Protein AF-0000000073383009 (afdb_homodimer)

Solvent-accessible surface area (backbone atoms only — not comparable to full-atom values): 74901 Å² total; per-residue (Å²): 139,88,83,92,87,71,92,84,78,85,93,87,76,91,77,84,86,78,84,84,80,80,76,81,75,88,76,82,78,81,75,79,79,72,78,73,66,75,68,56,60,57,51,53,56,48,51,54,52,55,54,56,59,59,45,59,64,55,56,64,61,66,54,26,62,49,68,63,56,52,52,42,59,64,69,38,52,75,49,78,46,74,50,76,50,54,48,92,80,57,62,83,41,73,56,94,64,94,54,49,82,57,44,39,66,28,81,71,50,62,60,43,71,50,36,74,54,67,43,47,36,46,19,78,84,54,55,34,18,65,40,62,70,71,61,43,51,43,78,48,67,57,42,46,42,68,81,50,52,81,76,86,76,52,42,74,72,30,62,66,60,48,51,49,25,60,75,70,70,27,43,35,35,31,30,40,84,43,44,36,59,55,50,49,37,42,47,38,44,59,42,54,59,59,52,48,44,66,44,79,40,36,54,61,46,73,83,76,83,37,60,63,40,66,65,78,66,34,50,28,52,33,31,35,41,54,55,93,83,29,32,17,33,32,61,58,39,58,72,52,70,68,56,71,61,62,60,48,42,57,56,49,52,46,52,47,42,32,53,69,74,65,42,46,17,44,27,67,84,34,90,67,45,65,46,60,67,58,45,68,64,52,67,77,25,58,37,45,27,32,46,92,47,35,35,36,38,16,81,54,61,29,39,41,84,68,39,54,90,73,13,29,28,41,74,44,69,42,65,38,67,44,27,69,64,30,56,90,57,31,80,60,16,44,31,39,52,68,76,34,67,63,41,80,58,44,13,53,44,32,55,50,54,48,31,62,38,67,38,39,66,50,51,49,48,38,25,58,58,43,54,34,41,25,37,39,36,38,34,26,35,78,50,32,45,47,30,37,32,37,46,41,46,36,60,46,30,24,29,57,67,68,32,53,61,50,41,43,60,53,50,51,51,49,50,41,51,52,54,49,48,55,50,50,51,53,51,42,67,74,46,63,94,45,26,31,40,35,40,42,37,56,44,67,31,95,68,40,35,29,43,37,38,40,28,75,47,53,70,66,56,50,51,49,39,56,46,61,38,44,66,59,26,50,51,47,48,52,47,55,50,59,47,66,78,78,68,72,68,81,62,76,76,74,72,71,77,69,76,72,72,78,72,76,80,83,80,81,81,79,77,71,80,72,77,78,77,78,76,76,75,78,63,83,74,67,66,73,60,72,75,61,83,66,66,69,73,67,58,66,59,54,53,56,50,37,61,59,46,36,76,62,56,74,80,81,76,69,69,70,50,28,33,38,40,39,70,45,39,26,50,74,85,38,79,39,80,44,88,67,86,47,48,82,85,57,47,55,32,37,40,38,37,44,29,33,38,64,67,71,58,36,53,17,52,48,52,39,48,54,47,51,26,50,52,50,65,66,49,66,56,91,73,41,84,44,64,65,59,48,53,51,50,51,48,38,37,51,49,4,53,52,28,42,54,50,48,52,51,52,50,50,46,35,70,73,72,50,84,50,46,64,86,50,85,126,139,91,76,97,77,88,84,96,82,83,97,86,85,96,85,93,84,90,88,82,85,80,87,85,84,87,81,81,72,80,79,77,81,73,80,72,64,73,70,53,59,56,49,51,56,49,49,53,52,53,53,56,59,60,44,59,64,55,56,64,61,65,54,24,62,50,66,63,56,50,52,42,59,62,69,38,54,76,46,79,44,73,50,76,49,54,48,91,79,57,64,82,42,74,56,93,64,95,56,50,83,57,43,39,65,28,82,72,49,61,59,44,71,52,36,75,54,68,43,48,35,46,18,81,83,53,55,35,18,66,40,62,70,71,61,44,51,43,78,49,67,57,42,44,42,67,82,50,52,82,77,86,77,51,40,74,73,29,63,66,62,48,52,50,25,60,74,67,70,28,43,34,36,30,30,41,83,43,44,35,61,55,51,48,39,41,48,37,44,58,42,54,59,59,50,48,44,67,42,79,40,37,53,62,47,75,83,76,83,36,61,63,39,68,63,76,66,34,50,27,56,32,31,36,42,54,56,94,84,28,31,16,33,33,62,58,36,58,73,52,69,69,55,73,62,62,59,48,43,57,55,48,53,46,52,46,42,31,52,69,75,65,42,48,16,45,28,66,83,35,90,68,44,65,45,60,67,59,45,67,63,52,67,77,25,58,37,45,27,32,46,92,47,36,35,35,38,16,81,52,60,30,40,42,84,67,41,54,87,73,12,27,30,42,74,44,69,42,64,39,68,44,28,71,63,30,58,91,56,32,80,59,15,43,30,40,56,70,74,34,66,65,41,81,58,45,13,53,43,33,55,50,54,49,31,62,38,68,38,39,67,54,51,50,48,39,24,58,57,44,54,32,40,25,37,38,37,40,35,24,35,78,51,33,43,48,30,36,31,39,47,41,46,36,61,47,28,26,27,58,66,69,32,54,62,50,41,44,61,53,49,50,52,49,48,41,51,53,54,48,47,54,50,50,51,54,51,41,68,72,44,63,93,46,27,30,40,35,39,43,37,54,44,67,30,94,68,40,34,29,44,37,38,38,28,75,47,52,71,68,55,48,51,51,39,56,45,61,38,44,66,58,28,51,51,45,48,52,47,54,50,60,48,67,77,79,68,73,66,80,63,76,78,74,74,72,78,70,77,74,72,79,71,76,78,78,79,82,79,78,78,73,82,74,78,80,78,79,77,77,75,80,62,84,76,66,67,73,58,74,73,62,83,66,65,67,73,67,59,64,59,54,54,58,48,40,60,59,46,37,76,64,55,75,81,79,76,70,69,70,51,29,35,36,41,39,71,46,39,25,49,74,84,38,79,41,80,43,89,66,86,46,49,81,87,56,50,52,31,37,37,38,37,43,29,33,38,62,67,70,58,35,55,18,53,49,52,40,48,53,48,50,26,49,55,49,64,67,48,68,54,90,73,40,85,46,65,65,60,48,53,51,50,52,49,39,37,52,50,5,53,52,26,43,53,51,48,53,52,50,52,50,47,37,71,73,72,50,85,49,44,66,88,49,84,127

Secondary structure (DSSP, 8-state):
-------------------------------------TTHHHHHHHHHHHHHHTTTTTHHHHTS--HHHHHHHHHTEEEEEEEEEEGGG---EE-----PPPPPP-TTGGGGGGS-SEEESB-TTT-EESS-GGGGSPPPTTTB-GGGSPPPPPGGG-HHHHHHHHHHT-SEEEEHHHHHHHHHHHHHHHTTSPPP--TTSBTT------SPPHHHHSPEEEEEEEETTEEEEEE--TT----HHHHHHHHHHHHHHS-HHHHHTTBTT-TTPPPHHHHHHSPPPEEEEEETTEEEEEE--EE-TTSSTT-EEEEEEEE-HHHHTTGGGGGGGTT----BSSSSSSBHHHHHHHHHHHTHHHHHHHHHHTT--EEEEEEE-SS-EEEEEEEEHHHHHHHHHS-SSTHHHHHHHHHHHHHHHHHHHHHHHHSTTS-EEEEEEEE-SSS-EEEEEEEE--HHHHHHHHTTTHHHHHHHHHHHHT-----------------------------------------GGGG-----TT----HHHHHHHHHHHHHH----S---EEEEEEEEEEETTEEESS--S--TT--EEEEEEEEEE-SHHHHHHHHHHHHHHHHHHHTTSTT---HHHHHHHHHHHHHHHHHHHHHHHHHHHHHHH--EETTS--/-------------------------------------THHHHHHHHHHHHHHHTTTTTHHHHSS--HHHHHHHHHTEEEEEEEEEEGGG---EE-----PPPPPP-TTGGGGGGS-SEEESB-TTT-EESS-GGGGSPPPTTTB-GGGSPPPPPGGG-HHHHHHHHHHT-SEEEEHHHHHHHHHHHHHHHTTSPPP--TTSBTT------SPPHHHHSPEEEEEEEETTEEEEEE--TT----HHHHHHHHHHHHHHS-HHHHHTTBTT-TTPPPHHHHHHSPPPEEEEEETTEEEEEE--EE-TTSSTT-EEEEEEEE-HHHHTTGGGGGGGTT----BSSSSSSBHHHHHHHHHHHTHHHHHHHHHHTT--EEEEEEE-SS-EEEEEEEEHHHHHHHHHS-SSTHHHHHHHHHHHHHHHHHHHHHHHHSTTSEEEEEEEEE-SSS-EEEEEEEEE-HHHHHHHHTTTHHHHHHHHHHHHT-----------------------------------------GGGG-----TT----HHHHHHHHHHHHHH----S---EEEEEEEEEEETTEEESS--S--TT--EEEEEEEEEE-SHHHHHHHHHHHHHHHHHHHTTSTT---HHHHHHHHHHHHHHHHHHHHHHHHHHHHHHH--EETTS--

Radius of gyration: 38.75 Å; Cα contacts (8 Å, |Δi|>4): 2052; chains: 2; bounding box: 80×107×144 Å

Sequence (1332 aa):
MSAMKTRRALAKEKQKTKASKDHSEQKEQLAAATQEDPTSRIKSSLQSIVSHLDSTKATSVREQESPKNLSFVMSSIYAKESGKVESKDLQLNPLDVETAPVPRLSFGLERVLFNPGVYHLRDPRSRVYNFDPYLGQIMPVTEFDFDALKDYITSSKDHTLRDIAVKEKKKYIGSSSSMTSVLSHFHYLLSAWRGVDIRTLSQGFPDKLRSFTRLLRAPSAMFLRYQDGVYAIDADKEFESANILMNLGKSMEKLLTLPKDDFERYRRSSENKISAEEEQAIPESYHYSTLGDFLMRSQLDAYDPRLPGTGMFDLKTRAVVSIRMDARNFERGLGYEIQNRYGAFESYEREFYDMIRAAFLKYSLQVRIGRMDGIFVAFHNIERIFGFQYVSLPEMDQTLHGQYDTALGDTEFRLSLALWNKILDKVTAKFPERSIRLHFETRDAQTPFMYIFAEPVTDDEIHSIQTRNQAEIDAYQRRVLNLAPSEEEDVPSTDGKEELQPSSSSDKQERSVDEETRSSEVGPDDYEAEYDSSAPLDEAFISEVENEVAEKAPNNGRELLAMTLVTKNFVNGRIVDRPNDLKTYDEWNVEYELSELKGEKAHALYAACQKRREKALTGRGEDEQDVANNVYIRRLREISKKGRDYRRNENRLDKANGIVVLDDSAMSAMKTRRALAKEKQKTKASKDHSEQKEQLAAATQEDPTSRIKSSLQSIVSHLDSTKATSVREQESPKNLSFVMSSIYAKESGKVESKDLQLNPLDVETAPVPRLSFGLERVLFNPGVYHLRDPRSRVYNFDPYLGQIMPVTEFDFDALKDYITSSKDHTLRDIAVKEKKKYIGSSSSMTSVLSHFHYLLSAWRGVDIRTLSQGFPDKLRSFTRLLRAPSAMFLRYQDGVYAIDADKEFESANILMNLGKSMEKLLTLPKDDFERYRRSSENKISAEEEQAIPESYHYSTLGDFLMRSQLDAYDPRLPGTGMFDLKTRAVVSIRMDARNFERGLGYEIQNRYGAFESYEREFYDMIRAAFLKYSLQVRIGRMDGIFVAFHNIERIFGFQYVSLPEMDQTLHGQYDTALGDTEFRLSLALWNKILDKVTAKFPERSIRLHFETRDAQTPFMYIFAEPVTDDEIHSIQTRNQAEIDAYQRRVLNLAPSEEEDVPSTDGKEELQPSSSSDKQERSVDEETRSSEVGPDDYEAEYDSSAPLDEAFISEVENEVAEKAPNNGRELLAMTLVTKNFVNGRIVDRPNDLKTYDEWNVEYELSELKGEKAHALYAACQKRREKALTGRGEDEQDVANNVYIRRLREISKKGRDYRRNENRLDKANGIVVLDDSA

Organism: Aspergillus oryzae (strain ATCC 42149 / RIB 40) (NCBI:txid510516)

Foldseek 3Di:
DDDDDDDDDDDDDDDDDDDDPDPDDDDDPPPDPPPPDPVVVVVVVVVVVVVVVVCVVVVQVPLADPPVVVVVQVVQFDDKDWDKDWLVPWDKFWDDDDWDDAFAFPQPCVVQAPDFDWFWCAALPVRAGQTPCVQFFADALLFFQLVLADDDDFQVRDPVQVVVLVVVVFAEEEELVQCLLQLLLLLCQQFLQDFFDPPPADPPADDDGGGADLLSQAKFKWKFAFDPRHTYTGGQCLLPAAFPQVSSFVLVLCVGRDPPVVSCLRTPPDPNHQDSVNNVPDDWTWIWMDIHSYIYIATFRHADPVFPWRRTAAEEEFEAPLCVLARLPLVLLLLAAQNECHDCGSHPSVSVVNCLRYPLSSQLSSCLSRVHFFYKYWYHSSGTTTIIHTAGSLNSCCRSAVGSDCLQVNSSSRVSVVVVVVVVVVQCVVVPRFMKMKIWHWRNHVNIKIKIKIFTDDPVRSVCSNCVCVVNNVVSVVCSNPPDPCPPPPPVPPPPPPPPDPPPDDDDDDDPPPPPPPPPPPPPPPPVPPLCVVPPDPVVVLVVVLVVQLVPPPCPVTDMWMKMKGKWKAKQRHTDSHDHPDDNPIMIMMMMMITTGDDSNSSSVVVSSVVSNVCSSVQSHCPNPPPSSVVVSVVSSVSSVVSNVVVVVVVVCCVVPNHHYPPPDD/DDDDDDDDDDDDDDDDDDDDDDDDDDDPDPPDPPPPDPVVVVVVVVVVVVVVVVCVVVVQVPLADPPVVVVVQVVQFDDKDWDKDWLVPWDKFWDDDDWDDAFAFPQPCVVQQPDFDWFWCAALPVRAGQTDCVQFFADALLFFQLVLADDDDFQVRDPVQVVVLVVVVFAEEEELVQCLLQLLLLLCQQFLQDFFDPPPADPPADDDGGGADLLSQAKFKWKFAFDPRHTYTGGQCLLPAAFPQVSSFVLVLCVGRDPPVVSCLRTPPDPNHQDSVNNVPDDWTWIWMDIHSYIYIATFRHADPVFPDRRTAAEEEFEAPLCVLARLPLVLLLLAAQNECHDCGSHPSVSVVNCLRYPLSSQLSSCLSRVHFFYKYWYHSSGTTTIIHTAGSLNSCCGSAVGSDCQQVNSSSRVSVVVVVVVVVVQCVVVPSFMKMKIWHWRNHVNIKIKIKIFTDDPVRSVCSNCVCVVVNVVSVVCSNPPDPCPPPPPPPPPPPPCPDPPPDDDDDDPPPPDPPPPPPPDPVPPVPPLCVVPPDPVVVLVVVLVVQLVPPPCPVTDMWMKMKGKWKAKQRHTDSHDHPDDNPIMIMMMMMITTGDDSNSSSVVRSSVVSNCCSSVQSHCPNPDPSSVVVSVVSSVSSVVSNVVVVVVVVCCVVPNHHYPPPDD

Structure (mmCIF, N/CA/C/O backbone):
data_AF-0000000073383009-model_v1
#
loop_
_entity.id
_entity.type
_entity.pdbx_description
1 polymer 'mRNA processing protein'
#
loop_
_atom_site.group_PDB
_atom_site.id
_atom_site.type_symbol
_atom_site.label_atom_id
_atom_site.label_alt_id
_atom_site.label_comp_id
_atom_site.label_asym_id
_atom_site.label_entity_id
_atom_site.label_seq_id
_atom_site.pdbx_PDB_ins_code
_atom_site.Cartn_x
_atom_site.Cartn_y
_atom_site.Cartn_z
_atom_site.occupancy
_atom_site.B_iso_or_equiv
_atom_site.auth_seq_id
_atom_site.auth_comp_id
_atom_site.auth_asym_id
_atom_site.auth_atom_id
_atom_site.pdbx_PDB_model_num
ATOM 1 N N . MET A 1 1 ? -25.609 -30.281 58.094 1 16.31 1 MET A N 1
ATOM 2 C CA . MET A 1 1 ? -25.328 -29.531 59.312 1 16.31 1 MET A CA 1
ATOM 3 C C . MET A 1 1 ? -23.828 -29.375 59.531 1 16.31 1 MET A C 1
ATOM 5 O O . MET A 1 1 ? -23.344 -28.281 59.781 1 16.31 1 MET A O 1
ATOM 9 N N . SER A 1 2 ? -23.219 -30.375 60.312 1 14.17 2 SER A N 1
ATOM 10 C CA . SER A 1 2 ? -22.531 -30.234 61.594 1 14.17 2 SER A CA 1
ATOM 11 C C . SER A 1 2 ? -21.094 -29.75 61.406 1 14.17 2 SER A C 1
ATOM 13 O O . SER A 1 2 ? -20.547 -29.859 60.281 1 14.17 2 SER A O 1
ATOM 15 N N . ALA A 1 3 ? -20.312 -30 62.469 1 14.66 3 ALA A N 1
ATOM 16 C CA . ALA A 1 3 ? -19.547 -29.312 63.5 1 14.66 3 ALA A CA 1
ATOM 17 C C . ALA A 1 3 ? -18.078 -29.172 63.094 1 14.66 3 ALA A C 1
ATOM 19 O O . ALA A 1 3 ? -17.516 -28.078 63.156 1 14.66 3 ALA A O 1
ATOM 20 N N . MET A 1 4 ? -17.172 -30.188 63.469 1 14.38 4 MET A N 1
ATOM 21 C CA . MET A 1 4 ? -16.188 -30.141 64.562 1 14.38 4 MET A CA 1
ATOM 22 C C . MET A 1 4 ? -14.859 -29.578 64.062 1 14.38 4 MET A C 1
ATOM 24 O O . MET A 1 4 ? -14.531 -29.703 62.875 1 14.38 4 MET A O 1
ATOM 28 N N . LYS A 1 5 ? -13.836 -29.438 65 1 14.74 5 LYS A N 1
ATOM 29 C CA . LYS A 1 5 ? -12.945 -28.609 65.812 1 14.74 5 LYS A CA 1
ATOM 30 C C . LYS A 1 5 ? -11.539 -28.578 65.25 1 14.74 5 LYS A C 1
ATOM 32 O O . LYS A 1 5 ? -10.977 -27.516 65 1 14.74 5 LYS A O 1
ATOM 37 N N . THR A 1 6 ? -10.547 -29.344 65.875 1 13.77 6 THR A N 1
ATOM 38 C CA . THR A 1 6 ? -9.547 -28.844 66.812 1 13.77 6 THR A CA 1
ATOM 39 C C . THR A 1 6 ? -8.156 -28.859 66.188 1 13.77 6 THR A C 1
ATOM 41 O O . THR A 1 6 ? -7.242 -28.188 66.688 1 13.77 6 THR A O 1
ATOM 44 N N . ARG A 1 7 ? -7.777 -29.703 65.25 1 14.46 7 ARG A N 1
ATOM 45 C CA . ARG A 1 7 ? -6.523 -30.328 65.688 1 14.46 7 ARG A CA 1
ATOM 46 C C . ARG A 1 7 ? -5.383 -29.312 65.625 1 14.46 7 ARG A C 1
ATOM 48 O O . ARG A 1 7 ? -5.227 -28.562 64.688 1 14.46 7 ARG A O 1
ATOM 55 N N . ARG A 1 8 ? -4.434 -29.344 66.688 1 14.33 8 ARG A N 1
ATOM 56 C CA . ARG A 1 8 ? -3.516 -28.719 67.625 1 14.33 8 ARG A CA 1
ATOM 57 C C . ARG A 1 8 ? -2.221 -28.297 66.938 1 14.33 8 ARG A C 1
ATOM 59 O O . ARG A 1 8 ? -2.107 -27.172 66.5 1 14.33 8 ARG A O 1
ATOM 66 N N . ALA A 1 9 ? -1.05 -28.859 67.5 1 14.02 9 ALA A N 1
ATOM 67 C CA . ALA A 1 9 ? -0.033 -28.281 68.375 1 14.02 9 ALA A CA 1
ATOM 68 C C . ALA A 1 9 ? 1.221 -27.906 67.625 1 14.02 9 ALA A C 1
ATOM 70 O O . ALA A 1 9 ? 1.732 -26.797 67.75 1 14.02 9 ALA A O 1
ATOM 71 N N . LEU A 1 10 ? 2.104 -28.922 67.312 1 13.8 10 LEU A N 1
ATOM 72 C CA . LEU A 1 10 ? 3.334 -28.984 68.062 1 13.8 10 LEU A CA 1
ATOM 73 C C . LEU A 1 10 ? 4.41 -28.078 67.5 1 13.8 10 LEU A C 1
ATOM 75 O O . LEU A 1 10 ? 4.332 -26.859 67.562 1 13.8 10 LEU A O 1
ATOM 79 N N . ALA A 1 11 ? 5.734 -28.609 67.25 1 14.02 11 ALA A N 1
ATOM 80 C CA . ALA A 1 11 ? 6.973 -28.469 68 1 14.02 11 ALA A CA 1
ATOM 81 C C . ALA A 1 11 ? 7.895 -27.438 67.375 1 14.02 11 ALA A C 1
ATOM 83 O O . ALA A 1 11 ? 7.816 -27.188 66.188 1 14.02 11 ALA A O 1
ATOM 84 N N . LYS A 1 12 ? 9.047 -27.141 68.062 1 14.91 12 LYS A N 1
ATOM 85 C CA . LYS A 1 12 ? 9.977 -26.234 68.688 1 14.91 12 LYS A CA 1
ATOM 86 C C . LYS A 1 12 ? 11.07 -25.766 67.75 1 14.91 12 LYS A C 1
ATOM 88 O O . LYS A 1 12 ? 11.289 -24.562 67.625 1 14.91 12 LYS A O 1
ATOM 93 N N . GLU A 1 13 ? 12.438 -26.219 68 1 14.3 13 GLU A N 1
ATOM 94 C CA . GLU A 1 13 ? 13.5 -25.484 68.688 1 14.3 13 GLU A CA 1
ATOM 95 C C . GLU A 1 13 ? 14.586 -25.062 67.688 1 14.3 13 GLU A C 1
ATOM 97 O O . GLU A 1 13 ? 15.164 -23.984 67.812 1 14.3 13 GLU A O 1
ATOM 102 N N . LYS A 1 14 ? 15.109 -25.828 66.625 1 15.03 14 LYS A N 1
ATOM 103 C CA . LYS A 1 14 ? 16.531 -26.047 66.875 1 15.03 14 LYS A CA 1
ATOM 104 C C . LYS A 1 14 ? 17.344 -24.797 66.5 1 15.03 14 LYS A C 1
ATOM 106 O O . LYS A 1 14 ? 16.984 -24.047 65.625 1 15.03 14 LYS A O 1
ATOM 111 N N . GLN A 1 15 ? 18.609 -24.562 67.125 1 14.36 15 GLN A N 1
ATOM 112 C CA . GLN A 1 15 ? 19.562 -23.641 67.75 1 14.36 15 GLN A CA 1
ATOM 113 C C . GLN A 1 15 ? 20.594 -23.172 66.688 1 14.36 15 GLN A C 1
ATOM 115 O O . GLN A 1 15 ? 21.266 -22.156 66.875 1 14.36 15 GLN A O 1
ATOM 120 N N . LYS A 1 16 ? 20.875 -23.781 65.562 1 15.07 16 LYS A N 1
ATOM 121 C CA . LYS A 1 16 ? 22.312 -23.906 65.438 1 15.07 16 LYS A CA 1
ATOM 122 C C . LYS A 1 16 ? 22.984 -22.547 65.25 1 15.07 16 LYS A C 1
ATOM 124 O O . LYS A 1 16 ? 22.359 -21.609 64.75 1 15.07 16 LYS A O 1
ATOM 129 N N . THR A 1 17 ? 24.297 -22.531 65.375 1 14.8 17 THR A N 1
ATOM 130 C CA . THR A 1 17 ? 25.469 -21.859 65.938 1 14.8 17 THR A CA 1
ATOM 131 C C . THR A 1 17 ? 25.984 -20.812 64.938 1 14.8 17 THR A C 1
ATOM 133 O O . THR A 1 17 ? 25.688 -20.875 63.75 1 14.8 17 THR A O 1
ATOM 136 N N . LYS A 1 18 ? 27.297 -20.312 65.188 1 15.8 18 LYS A N 1
ATOM 137 C CA . LYS A 1 18 ? 28.047 -19.094 65.5 1 15.8 18 LYS A CA 1
ATOM 138 C C . LYS A 1 18 ? 28.781 -18.547 64.312 1 15.8 18 LYS A C 1
ATOM 140 O O . LYS A 1 18 ? 29.156 -17.375 64.25 1 15.8 18 LYS A O 1
ATOM 145 N N . ALA A 1 19 ? 29.219 -19.328 63.219 1 16.16 19 ALA A N 1
ATOM 146 C CA . ALA A 1 19 ? 30.641 -19.078 63.031 1 16.16 19 ALA A CA 1
ATOM 147 C C . ALA A 1 19 ? 30.891 -17.719 62.406 1 16.16 19 ALA A C 1
ATOM 149 O O . ALA A 1 19 ? 30.031 -17.172 61.719 1 16.16 19 ALA A O 1
ATOM 150 N N . SER A 1 20 ? 32.125 -17.125 62.625 1 15.94 20 SER A N 1
ATOM 151 C CA . SER A 1 20 ? 32.906 -15.93 62.844 1 15.94 20 SER A CA 1
ATOM 152 C C . SER A 1 20 ? 33.375 -15.312 61.531 1 15.94 20 SER A C 1
ATOM 154 O O . SER A 1 20 ? 34.156 -15.922 60.781 1 15.94 20 SER A O 1
ATOM 156 N N . LYS A 1 21 ? 32.562 -14.594 60.781 1 17.62 21 LYS A N 1
ATOM 157 C CA . LYS A 1 21 ? 32.719 -14.117 59.406 1 17.62 21 LYS A CA 1
ATOM 158 C C . LYS A 1 21 ? 33.719 -12.969 59.312 1 17.62 21 LYS A C 1
ATOM 160 O O . LYS A 1 21 ? 33.438 -11.859 59.781 1 17.62 21 LYS A O 1
ATOM 165 N N . ASP A 1 22 ? 35 -13.273 59.531 1 17.25 22 ASP A N 1
ATOM 166 C CA . ASP A 1 22 ? 36.031 -12.258 59.594 1 17.25 22 ASP A CA 1
ATOM 167 C C . ASP A 1 22 ? 36.094 -11.414 58.344 1 17.25 22 ASP A C 1
ATOM 169 O O . ASP A 1 22 ? 36 -11.938 57.219 1 17.25 22 ASP A O 1
ATOM 173 N N . HIS A 1 23 ? 35.938 -10.016 58.312 1 18.45 23 HIS A N 1
ATOM 174 C CA . HIS A 1 23 ? 35.531 -8.875 57.5 1 18.45 23 HIS A CA 1
ATOM 175 C C . HIS A 1 23 ? 36.719 -8.352 56.688 1 18.45 23 HIS A C 1
ATOM 177 O O . HIS A 1 23 ? 36.625 -7.281 56.094 1 18.45 23 HIS A O 1
ATOM 183 N N . SER A 1 24 ? 37.625 -9.242 56.281 1 17.2 24 SER A N 1
ATOM 184 C CA . SER A 1 24 ? 38.844 -8.5 56 1 17.2 24 SER A CA 1
ATOM 185 C C . SER A 1 24 ? 38.594 -7.434 54.938 1 17.2 24 SER A C 1
ATOM 187 O O . SER A 1 24 ? 37.656 -7.531 54.156 1 17.2 24 SER A O 1
ATOM 189 N N . GLU A 1 25 ? 39.562 -6.387 54.781 1 17.62 25 GLU A N 1
ATOM 190 C CA . GLU A 1 25 ? 39.812 -4.969 54.531 1 17.62 25 GLU A CA 1
ATOM 191 C C . GLU A 1 25 ? 39.906 -4.688 53.031 1 17.62 25 GLU A C 1
ATOM 193 O O . GLU A 1 25 ? 39.812 -3.539 52.625 1 17.62 25 GLU A O 1
ATOM 198 N N . GLN A 1 26 ? 40.156 -5.625 52.156 1 18.98 26 GLN A N 1
ATOM 199 C CA . GLN A 1 26 ? 41.156 -5.215 51.156 1 18.98 26 GLN A CA 1
ATOM 200 C C . GLN A 1 26 ? 40.5 -4.297 50.125 1 18.98 26 GLN A C 1
ATOM 202 O O . GLN A 1 26 ? 39.625 -4.719 49.344 1 18.98 26 GLN A O 1
ATOM 207 N N . LYS A 1 27 ? 40.344 -2.963 50.281 1 18.12 27 LYS A N 1
ATOM 208 C CA . LYS A 1 27 ? 39.562 -2.014 49.5 1 18.12 27 LYS A CA 1
ATOM 209 C C . LYS A 1 27 ? 40.031 -1.985 48.031 1 18.12 27 LYS A C 1
ATOM 211 O O . LYS A 1 27 ? 41.188 -2.35 47.75 1 18.12 27 LYS A O 1
ATOM 216 N N . GLU A 1 28 ? 39.312 -1.104 47.094 1 19.05 28 GLU A N 1
ATOM 217 C CA . GLU A 1 28 ? 38.719 -0.916 45.781 1 19.05 28 GLU A CA 1
ATOM 218 C C . GLU A 1 28 ? 39.656 -0.131 44.844 1 19.05 28 GLU A C 1
ATOM 220 O O . GLU A 1 28 ? 39.844 1.072 45.031 1 19.05 28 GLU A O 1
ATOM 225 N N . GLN A 1 29 ? 40.906 -0.558 44.688 1 19.11 29 GLN A N 1
ATOM 226 C CA . GLN A 1 29 ? 41.781 0.304 43.906 1 19.11 29 GLN A CA 1
ATOM 227 C C . GLN A 1 29 ? 41.125 0.683 42.594 1 19.11 29 GLN A C 1
ATOM 229 O O . GLN A 1 29 ? 40.469 -0.146 41.938 1 19.11 29 GLN A O 1
ATOM 234 N N . LEU A 1 30 ? 41.125 2.051 42.281 1 19.31 30 LEU A N 1
ATOM 235 C CA . LEU A 1 30 ? 40.531 2.984 41.312 1 19.31 30 LEU A CA 1
ATOM 236 C C . LEU A 1 30 ? 41.031 2.715 39.906 1 19.31 30 LEU A C 1
ATOM 238 O O . LEU A 1 30 ? 42.219 2.932 39.594 1 19.31 30 LEU A O 1
ATOM 242 N N . ALA A 1 31 ? 40.812 1.541 39.312 1 20.52 31 ALA A N 1
ATOM 243 C CA . ALA A 1 31 ? 41.344 1.194 38 1 20.52 31 ALA A CA 1
ATOM 244 C C . ALA A 1 31 ? 41.062 2.287 36.969 1 20.52 31 ALA A C 1
ATOM 246 O O . ALA A 1 31 ? 39.938 2.775 36.875 1 20.52 31 ALA A O 1
ATOM 247 N N . ALA A 1 32 ? 42.031 2.996 36.562 1 20.48 32 ALA A N 1
ATOM 248 C CA . ALA A 1 32 ? 42.188 4.098 35.594 1 20.48 32 ALA A CA 1
ATOM 249 C C . ALA A 1 32 ? 41.594 3.754 34.25 1 20.48 32 ALA A C 1
ATOM 251 O O . ALA A 1 32 ? 41.938 2.725 33.656 1 20.48 32 ALA A O 1
ATOM 252 N N . ALA A 1 33 ? 40.281 4.16 33.938 1 24.05 33 ALA A N 1
ATOM 253 C CA . ALA A 1 33 ? 39.438 3.961 32.781 1 24.05 33 ALA A CA 1
ATOM 254 C C . ALA A 1 33 ? 40.125 4.469 31.516 1 24.05 33 ALA A C 1
ATOM 256 O O . ALA A 1 33 ? 40.312 5.672 31.344 1 24.05 33 ALA A O 1
ATOM 257 N N . THR A 1 34 ? 41.188 3.707 31.125 1 22.59 34 THR A N 1
ATOM 258 C CA . THR A 1 34 ? 41.906 4.098 29.906 1 22.59 34 THR A CA 1
ATOM 259 C C . THR A 1 34 ? 40.938 4.422 28.781 1 22.59 34 THR A C 1
ATOM 261 O O . THR A 1 34 ? 39.938 3.723 28.594 1 22.59 34 THR A O 1
ATOM 264 N N . GLN A 1 35 ? 40.969 5.684 28.312 1 24.47 35 GLN A N 1
ATOM 265 C CA . GLN A 1 35 ? 40.312 6.461 27.281 1 24.47 35 GLN A CA 1
ATOM 266 C C . GLN A 1 35 ? 40.312 5.73 25.938 1 24.47 35 GLN A C 1
ATOM 268 O O . GLN A 1 35 ? 41.375 5.617 25.312 1 24.47 35 GLN A O 1
ATOM 273 N N . GLU A 1 36 ? 39.688 4.5 25.938 1 27.73 36 GLU A N 1
ATOM 274 C CA . GLU A 1 36 ? 39.812 3.754 24.688 1 27.73 36 GLU A CA 1
ATOM 275 C C . GLU A 1 36 ? 39.312 4.598 23.5 1 27.73 36 GLU A C 1
ATOM 277 O O . GLU A 1 36 ? 38.312 5.289 23.594 1 27.73 36 GLU A O 1
ATOM 282 N N . ASP A 1 37 ? 40.281 5 22.703 1 27.11 37 ASP A N 1
ATOM 283 C CA . ASP A 1 37 ? 40.25 5.832 21.5 1 27.11 37 ASP A CA 1
ATOM 284 C C . ASP A 1 37 ? 39.125 5.402 20.562 1 27.11 37 ASP A C 1
ATOM 286 O O . ASP A 1 37 ? 39 4.219 20.234 1 27.11 37 ASP A O 1
ATOM 290 N N . PRO A 1 38 ? 38.031 6.289 20.531 1 28.56 38 PRO A N 1
ATOM 291 C CA . PRO A 1 38 ? 36.75 6.035 19.859 1 28.56 38 PRO A CA 1
ATOM 292 C C . PRO A 1 38 ? 36.938 5.582 18.406 1 28.56 38 PRO A C 1
ATOM 294 O O . PRO A 1 38 ? 35.938 5.379 17.703 1 28.56 38 PRO A O 1
ATOM 297 N N . THR A 1 39 ? 38.25 5.789 17.891 1 29.67 39 THR A N 1
ATOM 298 C CA . THR A 1 39 ? 38.438 5.578 16.453 1 29.67 39 THR A CA 1
ATOM 299 C C . THR A 1 39 ? 38.219 4.113 16.094 1 29.67 39 THR A C 1
ATOM 301 O O . THR A 1 39 ? 38.156 3.773 14.906 1 29.67 39 THR A O 1
ATOM 304 N N . SER A 1 40 ? 38.5 3.266 17.125 1 30.02 40 SER A N 1
ATOM 305 C CA . SER A 1 40 ? 38.625 1.853 16.781 1 30.02 40 SER A CA 1
ATOM 306 C C . SER A 1 40 ? 37.25 1.252 16.422 1 30.02 40 SER A C 1
ATOM 308 O O . SER A 1 40 ? 37.188 0.206 15.766 1 30.02 40 SER A O 1
ATOM 310 N N . ARG A 1 41 ? 36.219 1.877 17.016 1 30.17 41 ARG A N 1
ATOM 311 C CA . ARG A 1 41 ? 34.906 1.217 16.859 1 30.17 41 ARG A CA 1
ATOM 312 C C . ARG A 1 41 ? 34.406 1.37 15.438 1 30.17 41 ARG A C 1
ATOM 314 O O . ARG A 1 41 ? 33.5 0.639 15.016 1 30.17 41 ARG A O 1
ATOM 321 N N . ILE A 1 42 ? 34.812 2.57 14.953 1 28.67 42 ILE A N 1
ATOM 322 C CA . ILE A 1 42 ? 34.281 2.809 13.609 1 28.67 42 ILE A CA 1
ATOM 323 C C . ILE A 1 42 ? 34.906 1.82 12.633 1 28.67 42 ILE A C 1
ATOM 325 O O . ILE A 1 42 ? 34.281 1.388 11.672 1 28.67 42 ILE A O 1
ATOM 329 N N . LYS A 1 43 ? 36.219 1.511 12.859 1 29.88 43 LYS A N 1
ATOM 330 C CA . LYS A 1 43 ? 36.938 0.603 11.969 1 29.88 43 LYS A CA 1
ATOM 331 C C . LYS A 1 43 ? 36.344 -0.803 12.023 1 29.88 43 LYS A C 1
ATOM 333 O O . LYS A 1 43 ? 36.281 -1.494 11 1 29.88 43 LYS A O 1
ATOM 338 N N . SER A 1 44 ? 35.938 -1.16 13.258 1 30.84 44 SER A N 1
ATOM 339 C CA . SER A 1 44 ? 35.469 -2.537 13.367 1 30.84 44 SER A CA 1
ATOM 340 C C . SER A 1 44 ? 34.125 -2.721 12.648 1 30.84 44 SER A C 1
ATOM 342 O O . SER A 1 44 ? 33.844 -3.799 12.125 1 30.84 44 SER A O 1
ATOM 344 N N . SER A 1 45 ? 33.312 -1.639 12.75 1 30.03 45 SER A N 1
ATOM 345 C CA . SER A 1 45 ? 32 -1.769 12.078 1 30.03 45 SER A CA 1
ATOM 346 C C . SER A 1 45 ? 32.188 -1.786 10.562 1 30.03 45 SER A C 1
ATOM 348 O O . SER A 1 45 ? 31.359 -2.367 9.852 1 30.03 45 SER A O 1
ATOM 350 N N . LEU A 1 46 ? 33.156 -0.989 10.039 1 29.92 46 LEU A N 1
ATOM 351 C CA . LEU A 1 46 ? 33.406 -0.988 8.602 1 29.92 46 LEU A CA 1
ATOM 352 C C . LEU A 1 46 ? 33.969 -2.336 8.148 1 29.92 46 LEU A C 1
ATOM 354 O O . LEU A 1 46 ? 33.656 -2.801 7.051 1 29.92 46 LEU A O 1
ATOM 358 N N . GLN A 1 47 ? 34.844 -2.898 8.977 1 30.67 47 GLN A N 1
ATOM 359 C CA . GLN A 1 47 ? 35.438 -4.172 8.562 1 30.67 47 GLN A CA 1
ATOM 360 C C . GLN A 1 47 ? 34.344 -5.25 8.438 1 30.67 47 GLN A C 1
ATOM 362 O O . GLN A 1 47 ? 34.469 -6.141 7.594 1 30.67 47 GLN A O 1
ATOM 367 N N . SER A 1 48 ? 33.312 -5.145 9.305 1 30.59 48 SER A N 1
ATOM 368 C CA . SER A 1 48 ? 32.312 -6.191 9.211 1 30.59 48 SER A CA 1
ATOM 369 C C . SER A 1 48 ? 31.438 -6.02 7.961 1 30.59 48 SER A C 1
ATOM 371 O O . SER A 1 48 ? 30.922 -6.996 7.422 1 30.59 48 SER A O 1
ATOM 373 N N . ILE A 1 49 ? 31.188 -4.75 7.516 1 28.8 49 ILE A N 1
ATOM 374 C CA . ILE A 1 49 ? 30.406 -4.543 6.301 1 28.8 49 ILE A CA 1
ATOM 375 C C . ILE A 1 49 ? 31.219 -4.961 5.082 1 28.8 49 ILE A C 1
ATOM 377 O O . ILE A 1 49 ? 30.688 -5.574 4.152 1 28.8 49 ILE A O 1
ATOM 381 N N . VAL A 1 50 ? 32.531 -4.598 4.973 1 30.44 50 VAL A N 1
ATOM 382 C CA . VAL A 1 50 ? 33.375 -4.98 3.83 1 30.44 50 VAL A CA 1
ATOM 383 C C . VAL A 1 50 ? 33.5 -6.5 3.766 1 30.44 50 VAL A C 1
ATOM 385 O O . VAL A 1 50 ? 33.5 -7.082 2.68 1 30.44 50 VAL A O 1
ATOM 388 N N . SER A 1 51 ? 33.625 -7.121 4.926 1 29.27 51 SER A N 1
ATOM 389 C CA . SER A 1 51 ? 33.719 -8.57 4.832 1 29.27 51 SER A CA 1
ATOM 390 C C . SER A 1 51 ? 32.438 -9.188 4.332 1 29.27 51 SER A C 1
ATOM 392 O O . SER A 1 51 ? 32.438 -10.273 3.746 1 29.27 51 SER A O 1
ATOM 394 N N . HIS A 1 52 ? 31.297 -8.547 4.617 1 28.95 52 HIS A N 1
ATOM 395 C CA . HIS A 1 52 ? 30.031 -9.125 4.168 1 28.95 52 HIS A CA 1
ATOM 396 C C . HIS A 1 52 ? 29.797 -8.867 2.682 1 28.95 52 HIS A C 1
ATOM 398 O O . HIS A 1 52 ? 28.938 -9.5 2.062 1 28.95 52 HIS A O 1
ATOM 404 N N . LEU A 1 53 ? 30.266 -7.742 2.09 1 27.95 53 LEU A N 1
ATOM 405 C CA . LEU A 1 53 ? 30.188 -7.566 0.644 1 27.95 53 LEU A CA 1
ATOM 406 C C . LEU A 1 53 ? 31.062 -8.578 -0.076 1 27.95 53 LEU A C 1
ATOM 408 O O . LEU A 1 53 ? 30.812 -8.922 -1.234 1 27.95 53 LEU A O 1
ATOM 412 N N . ASP A 1 54 ? 32.25 -8.805 0.404 1 28.59 54 ASP A N 1
ATOM 413 C CA . ASP A 1 54 ? 33.156 -9.742 -0.264 1 28.59 54 ASP A CA 1
ATOM 414 C C . ASP A 1 54 ? 32.594 -11.156 -0.244 1 28.59 54 ASP A C 1
ATOM 416 O O . ASP A 1 54 ? 33.156 -12.062 -0.857 1 28.59 54 ASP A O 1
ATOM 420 N N . SER A 1 55 ? 31.781 -11.414 0.75 1 27.56 55 SER A N 1
ATOM 421 C CA . SER A 1 55 ? 31.281 -12.773 0.809 1 27.56 55 SER A CA 1
ATOM 422 C C . SER A 1 55 ? 30.172 -13 -0.211 1 27.56 55 SER A C 1
ATOM 424 O O . SER A 1 55 ? 29.625 -14.102 -0.319 1 27.56 55 SER A O 1
ATOM 426 N N . THR A 1 56 ? 29.688 -11.969 -0.831 1 28.14 56 THR A N 1
ATOM 427 C CA . THR A 1 56 ? 28.703 -12.219 -1.877 1 28.14 56 THR A CA 1
ATOM 428 C C . THR A 1 56 ? 29.359 -12.828 -3.111 1 28.14 56 THR A C 1
ATOM 430 O O . THR A 1 56 ? 28.672 -13.227 -4.059 1 28.14 56 THR A O 1
ATOM 433 N N . LYS A 1 57 ? 30.609 -12.539 -3.443 1 27.62 57 LYS A N 1
ATOM 434 C CA . LYS A 1 57 ? 31.328 -13.25 -4.492 1 27.62 57 LYS A CA 1
ATOM 435 C C . LYS A 1 57 ? 31.594 -14.703 -4.094 1 27.62 57 LYS A C 1
ATOM 437 O O . LYS A 1 57 ? 32.094 -15.492 -4.898 1 27.62 57 LYS A O 1
ATOM 442 N N . ALA A 1 58 ? 31.734 -14.977 -2.85 1 26.81 58 ALA A N 1
ATOM 443 C CA . ALA A 1 58 ? 32.094 -16.312 -2.412 1 26.81 58 ALA A CA 1
ATOM 444 C C . ALA A 1 58 ? 30.922 -17.281 -2.555 1 26.81 58 ALA A C 1
ATOM 446 O O . ALA A 1 58 ? 31.109 -18.5 -2.574 1 26.81 58 ALA A O 1
ATOM 447 N N . THR A 1 59 ? 29.703 -16.688 -2.387 1 28.28 59 THR A N 1
ATOM 448 C CA . THR A 1 59 ? 28.609 -17.656 -2.408 1 28.28 59 THR A CA 1
ATOM 449 C C . THR A 1 59 ? 28.312 -18.094 -3.836 1 28.28 59 THR A C 1
ATOM 451 O O . THR A 1 59 ? 27.625 -19.094 -4.047 1 28.28 59 THR A O 1
ATOM 454 N N . SER A 1 60 ? 28.547 -17.25 -4.793 1 31.09 60 SER A N 1
ATOM 455 C CA . SER A 1 60 ? 28.203 -17.578 -6.168 1 31.09 60 SER A CA 1
ATOM 456 C C . SER A 1 60 ? 29.141 -18.641 -6.73 1 31.09 60 SER A C 1
ATOM 458 O O . SER A 1 60 ? 28.875 -19.234 -7.773 1 31.09 60 SER A O 1
ATOM 460 N N . VAL A 1 61 ? 30.328 -18.641 -6.25 1 31.84 61 VAL A N 1
ATOM 461 C CA . VAL A 1 61 ? 31.281 -19.562 -6.844 1 31.84 61 VAL A CA 1
ATOM 462 C C . VAL A 1 61 ? 30.906 -21 -6.48 1 31.84 61 VAL A C 1
ATOM 464 O O . VAL A 1 61 ? 31.266 -21.938 -7.195 1 31.84 61 VAL A O 1
ATOM 467 N N . ARG A 1 62 ? 30.281 -21.234 -5.348 1 31.92 62 ARG A N 1
ATOM 468 C CA . ARG A 1 62 ? 30.234 -22.594 -4.785 1 31.92 62 ARG A CA 1
ATOM 469 C C . ARG A 1 62 ? 29.031 -23.359 -5.316 1 31.92 62 ARG A C 1
ATOM 471 O O . ARG A 1 62 ? 28.891 -24.547 -5.035 1 31.92 62 ARG A O 1
ATOM 478 N N . GLU A 1 63 ? 28.016 -22.594 -5.605 1 35.72 63 GLU A N 1
ATOM 479 C CA . GLU A 1 63 ? 26.875 -23.328 -6.148 1 35.72 63 GLU A CA 1
ATOM 480 C C . GLU A 1 63 ? 27.172 -23.828 -7.562 1 35.72 63 GLU A C 1
ATOM 482 O O . GLU A 1 63 ? 26.266 -24.297 -8.258 1 35.72 63 GLU A O 1
ATOM 487 N N . GLN A 1 64 ? 28.219 -23.5 -7.934 1 39.53 64 GLN A N 1
ATOM 488 C CA . GLN A 1 64 ? 28.562 -23.875 -9.305 1 39.53 64 GLN A CA 1
ATOM 489 C C . GLN A 1 64 ? 28.828 -25.359 -9.422 1 39.53 64 GLN A C 1
ATOM 491 O O . GLN A 1 64 ? 29.359 -25.984 -8.492 1 39.53 64 GLN A O 1
ATOM 496 N N . GLU A 1 65 ? 27.984 -26.016 -10.164 1 44.56 65 GLU A N 1
ATOM 497 C CA . GLU A 1 65 ? 28.328 -27.391 -10.5 1 44.56 65 GLU A CA 1
ATOM 498 C C . GLU A 1 65 ? 29.828 -27.625 -10.414 1 44.56 65 GLU A C 1
ATOM 500 O O . GLU A 1 65 ? 30.609 -26.812 -10.898 1 44.56 65 GLU A O 1
ATOM 505 N N . SER A 1 66 ? 30.219 -28.422 -9.461 1 42.59 66 SER A N 1
ATOM 506 C CA . SER A 1 66 ? 31.641 -28.734 -9.367 1 42.59 66 SER A CA 1
ATOM 507 C C . SER A 1 66 ? 32.25 -28.906 -10.75 1 42.59 66 SER A C 1
ATOM 509 O O . SER A 1 66 ? 31.594 -29.422 -11.664 1 42.59 66 SER A O 1
ATOM 511 N N . PRO A 1 67 ? 33.281 -28.312 -10.906 1 42.78 67 PRO A N 1
ATOM 512 C CA . PRO A 1 67 ? 33.969 -28.516 -12.18 1 42.78 67 PRO A CA 1
ATOM 513 C C . PRO A 1 67 ? 34.062 -29.984 -12.578 1 42.78 67 PRO A C 1
ATOM 515 O O . PRO A 1 67 ? 34.031 -30.312 -13.766 1 42.78 67 PRO A O 1
ATOM 518 N N . LYS A 1 68 ? 34.031 -30.75 -11.617 1 43.38 68 LYS A N 1
ATOM 519 C CA . LYS A 1 68 ? 34.188 -32.156 -11.945 1 43.38 68 LYS A CA 1
ATOM 520 C C . LYS A 1 68 ? 32.906 -32.719 -12.602 1 43.38 68 LYS A C 1
ATOM 522 O O . LYS A 1 68 ? 32.969 -33.469 -13.57 1 43.38 68 LYS A O 1
ATOM 527 N N . ASN A 1 69 ? 31.797 -32.344 -12.016 1 48.19 69 ASN A N 1
ATOM 528 C CA . ASN A 1 69 ? 30.562 -32.812 -12.625 1 48.19 69 ASN A CA 1
ATOM 529 C C . ASN A 1 69 ? 30.344 -32.188 -14 1 48.19 69 ASN A C 1
ATOM 531 O O . ASN A 1 69 ? 29.844 -32.875 -14.914 1 48.19 69 ASN A O 1
ATOM 535 N N . LEU A 1 70 ? 30.734 -31.016 -14.094 1 51.97 70 LEU A N 1
ATOM 536 C CA . LEU A 1 70 ? 30.625 -30.375 -15.398 1 51.97 70 LEU A CA 1
ATOM 537 C C . LEU A 1 70 ? 31.5 -31.062 -16.438 1 51.97 70 LEU A C 1
ATOM 539 O O . LEU A 1 70 ? 31.109 -31.234 -17.578 1 51.97 70 LEU A O 1
ATOM 543 N N . SER A 1 71 ? 32.75 -31.266 -15.938 1 48.09 71 SER A N 1
ATOM 544 C CA . SER A 1 71 ? 33.656 -32 -16.828 1 48.09 71 SER A CA 1
ATOM 545 C C . SER A 1 71 ? 33.062 -33.375 -17.203 1 48.09 71 SER A C 1
ATOM 547 O O . SER A 1 71 ? 33.188 -33.812 -18.344 1 48.09 71 SER A O 1
ATOM 549 N N . PHE A 1 72 ? 32.438 -33.844 -16.328 1 45.94 72 PHE A N 1
ATOM 550 C CA . PHE A 1 72 ? 31.844 -35.156 -16.562 1 45.94 72 PHE A CA 1
ATOM 551 C C . PHE A 1 72 ? 30.672 -35.062 -17.516 1 45.94 72 PHE A C 1
ATOM 553 O O . PHE A 1 72 ? 30.547 -35.844 -18.453 1 45.94 72 PHE A O 1
ATOM 560 N N . VAL A 1 73 ? 29.766 -34.188 -17.266 1 55 73 VAL A N 1
ATOM 561 C CA . VAL A 1 73 ? 28.641 -33.969 -18.172 1 55 73 VAL A CA 1
ATOM 562 C C . VAL A 1 73 ? 29.156 -33.781 -19.594 1 55 73 VAL A C 1
ATOM 564 O O . VAL A 1 73 ? 28.609 -34.344 -20.547 1 55 73 VAL A O 1
ATOM 567 N N . MET A 1 74 ? 30.297 -33.188 -19.656 1 56.16 74 MET A N 1
ATOM 568 C CA . MET A 1 74 ? 30.859 -32.938 -20.984 1 56.16 74 MET A CA 1
ATOM 569 C C . MET A 1 74 ? 31.438 -34.219 -21.594 1 56.16 74 MET A C 1
ATOM 571 O O . MET A 1 74 ? 31.375 -34.406 -22.812 1 56.16 74 MET A O 1
ATOM 575 N N . SER A 1 75 ? 31.969 -35.062 -20.75 1 52.72 75 SER A N 1
ATOM 576 C CA . SER A 1 75 ? 32.625 -36.25 -21.266 1 52.72 75 SER A CA 1
ATOM 577 C C . SER A 1 75 ? 31.625 -37.375 -21.531 1 52.72 75 SER A C 1
ATOM 579 O O . SER A 1 75 ? 31.922 -38.312 -22.266 1 52.72 75 SER A O 1
ATOM 581 N N . SER A 1 76 ? 30.5 -37.312 -21 1 54.16 76 SER A N 1
ATOM 582 C CA . SER A 1 76 ? 29.547 -38.406 -21.094 1 54.16 76 SER A CA 1
ATOM 583 C C . SER A 1 76 ? 28.406 -38.094 -22.047 1 54.16 76 SER A C 1
ATOM 585 O O . SER A 1 76 ? 27.312 -38.656 -21.922 1 54.16 76 SER A O 1
ATOM 587 N N . ILE A 1 77 ? 28.688 -37.188 -22.891 1 60.19 77 ILE A N 1
ATOM 588 C CA . ILE A 1 77 ? 27.656 -36.812 -23.859 1 60.19 77 ILE A CA 1
ATOM 589 C C . ILE A 1 77 ? 27.734 -37.75 -25.062 1 60.19 77 ILE A C 1
ATOM 591 O O . ILE A 1 77 ? 28.75 -37.812 -25.75 1 60.19 77 ILE A O 1
ATOM 595 N N . TYR A 1 78 ? 26.828 -38.656 -25.203 1 65.75 78 TYR A N 1
ATOM 596 C CA . TYR A 1 78 ? 26.828 -39.625 -26.297 1 65.75 78 TYR A CA 1
ATOM 597 C C . TYR A 1 78 ? 26.047 -39.094 -27.5 1 65.75 78 TYR A C 1
ATOM 599 O O . TYR A 1 78 ? 26.531 -39.125 -28.625 1 65.75 78 TYR A O 1
ATOM 607 N N . ALA A 1 79 ? 24.797 -38.75 -27.312 1 73.06 79 ALA A N 1
ATOM 608 C CA . ALA A 1 79 ? 23.969 -38.281 -28.438 1 73.06 79 ALA A CA 1
ATOM 609 C C . ALA A 1 79 ? 23.406 -36.875 -28.141 1 73.06 79 ALA A C 1
ATOM 611 O O . ALA A 1 79 ? 22.891 -36.625 -27.047 1 73.06 79 ALA A O 1
ATOM 612 N N . LYS A 1 80 ? 23.766 -36.094 -29.156 1 85.38 80 LYS A N 1
ATOM 613 C CA . LYS A 1 80 ? 23.328 -34.719 -29.031 1 85.38 80 LYS A CA 1
ATOM 614 C C . LYS A 1 80 ? 22.234 -34.375 -30.031 1 85.38 80 LYS A C 1
ATOM 616 O O . LYS A 1 80 ? 22.312 -34.781 -31.203 1 85.38 80 LYS A O 1
ATOM 621 N N . GLU A 1 81 ? 21.188 -33.906 -29.5 1 90.44 81 GLU A N 1
ATOM 622 C CA . GLU A 1 81 ? 20.125 -33.375 -30.344 1 90.44 81 GLU A CA 1
ATOM 623 C C . GLU A 1 81 ? 19.984 -31.859 -30.141 1 90.44 81 GLU A C 1
ATOM 625 O O . GLU A 1 81 ? 19.969 -31.391 -29.016 1 90.44 81 GLU A O 1
ATOM 630 N N . SER A 1 82 ? 20.047 -31.188 -31.25 1 93.12 82 SER A N 1
ATOM 631 C CA . SER A 1 82 ? 19.922 -29.734 -31.188 1 93.12 82 SER A CA 1
ATOM 632 C C . SER A 1 82 ? 18.703 -29.25 -31.969 1 93.12 82 SER A C 1
ATOM 634 O O . SER A 1 82 ? 18.25 -29.922 -32.906 1 93.12 82 SER A O 1
ATOM 636 N N . GLY A 1 83 ? 18.156 -28.188 -31.469 1 94.69 83 GLY A N 1
ATOM 637 C CA . GLY A 1 83 ? 17 -27.609 -32.125 1 94.69 83 GLY A CA 1
ATOM 638 C C . GLY A 1 83 ? 16.734 -26.172 -31.734 1 94.69 83 GLY A C 1
ATOM 639 O O . GLY A 1 83 ? 17.531 -25.578 -31 1 94.69 83 GLY A O 1
ATOM 640 N N . LYS A 1 84 ? 15.672 -25.719 -32.406 1 95.62 84 LYS A N 1
ATOM 641 C CA . LYS A 1 84 ? 15.266 -24.344 -32.156 1 95.62 84 LYS A CA 1
ATOM 642 C C . LYS A 1 84 ? 13.758 -24.234 -31.953 1 95.62 84 LYS A C 1
ATOM 644 O O . LYS A 1 84 ? 12.992 -24.922 -32.656 1 95.62 84 LYS A O 1
ATOM 649 N N . VAL A 1 85 ? 13.352 -23.5 -30.953 1 96.31 85 VAL A N 1
ATOM 650 C CA . VAL A 1 85 ? 11.945 -23.188 -30.719 1 96.31 85 VAL A CA 1
ATOM 651 C C . VAL A 1 85 ? 11.727 -21.688 -30.875 1 96.31 85 VAL A C 1
ATOM 653 O O . VAL A 1 85 ? 12.406 -20.891 -30.219 1 96.31 85 VAL A O 1
ATOM 656 N N . GLU A 1 86 ? 10.75 -21.344 -31.656 1 94.81 86 GLU A N 1
ATOM 657 C CA . GLU A 1 86 ? 10.477 -19.938 -31.953 1 94.81 86 GLU A CA 1
ATOM 658 C C . GLU A 1 86 ? 9.133 -19.5 -31.359 1 94.81 86 GLU A C 1
ATOM 660 O O . GLU A 1 86 ? 8.117 -20.188 -31.547 1 94.81 86 GLU A O 1
ATOM 665 N N . SER A 1 87 ? 9.164 -18.391 -30.75 1 92.69 87 SER A N 1
ATOM 666 C CA . SER A 1 87 ? 7.98 -17.906 -30.031 1 92.69 87 SER A CA 1
ATOM 667 C C . SER A 1 87 ? 6.84 -17.609 -31 1 92.69 87 SER A C 1
ATOM 669 O O . SER A 1 87 ? 5.672 -17.812 -30.672 1 92.69 87 SER A O 1
ATOM 671 N N . LYS A 1 88 ? 7.105 -17.125 -32.156 1 89 88 LYS A N 1
ATOM 672 C CA . LYS A 1 88 ? 6.102 -16.703 -33.125 1 89 88 LYS A CA 1
ATOM 673 C C . LYS A 1 88 ? 5.227 -17.875 -33.531 1 89 88 LYS A C 1
ATOM 675 O O . LYS A 1 88 ? 4.082 -17.688 -33.969 1 89 88 LYS A O 1
ATOM 680 N N . ASP A 1 89 ? 5.766 -19.062 -33.375 1 87.88 89 ASP A N 1
ATOM 681 C CA . ASP A 1 89 ? 5.074 -20.266 -33.844 1 87.88 89 ASP A CA 1
ATOM 682 C C . ASP A 1 89 ? 4.223 -20.875 -32.719 1 87.88 89 ASP A C 1
ATOM 684 O O . ASP A 1 89 ? 3.514 -21.859 -32.938 1 87.88 89 ASP A O 1
ATOM 688 N N . LEU A 1 90 ? 4.297 -20.281 -31.609 1 93.19 90 LEU A N 1
ATOM 689 C CA . LEU A 1 90 ? 3.654 -20.875 -30.438 1 93.19 90 LEU A CA 1
ATOM 690 C C . LEU A 1 90 ? 2.426 -20.078 -30.016 1 93.19 90 LEU A C 1
ATOM 692 O O . LEU A 1 90 ? 2.523 -18.875 -29.75 1 93.19 90 LEU A O 1
ATOM 696 N N . GLN A 1 91 ? 1.313 -20.75 -30 1 92.88 91 GLN A N 1
ATOM 697 C CA . GLN A 1 91 ? 0.083 -20.078 -29.578 1 92.88 91 GLN A CA 1
ATOM 698 C C . GLN A 1 91 ? -0.763 -21 -28.703 1 92.88 91 GLN A C 1
ATOM 700 O O . GLN A 1 91 ? -0.948 -22.172 -29.016 1 92.88 91 GLN A O 1
ATOM 705 N N . LEU A 1 92 ? -1.182 -20.422 -27.594 1 95.25 92 LEU A N 1
ATOM 706 C CA . LEU A 1 92 ? -2.133 -21.125 -26.734 1 95.25 92 LEU A CA 1
ATOM 707 C C . LEU A 1 92 ? -3.545 -21.031 -27.312 1 95.25 92 LEU A C 1
ATOM 709 O O . LEU A 1 92 ? -4.047 -19.938 -27.562 1 95.25 92 LEU A O 1
ATOM 713 N N . ASN A 1 93 ? -4.172 -22.172 -27.469 1 95.69 93 ASN A N 1
ATOM 714 C CA . ASN A 1 93 ? -5.504 -22.203 -28.062 1 95.69 93 ASN A CA 1
ATOM 715 C C . ASN A 1 93 ? -6.543 -22.75 -27.094 1 95.69 93 ASN A C 1
ATOM 717 O O . ASN A 1 93 ? -6.504 -23.938 -26.734 1 95.69 93 ASN A O 1
ATOM 721 N N . PRO A 1 94 ? -7.465 -21.938 -26.719 1 96.25 94 PRO A N 1
ATOM 722 C CA . PRO A 1 94 ? -8.562 -22.453 -25.891 1 96.25 94 PRO A CA 1
ATOM 723 C C . PRO A 1 94 ? -9.539 -23.328 -26.672 1 96.25 94 PRO A C 1
ATOM 725 O O . PRO A 1 94 ? -9.82 -23.047 -27.844 1 96.25 94 PRO A O 1
ATOM 728 N N . LEU A 1 95 ? -9.984 -24.359 -26.062 1 95.81 95 LEU A N 1
ATOM 729 C CA . LEU A 1 95 ? -10.992 -25.203 -26.688 1 95.81 95 LEU A CA 1
ATOM 730 C C . LEU A 1 95 ? -12.398 -24.781 -26.281 1 95.81 95 LEU A C 1
ATOM 732 O O . LEU A 1 95 ? -12.617 -24.359 -25.141 1 95.81 95 LEU A O 1
ATOM 736 N N . ASP A 1 96 ? -13.281 -24.812 -27.156 1 90 96 ASP A N 1
ATOM 737 C CA . ASP A 1 96 ? -14.664 -24.453 -26.891 1 90 96 ASP A CA 1
ATOM 738 C C . ASP A 1 96 ? -15.445 -25.641 -26.344 1 90 96 ASP A C 1
ATOM 740 O O . ASP A 1 96 ? -16.141 -26.328 -27.094 1 90 96 ASP A O 1
ATOM 744 N N . VAL A 1 97 ? -15.281 -25.938 -25.203 1 89.44 97 VAL A N 1
ATOM 745 C CA . VAL A 1 97 ? -16 -27 -24.516 1 89.44 97 VAL A CA 1
ATOM 746 C C . VAL A 1 97 ? -17.047 -26.391 -23.578 1 89.44 97 VAL A C 1
ATOM 748 O O . VAL A 1 97 ? -16.781 -25.375 -22.922 1 89.44 97 VAL A O 1
ATOM 751 N N . GLU A 1 98 ? -18.25 -26.906 -23.609 1 85.19 98 GLU A N 1
ATOM 752 C CA . GLU A 1 98 ? -19.312 -26.406 -22.734 1 85.19 98 GLU A CA 1
ATOM 753 C C . GLU A 1 98 ? -18.906 -26.516 -21.266 1 85.19 98 GLU A C 1
ATOM 755 O O . GLU A 1 98 ? -18.453 -27.578 -20.812 1 85.19 98 GLU A O 1
ATOM 760 N N . THR A 1 99 ? -18.938 -25.422 -20.656 1 85.56 99 THR A N 1
ATOM 761 C CA . THR A 1 99 ? -18.531 -25.375 -19.25 1 85.56 99 THR A CA 1
ATOM 762 C C . THR A 1 99 ? -19.688 -24.891 -18.375 1 85.56 99 THR A C 1
ATOM 764 O O . THR A 1 99 ? -20.484 -24.031 -18.797 1 85.56 99 THR A O 1
ATOM 767 N N . ALA A 1 100 ? -19.812 -25.5 -17.203 1 88.94 100 ALA A N 1
ATOM 768 C CA . ALA A 1 100 ? -20.797 -25.062 -16.219 1 88.94 100 ALA A CA 1
ATOM 769 C C . ALA A 1 100 ? -20.531 -23.625 -15.773 1 88.94 100 ALA A C 1
ATOM 771 O O . ALA A 1 100 ? -19.422 -23.125 -15.914 1 88.94 100 ALA A O 1
ATOM 772 N N . PRO A 1 101 ? -21.625 -23.016 -15.273 1 90.75 101 PRO A N 1
ATOM 773 C CA . PRO A 1 101 ? -21.422 -21.641 -14.805 1 90.75 101 PRO A CA 1
ATOM 774 C C . PRO A 1 101 ? -20.438 -21.562 -13.633 1 90.75 101 PRO A C 1
ATOM 776 O O . PRO A 1 101 ? -20.438 -22.422 -12.758 1 90.75 101 PRO A O 1
ATOM 779 N N . VAL A 1 102 ? -19.625 -20.562 -13.703 1 95.12 102 VAL A N 1
ATOM 780 C CA . VAL A 1 102 ? -18.625 -20.328 -12.664 1 95.12 102 VAL A CA 1
ATOM 781 C C . VAL A 1 102 ? -19.156 -19.312 -11.656 1 95.12 102 VAL A C 1
ATOM 783 O O . VAL A 1 102 ? -19.75 -18.297 -12.039 1 95.12 102 VAL A O 1
ATOM 786 N N . PRO A 1 103 ? -19.016 -19.531 -10.375 1 95.06 103 PRO A N 1
ATOM 787 C CA . PRO A 1 103 ? -19.594 -18.656 -9.352 1 95.06 103 PRO A CA 1
ATOM 788 C C . PRO A 1 103 ? -18.906 -17.297 -9.273 1 95.06 103 PRO A C 1
ATOM 790 O O . PRO A 1 103 ? -17.781 -17.141 -9.758 1 95.06 103 PRO A O 1
ATOM 793 N N . ARG A 1 104 ? -19.641 -16.344 -8.68 1 96.25 104 ARG A N 1
ATOM 794 C CA . ARG A 1 104 ? -19.109 -15.023 -8.328 1 96.25 104 ARG A CA 1
ATOM 795 C C . ARG A 1 104 ? -18.812 -14.938 -6.836 1 96.25 104 ARG A C 1
ATOM 797 O O . ARG A 1 104 ? -19.188 -15.82 -6.066 1 96.25 104 ARG A O 1
ATOM 804 N N . LEU A 1 105 ? -18.094 -13.945 -6.48 1 97.56 105 LEU A N 1
ATOM 805 C CA . LEU A 1 105 ? -17.812 -13.742 -5.062 1 97.56 105 LEU A CA 1
ATOM 806 C C . LEU A 1 105 ? -19.062 -13.336 -4.305 1 97.56 105 LEU A C 1
ATOM 808 O O . LEU A 1 105 ? -19.969 -12.727 -4.879 1 97.56 105 LEU A O 1
ATOM 812 N N . SER A 1 106 ? -19.078 -13.68 -3.041 1 96.81 106 SER A N 1
ATOM 813 C CA . SER A 1 106 ? -20.188 -13.328 -2.152 1 96.81 106 SER A CA 1
ATOM 814 C C . SER A 1 106 ? -19.734 -12.328 -1.093 1 96.81 106 SER A C 1
ATOM 816 O O . SER A 1 106 ? -18.562 -11.945 -1.04 1 96.81 106 SER A O 1
ATOM 818 N N . PHE A 1 107 ? -20.703 -11.703 -0.299 1 95.94 107 PHE A N 1
ATOM 819 C CA . PHE A 1 107 ? -20.469 -10.828 0.839 1 95.94 107 PHE A CA 1
ATOM 820 C C . PHE A 1 107 ? -19.906 -9.484 0.38 1 95.94 107 PHE A C 1
ATOM 822 O O . PHE A 1 107 ? -19.172 -8.828 1.117 1 95.94 107 PHE A O 1
ATOM 829 N N . GLY A 1 108 ? -20.078 -9.125 -0.904 1 94.56 108 GLY A N 1
ATOM 830 C CA . GLY A 1 108 ? -19.578 -7.852 -1.399 1 94.56 108 GLY A CA 1
ATOM 831 C C . GLY A 1 108 ? -18.078 -7.852 -1.646 1 94.56 108 GLY A C 1
ATOM 832 O O . GLY A 1 108 ? -17.484 -6.789 -1.819 1 94.56 108 GLY A O 1
ATOM 833 N N . LEU A 1 109 ? -17.484 -9 -1.721 1 97.38 109 LEU A N 1
ATOM 834 C CA . LEU A 1 109 ? -16.047 -9.125 -1.858 1 97.38 109 LEU A CA 1
ATOM 835 C C . LEU A 1 109 ? -15.594 -8.719 -3.258 1 97.38 109 LEU A C 1
ATOM 837 O O . LEU A 1 109 ? -14.398 -8.562 -3.512 1 97.38 109 LEU A O 1
ATOM 841 N N . GLU A 1 110 ? -16.531 -8.461 -4.18 1 96 110 GLU A N 1
ATOM 842 C CA . GLU A 1 110 ? -16.172 -8.055 -5.531 1 96 110 GLU A CA 1
ATOM 843 C C . GLU A 1 110 ? -15.438 -6.723 -5.527 1 96 110 GLU A C 1
ATOM 845 O O . GLU A 1 110 ? -14.695 -6.414 -6.465 1 96 110 GLU A O 1
ATOM 850 N N . ARG A 1 111 ? -15.602 -5.914 -4.477 1 94.38 111 ARG A N 1
ATOM 851 C CA . ARG A 1 111 ? -14.922 -4.621 -4.414 1 94.38 111 ARG A CA 1
ATOM 852 C C . ARG A 1 111 ? -13.414 -4.797 -4.352 1 94.38 111 ARG A C 1
ATOM 854 O O . ARG A 1 111 ? -12.664 -3.93 -4.801 1 94.38 111 ARG A O 1
ATOM 861 N N . VAL A 1 112 ? -12.984 -5.914 -3.814 1 97.44 112 VAL A N 1
ATOM 862 C CA . VAL A 1 112 ? -11.562 -6.203 -3.672 1 97.44 112 VAL A CA 1
ATOM 863 C C . VAL A 1 112 ? -10.922 -6.352 -5.051 1 97.44 112 VAL A C 1
ATOM 865 O O . VAL A 1 112 ? -9.734 -6.074 -5.227 1 97.44 112 VAL A O 1
ATOM 868 N N . LEU A 1 113 ? -11.711 -6.691 -6.059 1 98 113 LEU A N 1
ATOM 869 C CA . LEU A 1 113 ? -11.203 -6.988 -7.395 1 98 113 LEU A CA 1
ATOM 870 C C . LEU A 1 113 ? -10.75 -5.711 -8.102 1 98 113 LEU A C 1
ATOM 872 O O . LEU A 1 113 ? -9.914 -5.762 -9.008 1 98 113 LEU A O 1
ATOM 876 N N . PHE A 1 114 ? -11.305 -4.578 -7.672 1 96.88 114 PHE A N 1
ATOM 877 C CA . PHE A 1 114 ? -11.164 -3.402 -8.531 1 96.88 114 PHE A CA 1
ATOM 878 C C . PHE A 1 114 ? -10.43 -2.285 -7.797 1 96.88 114 PHE A C 1
ATOM 880 O O . PHE A 1 114 ? -10.438 -1.136 -8.242 1 96.88 114 PHE A O 1
ATOM 887 N N . ASN A 1 115 ? -9.852 -2.539 -6.699 1 94.56 115 ASN A N 1
ATOM 888 C CA . ASN A 1 115 ? -8.992 -1.607 -5.977 1 94.56 115 ASN A CA 1
ATOM 889 C C . ASN A 1 115 ? -7.691 -2.273 -5.535 1 94.56 115 ASN A C 1
ATOM 891 O O . ASN A 1 115 ? -7.656 -2.967 -4.52 1 94.56 115 ASN A O 1
ATOM 895 N N . PRO A 1 116 ? -6.652 -1.97 -6.203 1 92.88 116 PRO A N 1
ATOM 896 C CA . PRO A 1 116 ? -5.375 -2.609 -5.879 1 92.88 116 PRO A CA 1
ATOM 897 C C . PRO A 1 116 ? -4.934 -2.35 -4.441 1 92.88 116 PRO A C 1
ATOM 899 O O . PRO A 1 116 ? -5.125 -1.248 -3.922 1 92.88 116 PRO A O 1
ATOM 902 N N . GLY A 1 117 ? -4.305 -3.4 -3.857 1 92.56 117 GLY A N 1
ATOM 903 C CA . GLY A 1 117 ? -3.885 -3.326 -2.467 1 92.56 117 GLY A CA 1
ATOM 904 C C . GLY A 1 117 ? -4.695 -4.223 -1.551 1 92.56 117 GLY A C 1
ATOM 905 O O . GLY A 1 117 ? -5.488 -5.043 -2.02 1 92.56 117 GLY A O 1
ATOM 906 N N . VAL A 1 118 ? -4.469 -4.047 -0.264 1 96.12 118 VAL A N 1
ATOM 907 C CA . VAL A 1 118 ? -5.078 -4.934 0.721 1 96.12 118 VAL A CA 1
ATOM 908 C C . VAL A 1 118 ? -6.387 -4.328 1.224 1 96.12 118 VAL A C 1
ATOM 910 O O . VAL A 1 118 ? -6.48 -3.113 1.415 1 96.12 118 VAL A O 1
ATOM 913 N N . TYR A 1 119 ? -7.359 -5.156 1.37 1 96.81 119 TYR A N 1
ATOM 914 C CA . TYR A 1 119 ? -8.594 -4.816 2.072 1 96.81 119 TYR A CA 1
ATOM 915 C C . TYR A 1 119 ? -8.656 -5.504 3.43 1 96.81 119 TYR A C 1
ATOM 917 O O . TYR A 1 119 ? -8.648 -6.734 3.508 1 96.81 119 TYR A O 1
ATOM 925 N N . HIS A 1 120 ? -8.766 -4.715 4.391 1 96.81 120 HIS A N 1
ATOM 926 C CA . HIS A 1 120 ? -8.922 -5.281 5.727 1 96.81 120 HIS A CA 1
ATOM 927 C C . HIS A 1 120 ? -10.344 -5.773 5.953 1 96.81 120 HIS A C 1
ATOM 929 O O . HIS A 1 120 ? -11.305 -5.125 5.535 1 96.81 120 HIS A O 1
ATOM 935 N N . LEU A 1 121 ? -10.398 -6.961 6.551 1 97.88 121 LEU A N 1
ATOM 936 C CA . LEU A 1 121 ? -11.734 -7.363 6.961 1 97.88 121 LEU A CA 1
ATOM 937 C C . LEU A 1 121 ? -12.305 -6.395 7.992 1 97.88 121 LEU A C 1
ATOM 939 O O . LEU A 1 121 ? -13.461 -5.98 7.887 1 97.88 121 LEU A O 1
ATOM 943 N N . ARG A 1 122 ? -11.484 -6.113 8.898 1 96.88 122 ARG A N 1
ATOM 944 C CA . ARG A 1 122 ? -11.805 -5.133 9.93 1 96.88 122 ARG A CA 1
ATOM 945 C C . ARG A 1 122 ? -10.672 -4.129 10.109 1 96.88 122 ARG A C 1
ATOM 947 O O . ARG A 1 122 ? -9.516 -4.516 10.25 1 96.88 122 ARG A O 1
ATOM 954 N N . ASP A 1 123 ? -11.047 -2.854 10.078 1 96.31 123 ASP A N 1
ATOM 955 C CA . ASP A 1 123 ? -10.055 -1.812 10.32 1 96.31 123 ASP A CA 1
ATOM 956 C C . ASP A 1 123 ? -9.5 -1.896 11.742 1 96.31 123 ASP A C 1
ATOM 958 O O . ASP A 1 123 ? -10.258 -1.792 12.711 1 96.31 123 ASP A O 1
ATOM 962 N N . PRO A 1 124 ? -8.188 -2.041 11.859 1 92.62 124 PRO A N 1
ATOM 963 C CA . PRO A 1 124 ? -7.613 -2.26 13.188 1 92.62 124 PRO A CA 1
ATOM 964 C C . PRO A 1 124 ? -7.719 -1.027 14.086 1 92.62 124 PRO A C 1
ATOM 966 O O . PRO A 1 124 ? -7.758 -1.152 15.312 1 92.62 124 PRO A O 1
ATOM 969 N N . ARG A 1 125 ? -7.77 0.127 13.586 1 93.5 125 ARG A N 1
ATOM 970 C CA . ARG A 1 125 ? -7.789 1.346 14.383 1 93.5 125 ARG A CA 1
ATOM 971 C C . ARG A 1 125 ? -9.203 1.672 14.852 1 93.5 125 ARG A C 1
ATOM 973 O O . ARG A 1 125 ? -9.453 1.796 16.047 1 93.5 125 ARG A O 1
ATOM 980 N N . SER A 1 126 ? -10.148 1.743 13.898 1 94.81 126 SER A N 1
ATOM 981 C CA . SER A 1 126 ? -11.523 2.125 14.219 1 94.81 126 SER A CA 1
ATOM 982 C C . SER A 1 126 ? -12.344 0.92 14.672 1 94.81 126 SER A C 1
ATOM 984 O O . SER A 1 126 ? -13.422 1.076 15.242 1 94.81 126 SER A O 1
ATOM 986 N N . ARG A 1 127 ? -11.891 -0.325 14.297 1 95.19 127 ARG A N 1
ATOM 987 C CA . ARG A 1 127 ? -12.539 -1.597 14.602 1 95.19 127 ARG A CA 1
ATOM 988 C C . ARG A 1 127 ? -13.852 -1.74 13.836 1 95.19 127 ARG A C 1
ATOM 990 O O . ARG A 1 127 ? -14.75 -2.465 14.273 1 95.19 127 ARG A O 1
ATOM 997 N N . VAL A 1 128 ? -13.992 -0.949 12.766 1 96.81 128 VAL A N 1
ATOM 998 C CA . VAL A 1 128 ? -15.148 -1.058 11.883 1 96.81 128 VAL A CA 1
ATOM 999 C C . VAL A 1 128 ? -14.938 -2.199 10.891 1 96.81 128 VAL A C 1
ATOM 1001 O O . VAL A 1 128 ? -13.883 -2.291 10.258 1 96.81 128 VAL A O 1
ATOM 1004 N N . TYR A 1 129 ? -15.906 -3.1 10.742 1 97.25 129 TYR A N 1
ATOM 1005 C CA . TYR A 1 129 ? -15.852 -4.16 9.742 1 97.25 129 TYR A CA 1
ATOM 1006 C C . TYR A 1 129 ? -16.156 -3.621 8.352 1 97.25 129 TYR A C 1
ATOM 1008 O O . TYR A 1 129 ? -17.219 -3.01 8.141 1 97.25 129 TYR A O 1
ATOM 1016 N N . ASN A 1 130 ? -15.258 -3.84 7.445 1 96.69 130 ASN A N 1
ATOM 1017 C CA . ASN A 1 130 ? -15.477 -3.451 6.059 1 96.69 130 ASN A CA 1
ATOM 1018 C C . ASN A 1 130 ? -16.438 -4.41 5.348 1 96.69 130 ASN A C 1
ATOM 1020 O O . ASN A 1 130 ? -17.094 -4.031 4.383 1 96.69 130 ASN A O 1
ATOM 1024 N N . PHE A 1 131 ? -16.422 -5.633 5.852 1 96.56 131 PHE A N 1
ATOM 1025 C CA . PHE A 1 131 ? -17.297 -6.676 5.312 1 96.56 131 PHE A CA 1
ATOM 1026 C C . PHE A 1 131 ? -18.062 -7.371 6.43 1 96.56 131 PHE A C 1
ATOM 1028 O O . PHE A 1 131 ? -17.953 -6.992 7.598 1 96.56 131 PHE A O 1
ATOM 1035 N N . ASP A 1 132 ? -18.875 -8.398 6.094 1 96 132 ASP A N 1
ATOM 1036 C CA . ASP A 1 132 ? -19.672 -9.133 7.066 1 96 132 ASP A CA 1
ATOM 1037 C C . ASP A 1 132 ? -18.781 -9.805 8.109 1 96 132 ASP A C 1
ATOM 1039 O O . ASP A 1 132 ? -17.891 -10.586 7.77 1 96 132 ASP A O 1
ATOM 1043 N N . PRO A 1 133 ? -19.078 -9.492 9.391 1 95.94 133 PRO A N 1
ATOM 1044 C CA . PRO A 1 133 ? -18.281 -10.094 10.461 1 95.94 133 PRO A CA 1
ATOM 1045 C C . PRO A 1 133 ? -18.297 -11.617 10.422 1 95.94 133 PRO A C 1
ATOM 1047 O O . PRO A 1 133 ? -17.406 -12.258 10.984 1 95.94 133 PRO A O 1
ATOM 1050 N N . TYR A 1 134 ? -19.25 -12.219 9.734 1 96.12 134 TYR A N 1
ATOM 1051 C CA . TYR A 1 134 ? -19.328 -13.672 9.57 1 96.12 134 TYR A CA 1
ATOM 1052 C C . TYR A 1 134 ? -18.062 -14.227 8.938 1 96.12 134 TYR A C 1
ATOM 1054 O O . TYR A 1 134 ? -17.625 -15.328 9.273 1 96.12 134 TYR A O 1
ATOM 1062 N N . LEU A 1 135 ? -17.422 -13.453 8.117 1 95.94 135 LEU A N 1
ATOM 1063 C CA . LEU A 1 135 ? -16.219 -13.859 7.414 1 95.94 135 LEU A CA 1
ATOM 1064 C C . LEU A 1 135 ? -15.031 -13.961 8.375 1 95.94 135 LEU A C 1
ATOM 1066 O O . LEU A 1 135 ? -14.031 -14.602 8.062 1 95.94 135 LEU A O 1
ATOM 1070 N N . GLY A 1 136 ? -15.211 -13.305 9.508 1 94.44 136 GLY A N 1
ATOM 1071 C CA . GLY A 1 136 ? -14.094 -13.227 10.445 1 94.44 136 GLY A CA 1
ATOM 1072 C C . GLY A 1 136 ? -13.875 -14.5 11.234 1 94.44 136 GLY A C 1
ATOM 1073 O O . GLY A 1 136 ? -12.844 -14.672 11.883 1 94.44 136 GLY A O 1
ATOM 1074 N N . GLN A 1 137 ? -14.75 -15.383 11.156 1 93.06 137 GLN A N 1
ATOM 1075 C CA . GLN A 1 137 ? -14.625 -16.672 11.852 1 93.06 137 GLN A CA 1
ATOM 1076 C C . GLN A 1 137 ? -14.797 -17.828 10.883 1 93.06 137 GLN A C 1
ATOM 1078 O O . GLN A 1 137 ? -15.914 -18.141 10.461 1 93.06 137 GLN A O 1
ATOM 1083 N N . ILE A 1 138 ? -13.734 -18.531 10.734 1 94.19 138 ILE A N 1
ATOM 1084 C CA . ILE A 1 138 ? -13.758 -19.656 9.812 1 94.19 138 ILE A CA 1
ATOM 1085 C C . ILE A 1 138 ? -14.391 -20.875 10.5 1 94.19 138 ILE A C 1
ATOM 1087 O O . ILE A 1 138 ? -14.062 -21.188 11.648 1 94.19 138 ILE A O 1
ATOM 1091 N N . MET A 1 139 ? -15.297 -21.5 9.805 1 92.25 139 MET A N 1
ATOM 1092 C CA . MET A 1 139 ? -15.883 -22.719 10.344 1 92.25 139 MET A CA 1
ATOM 1093 C C . MET A 1 139 ? -14.797 -23.734 10.68 1 92.25 139 MET A C 1
ATOM 1095 O O . MET A 1 139 ? -13.969 -24.062 9.828 1 92.25 139 MET A O 1
ATOM 1099 N N . PRO A 1 140 ? -14.766 -24.141 11.883 1 88.44 140 PRO A N 1
ATOM 1100 C CA . PRO A 1 140 ? -13.734 -25.125 12.25 1 88.44 140 PRO A CA 1
ATOM 1101 C C . PRO A 1 140 ? -13.797 -26.391 11.398 1 88.44 140 PRO A C 1
ATOM 1103 O O . PRO A 1 140 ? -14.883 -26.828 11.016 1 88.44 140 PRO A O 1
ATOM 1106 N N . VAL A 1 141 ? -12.641 -26.984 11.242 1 83.94 141 VAL A N 1
ATOM 1107 C CA . VAL A 1 141 ? -12.516 -28.172 10.391 1 83.94 141 VAL A CA 1
ATOM 1108 C C . VAL A 1 141 ? -13.328 -29.312 10.977 1 83.94 141 VAL A C 1
ATOM 1110 O O . VAL A 1 141 ? -13.82 -30.172 10.242 1 83.94 141 VAL A O 1
ATOM 1113 N N . THR A 1 142 ? -13.562 -29.25 12.242 1 84.31 142 THR A N 1
ATOM 1114 C CA . THR A 1 142 ? -14.32 -30.297 12.906 1 84.31 142 THR A CA 1
ATOM 1115 C C . THR A 1 142 ? -15.812 -30.156 12.617 1 84.31 142 THR A C 1
ATOM 1117 O O . THR A 1 142 ? -16.562 -31.125 12.742 1 84.31 142 THR A O 1
ATOM 1120 N N . GLU A 1 143 ? -16.156 -29.031 12.195 1 89.88 143 GLU A N 1
ATOM 1121 C CA . GLU A 1 143 ? -17.578 -28.766 11.984 1 89.88 143 GLU A CA 1
ATOM 1122 C C . GLU A 1 143 ? -17.922 -28.797 10.5 1 89.88 143 GLU A C 1
ATOM 1124 O O . GLU A 1 143 ? -19.094 -28.953 10.133 1 89.88 143 GLU A O 1
ATOM 1129 N N . PHE A 1 144 ? -16.984 -28.703 9.656 1 89.75 144 PHE A N 1
ATOM 1130 C CA . PHE A 1 144 ? -17.234 -28.703 8.219 1 89.75 144 PHE A CA 1
ATOM 1131 C C . PHE A 1 144 ? -17.297 -30.141 7.695 1 89.75 144 PHE A C 1
ATOM 1133 O O . PHE A 1 144 ? -16.469 -30.969 8.047 1 89.75 144 PHE A O 1
ATOM 1140 N N . ASP A 1 145 ? -18.219 -30.406 6.836 1 87.25 145 ASP A N 1
ATOM 1141 C CA . ASP A 1 145 ? -18.359 -31.734 6.258 1 87.25 145 ASP A CA 1
ATOM 1142 C C . ASP A 1 145 ? -17.547 -31.859 4.965 1 87.25 145 ASP A C 1
ATOM 1144 O O . ASP A 1 145 ? -18.094 -31.734 3.871 1 87.25 145 ASP A O 1
ATOM 1148 N N . PHE A 1 146 ? -16.375 -32.312 5.066 1 82.94 146 PHE A N 1
ATOM 1149 C CA . PHE A 1 146 ? -15.492 -32.406 3.916 1 82.94 146 PHE A CA 1
ATOM 1150 C C . PHE A 1 146 ? -15.93 -33.562 3.004 1 82.94 146 PHE A C 1
ATOM 1152 O O . PHE A 1 146 ? -15.602 -33.562 1.815 1 82.94 146 PHE A O 1
ATOM 1159 N N . ASP A 1 147 ? -16.625 -34.469 3.5 1 78.38 147 ASP A N 1
ATOM 1160 C CA . ASP A 1 147 ? -17.062 -35.625 2.721 1 78.38 147 ASP A CA 1
ATOM 1161 C C . ASP A 1 147 ? -18.141 -35.219 1.704 1 78.38 147 ASP A C 1
ATOM 1163 O O . ASP A 1 147 ? -18.375 -35.938 0.733 1 78.38 147 ASP A O 1
ATOM 1167 N N . ALA A 1 148 ? -18.703 -34.156 2.049 1 79.69 148 ALA A N 1
ATOM 1168 C CA . ALA A 1 148 ? -19.734 -33.656 1.133 1 79.69 148 ALA A CA 1
ATOM 1169 C C . ALA A 1 148 ? -19.109 -33.062 -0.119 1 79.69 148 ALA A C 1
ATOM 1171 O O . ALA A 1 148 ? -19.766 -32.938 -1.15 1 79.69 148 ALA A O 1
ATOM 1172 N N . LEU A 1 149 ? -17.812 -32.75 -0.079 1 82.12 149 LEU A N 1
ATOM 1173 C CA . LEU A 1 149 ? -17.156 -32.094 -1.195 1 82.12 149 LEU A CA 1
ATOM 1174 C C . LEU A 1 149 ? -16.734 -33.125 -2.254 1 82.12 149 LEU A C 1
ATOM 1176 O O . LEU A 1 149 ? -16.453 -34.281 -1.939 1 82.12 149 LEU A O 1
ATOM 1180 N N . LYS A 1 150 ? -16.703 -32.625 -3.434 1 76.12 150 LYS A N 1
ATOM 1181 C CA . LYS A 1 150 ? -16.219 -33.438 -4.531 1 76.12 150 LYS A CA 1
ATOM 1182 C C . LYS A 1 150 ? -14.695 -33.625 -4.449 1 76.12 150 LYS A C 1
ATOM 1184 O O . LYS A 1 150 ? -13.977 -32.719 -4.07 1 76.12 150 LYS A O 1
ATOM 1189 N N . ASP A 1 151 ? -14.273 -34.812 -4.812 1 74.12 151 ASP A N 1
ATOM 1190 C CA . ASP A 1 151 ? -12.836 -35.062 -4.824 1 74.12 151 ASP A CA 1
ATOM 1191 C C . ASP A 1 151 ? -12.172 -34.438 -6.043 1 74.12 151 ASP A C 1
ATOM 1193 O O . ASP A 1 151 ? -12.797 -34.281 -7.094 1 74.12 151 ASP A O 1
ATOM 1197 N N . TYR A 1 152 ? -10.953 -34.094 -5.793 1 73.44 152 TYR A N 1
ATOM 1198 C CA . TYR A 1 152 ? -10.148 -33.656 -6.93 1 73.44 152 TYR A CA 1
ATOM 1199 C C . TYR A 1 152 ? -9.898 -34.812 -7.895 1 73.44 152 TYR A C 1
ATOM 1201 O O . TYR A 1 152 ? -9.625 -35.938 -7.469 1 73.44 152 TYR A O 1
ATOM 1209 N N . ILE A 1 153 ? -10.047 -34.469 -9.164 1 79.38 153 ILE A N 1
ATOM 1210 C CA . ILE A 1 153 ? -9.82 -35.5 -10.156 1 79.38 153 ILE A CA 1
ATOM 1211 C C . ILE A 1 153 ? -8.43 -35.344 -10.781 1 79.38 153 ILE A C 1
ATOM 1213 O O . ILE A 1 153 ? -8.141 -34.312 -11.391 1 79.38 153 ILE A O 1
ATOM 1217 N N . THR A 1 154 ? -7.648 -36.312 -10.594 1 84.81 154 THR A N 1
ATOM 1218 C CA . THR A 1 154 ? -6.328 -36.312 -11.211 1 84.81 154 THR A CA 1
ATOM 1219 C C . THR A 1 154 ? -6.438 -36.5 -12.719 1 84.81 154 THR A C 1
ATOM 1221 O O . THR A 1 154 ? -7.434 -37.031 -13.211 1 84.81 154 THR A O 1
ATOM 1224 N N . SER A 1 155 ? -5.438 -36.094 -13.414 1 85.75 155 SER A N 1
ATOM 1225 C CA . SER A 1 155 ? -5.465 -36.094 -14.875 1 85.75 155 SER A CA 1
ATOM 1226 C C . SER A 1 155 ? -5.648 -37.5 -15.422 1 85.75 155 SER A C 1
ATOM 1228 O O . SER A 1 155 ? -6.441 -37.719 -16.344 1 85.75 155 SER A O 1
ATOM 1230 N N . SER A 1 156 ? -4.98 -38.438 -14.844 1 88.56 156 SER A N 1
ATOM 1231 C CA . SER A 1 156 ? -5.02 -39.812 -15.352 1 88.56 156 SER A CA 1
ATOM 1232 C C . SER A 1 156 ? -6.379 -40.469 -15.094 1 88.56 156 SER A C 1
ATOM 1234 O O . SER A 1 156 ? -6.754 -41.438 -15.773 1 88.56 156 SER A O 1
ATOM 1236 N N . LYS A 1 157 ? -7.117 -39.938 -14.195 1 88.62 157 LYS A N 1
ATOM 1237 C CA . LYS A 1 157 ? -8.414 -40.5 -13.836 1 88.62 157 LYS A CA 1
ATOM 1238 C C . LYS A 1 157 ? -9.555 -39.719 -14.484 1 88.62 157 LYS A C 1
ATOM 1240 O O . LYS A 1 157 ? -10.727 -40.062 -14.312 1 88.62 157 LYS A O 1
ATOM 1245 N N . ASP A 1 158 ? -9.195 -38.719 -15.148 1 90.94 158 ASP A N 1
ATOM 1246 C CA . ASP A 1 158 ? -10.195 -37.906 -15.812 1 90.94 158 ASP A CA 1
ATOM 1247 C C . ASP A 1 158 ? -10.523 -38.438 -17.203 1 90.94 158 ASP A C 1
ATOM 1249 O O . ASP A 1 158 ? -9.867 -38.062 -18.188 1 90.94 158 ASP A O 1
ATOM 1253 N N . HIS A 1 159 ? -11.594 -39.062 -17.312 1 91.38 159 HIS A N 1
ATOM 1254 C CA . HIS A 1 159 ? -11.977 -39.688 -18.578 1 91.38 159 HIS A CA 1
ATOM 1255 C C . HIS A 1 159 ? -12.43 -38.625 -19.578 1 91.38 159 HIS A C 1
ATOM 1257 O O . HIS A 1 159 ? -12.219 -38.781 -20.797 1 91.38 159 HIS A O 1
ATOM 1263 N N . THR A 1 160 ? -13.039 -37.625 -19.062 1 90.56 160 THR A N 1
ATOM 1264 C CA . THR A 1 160 ? -13.469 -36.562 -19.953 1 90.56 160 THR A CA 1
ATOM 1265 C C . THR A 1 160 ? -12.266 -35.875 -20.609 1 90.56 160 THR A C 1
ATOM 1267 O O . THR A 1 160 ? -12.281 -35.625 -21.812 1 90.56 160 THR A O 1
ATOM 1270 N N . LEU A 1 161 ? -11.336 -35.594 -19.828 1 93.88 161 LEU A N 1
ATOM 1271 C CA . LEU A 1 161 ? -10.109 -35 -20.344 1 93.88 161 LEU A CA 1
ATOM 1272 C C . LEU A 1 161 ? -9.453 -35.875 -21.391 1 93.88 161 LEU A C 1
ATOM 1274 O O . LEU A 1 161 ? -8.984 -35.406 -22.422 1 93.88 161 LEU A O 1
ATOM 1278 N N . ARG A 1 162 ? -9.422 -37.156 -21.219 1 95.25 162 ARG A N 1
ATOM 1279 C CA . ARG A 1 162 ? -8.852 -38.094 -22.156 1 95.25 162 ARG A CA 1
ATOM 1280 C C . ARG A 1 162 ? -9.641 -38.125 -23.469 1 95.25 162 ARG A C 1
ATOM 1282 O O . ARG A 1 162 ? -9.055 -38.156 -24.547 1 95.25 162 ARG A O 1
ATOM 1289 N N . ASP A 1 163 ? -10.922 -38.156 -23.281 1 94.44 163 ASP A N 1
ATOM 1290 C CA . ASP A 1 163 ? -11.773 -38.156 -24.469 1 94.44 163 ASP A CA 1
ATOM 1291 C C . ASP A 1 163 ? -11.531 -36.938 -25.344 1 94.44 163 ASP A C 1
ATOM 1293 O O . ASP A 1 163 ? -11.484 -37.031 -26.578 1 94.44 163 ASP A O 1
ATOM 1297 N N . ILE A 1 164 ? -11.383 -35.844 -24.688 1 95.06 164 ILE A N 1
ATOM 1298 C CA . ILE A 1 164 ? -11.117 -34.594 -25.422 1 95.06 164 ILE A CA 1
ATOM 1299 C C . ILE A 1 164 ? -9.75 -34.688 -26.109 1 95.06 164 ILE A C 1
ATOM 1301 O O . ILE A 1 164 ? -9.594 -34.25 -27.25 1 95.06 164 ILE A O 1
ATOM 1305 N N . ALA A 1 165 ? -8.805 -35.25 -25.422 1 96.75 165 ALA A N 1
ATOM 1306 C CA . ALA A 1 165 ? -7.461 -35.406 -25.969 1 96.75 165 ALA A CA 1
ATOM 1307 C C . ALA A 1 165 ? -7.473 -36.281 -27.219 1 96.75 165 ALA A C 1
ATOM 1309 O O . ALA A 1 165 ? -6.809 -35.969 -28.219 1 96.75 165 ALA A O 1
ATOM 1310 N N . VAL A 1 166 ? -8.18 -37.375 -27.172 1 95.5 166 VAL A N 1
ATOM 1311 C CA . VAL A 1 166 ? -8.281 -38.281 -28.312 1 95.5 166 VAL A CA 1
ATOM 1312 C C . VAL A 1 166 ? -8.945 -37.594 -29.484 1 95.5 166 VAL A C 1
ATOM 1314 O O . VAL A 1 166 ? -8.477 -37.656 -30.609 1 95.5 166 VAL A O 1
ATOM 1317 N N . LYS A 1 167 ? -10.031 -36.875 -29.125 1 94.38 167 LYS A N 1
ATOM 1318 C CA . LYS A 1 167 ? -10.766 -36.125 -30.156 1 94.38 167 LYS A CA 1
ATOM 1319 C C . LYS A 1 167 ? -9.883 -35.094 -30.812 1 94.38 167 LYS A C 1
ATOM 1321 O O . LYS A 1 167 ? -9.93 -34.906 -32.031 1 94.38 167 LYS A O 1
ATOM 1326 N N . GLU A 1 168 ? -9.086 -34.375 -30.016 1 95 168 GLU A N 1
ATOM 1327 C CA . GLU A 1 168 ? -8.25 -33.281 -30.516 1 95 168 GLU A CA 1
ATOM 13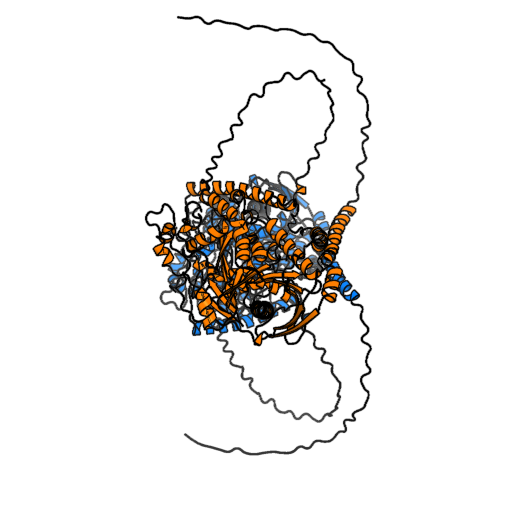28 C C . GLU A 1 168 ? -6.883 -33.812 -30.953 1 95 168 GLU A C 1
ATOM 1330 O O . GLU A 1 168 ? -6.027 -33 -31.375 1 95 168 GLU A O 1
ATOM 1335 N N . LYS A 1 169 ? -6.617 -35.094 -30.891 1 95.38 169 LYS A N 1
ATOM 1336 C CA . LYS A 1 169 ? -5.379 -35.75 -31.297 1 95.38 169 LYS A CA 1
ATOM 1337 C C . LYS A 1 169 ? -4.18 -35.188 -30.562 1 95.38 169 LYS A C 1
ATOM 1339 O O . LYS A 1 169 ? -3.184 -34.812 -31.172 1 95.38 169 LYS A O 1
ATOM 1344 N N . LYS A 1 170 ? -4.418 -35.031 -29.312 1 97.06 170 LYS A N 1
ATOM 1345 C CA . LYS A 1 170 ? -3.33 -34.594 -28.438 1 97.06 170 LYS A CA 1
ATOM 1346 C C . LYS A 1 170 ? -2.717 -35.75 -27.672 1 97.06 170 LYS A C 1
ATOM 1348 O O . LYS A 1 170 ? -3.43 -36.688 -27.25 1 97.06 170 LYS A O 1
ATOM 1353 N N . LYS A 1 171 ? -1.438 -35.719 -27.438 1 97.44 171 LYS A N 1
ATOM 1354 C CA . LYS A 1 171 ? -0.696 -36.875 -26.875 1 97.44 171 LYS A CA 1
ATOM 1355 C C . LYS A 1 171 ? -0.543 -36.75 -25.375 1 97.44 171 LYS A C 1
ATOM 1357 O O . LYS A 1 171 ? -0.481 -37.75 -24.656 1 97.44 171 LYS A O 1
ATOM 1362 N N . TYR A 1 172 ? -0.411 -35.562 -24.922 1 98.38 172 TYR A N 1
ATOM 1363 C CA . TYR A 1 172 ? -0.125 -35.344 -23.516 1 98.38 172 TYR A CA 1
ATOM 1364 C C . TYR A 1 172 ? -1.236 -34.531 -22.844 1 98.38 172 TYR A C 1
ATOM 1366 O O . TYR A 1 172 ? -1.621 -33.469 -23.344 1 98.38 172 TYR A O 1
ATOM 1374 N N . ILE A 1 173 ? -1.772 -35 -21.719 1 98 173 ILE A N 1
ATOM 1375 C CA . ILE A 1 173 ? -2.803 -34.25 -21 1 98 173 ILE A CA 1
ATOM 1376 C C . ILE A 1 173 ? -2.318 -33.938 -19.578 1 98 173 ILE A C 1
ATOM 1378 O O . ILE A 1 173 ? -1.584 -34.75 -18.984 1 98 173 ILE A O 1
ATOM 1382 N N . GLY A 1 174 ? -2.633 -32.781 -19.094 1 96.44 174 GLY A N 1
ATOM 1383 C CA . GLY A 1 174 ? -2.242 -32.406 -17.75 1 96.44 174 GLY A CA 1
ATOM 1384 C C . GLY A 1 174 ? -3.188 -31.391 -17.125 1 96.44 174 GLY A C 1
ATOM 1385 O O . GLY A 1 174 ? -3.963 -30.734 -17.828 1 96.44 174 GLY A O 1
ATOM 1386 N N . SER A 1 175 ? -3.111 -31.312 -15.805 1 95 175 SER A N 1
ATOM 1387 C CA . SER A 1 175 ? -3.84 -30.312 -15.039 1 95 175 SER A CA 1
ATOM 1388 C C . SER A 1 175 ? -2.9 -29.234 -14.516 1 95 175 SER A C 1
ATOM 1390 O O . SER A 1 175 ? -1.688 -29.438 -14.43 1 95 175 SER A O 1
ATOM 1392 N N . SER A 1 176 ? -3.484 -28.062 -14.195 1 92.75 176 SER A N 1
ATOM 1393 C CA . SER A 1 176 ? -2.686 -26.953 -13.695 1 92.75 176 SER A CA 1
ATOM 1394 C C . SER A 1 176 ? -1.866 -27.359 -12.477 1 92.75 176 SER A C 1
ATOM 1396 O O . SER A 1 176 ? -0.695 -27 -12.352 1 92.75 176 SER A O 1
ATOM 1398 N N . SER A 1 177 ? -2.402 -28.125 -11.602 1 87.81 177 SER A N 1
ATOM 1399 C CA . SER A 1 177 ? -1.74 -28.484 -10.344 1 87.81 177 SER A CA 1
ATOM 1400 C C . SER A 1 177 ? -0.544 -29.391 -10.594 1 87.81 177 SER A C 1
ATOM 1402 O O . SER A 1 177 ? 0.461 -29.312 -9.891 1 87.81 177 SER A O 1
ATOM 1404 N N . SER A 1 178 ? -0.607 -30.266 -11.586 1 92.5 178 SER A N 1
ATOM 1405 C CA . SER A 1 178 ? 0.449 -31.25 -11.82 1 92.5 178 SER A CA 1
ATOM 1406 C C . SER A 1 178 ? 1.533 -30.688 -12.734 1 92.5 178 SER A C 1
ATOM 1408 O O . SER A 1 178 ? 2.67 -31.172 -12.727 1 92.5 178 SER A O 1
ATOM 1410 N N . MET A 1 179 ? 1.229 -29.703 -13.414 1 96.56 179 MET A N 1
ATOM 1411 C CA . MET A 1 179 ? 2.141 -29.234 -14.453 1 96.56 179 MET A CA 1
ATOM 1412 C C . MET A 1 179 ? 3.049 -28.125 -13.914 1 96.56 179 MET A C 1
ATOM 1414 O O . MET A 1 179 ? 4.152 -27.922 -14.422 1 96.56 179 MET A O 1
ATOM 1418 N N . THR A 1 180 ? 2.697 -27.391 -12.891 1 96.56 180 THR A N 1
ATOM 1419 C CA . THR A 1 180 ? 3.357 -26.156 -12.484 1 96.56 180 THR A CA 1
ATOM 1420 C C . THR A 1 180 ? 4.746 -26.438 -11.922 1 96.56 180 THR A C 1
ATOM 1422 O O . THR A 1 180 ? 5.672 -25.641 -12.094 1 96.56 180 THR A O 1
ATOM 1425 N N . SER A 1 181 ? 4.934 -27.547 -11.258 1 95.25 181 SER A N 1
ATOM 1426 C CA . SER A 1 181 ? 6.23 -27.859 -10.664 1 95.25 181 SER A CA 1
ATOM 1427 C C . SER A 1 181 ? 7.309 -28 -11.734 1 95.25 181 SER A C 1
ATOM 1429 O O . SER A 1 181 ? 8.406 -27.469 -11.586 1 95.25 181 SER A O 1
ATOM 1431 N N . VAL A 1 182 ? 7.012 -28.719 -12.742 1 97.88 182 VAL A N 1
ATOM 1432 C CA . VAL A 1 182 ? 7.969 -28.906 -13.828 1 97.88 182 VAL A CA 1
ATOM 1433 C C . VAL A 1 182 ? 8.172 -27.594 -14.578 1 97.88 182 VAL A C 1
ATOM 1435 O O . VAL A 1 182 ? 9.305 -27.234 -14.914 1 97.88 182 VAL A O 1
ATOM 1438 N N . LEU A 1 183 ? 7.109 -26.906 -14.812 1 98.56 183 LEU A N 1
ATOM 1439 C CA . LEU A 1 183 ? 7.184 -25.625 -15.516 1 98.56 183 LEU A CA 1
ATOM 1440 C C . LEU A 1 183 ? 8.062 -24.641 -14.766 1 98.56 183 LEU A C 1
ATOM 1442 O O . LEU A 1 183 ? 8.719 -23.781 -15.375 1 98.56 183 LEU A O 1
ATOM 1446 N N . SER A 1 184 ? 8.078 -24.703 -13.461 1 98.19 184 SER A N 1
ATOM 1447 C CA . SER A 1 184 ? 8.938 -23.828 -12.672 1 98.19 184 SER A CA 1
ATOM 1448 C C . SER A 1 184 ? 10.406 -24.031 -13.031 1 98.19 184 SER A C 1
ATOM 1450 O O . SER A 1 184 ? 11.18 -23.078 -13.047 1 98.19 184 SER A O 1
ATOM 1452 N N . HIS A 1 185 ? 10.797 -25.234 -13.305 1 98.25 185 HIS A N 1
ATOM 1453 C CA . HIS A 1 185 ? 12.188 -25.5 -13.664 1 98.25 185 HIS A CA 1
ATOM 1454 C C . HIS A 1 185 ? 12.523 -24.906 -15.023 1 98.25 185 HIS A C 1
ATOM 1456 O O . HIS A 1 185 ? 13.656 -24.469 -15.25 1 98.25 185 HIS A O 1
ATOM 1462 N N . PHE A 1 186 ? 11.578 -24.906 -15.891 1 98.62 186 PHE A N 1
ATOM 1463 C CA . PHE A 1 186 ? 11.828 -24.234 -17.156 1 98.62 186 PHE A CA 1
ATOM 1464 C C . PHE A 1 186 ? 11.992 -22.734 -16.953 1 98.62 186 PHE A C 1
ATOM 1466 O O . PHE A 1 186 ? 12.766 -22.078 -17.656 1 98.62 186 PHE A O 1
ATOM 1473 N N . HIS A 1 187 ? 11.242 -22.188 -16.016 1 98.5 187 HIS A N 1
ATOM 1474 C CA . HIS A 1 187 ? 11.461 -20.797 -15.656 1 98.5 187 HIS A CA 1
ATOM 1475 C C . HIS A 1 187 ? 12.891 -20.562 -15.195 1 98.5 187 HIS A C 1
ATOM 1477 O O . HIS A 1 187 ? 13.547 -19.625 -15.633 1 98.5 187 HIS A O 1
ATOM 1483 N N . TYR A 1 188 ? 13.352 -21.422 -14.281 1 98.12 188 TYR A N 1
ATOM 1484 C CA . TYR A 1 188 ? 14.711 -21.281 -13.766 1 98.12 188 TYR A CA 1
ATOM 1485 C C . TYR A 1 188 ? 15.727 -21.344 -14.898 1 98.12 188 TYR A C 1
ATOM 1487 O O . TYR A 1 188 ? 16.688 -20.578 -14.914 1 98.12 188 TYR A O 1
ATOM 1495 N N . LEU A 1 189 ? 15.484 -22.203 -15.812 1 98.19 189 LEU A N 1
ATOM 1496 C CA . LEU A 1 189 ? 16.406 -22.422 -16.922 1 98.19 189 LEU A CA 1
ATOM 1497 C C . LEU A 1 189 ? 16.422 -21.234 -17.859 1 98.19 189 LEU A C 1
ATOM 1499 O O . LEU A 1 189 ? 17.469 -20.641 -18.125 1 98.19 189 LEU A O 1
ATOM 1503 N N . LEU A 1 190 ? 15.266 -20.844 -18.328 1 98.06 190 LEU A N 1
ATOM 1504 C CA . LEU A 1 190 ? 15.141 -19.812 -19.359 1 98.06 190 LEU A CA 1
ATOM 1505 C C . LEU A 1 190 ? 15.492 -18.438 -18.781 1 98.06 190 LEU A C 1
ATOM 1507 O O . LEU A 1 190 ? 15.992 -17.578 -19.516 1 98.06 190 LEU A O 1
ATOM 1511 N N . SER A 1 191 ? 15.227 -18.25 -17.516 1 97.62 191 SER A N 1
ATOM 1512 C CA . SER A 1 191 ? 15.5 -16.969 -16.891 1 97.62 191 SER A CA 1
ATOM 1513 C C . SER A 1 191 ? 16.891 -16.938 -16.266 1 97.62 191 SER A C 1
ATOM 1515 O O . SER A 1 191 ? 17.297 -15.922 -15.68 1 97.62 191 SER A O 1
ATOM 1517 N N . ALA A 1 192 ? 17.578 -18.016 -16.344 1 96.56 192 ALA A N 1
ATOM 1518 C CA . ALA A 1 192 ? 18.891 -18.141 -15.719 1 96.56 192 ALA A CA 1
ATOM 1519 C C . ALA A 1 192 ? 18.828 -17.781 -14.234 1 96.56 192 ALA A C 1
ATOM 1521 O O . ALA A 1 192 ? 19.594 -16.953 -13.758 1 96.56 192 ALA A O 1
ATOM 1522 N N . TRP A 1 193 ? 17.844 -18.344 -13.578 1 96.88 193 TRP A N 1
ATOM 1523 C CA . TRP A 1 193 ? 17.641 -18.203 -12.141 1 96.88 193 TRP A CA 1
ATOM 1524 C C . TRP A 1 193 ? 17.469 -16.734 -11.75 1 96.88 193 TRP A C 1
ATOM 1526 O O . TRP A 1 193 ? 18.016 -16.281 -10.75 1 96.88 193 TRP A O 1
ATOM 1536 N N . ARG A 1 194 ? 16.656 -16.031 -12.57 1 96.38 194 ARG A N 1
ATOM 1537 C CA . ARG A 1 194 ? 16.344 -14.641 -12.25 1 96.38 194 ARG A CA 1
ATOM 1538 C C . ARG A 1 194 ? 15.805 -14.516 -10.828 1 96.38 194 ARG A C 1
ATOM 1540 O O . ARG A 1 194 ? 14.93 -15.281 -10.414 1 96.38 194 ARG A O 1
ATOM 1547 N N . GLY A 1 195 ? 16.359 -13.594 -10.062 1 96.56 195 GLY A N 1
ATOM 1548 C CA . GLY A 1 195 ? 15.844 -13.328 -8.727 1 96.56 195 GLY A CA 1
ATOM 1549 C C . GLY A 1 195 ? 14.5 -12.625 -8.734 1 96.56 195 GLY A C 1
ATOM 1550 O O . GLY A 1 195 ? 14.125 -12 -9.734 1 96.56 195 GLY A O 1
ATOM 1551 N N . VAL A 1 196 ? 13.797 -12.727 -7.609 1 97.94 196 VAL A N 1
ATOM 1552 C CA . VAL A 1 196 ? 12.508 -12.062 -7.492 1 97.94 196 VAL A CA 1
ATOM 1553 C C . VAL A 1 196 ? 12.711 -10.562 -7.309 1 97.94 196 VAL A C 1
ATOM 1555 O O . VAL A 1 196 ? 13.797 -10.117 -6.922 1 97.94 196 VAL A O 1
ATOM 1558 N N . ASP A 1 197 ? 11.695 -9.797 -7.695 1 97.94 197 ASP A N 1
ATOM 1559 C CA . ASP A 1 197 ? 11.695 -8.344 -7.602 1 97.94 197 ASP A CA 1
ATOM 1560 C C . ASP A 1 197 ? 10.805 -7.867 -6.457 1 97.94 197 ASP A C 1
ATOM 1562 O O . ASP A 1 197 ? 9.594 -8.07 -6.477 1 97.94 197 ASP A O 1
ATOM 1566 N N . ILE A 1 198 ? 11.391 -7.238 -5.445 1 97.44 198 ILE A N 1
ATOM 1567 C CA . ILE A 1 198 ? 10.633 -6.832 -4.266 1 97.44 198 ILE A CA 1
ATOM 1568 C C . ILE A 1 198 ? 10.555 -5.309 -4.207 1 97.44 198 ILE A C 1
ATOM 1570 O O . ILE A 1 198 ? 10.422 -4.727 -3.125 1 97.44 198 ILE A O 1
ATOM 1574 N N . ARG A 1 199 ? 10.633 -4.559 -5.305 1 96.38 199 ARG A N 1
ATOM 1575 C CA . ARG A 1 199 ? 10.734 -3.105 -5.363 1 96.38 199 ARG A CA 1
ATOM 1576 C C . ARG A 1 199 ? 9.492 -2.447 -4.762 1 96.38 199 ARG A C 1
ATOM 1578 O O . ARG A 1 199 ? 9.547 -1.296 -4.324 1 96.38 199 ARG A O 1
ATOM 1585 N N . THR A 1 200 ? 8.367 -3.094 -4.742 1 95.94 200 THR A N 1
ATOM 1586 C CA . THR A 1 200 ? 7.113 -2.494 -4.301 1 95.94 200 THR A CA 1
ATOM 1587 C C . THR A 1 200 ? 6.953 -2.631 -2.789 1 95.94 200 THR A C 1
ATOM 1589 O O . THR A 1 200 ? 6.023 -2.068 -2.205 1 95.94 200 THR A O 1
ATOM 1592 N N . LEU A 1 201 ? 7.816 -3.4 -2.1 1 97.75 201 LEU A N 1
ATOM 1593 C CA . LEU A 1 201 ? 7.793 -3.469 -0.643 1 97.75 201 LEU A CA 1
ATOM 1594 C C . LEU A 1 201 ? 8.344 -2.188 -0.028 1 97.75 201 LEU A C 1
ATOM 1596 O O . LEU A 1 201 ? 9.016 -1.405 -0.708 1 97.75 201 LEU A O 1
ATOM 1600 N N . SER A 1 202 ? 7.992 -2.023 1.21 1 97.69 202 SER A N 1
ATOM 1601 C CA . SER A 1 202 ? 8.383 -0.79 1.884 1 97.69 202 SER A CA 1
ATOM 1602 C C . SER A 1 202 ? 9.891 -0.735 2.115 1 97.69 202 SER A C 1
ATOM 1604 O O . SER A 1 202 ? 10.547 -1.774 2.189 1 97.69 202 SER A O 1
ATOM 1606 N N . GLN A 1 203 ? 10.422 0.439 2.24 1 96.94 203 GLN A N 1
ATOM 1607 C CA . GLN A 1 203 ? 11.844 0.648 2.523 1 96.94 203 GLN A CA 1
ATOM 1608 C C . GLN A 1 203 ? 12.211 0.118 3.906 1 96.94 203 GLN A C 1
ATOM 1610 O O . GLN A 1 203 ? 13.359 -0.244 4.148 1 96.94 203 GLN A O 1
ATOM 1615 N N . GLY A 1 204 ? 11.234 0.027 4.723 1 95.81 204 GLY A N 1
ATOM 1616 C CA . GLY A 1 204 ? 11.469 -0.435 6.082 1 95.81 204 GLY A CA 1
ATOM 1617 C C . GLY A 1 204 ? 11.43 -1.945 6.215 1 95.81 204 GLY A C 1
ATOM 1618 O O . GLY A 1 204 ? 11.727 -2.49 7.281 1 95.81 204 GLY A O 1
ATOM 1619 N N . PHE A 1 205 ? 11.055 -2.691 5.129 1 97.25 205 PHE A N 1
ATOM 1620 C CA . PHE A 1 205 ? 11 -4.148 5.184 1 97.25 205 PHE A CA 1
ATOM 1621 C C . PHE A 1 205 ? 12.398 -4.738 5.324 1 97.25 205 PHE A C 1
ATOM 1623 O O . PHE A 1 205 ? 13.289 -4.445 4.523 1 97.25 205 PHE A O 1
ATOM 1630 N N . PRO A 1 206 ? 12.617 -5.621 6.18 1 9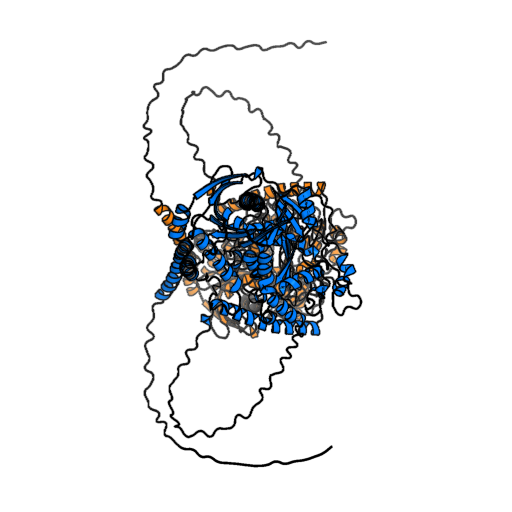4.81 206 PRO A N 1
ATOM 1631 C CA . PRO A 1 206 ? 13.992 -5.969 6.551 1 94.81 206 PRO A CA 1
ATOM 1632 C C . PRO A 1 206 ? 14.578 -7.074 5.676 1 94.81 206 PRO A C 1
ATOM 1634 O O . PRO A 1 206 ? 15.781 -7.094 5.422 1 94.81 206 PRO A O 1
ATOM 1637 N N . ASP A 1 207 ? 13.773 -8.039 5.195 1 92.75 207 ASP A N 1
ATOM 1638 C CA . ASP A 1 207 ? 14.305 -9.18 4.457 1 92.75 207 ASP A CA 1
ATOM 1639 C C . ASP A 1 207 ? 14.758 -8.766 3.061 1 92.75 207 ASP A C 1
ATOM 1641 O O . ASP A 1 207 ? 14.055 -8.039 2.361 1 92.75 207 ASP A O 1
ATOM 1645 N N . LYS A 1 208 ? 15.938 -9.352 2.668 1 92.44 208 LYS A N 1
ATOM 1646 C CA . LYS A 1 208 ? 16.531 -8.891 1.413 1 92.44 208 LYS A CA 1
ATOM 1647 C C . LYS A 1 208 ? 16.719 -10.055 0.439 1 92.44 208 LYS A C 1
ATOM 1649 O O . LYS A 1 208 ? 17.156 -9.852 -0.697 1 92.44 208 LYS A O 1
ATOM 1654 N N . LEU A 1 209 ? 16.359 -11.273 0.806 1 94.25 209 LEU A N 1
ATOM 1655 C CA . LEU A 1 209 ? 16.547 -12.43 -0.065 1 94.25 209 LEU A CA 1
ATOM 1656 C C . LEU A 1 209 ? 15.75 -12.266 -1.356 1 94.25 209 LEU A C 1
ATOM 1658 O O . LEU A 1 209 ? 14.609 -11.805 -1.333 1 94.25 209 LEU A O 1
ATOM 1662 N N . ARG A 1 210 ? 16.375 -12.633 -2.439 1 96.56 210 ARG A N 1
ATOM 1663 C CA . ARG A 1 210 ? 15.719 -12.492 -3.738 1 96.56 210 ARG A CA 1
ATOM 1664 C C . ARG A 1 210 ? 15.594 -13.844 -4.438 1 96.56 210 ARG A C 1
ATOM 1666 O O . ARG A 1 210 ? 15.141 -13.914 -5.582 1 96.56 210 ARG A O 1
ATOM 1673 N N . SER A 1 211 ? 15.984 -14.906 -3.797 1 95.88 211 SER A N 1
ATOM 1674 C CA . SER A 1 211 ? 15.867 -16.25 -4.367 1 95.88 211 SER A CA 1
ATOM 1675 C C . SER A 1 211 ? 14.539 -16.891 -3.994 1 95.88 211 SER A C 1
ATOM 1677 O O . SER A 1 211 ? 13.922 -16.531 -2.99 1 95.88 211 SER A O 1
ATOM 1679 N N . PHE A 1 212 ? 14.125 -17.781 -4.832 1 96.62 212 PHE A N 1
ATOM 1680 C CA . PHE A 1 212 ? 12.984 -18.609 -4.469 1 96.62 212 PHE A CA 1
ATOM 1681 C C . PHE A 1 212 ? 13.32 -19.5 -3.281 1 96.62 212 PHE A C 1
ATOM 1683 O O . PHE A 1 212 ? 14.492 -19.719 -2.971 1 96.62 212 PHE A O 1
ATOM 1690 N N . THR A 1 213 ? 12.336 -20 -2.596 1 93.62 213 THR A N 1
ATOM 1691 C CA . THR A 1 213 ? 12.555 -20.828 -1.421 1 93.62 213 THR A CA 1
ATOM 1692 C C . THR A 1 213 ? 13.195 -22.156 -1.812 1 93.62 213 THR A C 1
ATOM 1694 O O . THR A 1 213 ? 13.125 -22.562 -2.975 1 93.62 213 THR A O 1
ATOM 1697 N N . ARG A 1 214 ? 13.719 -22.828 -0.885 1 89.38 214 ARG A N 1
ATOM 1698 C CA . ARG A 1 214 ? 14.383 -24.109 -1.096 1 89.38 214 ARG A CA 1
ATOM 1699 C C . ARG A 1 214 ? 13.398 -25.156 -1.622 1 89.38 214 ARG A C 1
ATOM 1701 O O . ARG A 1 214 ? 13.742 -25.953 -2.504 1 89.38 214 ARG A O 1
ATOM 1708 N N . LEU A 1 215 ? 12.266 -25.156 -1.122 1 89.12 215 LEU A N 1
ATOM 1709 C CA . LEU A 1 215 ? 11.25 -26.125 -1.528 1 89.12 215 LEU A CA 1
ATOM 1710 C C . LEU A 1 215 ? 10.906 -25.953 -3.004 1 89.12 215 LEU A C 1
ATOM 1712 O O . LEU A 1 215 ? 10.766 -26.938 -3.729 1 89.12 215 LEU A O 1
ATOM 1716 N N . LEU A 1 216 ? 10.805 -24.75 -3.424 1 92.81 216 LEU A N 1
ATOM 1717 C CA . LEU A 1 216 ? 10.43 -24.484 -4.809 1 92.81 216 LEU A CA 1
ATOM 1718 C C . LEU A 1 216 ? 11.57 -24.828 -5.758 1 92.81 216 LEU A C 1
ATOM 1720 O O . LEU A 1 216 ? 11.344 -25.141 -6.926 1 92.81 216 LEU A O 1
ATOM 1724 N N . ARG A 1 217 ? 12.727 -24.812 -5.254 1 94.62 217 ARG A N 1
ATOM 1725 C CA . ARG A 1 217 ? 13.898 -25.047 -6.09 1 94.62 217 ARG A CA 1
ATOM 1726 C C . ARG A 1 217 ? 14.242 -26.531 -6.152 1 94.62 217 ARG A C 1
ATOM 1728 O O . ARG A 1 217 ? 15.102 -26.938 -6.934 1 94.62 217 ARG A O 1
ATOM 1735 N N . ALA A 1 218 ? 13.586 -27.312 -5.348 1 94.88 218 ALA A N 1
ATOM 1736 C CA . ALA A 1 218 ? 13.852 -28.75 -5.301 1 94.88 218 ALA A CA 1
ATOM 1737 C C . ALA A 1 218 ? 13.492 -29.422 -6.625 1 94.88 218 ALA A C 1
ATOM 1739 O O . ALA A 1 218 ? 12.625 -28.938 -7.355 1 94.88 218 ALA A O 1
ATOM 1740 N N . PRO A 1 219 ? 14.188 -30.578 -6.895 1 97.19 219 PRO A N 1
ATOM 1741 C CA . PRO A 1 219 ? 13.836 -31.312 -8.117 1 97.19 219 PRO A CA 1
ATOM 1742 C C . PRO A 1 219 ? 12.352 -31.672 -8.172 1 97.19 219 PRO A C 1
ATOM 1744 O O . PRO A 1 219 ? 11.75 -32 -7.148 1 97.19 219 PRO A O 1
ATOM 1747 N N . SER A 1 220 ? 11.836 -31.562 -9.375 1 97.12 220 SER A N 1
ATOM 1748 C CA . SER A 1 220 ? 10.438 -31.891 -9.586 1 97.12 220 SER A CA 1
ATOM 1749 C C . SER A 1 220 ? 10.289 -33.281 -10.18 1 97.12 220 SER A C 1
ATOM 1751 O O . SER A 1 220 ? 11.094 -33.719 -11.008 1 97.12 220 SER A O 1
ATOM 1753 N N . ALA A 1 221 ? 9.273 -34 -9.695 1 97.38 221 ALA A N 1
ATOM 1754 C CA . ALA A 1 221 ? 8.984 -35.344 -10.211 1 97.38 221 ALA A CA 1
ATOM 1755 C C . ALA A 1 221 ? 7.543 -35.438 -10.703 1 97.38 221 ALA A C 1
ATOM 1757 O O . ALA A 1 221 ? 6.656 -34.75 -10.18 1 97.38 221 ALA A O 1
ATOM 1758 N N . MET A 1 222 ? 7.34 -36.281 -11.68 1 97.44 222 MET A N 1
ATOM 1759 C CA . MET A 1 222 ? 6.008 -36.5 -12.234 1 97.44 222 MET A CA 1
ATOM 1760 C C . MET A 1 222 ? 5.902 -37.875 -12.875 1 97.44 222 MET A C 1
ATOM 1762 O O . MET A 1 222 ? 6.914 -38.562 -13.094 1 97.44 222 MET A O 1
ATOM 1766 N N . PHE A 1 223 ? 4.699 -38.312 -13.039 1 97.69 223 PHE A N 1
ATOM 1767 C CA . PHE A 1 223 ? 4.43 -39.531 -13.797 1 97.69 223 PHE A CA 1
ATOM 1768 C C . PHE A 1 223 ? 3.758 -39.219 -15.125 1 97.69 223 PHE A C 1
ATOM 1770 O O . PHE A 1 223 ? 2.916 -38.312 -15.195 1 97.69 223 PHE A O 1
ATOM 1777 N N . LEU A 1 224 ? 4.211 -39.844 -16.078 1 97.62 224 LEU A N 1
ATOM 1778 C CA . LEU A 1 224 ? 3.506 -39.906 -17.359 1 97.62 224 LEU A CA 1
ATOM 1779 C C . LEU A 1 224 ? 2.768 -41.25 -17.5 1 97.62 224 LEU A C 1
ATOM 1781 O O . LEU A 1 224 ? 3.361 -42.25 -17.875 1 97.62 224 LEU A O 1
ATOM 1785 N N . ARG A 1 225 ? 1.496 -41.188 -17.312 1 97.38 225 ARG A N 1
ATOM 1786 C CA . ARG A 1 225 ? 0.701 -42.406 -17.312 1 97.38 225 ARG A CA 1
ATOM 1787 C C . ARG A 1 225 ? 0.102 -42.656 -18.688 1 97.38 225 ARG A C 1
ATOM 1789 O O . ARG A 1 225 ? -0.637 -41.812 -19.219 1 97.38 225 ARG A O 1
ATOM 1796 N N . TYR A 1 226 ? 0.391 -43.875 -19.188 1 96.69 226 TYR A N 1
ATOM 1797 C CA . TYR A 1 226 ? -0.079 -44.219 -20.516 1 96.69 226 TYR A CA 1
ATOM 1798 C C . TYR A 1 226 ? -1.418 -44.938 -20.469 1 96.69 226 TYR A C 1
ATOM 1800 O O . TYR A 1 226 ? -1.579 -45.875 -19.703 1 96.69 226 TYR A O 1
ATOM 1808 N N . GLN A 1 227 ? -2.379 -44.438 -21.156 1 93.12 227 GLN A N 1
ATOM 1809 C CA . GLN A 1 227 ? -3.672 -45.094 -21.328 1 93.12 227 GLN A CA 1
ATOM 1810 C C . GLN A 1 227 ? -4.258 -44.812 -22.703 1 93.12 227 GLN A C 1
ATOM 1812 O O . GLN A 1 227 ? -4.594 -43.688 -23.031 1 93.12 227 GLN A O 1
ATOM 1817 N N . ASP A 1 228 ? -4.418 -45.781 -23.578 1 89 228 ASP A N 1
ATOM 1818 C CA . ASP A 1 228 ? -5.121 -45.75 -24.859 1 89 228 ASP A CA 1
ATOM 1819 C C . ASP A 1 228 ? -4.539 -44.656 -25.766 1 89 228 ASP A C 1
ATOM 1821 O O . ASP A 1 228 ? -5.27 -43.812 -26.281 1 89 228 ASP A O 1
ATOM 1825 N N . GLY A 1 229 ? -3.285 -44.562 -25.797 1 92.12 229 GLY A N 1
ATOM 1826 C CA . GLY A 1 229 ? -2.646 -43.656 -26.75 1 92.12 229 GLY A CA 1
ATOM 1827 C C . GLY A 1 229 ? -2.377 -42.281 -26.188 1 92.12 229 GLY A C 1
ATOM 1828 O O . GLY A 1 229 ? -1.765 -41.438 -26.844 1 92.12 229 GLY A O 1
ATOM 1829 N N . VAL A 1 230 ? -2.84 -42.031 -25 1 96.69 230 VAL A N 1
ATOM 1830 C CA . VAL A 1 230 ? -2.664 -40.75 -24.375 1 96.69 230 VAL A CA 1
ATOM 1831 C C . VAL A 1 230 ? -1.817 -40.875 -23.125 1 96.69 230 VAL A C 1
ATOM 1833 O O . VAL A 1 230 ? -1.916 -41.875 -22.406 1 96.69 230 VAL A O 1
ATOM 1836 N N . TYR A 1 231 ? -0.927 -39.906 -22.891 1 98.06 231 TYR A N 1
ATOM 1837 C CA . TYR A 1 231 ? -0.106 -39.844 -21.688 1 98.06 231 TYR A CA 1
ATOM 1838 C C . TYR A 1 231 ? -0.596 -38.781 -20.75 1 98.06 231 TYR A C 1
ATOM 1840 O O . TYR A 1 231 ? -0.616 -37.594 -21.094 1 98.06 231 TYR A O 1
ATOM 1848 N N . ALA A 1 232 ? -0.979 -39.125 -19.547 1 97.75 232 ALA A N 1
ATOM 1849 C CA . ALA A 1 232 ? -1.467 -38.156 -18.562 1 97.75 232 ALA A CA 1
ATOM 1850 C C . ALA A 1 232 ? -0.366 -37.812 -17.562 1 97.75 232 ALA A C 1
ATOM 1852 O O . ALA A 1 232 ? 0.339 -38.688 -17.062 1 97.75 232 ALA A O 1
ATOM 1853 N N . ILE A 1 233 ? -0.255 -36.531 -17.312 1 97.81 233 ILE A N 1
ATOM 1854 C CA . ILE A 1 233 ? 0.72 -36.031 -16.359 1 97.81 233 ILE A CA 1
ATOM 1855 C C . ILE A 1 233 ? 0.114 -36.062 -14.953 1 97.81 233 ILE A C 1
ATOM 1857 O O . ILE A 1 233 ? -0.862 -35.344 -14.688 1 97.81 233 ILE A O 1
ATOM 1861 N N . ASP A 1 234 ? 0.68 -36.812 -14.094 1 96.12 234 ASP A N 1
ATOM 1862 C CA . ASP A 1 234 ? 0.277 -36.844 -12.695 1 96.12 234 ASP A CA 1
ATOM 1863 C C . ASP A 1 234 ? 1.407 -36.375 -11.781 1 96.12 234 ASP A C 1
ATOM 1865 O O . ASP A 1 234 ? 2.58 -36.656 -12.039 1 96.12 234 ASP A O 1
ATOM 1869 N N . ALA A 1 235 ? 1.002 -35.688 -10.789 1 93.25 235 ALA A N 1
ATOM 1870 C CA . ALA A 1 235 ? 1.987 -35.281 -9.797 1 93.25 235 ALA A CA 1
ATOM 1871 C C . ALA A 1 235 ? 2.527 -36.469 -9.016 1 93.25 235 ALA A C 1
ATOM 1873 O O . ALA A 1 235 ? 1.788 -37.406 -8.719 1 93.25 235 ALA A O 1
ATOM 1874 N N . ASP A 1 236 ? 3.805 -36.469 -8.727 1 95.06 236 ASP A N 1
ATOM 1875 C CA . ASP A 1 236 ? 4.445 -37.469 -7.875 1 95.06 236 ASP A CA 1
ATOM 1876 C C . ASP A 1 236 ? 4.227 -37.156 -6.398 1 95.06 236 ASP A C 1
ATOM 1878 O O . ASP A 1 236 ? 4.742 -36.156 -5.891 1 95.06 236 ASP A O 1
ATOM 1882 N N . LYS A 1 237 ? 3.555 -38 -5.664 1 90.38 237 LYS A N 1
ATOM 1883 C CA . LYS A 1 237 ? 3.166 -37.75 -4.281 1 90.38 237 LYS A CA 1
ATOM 1884 C C . LYS A 1 237 ? 4.016 -38.562 -3.312 1 90.38 237 LYS A C 1
ATOM 1886 O O . LYS A 1 237 ? 3.574 -38.875 -2.205 1 90.38 237 LYS A O 1
ATOM 1891 N N . GLU A 1 238 ? 5.18 -38.906 -3.713 1 91.69 238 GLU A N 1
ATOM 1892 C CA . GLU A 1 238 ? 6.059 -39.75 -2.904 1 91.69 238 GLU A CA 1
ATOM 1893 C C . GLU A 1 238 ? 6.301 -39.125 -1.53 1 91.69 238 GLU A C 1
ATOM 1895 O O . GLU A 1 238 ? 6.332 -39.844 -0.521 1 91.69 238 GLU A O 1
ATOM 1900 N N . PHE A 1 239 ? 6.426 -37.844 -1.523 1 88.31 239 PHE A N 1
ATOM 1901 C CA . PHE A 1 239 ? 6.785 -37.188 -0.274 1 88.31 239 PHE A CA 1
ATOM 1902 C C . PHE A 1 239 ? 5.668 -36.281 0.193 1 88.31 239 PHE A C 1
ATOM 1904 O O . PHE A 1 239 ? 5.91 -35.344 0.95 1 88.31 239 PHE A O 1
ATOM 1911 N N . GLU A 1 240 ? 4.578 -36.5 -0.311 1 82.75 240 GLU A N 1
ATOM 1912 C CA . GLU A 1 240 ? 3.428 -35.719 0.104 1 82.75 240 GLU A CA 1
ATOM 1913 C C . GLU A 1 240 ? 3.07 -35.969 1.564 1 82.75 240 GLU A C 1
ATOM 1915 O O . GLU A 1 240 ? 3.164 -37.125 2.037 1 82.75 240 GLU A O 1
ATOM 1920 N N . SER A 1 241 ? 2.824 -34.969 2.279 1 77.25 241 SER A N 1
ATOM 1921 C CA . SER A 1 241 ? 2.373 -35.094 3.662 1 77.25 241 SER A CA 1
ATOM 1922 C C . SER A 1 241 ? 1.03 -34.406 3.871 1 77.25 241 SER A C 1
ATOM 1924 O O . SER A 1 241 ? 0.613 -33.594 3.045 1 77.25 241 SER A O 1
ATOM 1926 N N . ALA A 1 242 ? 0.333 -34.969 4.953 1 68.69 242 ALA A N 1
ATOM 1927 C CA . ALA A 1 242 ? -0.967 -34.375 5.266 1 68.69 242 ALA A CA 1
ATOM 1928 C C . ALA A 1 242 ? -0.828 -32.906 5.648 1 68.69 242 ALA A C 1
ATOM 1930 O O . ALA A 1 242 ? 0.166 -32.5 6.262 1 68.69 242 ALA A O 1
ATOM 1931 N N . ASN A 1 243 ? -1.716 -32.156 5.047 1 74.25 243 ASN A N 1
ATOM 1932 C CA . ASN A 1 243 ? -1.705 -30.734 5.426 1 74.25 243 ASN A CA 1
ATOM 1933 C C . ASN A 1 243 ? -3.121 -30.188 5.574 1 74.25 243 ASN A C 1
ATOM 1935 O O . ASN A 1 243 ? -3.959 -30.375 4.691 1 74.25 243 ASN A O 1
ATOM 1939 N N . ILE A 1 244 ? -3.398 -29.703 6.727 1 75.56 244 ILE A N 1
ATOM 1940 C CA . ILE A 1 244 ? -4.688 -29.125 7.098 1 75.56 244 ILE A CA 1
ATOM 1941 C C . ILE A 1 244 ? -5.074 -28.047 6.098 1 75.56 244 ILE A C 1
ATOM 1943 O O . ILE A 1 244 ? -6.258 -27.75 5.91 1 75.56 244 ILE A O 1
ATOM 1947 N N . LEU A 1 245 ? -4.184 -27.469 5.477 1 78.44 245 LEU A N 1
ATOM 1948 C CA . LEU A 1 245 ? -4.402 -26.297 4.629 1 78.44 245 LEU A CA 1
ATOM 1949 C C . LEU A 1 245 ? -5.141 -26.688 3.35 1 78.44 245 LEU A C 1
ATOM 1951 O O . LEU A 1 245 ? -5.887 -25.875 2.791 1 78.44 245 LEU A O 1
ATOM 1955 N N . MET A 1 246 ? -4.938 -27.875 2.916 1 77.38 246 MET A N 1
ATOM 1956 C CA . MET A 1 246 ? -5.629 -28.312 1.708 1 77.38 246 MET A CA 1
ATOM 1957 C C . MET A 1 246 ? -7.133 -28.422 1.949 1 77.38 246 MET A C 1
ATOM 1959 O O . MET A 1 246 ? -7.934 -28 1.113 1 77.38 246 MET A O 1
ATOM 1963 N N . ASN A 1 247 ? -7.477 -28.953 3.109 1 78.75 247 ASN A N 1
ATOM 1964 C CA . ASN A 1 247 ? -8.883 -29.031 3.492 1 78.75 247 ASN A CA 1
ATOM 1965 C C . ASN A 1 247 ? -9.508 -27.656 3.662 1 78.75 247 ASN A C 1
ATOM 1967 O O . ASN A 1 247 ? -10.594 -27.391 3.15 1 78.75 247 ASN A O 1
ATOM 1971 N N . LEU A 1 248 ? -8.789 -26.891 4.23 1 86.12 248 LEU A N 1
ATOM 1972 C CA . LEU A 1 248 ? -9.289 -25.562 4.516 1 86.12 248 LEU A CA 1
ATOM 1973 C C . LEU A 1 248 ? -9.469 -24.766 3.23 1 86.12 248 LEU A C 1
ATOM 1975 O O . LEU A 1 248 ? -10.367 -23.922 3.135 1 86.12 248 LEU A O 1
ATOM 1979 N N . GLY A 1 249 ? -8.625 -25 2.258 1 88.19 249 GLY A N 1
ATOM 1980 C CA . GLY A 1 249 ? -8.742 -24.328 0.981 1 88.19 249 GLY A CA 1
ATOM 1981 C C . GLY A 1 249 ? -10.07 -24.562 0.292 1 88.19 249 GLY A C 1
ATOM 1982 O O . GLY A 1 249 ? -10.688 -23.625 -0.218 1 88.19 249 GLY A O 1
ATOM 1983 N N . LYS A 1 250 ? -10.523 -25.766 0.363 1 86.94 250 LYS A N 1
ATOM 1984 C CA . LYS A 1 250 ? -11.797 -26.094 -0.265 1 86.94 250 LYS A CA 1
ATOM 1985 C C . LYS A 1 250 ? -12.969 -25.453 0.475 1 86.94 250 LYS A C 1
ATOM 1987 O O . LYS A 1 250 ? -13.883 -24.922 -0.15 1 86.94 250 LYS A O 1
ATOM 1992 N N . SER A 1 251 ? -12.898 -25.594 1.755 1 91.88 251 SER A N 1
ATOM 1993 C CA . SER A 1 251 ? -13.953 -25.016 2.57 1 91.88 251 SER A CA 1
ATOM 1994 C C . SER A 1 251 ? -14.023 -23.5 2.383 1 91.88 251 SER A C 1
ATOM 1996 O O . SER A 1 251 ? -15.109 -22.938 2.25 1 91.88 251 SER A O 1
ATOM 1998 N N . MET A 1 252 ? -12.914 -22.844 2.328 1 94.31 252 MET A N 1
ATOM 1999 C CA . MET A 1 252 ? -12.883 -21.375 2.217 1 94.31 252 MET A CA 1
ATOM 2000 C C . MET A 1 252 ? -13.289 -20.938 0.816 1 94.31 252 MET A C 1
ATOM 2002 O O . MET A 1 252 ? -13.859 -19.859 0.646 1 94.31 252 MET A O 1
ATOM 2006 N N . GLU A 1 253 ? -12.977 -21.734 -0.158 1 92.88 253 GLU A N 1
ATOM 2007 C CA . GLU A 1 253 ? -13.453 -21.422 -1.504 1 92.88 253 GLU A CA 1
ATOM 2008 C C . GLU A 1 253 ? -14.977 -21.344 -1.544 1 92.88 253 GLU A C 1
ATOM 2010 O O . GLU A 1 253 ? -15.539 -20.438 -2.162 1 92.88 253 GLU A O 1
ATOM 2015 N N . LYS A 1 254 ? -15.617 -22.297 -0.913 1 93.44 254 LYS A N 1
ATOM 2016 C CA . LYS A 1 254 ? -17.078 -22.281 -0.83 1 93.44 254 LYS A CA 1
ATOM 2017 C C . LYS A 1 254 ? -17.562 -21.094 -0.02 1 93.44 254 LYS A C 1
ATOM 2019 O O . LYS A 1 254 ? -18.562 -20.469 -0.379 1 93.44 254 LYS A O 1
ATOM 2024 N N . LEU A 1 255 ? -16.859 -20.797 1.021 1 96.38 255 LEU A N 1
ATOM 2025 C CA . LEU A 1 255 ? -17.219 -19.672 1.875 1 96.38 255 LEU A CA 1
ATOM 2026 C C . LEU A 1 255 ? -17.234 -18.375 1.079 1 96.38 255 LEU A C 1
ATOM 2028 O O . LEU A 1 255 ? -18.141 -17.562 1.234 1 96.38 255 LEU A O 1
ATOM 2032 N N . LEU A 1 256 ? -16.25 -18.141 0.182 1 97.75 256 LEU A N 1
ATOM 2033 C CA . LEU A 1 256 ? -16.047 -16.875 -0.524 1 97.75 256 LEU A CA 1
ATOM 2034 C C . LEU A 1 256 ? -17.031 -16.734 -1.681 1 97.75 256 LEU A C 1
ATOM 2036 O O . LEU A 1 256 ? -17.219 -15.648 -2.211 1 97.75 256 LEU A O 1
ATOM 2040 N N . THR A 1 257 ? -17.734 -17.797 -2.086 1 96.62 257 THR A N 1
ATOM 2041 C CA . THR A 1 257 ? -18.516 -17.75 -3.309 1 96.62 257 THR A CA 1
ATOM 2042 C C . THR A 1 257 ? -19.984 -18.078 -3.023 1 96.62 257 THR A C 1
ATOM 2044 O O . THR A 1 257 ? -20.844 -17.938 -3.895 1 96.62 257 THR A O 1
ATOM 2047 N N . LEU A 1 258 ? -20.297 -18.578 -1.79 1 95.31 258 LEU A N 1
ATOM 2048 C CA . LEU A 1 258 ? -21.672 -18.906 -1.44 1 95.31 258 LEU A CA 1
ATOM 2049 C C . LEU A 1 258 ? -22.234 -17.922 -0.428 1 95.31 258 LEU A C 1
ATOM 2051 O O . LEU A 1 258 ? -21.5 -17.438 0.441 1 95.31 258 LEU A O 1
ATOM 2055 N N . PRO A 1 259 ? -23.5 -17.641 -0.592 1 95.88 259 PRO A N 1
ATOM 2056 C CA . PRO A 1 259 ? -24.125 -16.906 0.506 1 95.88 259 PRO A CA 1
ATOM 2057 C C . PRO A 1 259 ? -24.062 -17.656 1.835 1 95.88 259 PRO A C 1
ATOM 2059 O O . PRO A 1 259 ? -23.938 -18.875 1.852 1 95.88 259 PRO A O 1
ATOM 2062 N N . LYS A 1 260 ? -24.203 -16.953 2.838 1 95.12 260 LYS A N 1
ATOM 2063 C CA . LYS A 1 260 ? -24.062 -17.484 4.191 1 95.12 260 LYS A CA 1
ATOM 2064 C C . LYS A 1 260 ? -24.953 -18.703 4.41 1 95.12 260 LYS A C 1
ATOM 2066 O O . LYS A 1 260 ? -24.484 -19.734 4.875 1 95.12 260 LYS A O 1
ATOM 2071 N N . ASP A 1 261 ? -26.188 -18.609 4.023 1 94.62 261 ASP A N 1
ATOM 2072 C CA . ASP A 1 261 ? -27.156 -19.672 4.281 1 94.62 261 ASP A CA 1
ATOM 2073 C C . ASP A 1 261 ? -26.781 -20.953 3.52 1 94.62 261 ASP A C 1
ATOM 2075 O O . ASP A 1 261 ? -26.938 -22.062 4.039 1 94.62 261 ASP A O 1
ATOM 2079 N N . ASP A 1 262 ? -26.344 -20.766 2.324 1 93.56 262 ASP A N 1
ATOM 2080 C CA . ASP A 1 262 ? -25.953 -21.922 1.521 1 93.56 262 ASP A CA 1
ATOM 2081 C C . ASP A 1 262 ? -24.672 -22.547 2.062 1 93.56 262 ASP A C 1
ATOM 2083 O O . ASP A 1 262 ? -24.516 -23.781 2.062 1 93.56 262 ASP A O 1
ATOM 2087 N N . PHE A 1 263 ? -23.812 -21.766 2.551 1 94.88 263 PHE A N 1
ATOM 2088 C CA . PHE A 1 263 ? -22.547 -22.266 3.102 1 94.88 263 PHE A CA 1
ATOM 2089 C C . PHE A 1 263 ? -22.797 -23.047 4.383 1 94.88 263 PHE A C 1
ATOM 2091 O O . PHE A 1 263 ? -22.141 -24.078 4.625 1 94.88 263 PHE A O 1
ATOM 2098 N N . GLU A 1 264 ? -23.672 -22.609 5.141 1 95.06 264 GLU A N 1
ATOM 2099 C CA . GLU A 1 264 ? -23.969 -23.25 6.422 1 95.06 264 GLU A CA 1
ATOM 2100 C C . GLU A 1 264 ? -24.547 -24.641 6.223 1 95.06 264 GLU A C 1
ATOM 2102 O O . GLU A 1 264 ? -24.547 -25.453 7.148 1 95.06 264 GLU A O 1
ATOM 2107 N N . ARG A 1 265 ? -25 -24.906 5.031 1 94 265 ARG A N 1
ATOM 2108 C CA . ARG A 1 265 ? -25.516 -26.234 4.734 1 94 265 ARG A CA 1
ATOM 2109 C C . ARG A 1 265 ? -24.391 -27.266 4.742 1 94 265 ARG A C 1
ATOM 2111 O O . ARG A 1 265 ? -24.656 -28.469 4.816 1 94 265 ARG A O 1
ATOM 2118 N N . TYR A 1 266 ? -23.188 -26.859 4.625 1 93.19 266 TYR A N 1
ATOM 2119 C CA . TYR A 1 266 ? -22.047 -27.766 4.637 1 93.19 266 TYR A CA 1
ATOM 2120 C C . TYR A 1 266 ? -21.609 -28.078 6.062 1 93.19 266 TYR A C 1
ATOM 2122 O O . TYR A 1 266 ? -20.703 -28.891 6.277 1 93.19 266 TYR A O 1
ATOM 2130 N N . ARG A 1 267 ? -22.188 -27.453 7.012 1 93.19 267 ARG A N 1
ATOM 2131 C CA . ARG A 1 267 ? -21.922 -27.75 8.414 1 93.19 267 ARG A CA 1
ATOM 2132 C C . ARG A 1 267 ? -22.484 -29.094 8.812 1 93.19 267 ARG A C 1
ATOM 2134 O O . ARG A 1 267 ? -23.609 -29.438 8.445 1 93.19 267 ARG A O 1
ATOM 2141 N N . ARG A 1 268 ? -21.781 -29.875 9.609 1 89.44 268 ARG A N 1
ATOM 2142 C CA . ARG A 1 268 ? -22.188 -31.219 10.016 1 89.44 268 ARG A CA 1
ATOM 2143 C C . ARG A 1 268 ? -23.469 -31.172 10.836 1 89.44 268 ARG A C 1
ATOM 2145 O O . ARG A 1 268 ? -24.328 -32.062 10.695 1 89.44 268 ARG A O 1
ATOM 2152 N N . SER A 1 269 ? -23.609 -30.125 11.609 1 88.38 269 SER A N 1
ATOM 2153 C CA . SER A 1 269 ? -24.75 -30.031 12.531 1 88.38 269 SER A CA 1
ATOM 2154 C C . SER A 1 269 ? -25.922 -29.297 11.891 1 88.38 269 SER A C 1
ATOM 2156 O O . SER A 1 269 ? -26.953 -29.094 12.531 1 88.38 269 SER A O 1
ATOM 2158 N N . SER A 1 270 ? -25.719 -28.938 10.641 1 90.31 270 SER A N 1
ATOM 2159 C CA . SER A 1 270 ? -26.766 -28.156 10 1 90.31 270 SER A CA 1
ATOM 2160 C C . SER A 1 270 ? -28.047 -28.984 9.82 1 90.31 270 SER A C 1
ATOM 2162 O O . SER A 1 270 ? -27.969 -30.172 9.492 1 90.31 270 SER A O 1
ATOM 2164 N N . GLU A 1 271 ? -29.219 -28.359 10.008 1 88.44 271 GLU A N 1
ATOM 2165 C CA . GLU A 1 271 ? -30.5 -29.016 9.82 1 88.44 271 GLU A CA 1
ATOM 2166 C C . GLU A 1 271 ? -30.812 -29.234 8.344 1 88.44 271 GLU A C 1
ATOM 2168 O O . GLU A 1 271 ? -31.469 -30.203 7.973 1 88.44 271 GLU A O 1
ATOM 2173 N N . ASN A 1 272 ? -30.375 -28.312 7.555 1 89.5 272 ASN A N 1
ATOM 2174 C CA . ASN A 1 272 ? -30.547 -28.406 6.109 1 89.5 272 ASN A CA 1
ATOM 2175 C C . ASN A 1 272 ? -29.234 -28.75 5.402 1 89.5 272 ASN A C 1
ATOM 2177 O O . ASN A 1 272 ? -28.828 -28.062 4.469 1 89.5 272 ASN A O 1
ATOM 2181 N N . LYS A 1 273 ? -28.719 -29.781 5.801 1 89.31 273 LYS A N 1
ATOM 2182 C CA . LYS A 1 273 ? -27.406 -30.188 5.281 1 89.31 273 LYS A CA 1
ATOM 2183 C C . LYS A 1 273 ? -27.484 -30.531 3.795 1 89.31 273 LYS A C 1
ATOM 2185 O O . LYS A 1 273 ? -28.469 -31.125 3.342 1 89.31 273 LYS A O 1
ATOM 2190 N N . ILE A 1 274 ? -26.484 -30.141 3.082 1 88.75 274 ILE A N 1
ATOM 2191 C CA . ILE A 1 274 ? -26.406 -30.469 1.662 1 88.75 274 ILE A CA 1
ATOM 2192 C C . ILE A 1 274 ? -26.234 -31.984 1.486 1 88.75 274 ILE A C 1
ATOM 2194 O O . ILE A 1 274 ? -25.438 -32.594 2.201 1 88.75 274 ILE A O 1
ATOM 2198 N N . SER A 1 275 ? -26.969 -32.594 0.637 1 83.44 275 SER A N 1
ATOM 2199 C CA . SER A 1 275 ? -26.844 -34.031 0.378 1 83.44 275 SER A CA 1
ATOM 2200 C C . SER A 1 275 ? -25.719 -34.312 -0.613 1 83.44 275 SER A C 1
ATOM 2202 O O . SER A 1 275 ? -25.297 -33.406 -1.355 1 83.44 275 SER A O 1
ATOM 2204 N N . ALA A 1 276 ? -25.172 -35.469 -0.539 1 79.38 276 ALA A N 1
ATOM 2205 C CA . ALA A 1 276 ? -24.125 -35.875 -1.474 1 79.38 276 ALA A CA 1
ATOM 2206 C C . ALA A 1 276 ? -24.609 -35.781 -2.918 1 79.38 276 ALA A C 1
ATOM 2208 O O . ALA A 1 276 ? -23.844 -35.406 -3.803 1 79.38 276 ALA A O 1
ATOM 2209 N N . GLU A 1 277 ? -25.891 -36.031 -3.088 1 80.12 277 GLU A N 1
ATOM 2210 C CA . GLU A 1 277 ? -26.469 -35.969 -4.426 1 80.12 277 GLU A CA 1
ATOM 2211 C C . GLU A 1 277 ? -26.531 -34.531 -4.926 1 80.12 277 GLU A C 1
ATOM 2213 O O . GLU A 1 277 ? -26.234 -34.25 -6.094 1 80.12 277 GLU A O 1
ATOM 2218 N N . GLU A 1 278 ? -26.891 -33.719 -4 1 82.62 278 GLU A N 1
ATOM 2219 C CA . GLU A 1 278 ? -26.969 -32.312 -4.359 1 82.62 278 GLU A CA 1
ATOM 2220 C C . GLU A 1 278 ? -25.594 -31.75 -4.715 1 82.62 278 GLU A C 1
ATOM 2222 O O . GLU A 1 278 ? -25.469 -31 -5.676 1 82.62 278 GLU A O 1
ATOM 2227 N N . GLU A 1 279 ? -24.656 -32.125 -3.965 1 81.94 279 GLU A N 1
ATOM 2228 C CA . GLU A 1 279 ? -23.297 -31.641 -4.191 1 81.94 279 GLU A CA 1
ATOM 2229 C C . GLU A 1 279 ? -22.734 -32.188 -5.492 1 81.94 279 GLU A C 1
ATOM 2231 O O . GLU A 1 279 ? -22.047 -31.484 -6.23 1 81.94 279 GLU A O 1
ATOM 2236 N N . GLN A 1 280 ? -22.984 -33.469 -5.742 1 78.94 280 GLN A N 1
ATOM 2237 C CA . GLN A 1 280 ? -22.484 -34.094 -6.961 1 78.94 280 GLN A CA 1
ATOM 2238 C C . GLN A 1 280 ? -23.141 -33.469 -8.195 1 78.94 280 GLN A C 1
ATOM 2240 O O . GLN A 1 280 ? -22.547 -33.469 -9.281 1 78.94 280 GLN A O 1
ATOM 2245 N N . ALA A 1 281 ? -24.281 -32.938 -7.914 1 76.31 281 ALA A N 1
ATOM 2246 C CA . ALA A 1 281 ? -25.031 -32.344 -9.031 1 76.31 281 ALA A CA 1
ATOM 2247 C C . ALA A 1 281 ? -24.469 -30.969 -9.398 1 76.31 281 ALA A C 1
ATOM 2249 O O . ALA A 1 281 ? -24.734 -30.469 -10.492 1 76.31 281 ALA A O 1
ATOM 2250 N N . ILE A 1 282 ? -23.766 -30.453 -8.477 1 78.81 282 ILE A N 1
ATOM 2251 C CA . ILE A 1 282 ? -23.156 -29.172 -8.781 1 78.81 282 ILE A CA 1
ATOM 2252 C C . ILE A 1 282 ? -21.969 -29.375 -9.711 1 78.81 282 ILE A C 1
ATOM 2254 O O . ILE A 1 282 ? -20.969 -30 -9.336 1 78.81 282 ILE A O 1
ATOM 2258 N N . PRO A 1 283 ? -22.125 -28.984 -10.891 1 78.81 283 PRO A N 1
ATOM 2259 C CA . PRO A 1 283 ? -21.047 -29.234 -11.836 1 78.81 283 PRO A CA 1
ATOM 2260 C C . PRO A 1 283 ? -19.781 -28.422 -11.523 1 78.81 283 PRO A C 1
ATOM 2262 O O . PRO A 1 283 ? -19.875 -27.312 -11.016 1 78.81 283 PRO A O 1
ATOM 2265 N N . GLU A 1 284 ? -18.641 -29.062 -11.719 1 83.44 284 GLU A N 1
ATOM 2266 C CA . GLU A 1 284 ? -17.359 -28.344 -11.656 1 83.44 284 GLU A CA 1
ATOM 2267 C C . GLU A 1 284 ? -17 -27.734 -13.016 1 83.44 284 GLU A C 1
ATOM 2269 O O . GLU A 1 284 ? -17.266 -28.344 -14.055 1 83.44 284 GLU A O 1
ATOM 2274 N N . SER A 1 285 ? -16.531 -26.547 -12.938 1 89.88 285 SER A N 1
ATOM 2275 C CA . SER A 1 285 ? -16.219 -25.844 -14.18 1 89.88 285 SER A CA 1
ATOM 2276 C C . SER A 1 285 ? -14.727 -25.922 -14.492 1 89.88 285 SER A C 1
ATOM 2278 O O . SER A 1 285 ? -13.891 -25.641 -13.625 1 89.88 285 SER A O 1
ATOM 2280 N N . TYR A 1 286 ? -14.43 -26.359 -15.734 1 92.75 286 TYR A N 1
ATOM 2281 C CA . TYR A 1 286 ? -13.047 -26.484 -16.188 1 92.75 286 TYR A CA 1
ATOM 2282 C C . TYR A 1 286 ? -12.812 -25.703 -17.469 1 92.75 286 TYR A C 1
ATOM 2284 O O . TYR A 1 286 ? -13.742 -25.5 -18.25 1 92.75 286 TYR A O 1
ATOM 2292 N N . HIS A 1 287 ? -11.625 -25.203 -17.562 1 95.06 287 HIS A N 1
ATOM 2293 C CA . HIS A 1 287 ? -11.125 -24.609 -18.797 1 95.06 287 HIS A CA 1
ATOM 2294 C C . HIS A 1 287 ? -10.109 -25.531 -19.469 1 95.06 287 HIS A C 1
ATOM 2296 O O . HIS A 1 287 ? -9.289 -26.156 -18.797 1 95.06 287 HIS A O 1
ATOM 2302 N N . TYR A 1 288 ? -10.188 -25.656 -20.844 1 96.44 288 TYR A N 1
ATOM 2303 C CA . TYR A 1 288 ? -9.273 -26.5 -21.609 1 96.44 288 TYR A CA 1
ATOM 2304 C C . TYR A 1 288 ? -8.508 -25.688 -22.641 1 96.44 288 TYR A C 1
ATOM 2306 O O . TYR A 1 288 ? -9.102 -24.938 -23.422 1 96.44 288 TYR A O 1
ATOM 2314 N N . SER A 1 289 ? -7.242 -25.812 -22.609 1 96.38 289 SER A N 1
ATOM 2315 C CA . SER A 1 289 ? -6.383 -25.156 -23.594 1 96.38 289 SER A CA 1
ATOM 2316 C C . SER A 1 289 ? -5.359 -26.141 -24.156 1 96.38 289 SER A C 1
ATOM 2318 O O . SER A 1 289 ? -4.988 -27.109 -23.5 1 96.38 289 SER A O 1
ATOM 2320 N N . THR A 1 290 ? -4.926 -25.859 -25.406 1 97.19 290 THR A N 1
ATOM 2321 C CA . THR A 1 290 ? -3.949 -26.719 -26.062 1 97.19 290 THR A CA 1
ATOM 2322 C C . THR A 1 290 ? -2.75 -25.922 -26.547 1 97.19 290 THR A C 1
ATOM 2324 O O . THR A 1 290 ? -2.879 -24.734 -26.859 1 97.19 290 THR A O 1
ATOM 2327 N N . LEU A 1 291 ? -1.652 -26.5 -26.531 1 97.5 291 LEU A N 1
ATOM 2328 C CA . LEU A 1 291 ? -0.417 -26.031 -27.141 1 97.5 291 LEU A CA 1
ATOM 2329 C C . LEU A 1 291 ? 0.473 -27.203 -27.547 1 97.5 291 LEU A C 1
ATOM 2331 O O . LEU A 1 291 ? 0.794 -28.047 -26.703 1 97.5 291 LEU A O 1
ATOM 2335 N N . GLY A 1 292 ? 0.908 -27.234 -28.844 1 96.62 292 GLY A N 1
ATOM 2336 C CA . GLY A 1 292 ? 1.59 -28.438 -29.297 1 96.62 292 GLY A CA 1
ATOM 2337 C C . GLY A 1 292 ? 0.771 -29.688 -29.094 1 96.62 292 GLY A C 1
ATOM 2338 O O . GLY A 1 292 ? -0.384 -29.766 -29.516 1 96.62 292 GLY A O 1
ATOM 2339 N N . ASP A 1 293 ? 1.423 -30.641 -28.422 1 97.56 293 ASP A N 1
ATOM 2340 C CA . ASP A 1 293 ? 0.731 -31.906 -28.203 1 97.56 293 ASP A CA 1
ATOM 2341 C C . ASP A 1 293 ? 0.084 -31.953 -26.812 1 97.56 293 ASP A C 1
ATOM 2343 O O . ASP A 1 293 ? -0.404 -33 -26.375 1 97.56 293 ASP A O 1
ATOM 2347 N N . PHE A 1 294 ? 0.045 -30.766 -26.172 1 98.12 294 PHE A N 1
ATOM 2348 C CA . PHE A 1 294 ? -0.509 -30.719 -24.828 1 98.12 294 PHE A CA 1
ATOM 2349 C C . PHE A 1 294 ? -1.989 -30.359 -24.859 1 98.12 294 PHE A C 1
ATOM 2351 O O . PHE A 1 294 ? -2.408 -29.516 -25.656 1 98.12 294 PHE A O 1
ATOM 2358 N N . LEU A 1 295 ? -2.76 -31 -24.078 1 98.06 295 LEU A N 1
ATOM 2359 C CA . LEU A 1 295 ? -4.074 -30.547 -23.625 1 98.06 295 LEU A CA 1
ATOM 2360 C C . LEU A 1 295 ? -4.074 -30.297 -22.125 1 98.06 295 LEU A C 1
ATOM 2362 O O . LEU A 1 295 ? -3.809 -31.219 -21.344 1 98.06 295 LEU A O 1
ATOM 2366 N N . MET A 1 296 ? -4.367 -29.078 -21.766 1 97.88 296 MET A N 1
ATOM 2367 C CA . MET A 1 296 ? -4.285 -28.672 -20.359 1 97.88 296 MET A CA 1
ATOM 2368 C C . MET A 1 296 ? -5.66 -28.312 -19.812 1 97.88 296 MET A C 1
ATOM 2370 O O . MET A 1 296 ? -6.445 -27.641 -20.5 1 97.88 296 MET A O 1
ATOM 2374 N N . ARG A 1 297 ? -5.91 -28.766 -18.641 1 96.44 297 ARG A N 1
ATOM 2375 C CA . ARG A 1 297 ? -7.168 -28.484 -17.969 1 96.44 297 ARG A CA 1
ATOM 2376 C C . ARG A 1 297 ? -6.93 -27.625 -16.734 1 96.44 297 ARG A C 1
ATOM 2378 O O . ARG A 1 297 ? -5.957 -27.828 -16 1 96.44 297 ARG A O 1
ATOM 2385 N N . SER A 1 298 ? -7.754 -26.656 -16.484 1 95.31 298 SER A N 1
ATOM 2386 C CA . SER A 1 298 ? -7.695 -25.797 -15.305 1 95.31 298 SER A CA 1
ATOM 2387 C C . SER A 1 298 ? -9.07 -25.656 -14.656 1 95.31 298 SER A C 1
ATOM 2389 O O . SER A 1 298 ? -10.055 -25.391 -15.344 1 95.31 298 SER A O 1
ATOM 2391 N N . GLN A 1 299 ? -9.062 -25.922 -13.359 1 92.69 299 GLN A N 1
ATOM 2392 C CA . GLN A 1 299 ? -10.297 -25.688 -12.617 1 92.69 299 GLN A CA 1
ATOM 2393 C C . GLN A 1 299 ? -10.586 -24.188 -12.469 1 92.69 299 GLN A C 1
ATOM 2395 O O . GLN A 1 299 ? -9.672 -23.406 -12.227 1 92.69 299 GLN A O 1
ATOM 2400 N N . LEU A 1 300 ? -11.836 -23.812 -12.664 1 94.44 300 LEU A N 1
ATOM 2401 C CA . LEU A 1 300 ? -12.242 -22.422 -12.547 1 94.44 300 LEU A CA 1
ATOM 2402 C C . LEU A 1 300 ? -12.969 -22.172 -11.227 1 94.44 300 LEU A C 1
ATOM 2404 O O . LEU A 1 300 ? -14.008 -22.781 -10.961 1 94.44 300 LEU A O 1
ATOM 2408 N N . ASP A 1 301 ? -12.5 -21.234 -10.414 1 94.5 301 ASP A N 1
ATOM 2409 C CA . ASP A 1 301 ? -13.039 -21.016 -9.07 1 94.5 301 ASP A CA 1
ATOM 2410 C C . ASP A 1 301 ? -14.07 -19.891 -9.078 1 94.5 301 ASP A C 1
ATOM 2412 O O . ASP A 1 301 ? -15.094 -19.969 -8.398 1 94.5 301 ASP A O 1
ATOM 2416 N N . ALA A 1 302 ? -13.719 -18.766 -9.781 1 97.62 302 ALA A N 1
ATOM 2417 C CA . ALA A 1 302 ? -14.602 -17.609 -9.711 1 97.62 302 ALA A CA 1
ATOM 2418 C C . ALA A 1 302 ? -14.531 -16.797 -11 1 97.62 302 ALA A C 1
ATOM 2420 O O . ALA A 1 302 ? -13.586 -16.938 -11.781 1 97.62 302 ALA A O 1
ATOM 2421 N N . TYR A 1 303 ? -15.602 -15.969 -11.164 1 97.19 303 TYR A N 1
ATOM 2422 C CA . TYR A 1 303 ? -15.797 -15.219 -12.398 1 97.19 303 TYR A CA 1
ATOM 2423 C C . TYR A 1 303 ? -16.391 -13.844 -12.117 1 97.19 303 TYR A C 1
ATOM 2425 O O . TYR A 1 303 ? -17.234 -13.695 -11.219 1 97.19 303 TYR A O 1
ATOM 2433 N N . ASP A 1 304 ? -15.914 -12.82 -12.742 1 97.44 304 ASP A N 1
ATOM 2434 C CA . ASP A 1 304 ? -16.484 -11.477 -12.781 1 97.44 304 ASP A CA 1
ATOM 2435 C C . ASP A 1 304 ? -16.312 -10.844 -14.156 1 97.44 304 ASP A C 1
ATOM 2437 O O . ASP A 1 304 ? -15.18 -10.562 -14.57 1 97.44 304 ASP A O 1
ATOM 2441 N N . PRO A 1 305 ? -17.359 -10.602 -14.867 1 95.56 305 PRO A N 1
ATOM 2442 C CA . PRO A 1 305 ? -17.25 -10.125 -16.25 1 95.56 305 PRO A CA 1
ATOM 2443 C C . PRO A 1 305 ? -16.594 -8.75 -16.359 1 95.56 305 PRO A C 1
ATOM 2445 O O . PRO A 1 305 ? -16.188 -8.344 -17.453 1 95.56 305 PRO A O 1
ATOM 2448 N N . ARG A 1 306 ? -16.438 -8.062 -15.266 1 96 306 ARG A N 1
ATOM 2449 C CA . ARG A 1 306 ? -15.875 -6.719 -15.297 1 96 306 ARG A CA 1
ATOM 2450 C C . ARG A 1 306 ? -14.352 -6.766 -15.305 1 96 306 ARG A C 1
ATOM 2452 O O . ARG A 1 306 ? -13.695 -5.754 -15.562 1 96 306 ARG A O 1
ATOM 2459 N N . LEU A 1 307 ? -13.797 -7.891 -15 1 97.06 307 LEU A N 1
ATOM 2460 C CA . LEU A 1 307 ? -12.352 -8.062 -15.055 1 97.06 307 LEU A CA 1
ATOM 2461 C C . LEU A 1 307 ? -11.875 -8.188 -16.5 1 97.06 307 LEU A C 1
ATOM 2463 O O . LEU A 1 307 ? -12.617 -8.648 -17.359 1 97.06 307 LEU A O 1
ATOM 2467 N N . PRO A 1 308 ? -10.656 -7.781 -16.781 1 94.75 308 PRO A N 1
ATOM 2468 C CA . PRO A 1 308 ? -10.117 -7.914 -18.141 1 94.75 308 PRO A CA 1
ATOM 2469 C C . PRO A 1 308 ? -10.016 -9.367 -18.594 1 94.75 308 PRO A C 1
ATOM 2471 O O . PRO A 1 308 ? -9.93 -10.273 -17.766 1 94.75 308 PRO A O 1
ATOM 2474 N N . GLY A 1 309 ? -9.977 -9.555 -19.891 1 94.62 309 GLY A N 1
ATOM 2475 C CA . GLY A 1 309 ? -9.82 -10.883 -20.438 1 94.62 309 GLY A CA 1
ATOM 2476 C C . GLY A 1 309 ? -11.07 -11.734 -20.312 1 94.62 309 GLY A C 1
ATOM 2477 O O . GLY A 1 309 ? -12.164 -11.305 -20.688 1 94.62 309 GLY A O 1
ATOM 2478 N N . THR A 1 310 ? -10.891 -12.922 -19.703 1 95.56 310 THR A N 1
ATOM 2479 C CA . THR A 1 310 ? -11.992 -13.875 -19.625 1 95.56 310 THR A CA 1
ATOM 2480 C C . THR A 1 310 ? -12.867 -13.594 -18.406 1 95.56 310 THR A C 1
ATOM 2482 O O . THR A 1 310 ? -13.969 -14.133 -18.281 1 95.56 310 THR A O 1
ATOM 2485 N N . GLY A 1 311 ? -12.359 -12.758 -17.531 1 97 311 GLY A N 1
ATOM 2486 C CA . GLY A 1 311 ? -13.086 -12.477 -16.312 1 97 311 GLY A CA 1
ATOM 2487 C C . GLY A 1 311 ? -12.883 -13.531 -15.234 1 97 311 GLY A C 1
ATOM 2488 O O . GLY A 1 311 ? -13.383 -13.391 -14.117 1 97 311 GLY A O 1
ATOM 2489 N N . MET A 1 312 ? -12.148 -14.609 -15.625 1 97.81 312 MET A N 1
ATOM 2490 C CA . MET A 1 312 ? -11.898 -15.703 -14.695 1 97.81 312 MET A CA 1
ATOM 2491 C C . MET A 1 312 ? -10.734 -15.375 -13.766 1 97.81 312 MET A C 1
ATOM 2493 O O . MET A 1 312 ? -9.766 -14.727 -14.18 1 97.81 312 MET A O 1
ATOM 2497 N N . PHE A 1 313 ? -10.828 -15.742 -12.523 1 98.31 313 PHE A N 1
ATOM 2498 C CA . PHE A 1 313 ? -9.719 -15.617 -11.586 1 98.31 313 PHE A CA 1
ATOM 2499 C C . PHE A 1 313 ? -9.742 -16.75 -10.57 1 98.31 313 PHE A C 1
ATOM 2501 O O . PHE A 1 313 ? -10.758 -17.438 -10.406 1 98.31 313 PHE A O 1
ATOM 2508 N N . ASP A 1 314 ? -8.609 -17.031 -9.953 1 97.62 314 ASP A N 1
ATOM 2509 C CA . ASP A 1 314 ? -8.453 -18.109 -8.992 1 97.62 314 ASP A CA 1
ATOM 2510 C C . ASP A 1 314 ? -8.625 -17.609 -7.559 1 97.62 314 ASP A C 1
ATOM 2512 O O . ASP A 1 314 ? -8.359 -16.438 -7.27 1 97.62 314 ASP A O 1
ATOM 2516 N N . LEU A 1 315 ? -9.18 -18.438 -6.68 1 97.75 315 LEU A N 1
ATOM 2517 C CA . LEU A 1 315 ? -9.297 -18.156 -5.254 1 97.75 315 LEU A CA 1
ATOM 2518 C C . LEU A 1 315 ? -8.211 -18.891 -4.465 1 97.75 315 LEU A C 1
ATOM 2520 O O . LEU A 1 315 ? -8.078 -20.109 -4.578 1 97.75 315 LEU A O 1
ATOM 2524 N N . LYS A 1 316 ? -7.43 -18.125 -3.807 1 96.94 316 LYS A N 1
ATOM 2525 C CA . LYS A 1 316 ? -6.371 -18.688 -2.977 1 96.94 316 LYS A CA 1
ATOM 2526 C C . LYS A 1 316 ? -6.543 -18.297 -1.515 1 96.94 316 LYS A C 1
ATOM 2528 O O . LYS A 1 316 ? -6.996 -17.188 -1.219 1 96.94 316 LYS A O 1
ATOM 2533 N N . THR A 1 317 ? -6.25 -19.141 -0.642 1 95.81 317 THR A N 1
ATOM 2534 C CA . THR A 1 317 ? -6.172 -18.875 0.788 1 95.81 317 THR A CA 1
ATOM 2535 C C . THR A 1 317 ? -4.727 -18.922 1.271 1 95.81 317 THR A C 1
ATOM 2537 O O . THR A 1 317 ? -3.979 -19.844 0.908 1 95.81 317 THR A O 1
ATOM 2540 N N . ARG A 1 318 ? -4.34 -17.938 1.951 1 96.38 318 ARG A N 1
ATOM 2541 C CA . ARG A 1 318 ? -2.961 -17.844 2.416 1 96.38 318 ARG A CA 1
ATOM 2542 C C . ARG A 1 318 ? -2.893 -17.875 3.939 1 96.38 318 ARG A C 1
ATOM 2544 O O . ARG A 1 318 ? -3.238 -16.891 4.602 1 96.38 318 ARG A O 1
ATOM 2551 N N . ALA A 1 319 ? -2.367 -19.016 4.438 1 96.12 319 ALA A N 1
ATOM 2552 C CA . ALA A 1 319 ? -2.141 -19.094 5.879 1 96.12 319 ALA A CA 1
ATOM 2553 C C . ALA A 1 319 ? -0.973 -18.203 6.305 1 96.12 319 ALA A C 1
ATOM 2555 O O . ALA A 1 319 ? -0.006 -18.047 5.559 1 96.12 319 ALA A O 1
ATOM 2556 N N . VAL A 1 320 ? -1.009 -17.703 7.469 1 97.12 320 VAL A N 1
ATOM 2557 C CA . VAL A 1 320 ? 0.028 -16.828 8.008 1 97.12 320 VAL A CA 1
ATOM 2558 C C . VAL A 1 320 ? 1.316 -17.609 8.219 1 97.12 320 VAL A C 1
ATOM 2560 O O . VAL A 1 320 ? 1.298 -18.844 8.234 1 97.12 320 VAL A O 1
ATOM 2563 N N . VAL A 1 321 ? 2.328 -16.922 8.422 1 95.56 321 VAL A N 1
ATOM 2564 C CA . VAL A 1 321 ? 3.682 -17.453 8.43 1 95.56 321 VAL A CA 1
ATOM 2565 C C . VAL A 1 321 ? 3.838 -18.438 9.586 1 95.56 321 VAL A C 1
ATOM 2567 O O . VAL A 1 321 ? 4.543 -19.453 9.469 1 95.56 321 VAL A O 1
ATOM 2570 N N . SER A 1 322 ? 3.199 -18.219 10.695 1 94.75 322 SER A N 1
ATOM 2571 C CA . SER A 1 322 ? 3.332 -19.094 11.852 1 94.75 322 SER A CA 1
ATOM 2572 C C . SER A 1 322 ? 2.803 -20.5 11.539 1 94.75 322 SER A C 1
ATOM 2574 O O . SER A 1 322 ? 3.305 -21.484 12.078 1 94.75 322 SER A O 1
ATOM 2576 N N . ILE A 1 323 ? 1.842 -20.578 10.672 1 93.06 323 ILE A N 1
ATOM 2577 C CA . ILE A 1 323 ? 1.244 -21.844 10.305 1 93.06 323 ILE A CA 1
ATOM 2578 C C . ILE A 1 323 ? 2.066 -22.5 9.195 1 93.06 323 ILE A C 1
ATOM 2580 O O . ILE A 1 323 ? 2.363 -23.703 9.258 1 93.06 323 ILE A O 1
ATOM 2584 N N . ARG A 1 324 ? 2.467 -21.797 8.211 1 90.38 324 ARG A N 1
ATOM 2585 C CA . ARG A 1 324 ? 3.189 -22.328 7.059 1 90.38 324 ARG A CA 1
ATOM 2586 C C . ARG A 1 324 ? 4.535 -22.906 7.48 1 90.38 324 ARG A C 1
ATOM 2588 O O . ARG A 1 324 ? 4.984 -23.906 6.918 1 90.38 324 ARG A O 1
ATOM 2595 N N . MET A 1 325 ? 5.102 -22.281 8.484 1 88.38 325 MET A N 1
ATOM 2596 C CA . MET A 1 325 ? 6.445 -22.688 8.891 1 88.38 325 MET A CA 1
ATOM 2597 C C . MET A 1 325 ? 6.398 -23.922 9.781 1 88.38 325 MET A C 1
ATOM 2599 O O . MET A 1 325 ? 7.41 -24.609 9.953 1 88.38 325 MET A O 1
ATOM 2603 N N . ASP A 1 326 ? 5.254 -24.141 10.312 1 85.06 326 ASP A N 1
ATOM 2604 C CA . ASP A 1 326 ? 5.062 -25.312 11.164 1 85.06 326 ASP A CA 1
ATOM 2605 C C . ASP A 1 326 ? 3.664 -25.906 10.992 1 85.06 326 ASP A C 1
ATOM 2607 O O . ASP A 1 326 ? 2.879 -25.938 11.938 1 85.06 326 ASP A O 1
ATOM 2611 N N . ALA A 1 327 ? 3.453 -26.484 9.883 1 81.69 327 ALA A N 1
ATOM 2612 C CA . ALA A 1 327 ? 2.115 -26.953 9.508 1 81.69 327 ALA A CA 1
ATOM 2613 C C . ALA A 1 327 ? 1.723 -28.188 10.305 1 81.69 327 ALA A C 1
ATOM 2615 O O . ALA A 1 327 ? 0.54 -28.422 10.57 1 81.69 327 ALA A O 1
ATOM 2616 N N . ARG A 1 328 ? 2.635 -29 10.68 1 78.38 328 ARG A N 1
ATOM 2617 C CA . ARG A 1 328 ? 2.357 -30.219 11.438 1 78.38 328 ARG A CA 1
ATOM 2618 C C . ARG A 1 328 ? 1.827 -29.891 12.828 1 78.38 328 ARG A C 1
ATOM 2620 O O . ARG A 1 328 ? 0.993 -30.609 13.367 1 78.38 328 ARG A O 1
ATOM 2627 N N . ASN A 1 329 ? 2.414 -28.797 13.359 1 83.12 329 ASN A N 1
ATOM 2628 C CA . ASN A 1 329 ? 1.96 -28.312 14.664 1 83.12 329 ASN A CA 1
ATOM 2629 C C . ASN A 1 329 ? 1.247 -26.969 14.547 1 83.12 329 ASN A C 1
ATOM 2631 O O . ASN A 1 329 ? 1.579 -26.031 15.258 1 83.12 329 ASN A O 1
ATOM 2635 N N . PHE A 1 330 ? 0.319 -27 13.656 1 86.44 330 PHE A N 1
ATOM 2636 C CA . PHE A 1 330 ? -0.337 -25.734 13.328 1 86.44 330 PHE A CA 1
ATOM 2637 C C . PHE A 1 330 ? -1.015 -25.141 14.555 1 86.44 330 PHE A C 1
ATOM 2639 O O . PHE A 1 330 ? -1.207 -23.922 14.641 1 86.44 330 PHE A O 1
ATOM 2646 N N . GLU A 1 331 ? -1.355 -25.891 15.555 1 87.88 331 GLU A N 1
ATOM 2647 C CA . GLU A 1 331 ? -2.066 -25.453 16.75 1 87.88 331 GLU A CA 1
ATOM 2648 C C . GLU A 1 331 ? -1.26 -24.406 17.516 1 87.88 331 GLU A C 1
ATOM 2650 O O . GLU A 1 331 ? -1.831 -23.516 18.156 1 87.88 331 GLU A O 1
ATOM 2655 N N . ARG A 1 332 ? -0.011 -24.547 17.359 1 88.94 332 ARG A N 1
ATOM 2656 C CA . ARG A 1 332 ? 0.874 -23.641 18.094 1 88.94 332 ARG A CA 1
ATOM 2657 C C . ARG A 1 332 ? 0.971 -22.281 17.406 1 88.94 332 ARG A C 1
ATOM 2659 O O . ARG A 1 332 ? 1.457 -21.312 17.984 1 88.94 332 ARG A O 1
ATOM 2666 N N . GLY A 1 333 ? 0.527 -22.219 16.203 1 92.88 333 GLY A N 1
ATOM 2667 C CA . GLY A 1 333 ? 0.649 -20.984 15.438 1 92.88 333 GLY A CA 1
ATOM 2668 C C . GLY A 1 333 ? -0.676 -20.281 15.242 1 92.88 333 GLY A C 1
ATOM 2669 O O . GLY A 1 333 ? -0.729 -19.219 14.609 1 92.88 333 GLY A O 1
ATOM 2670 N N . LEU A 1 334 ? -1.694 -20.719 15.891 1 93.81 334 LEU A N 1
ATOM 2671 C CA . LEU A 1 334 ? -3.049 -20.234 15.633 1 93.81 334 LEU A CA 1
ATOM 2672 C C . LEU A 1 334 ? -3.232 -18.828 16.172 1 93.81 334 LEU A C 1
ATOM 2674 O O . LEU A 1 334 ? -4.066 -18.062 15.672 1 93.81 334 LEU A O 1
ATOM 2678 N N . GLY A 1 335 ? -2.457 -18.453 17.094 1 96.62 335 GLY A N 1
ATOM 2679 C CA . GLY A 1 335 ? -2.617 -17.156 17.734 1 96.62 335 GLY A CA 1
ATOM 2680 C C . GLY A 1 335 ? -2.031 -16.016 16.938 1 96.62 335 GLY A C 1
ATOM 2681 O O . GLY A 1 335 ? -2.33 -14.852 17.203 1 96.62 335 GLY A O 1
ATOM 2682 N N . TYR A 1 336 ? -1.21 -16.312 15.977 1 97.75 336 TYR A N 1
ATOM 2683 C CA . TYR A 1 336 ? -0.587 -15.289 15.148 1 97.75 336 TYR A CA 1
ATOM 2684 C C . TYR A 1 336 ? -1.636 -14.508 14.367 1 97.75 336 TYR A C 1
ATOM 2686 O O . TYR A 1 336 ? -2.479 -15.102 13.688 1 97.75 336 TYR A O 1
ATOM 2694 N N . GLU A 1 337 ? -1.631 -13.156 14.453 1 97.38 337 GLU A N 1
ATOM 2695 C CA . GLU A 1 337 ? -2.596 -12.328 13.742 1 97.38 337 GLU A CA 1
ATOM 2696 C C . GLU A 1 337 ? -1.894 -11.273 12.891 1 97.38 337 GLU A C 1
ATOM 2698 O O . GLU A 1 337 ? -0.806 -10.805 13.242 1 97.38 337 GLU A O 1
ATOM 2703 N N . ILE A 1 338 ? -2.518 -10.977 11.758 1 97.62 338 ILE A N 1
ATOM 2704 C CA . ILE A 1 338 ? -2.057 -9.836 10.977 1 97.62 338 ILE A CA 1
ATOM 2705 C C . ILE A 1 338 ? -2.693 -8.555 11.508 1 97.62 338 ILE A C 1
ATOM 2707 O O . ILE A 1 338 ? -3.916 -8.391 11.453 1 97.62 338 ILE A O 1
ATOM 2711 N N . GLN A 1 339 ? -1.833 -7.676 11.945 1 94.75 339 GLN A N 1
ATOM 2712 C CA . GLN A 1 339 ? -2.35 -6.461 12.57 1 94.75 339 GLN A CA 1
ATOM 2713 C C . GLN A 1 339 ? -1.917 -5.219 11.805 1 94.75 339 GLN A C 1
ATOM 2715 O O . GLN A 1 339 ? -2.486 -4.141 11.984 1 94.75 339 GLN A O 1
ATOM 2720 N N . ASN A 1 340 ? -0.92 -5.367 10.922 1 94.69 340 ASN A N 1
ATOM 2721 C CA . ASN A 1 340 ? -0.313 -4.203 10.281 1 94.69 340 ASN A CA 1
ATOM 2722 C C . ASN A 1 340 ? -0.198 -4.391 8.773 1 94.69 340 ASN A C 1
ATOM 2724 O O . ASN A 1 340 ? -0.157 -5.52 8.281 1 94.69 340 ASN A O 1
ATOM 2728 N N . ARG A 1 341 ? -0.124 -3.287 8.039 1 95.62 341 ARG A N 1
ATOM 2729 C CA . ARG A 1 341 ? 0.132 -3.352 6.602 1 95.62 341 ARG A CA 1
ATOM 2730 C C . ARG A 1 341 ? 1.604 -3.639 6.32 1 95.62 341 ARG A C 1
ATOM 2732 O O . ARG A 1 341 ? 1.929 -4.402 5.414 1 95.62 341 ARG A O 1
ATOM 2739 N N . TYR A 1 342 ? 2.434 -2.996 7.176 1 96.19 342 TYR A N 1
ATOM 2740 C CA . TYR A 1 342 ? 3.877 -3.078 6.973 1 96.19 342 TYR A CA 1
ATOM 2741 C C . TYR A 1 342 ? 4.559 -3.744 8.156 1 96.19 342 TYR A C 1
ATOM 2743 O O . TYR A 1 342 ? 4.039 -3.713 9.281 1 96.19 342 TYR A O 1
ATOM 2751 N N . GLY A 1 343 ? 5.707 -4.391 7.867 1 95.44 343 GLY A N 1
ATOM 2752 C CA . GLY A 1 343 ? 6.512 -4.91 8.961 1 95.44 343 GLY A CA 1
ATOM 2753 C C . GLY A 1 343 ? 7.051 -6.305 8.695 1 95.44 343 GLY A C 1
ATOM 2754 O O . GLY A 1 343 ? 6.562 -7.004 7.801 1 95.44 343 GLY A O 1
ATOM 2755 N N . ALA A 1 344 ? 7.93 -6.73 9.539 1 94.94 344 ALA A N 1
ATOM 2756 C CA . ALA A 1 344 ? 8.602 -8.023 9.398 1 94.94 344 ALA A CA 1
ATOM 2757 C C . ALA A 1 344 ? 7.68 -9.164 9.82 1 94.94 344 ALA A C 1
ATOM 2759 O O . ALA A 1 344 ? 7.84 -10.297 9.352 1 94.94 344 ALA A O 1
ATOM 2760 N N . PHE A 1 345 ? 6.793 -8.844 10.711 1 96.44 345 PHE A N 1
ATOM 2761 C CA . PHE A 1 345 ? 5.832 -9.82 11.211 1 96.44 345 PHE A CA 1
ATOM 2762 C C . PHE A 1 345 ? 4.461 -9.18 11.391 1 96.44 345 PHE A C 1
ATOM 2764 O O . PHE A 1 345 ? 4.324 -7.957 11.344 1 96.44 345 PHE A O 1
ATOM 2771 N N . GLU A 1 346 ? 3.477 -10.047 11.469 1 97.62 346 GLU A N 1
ATOM 2772 C CA . GLU A 1 346 ? 2.107 -9.617 11.742 1 97.62 346 GLU A CA 1
ATOM 2773 C C . GLU A 1 346 ? 1.659 -8.555 10.742 1 97.62 346 GLU A C 1
ATOM 2775 O O . GLU A 1 346 ? 1.042 -7.559 11.117 1 97.62 346 GLU A O 1
ATOM 2780 N N . SER A 1 347 ? 2.119 -8.727 9.516 1 97.94 347 SER A N 1
ATOM 2781 C CA . SER A 1 347 ? 1.823 -7.727 8.492 1 97.94 347 SER A CA 1
ATOM 2782 C C . SER A 1 347 ? 1.452 -8.383 7.168 1 97.94 347 SER A C 1
ATOM 2784 O O . SER A 1 347 ? 1.868 -9.508 6.891 1 97.94 347 SER A O 1
ATOM 2786 N N . TYR A 1 348 ? 0.633 -7.723 6.379 1 98.12 348 TYR A N 1
ATOM 2787 C CA . TYR A 1 348 ? 0.328 -8.172 5.027 1 98.12 348 TYR A CA 1
ATOM 2788 C C . TYR A 1 348 ? 1.58 -8.18 4.16 1 98.12 348 TYR A C 1
ATOM 2790 O O . TYR A 1 348 ? 1.725 -9.023 3.271 1 98.12 348 TYR A O 1
ATOM 2798 N N . GLU A 1 349 ? 2.463 -7.258 4.461 1 97.81 349 GLU A N 1
ATOM 2799 C CA . GLU A 1 349 ? 3.705 -7.145 3.703 1 97.81 349 GLU A CA 1
ATOM 2800 C C . GLU A 1 349 ? 4.559 -8.398 3.854 1 97.81 349 GLU A C 1
ATOM 2802 O O . GLU A 1 349 ? 5.16 -8.867 2.885 1 97.81 349 GLU A O 1
ATOM 2807 N N . ARG A 1 350 ? 4.605 -8.938 5.043 1 97.94 350 ARG A N 1
ATOM 2808 C CA . ARG A 1 350 ? 5.32 -10.188 5.281 1 97.94 350 ARG A CA 1
ATOM 2809 C C . ARG A 1 350 ? 4.734 -11.32 4.449 1 97.94 350 ARG A C 1
ATOM 2811 O O . ARG A 1 350 ? 5.469 -12.055 3.787 1 97.94 350 ARG A O 1
ATOM 2818 N N . GLU A 1 351 ? 3.48 -11.414 4.488 1 98.25 351 GLU A N 1
ATOM 2819 C CA . GLU A 1 351 ? 2.816 -12.477 3.732 1 98.25 351 GLU A CA 1
ATOM 2820 C C . GLU A 1 351 ? 3.014 -12.289 2.232 1 98.25 351 GLU A C 1
ATOM 2822 O O . GLU A 1 351 ? 3.207 -13.266 1.501 1 98.25 351 GLU A O 1
ATOM 2827 N N . PHE A 1 352 ? 2.967 -11.07 1.807 1 98.31 352 PHE A N 1
ATOM 2828 C CA . PHE A 1 352 ? 3.152 -10.781 0.39 1 98.31 352 PHE A CA 1
ATOM 2829 C C . PHE A 1 352 ? 4.562 -11.148 -0.059 1 98.31 352 PHE A C 1
ATOM 2831 O O . PHE A 1 352 ? 4.742 -11.766 -1.115 1 98.31 352 PHE A O 1
ATOM 2838 N N . TYR A 1 353 ? 5.559 -10.75 0.754 1 98.31 353 TYR A N 1
ATOM 2839 C CA . TYR A 1 353 ? 6.949 -11.094 0.473 1 98.31 353 TYR A CA 1
ATOM 2840 C C . TYR A 1 353 ? 7.121 -12.609 0.374 1 98.31 353 TYR A C 1
ATOM 2842 O O . TYR A 1 353 ? 7.777 -13.102 -0.544 1 98.31 353 TYR A O 1
ATOM 2850 N N . ASP A 1 354 ? 6.539 -13.258 1.279 1 97.62 354 ASP A N 1
ATOM 2851 C CA . ASP A 1 354 ? 6.625 -14.711 1.276 1 97.62 354 ASP A CA 1
ATOM 2852 C C . ASP A 1 354 ? 5.957 -15.297 0.033 1 97.62 354 ASP A C 1
ATOM 2854 O O . ASP A 1 354 ? 6.422 -16.312 -0.508 1 97.62 354 ASP A O 1
ATOM 2858 N N . MET A 1 355 ? 4.91 -14.734 -0.409 1 98.25 355 MET A N 1
ATOM 2859 C CA . MET A 1 355 ? 4.238 -15.227 -1.61 1 98.25 355 MET A CA 1
ATOM 2860 C C . MET A 1 355 ? 5.098 -14.984 -2.848 1 98.25 355 MET A C 1
ATOM 2862 O O . MET A 1 355 ? 5.121 -15.812 -3.762 1 98.25 355 MET A O 1
ATOM 2866 N N . ILE A 1 356 ? 5.801 -13.859 -2.854 1 98.5 356 ILE A N 1
ATOM 2867 C CA . ILE A 1 356 ? 6.688 -13.578 -3.975 1 98.5 356 ILE A CA 1
ATOM 2868 C C . ILE A 1 356 ? 7.719 -14.695 -4.113 1 98.5 356 ILE A C 1
ATOM 2870 O O . ILE A 1 356 ? 7.969 -15.18 -5.219 1 98.5 356 ILE A O 1
ATOM 2874 N N . ARG A 1 357 ? 8.211 -15.195 -3.047 1 97.62 357 ARG A N 1
ATOM 2875 C CA . ARG A 1 357 ? 9.312 -16.141 -3.07 1 97.62 357 ARG A CA 1
ATOM 2876 C C . ARG A 1 357 ? 8.805 -17.578 -3.184 1 97.62 357 ARG A C 1
ATOM 2878 O O . ARG A 1 357 ? 9.492 -18.453 -3.717 1 97.62 357 ARG A O 1
ATOM 2885 N N . ALA A 1 358 ? 7.52 -17.75 -2.764 1 96.31 358 ALA A N 1
ATOM 2886 C CA . ALA A 1 358 ? 7.164 -19.141 -2.541 1 96.31 358 ALA A CA 1
ATOM 2887 C C . ALA A 1 358 ? 5.891 -19.516 -3.301 1 96.31 358 ALA A C 1
ATOM 2889 O O . ALA A 1 358 ? 5.605 -20.688 -3.506 1 96.31 358 ALA A O 1
ATOM 2890 N N . ALA A 1 359 ? 5.113 -18.562 -3.756 1 97.19 359 ALA A N 1
ATOM 2891 C CA . ALA A 1 359 ? 3.787 -18.938 -4.238 1 97.19 359 ALA A CA 1
ATOM 2892 C C . ALA A 1 359 ? 3.508 -18.328 -5.609 1 97.19 359 ALA A C 1
ATOM 2894 O O . ALA A 1 359 ? 2.893 -18.969 -6.465 1 97.19 359 ALA A O 1
ATOM 2895 N N . PHE A 1 360 ? 3.945 -17.156 -5.922 1 98.5 360 PHE A N 1
ATOM 2896 C CA . PHE A 1 360 ? 3.516 -16.391 -7.086 1 98.5 360 PHE A CA 1
ATOM 2897 C C . PHE A 1 360 ? 3.926 -17.094 -8.375 1 98.5 360 PHE A C 1
ATOM 2899 O O . PHE A 1 360 ? 3.225 -17 -9.383 1 98.5 360 PHE A O 1
ATOM 2906 N N . LEU A 1 361 ? 5.086 -17.781 -8.375 1 98.44 361 LEU A N 1
ATOM 2907 C CA . LEU A 1 361 ? 5.469 -18.5 -9.586 1 98.44 361 LEU A CA 1
ATOM 2908 C C . LEU A 1 361 ? 4.434 -19.562 -9.938 1 98.44 361 LEU A C 1
ATOM 2910 O O . LEU A 1 361 ? 3.941 -19.594 -11.07 1 98.44 361 LEU A O 1
ATOM 2914 N N . LYS A 1 362 ? 4.105 -20.328 -8.984 1 97.5 362 LYS A N 1
ATOM 2915 C CA . LYS A 1 362 ? 3.07 -21.328 -9.188 1 97.5 362 LYS A CA 1
ATOM 2916 C C . LYS A 1 362 ? 1.747 -20.688 -9.594 1 97.5 362 LYS A C 1
ATOM 2918 O O . LYS A 1 362 ? 1.095 -21.141 -10.539 1 97.5 362 LYS A O 1
ATOM 2923 N N . TYR A 1 363 ? 1.324 -19.656 -8.828 1 98.38 363 TYR A N 1
ATOM 2924 C CA . TYR A 1 363 ? 0.057 -18.984 -9.094 1 98.38 363 TYR A CA 1
ATOM 2925 C C . TYR A 1 363 ? 0.023 -18.406 -10.5 1 98.38 363 TYR A C 1
ATOM 2927 O O . TYR A 1 363 ? -0.986 -18.516 -11.203 1 98.38 363 TYR A O 1
ATOM 2935 N N . SER A 1 364 ? 1.104 -17.828 -10.945 1 98.62 364 SER A N 1
ATOM 2936 C CA . SER A 1 364 ? 1.14 -17.203 -12.266 1 98.62 364 SER A CA 1
ATOM 2937 C C . SER A 1 364 ? 1.01 -18.234 -13.367 1 98.62 364 SER A C 1
ATOM 2939 O O . SER A 1 364 ? 0.379 -17.984 -14.398 1 98.62 364 SER A O 1
ATOM 2941 N N . LEU A 1 365 ? 1.629 -19.391 -13.195 1 98.5 365 LEU A N 1
ATOM 2942 C CA . LEU A 1 365 ? 1.529 -20.469 -14.172 1 98.5 365 LEU A CA 1
ATOM 2943 C C . LEU A 1 365 ? 0.112 -21.031 -14.219 1 98.5 365 LEU A C 1
ATOM 2945 O O . LEU A 1 365 ? -0.407 -21.328 -15.297 1 98.5 365 LEU A O 1
ATOM 2949 N N . GLN A 1 366 ? -0.492 -21.156 -13.07 1 97.81 366 GLN A N 1
ATOM 2950 C CA . GLN A 1 366 ? -1.874 -21.625 -13.016 1 97.81 366 GLN A CA 1
ATOM 2951 C C . GLN A 1 366 ? -2.811 -20.641 -13.719 1 97.81 366 GLN A C 1
ATOM 2953 O O . GLN A 1 366 ? -3.715 -21.062 -14.445 1 97.81 366 GLN A O 1
ATOM 2958 N N . VAL A 1 367 ? -2.592 -19.422 -13.5 1 98.25 367 VAL A N 1
ATOM 2959 C CA . VAL A 1 367 ? -3.391 -18.359 -14.125 1 98.25 367 VAL A CA 1
ATOM 2960 C C . VAL A 1 367 ? -3.256 -18.438 -15.641 1 98.25 367 VAL A C 1
ATOM 2962 O O . VAL A 1 367 ? -4.238 -18.281 -16.375 1 98.25 367 VAL A O 1
ATOM 2965 N N . ARG A 1 368 ? -2.076 -18.719 -16.172 1 98.06 368 ARG A N 1
ATOM 2966 C CA . ARG A 1 368 ? -1.84 -18.797 -17.609 1 98.06 368 ARG A CA 1
ATOM 2967 C C . ARG A 1 368 ? -2.48 -20.047 -18.203 1 98.06 368 ARG A C 1
ATOM 2969 O O . ARG A 1 368 ? -3.082 -20 -19.281 1 98.06 368 ARG A O 1
ATOM 2976 N N . ILE A 1 369 ? -2.344 -21.141 -17.484 1 97.62 369 ILE A N 1
ATOM 2977 C CA . ILE A 1 369 ? -2.949 -22.375 -17.953 1 97.62 369 ILE A CA 1
ATOM 2978 C C . ILE A 1 369 ? -4.461 -22.203 -18.062 1 97.62 369 ILE A C 1
ATOM 2980 O O . ILE A 1 369 ? -5.074 -22.672 -19.031 1 97.62 369 ILE A O 1
ATOM 2984 N N . GLY A 1 370 ? -5.047 -21.484 -17.094 1 96.56 370 GLY A N 1
ATOM 2985 C CA . GLY A 1 370 ? -6.492 -21.312 -17.062 1 96.56 370 GLY A CA 1
ATOM 2986 C C . GLY A 1 370 ? -6.953 -20.062 -17.797 1 96.56 370 GLY A C 1
ATOM 2987 O O . GLY A 1 370 ? -8.141 -19.75 -17.797 1 96.56 370 GLY A O 1
ATOM 2988 N N . ARG A 1 371 ? -6.039 -19.328 -18.406 1 96.94 371 ARG A N 1
ATOM 2989 C CA . ARG A 1 371 ? -6.344 -18.062 -19.062 1 96.94 371 ARG A CA 1
ATOM 2990 C C . ARG A 1 371 ? -7.133 -17.141 -18.141 1 96.94 371 ARG A C 1
ATOM 2992 O O . ARG A 1 371 ? -8.188 -16.625 -18.531 1 96.94 371 ARG A O 1
ATOM 2999 N N . MET A 1 372 ? -6.652 -17.047 -16.938 1 98 372 MET A N 1
ATOM 3000 C CA . MET A 1 372 ? -7.289 -16.234 -15.914 1 98 372 MET A CA 1
ATOM 3001 C C . MET A 1 372 ? -6.645 -14.859 -15.836 1 98 372 MET A C 1
ATOM 3003 O O . MET A 1 372 ? -5.59 -14.625 -16.422 1 98 372 MET A O 1
ATOM 3007 N N . ASP A 1 373 ? -7.316 -13.922 -15.086 1 98.19 373 ASP A N 1
ATOM 3008 C CA . ASP A 1 373 ? -6.824 -12.555 -14.945 1 98.19 373 ASP A CA 1
ATOM 3009 C C . ASP A 1 373 ? -5.855 -12.438 -13.766 1 98.19 373 ASP A C 1
ATOM 3011 O O . ASP A 1 373 ? -4.938 -11.617 -13.797 1 98.19 373 ASP A O 1
ATOM 3015 N N . GLY A 1 374 ? -6.148 -13.117 -12.773 1 98.38 374 GLY A N 1
ATOM 3016 C CA . GLY A 1 374 ? -5.336 -13.055 -11.562 1 98.38 374 GLY A CA 1
ATOM 3017 C C . GLY A 1 374 ? -5.848 -13.953 -10.453 1 98.38 374 GLY A C 1
ATOM 3018 O O . GLY A 1 374 ? -6.484 -14.969 -10.719 1 98.38 374 GLY A O 1
ATOM 3019 N N . ILE A 1 375 ? -5.43 -13.602 -9.227 1 98.56 375 ILE A N 1
ATOM 3020 C CA . ILE A 1 375 ? -5.824 -14.422 -8.086 1 98.56 375 ILE A CA 1
ATOM 3021 C C . ILE A 1 375 ? -6.398 -13.531 -6.984 1 98.56 375 ILE A C 1
ATOM 3023 O O . ILE A 1 375 ? -5.941 -12.406 -6.785 1 98.56 375 ILE A O 1
ATOM 3027 N N . PHE A 1 376 ? -7.453 -14.031 -6.32 1 98.62 376 PHE A N 1
ATOM 3028 C CA . PHE A 1 376 ? -8.023 -13.461 -5.105 1 98.62 376 PHE A CA 1
ATOM 3029 C C . PHE A 1 376 ? -7.492 -14.172 -3.869 1 98.62 376 PHE A C 1
ATOM 3031 O O . PHE A 1 376 ? -7.676 -15.383 -3.719 1 98.62 376 PHE A O 1
ATOM 3038 N N . VAL A 1 377 ? -6.859 -13.445 -2.98 1 98.56 377 VAL A N 1
ATOM 3039 C CA . VAL A 1 377 ? -6.199 -14.062 -1.837 1 98.56 377 VAL A CA 1
ATOM 3040 C C . VAL A 1 377 ? -6.93 -13.688 -0.55 1 98.56 377 VAL A C 1
ATOM 3042 O O . VAL A 1 377 ? -7.207 -12.508 -0.309 1 98.56 377 VAL A O 1
ATOM 3045 N N . ALA A 1 378 ? -7.23 -14.625 0.253 1 98.44 378 ALA A N 1
ATOM 3046 C CA . ALA A 1 378 ? -7.73 -14.422 1.611 1 98.44 378 ALA A CA 1
ATOM 3047 C C . ALA A 1 378 ? -6.668 -14.805 2.645 1 98.44 378 ALA A C 1
ATOM 3049 O O . ALA A 1 378 ? -6.18 -15.938 2.656 1 98.44 378 ALA A O 1
ATOM 3050 N N . PHE A 1 379 ? -6.297 -13.914 3.525 1 98.38 379 PHE A N 1
ATOM 3051 C CA . PHE A 1 379 ? -5.285 -14.148 4.551 1 98.38 379 PHE A CA 1
ATOM 3052 C C . PHE A 1 379 ? -5.93 -14.672 5.832 1 98.38 379 PHE A C 1
ATOM 3054 O O . PHE A 1 379 ? -6.891 -14.086 6.332 1 98.38 379 PHE A O 1
ATOM 3061 N N . HIS A 1 380 ? -5.336 -15.75 6.406 1 97.56 380 HIS A N 1
ATOM 3062 C CA . HIS A 1 380 ? -6.004 -16.328 7.566 1 97.56 380 HIS A CA 1
ATOM 3063 C C . HIS A 1 380 ? -5.016 -17.078 8.461 1 97.56 380 HIS A C 1
ATOM 3065 O O . HIS A 1 380 ? -3.877 -17.328 8.055 1 97.56 380 HIS A O 1
ATOM 3071 N N . ASN A 1 381 ? -5.418 -17.375 9.68 1 96.44 381 ASN A N 1
ATOM 3072 C CA . ASN A 1 381 ? -4.656 -18.219 10.594 1 96.44 381 ASN A CA 1
ATOM 3073 C C . ASN A 1 381 ? -5.414 -19.484 10.953 1 96.44 381 ASN A C 1
ATOM 3075 O O . ASN A 1 381 ? -5.352 -19.953 12.094 1 96.44 381 ASN A O 1
ATOM 3079 N N . ILE A 1 382 ? -6.25 -19.922 9.969 1 93.94 382 ILE A N 1
ATOM 3080 C CA . ILE A 1 382 ? -7.055 -21.141 10.086 1 93.94 382 ILE A CA 1
ATOM 3081 C C . ILE A 1 382 ? -8.328 -20.844 10.875 1 93.94 382 ILE A C 1
ATOM 3083 O O . ILE A 1 382 ? -9.406 -21.312 10.523 1 93.94 382 ILE A O 1
ATOM 3087 N N . GLU A 1 383 ? -8.219 -19.969 11.859 1 94.38 383 GLU A N 1
ATOM 3088 C CA . GLU A 1 383 ? -9.375 -19.656 12.703 1 94.38 383 GLU A CA 1
ATOM 3089 C C . GLU A 1 383 ? -10.109 -18.422 12.195 1 94.38 383 GLU A C 1
ATOM 3091 O O . GLU A 1 383 ? -11.328 -18.312 12.344 1 94.38 383 GLU A O 1
ATOM 3096 N N . ARG A 1 384 ? -9.281 -17.578 11.641 1 96.12 384 ARG A N 1
ATOM 3097 C CA . ARG A 1 384 ? -9.875 -16.297 11.289 1 96.12 384 ARG A CA 1
ATOM 3098 C C . ARG A 1 384 ? -9.281 -15.758 9.984 1 96.12 384 ARG A C 1
ATOM 3100 O O . ARG A 1 384 ? -8.102 -15.977 9.695 1 96.12 384 ARG A O 1
ATOM 3107 N N . ILE A 1 385 ? -10.141 -15.016 9.234 1 97.81 385 ILE A N 1
ATOM 3108 C CA . ILE A 1 385 ? -9.672 -14.266 8.07 1 97.81 385 ILE A CA 1
ATOM 3109 C C . ILE A 1 385 ? -9.344 -12.836 8.477 1 97.81 385 ILE A C 1
ATOM 3111 O O . ILE A 1 385 ? -10.086 -12.211 9.234 1 97.81 385 ILE A O 1
ATOM 3115 N N . PHE A 1 386 ? -8.25 -12.289 7.992 1 98.06 386 PHE A N 1
ATOM 3116 C CA . PHE A 1 386 ? -7.797 -10.953 8.375 1 98.06 386 PHE A CA 1
ATOM 3117 C C . PHE A 1 386 ? -8.102 -9.953 7.27 1 98.06 386 PHE A C 1
ATOM 3119 O O . PHE A 1 386 ? -8.383 -8.781 7.547 1 98.06 386 PHE A O 1
ATOM 3126 N N . GLY A 1 387 ? -7.969 -10.367 6.062 1 98.12 387 GLY A N 1
ATOM 3127 C CA . GLY A 1 387 ? -8.148 -9.453 4.945 1 98.12 387 GLY A CA 1
ATOM 3128 C C . GLY A 1 387 ? -8.016 -10.133 3.594 1 98.12 387 GLY A C 1
ATOM 3129 O O . GLY A 1 387 ? -7.852 -11.352 3.518 1 98.12 387 GLY A O 1
ATOM 3130 N N . PHE A 1 388 ? -8.141 -9.336 2.521 1 98.44 388 PHE A N 1
ATOM 3131 C CA . PHE A 1 388 ? -8.203 -9.828 1.15 1 98.44 388 PHE A CA 1
ATOM 3132 C C . PHE A 1 388 ? -7.344 -8.969 0.229 1 98.44 388 PHE A C 1
ATOM 3134 O O . PHE A 1 388 ? -7.07 -7.805 0.532 1 98.44 388 PHE A O 1
ATOM 3141 N N . GLN A 1 389 ? -6.961 -9.539 -0.797 1 98.38 389 GLN A N 1
ATOM 3142 C CA . GLN A 1 389 ? -6.207 -8.82 -1.815 1 98.38 389 GLN A CA 1
ATOM 3143 C C . GLN A 1 389 ? -6.371 -9.469 -3.186 1 98.38 389 GLN A C 1
ATOM 3145 O O . GLN A 1 389 ? -6.379 -10.695 -3.301 1 98.38 389 GLN A O 1
ATOM 3150 N N . TYR A 1 390 ? -6.625 -8.664 -4.191 1 98.38 390 TYR A N 1
ATOM 3151 C CA . TYR A 1 390 ? -6.586 -9.148 -5.566 1 98.38 390 TYR A CA 1
ATOM 3152 C C . TYR A 1 390 ? -5.23 -8.867 -6.207 1 98.38 390 TYR A C 1
ATOM 3154 O O . TYR A 1 390 ? -4.77 -7.727 -6.215 1 98.38 390 TYR A O 1
ATOM 3162 N N . VAL A 1 391 ? -4.59 -9.867 -6.676 1 98.5 391 VAL A N 1
ATOM 3163 C CA . VAL A 1 391 ? -3.293 -9.75 -7.328 1 98.5 391 VAL A CA 1
ATOM 3164 C C . VAL A 1 391 ? -3.412 -10.156 -8.797 1 98.5 391 VAL A C 1
ATOM 3166 O O . VAL A 1 391 ? -3.594 -11.336 -9.102 1 98.5 391 VAL A O 1
ATOM 3169 N N . SER A 1 392 ? -3.225 -9.242 -9.664 1 98.12 392 SER A N 1
ATOM 3170 C CA . SER A 1 392 ? -3.354 -9.5 -11.094 1 98.12 392 SER A CA 1
ATOM 3171 C C . SER A 1 392 ? -2.109 -10.195 -11.641 1 98.12 392 SER A C 1
ATOM 3173 O O . SER A 1 392 ? -1.063 -10.211 -10.984 1 98.12 392 SER A O 1
ATOM 3175 N N . LEU A 1 393 ? -2.238 -10.781 -12.812 1 98.62 393 LEU A N 1
ATOM 3176 C CA . LEU A 1 393 ? -1.107 -11.438 -13.461 1 98.62 393 LEU A CA 1
ATOM 3177 C C . LEU A 1 393 ? 0.023 -10.445 -13.719 1 98.62 393 LEU A C 1
ATOM 3179 O O . LEU A 1 393 ? 1.19 -10.75 -13.453 1 98.62 393 LEU A O 1
ATOM 3183 N N . PRO A 1 394 ? -0.258 -9.227 -14.18 1 97.88 394 PRO A N 1
ATOM 3184 C CA . PRO A 1 394 ? 0.825 -8.25 -14.359 1 97.88 394 PRO A CA 1
ATOM 3185 C C . PRO A 1 394 ? 1.567 -7.949 -13.062 1 97.88 394 PRO A C 1
ATOM 3187 O O . PRO A 1 394 ? 2.791 -7.793 -13.062 1 97.88 394 PRO A O 1
ATOM 3190 N N . GLU A 1 395 ? 0.835 -7.898 -12.016 1 97.56 395 GLU A N 1
ATOM 3191 C CA . GLU A 1 395 ? 1.478 -7.641 -10.734 1 97.56 395 GLU A CA 1
ATOM 3192 C C . GLU A 1 395 ? 2.387 -8.797 -10.328 1 97.56 395 GLU A C 1
ATOM 3194 O O . GLU A 1 395 ? 3.484 -8.578 -9.812 1 97.56 395 GLU A O 1
ATOM 3199 N N . MET A 1 396 ? 1.934 -9.992 -10.516 1 98.62 396 MET A N 1
ATOM 3200 C CA . MET A 1 396 ? 2.785 -11.148 -10.242 1 98.62 396 MET A CA 1
ATOM 3201 C C . MET A 1 396 ? 4.008 -11.148 -11.156 1 98.62 396 MET A C 1
ATOM 3203 O O . MET A 1 396 ? 5.125 -11.406 -10.703 1 98.62 396 MET A O 1
ATOM 3207 N N . ASP A 1 397 ? 3.82 -10.82 -12.406 1 98.62 397 ASP A N 1
ATOM 3208 C CA . ASP A 1 397 ? 4.926 -10.797 -13.359 1 98.62 397 ASP A CA 1
ATOM 3209 C C . ASP A 1 397 ? 5.957 -9.734 -12.977 1 98.62 397 ASP A C 1
ATOM 3211 O O . ASP A 1 397 ? 7.156 -9.922 -13.195 1 98.62 397 ASP A O 1
ATOM 3215 N N . GLN A 1 398 ? 5.492 -8.672 -12.445 1 97.81 398 GLN A N 1
ATOM 3216 C CA . GLN A 1 398 ? 6.43 -7.652 -11.977 1 97.81 398 GLN A CA 1
ATOM 3217 C C . GLN A 1 398 ? 7.395 -8.227 -10.945 1 97.81 398 GLN A C 1
ATOM 3219 O O . GLN A 1 398 ? 8.594 -7.934 -10.977 1 97.81 398 GLN A O 1
ATOM 3224 N N . THR A 1 399 ? 6.918 -9.008 -10.109 1 98.44 399 THR A N 1
ATOM 3225 C CA . THR A 1 399 ? 7.738 -9.562 -9.039 1 98.44 399 THR A CA 1
ATOM 3226 C C . THR A 1 399 ? 8.609 -10.703 -9.555 1 98.44 399 THR A C 1
ATOM 3228 O O . THR A 1 399 ? 9.711 -10.93 -9.047 1 98.44 399 THR A O 1
ATOM 3231 N N . LEU A 1 400 ? 8.156 -11.406 -10.562 1 98.56 400 LEU A N 1
ATOM 3232 C CA . LEU A 1 400 ? 8.836 -12.609 -11.023 1 98.56 400 LEU A CA 1
ATOM 3233 C C . LEU A 1 400 ? 9.797 -12.281 -12.164 1 98.56 400 LEU A C 1
ATOM 3235 O O . LEU A 1 400 ? 10.891 -12.844 -12.242 1 98.56 400 LEU A O 1
ATOM 3239 N N . HIS A 1 401 ? 9.328 -11.312 -13.078 1 98.25 401 HIS A N 1
ATOM 3240 C CA . HIS A 1 401 ? 10.062 -11.07 -14.32 1 98.25 401 HIS A CA 1
ATOM 3241 C C . HIS A 1 401 ? 10.633 -9.656 -14.352 1 98.25 401 HIS A C 1
ATOM 3243 O O . HIS A 1 401 ? 11.383 -9.305 -15.273 1 98.25 401 HIS A O 1
ATOM 3249 N N . GLY A 1 402 ? 10.258 -8.844 -13.406 1 96.69 402 GLY A N 1
ATOM 3250 C CA . GLY A 1 402 ? 10.789 -7.492 -13.344 1 96.69 402 GLY A CA 1
ATOM 3251 C C . GLY A 1 402 ? 10.055 -6.52 -14.242 1 96.69 402 GLY A C 1
ATOM 3252 O O . GLY A 1 402 ? 10.5 -5.387 -14.438 1 96.69 402 GLY A O 1
ATOM 3253 N N . GLN A 1 403 ? 8.992 -7 -14.812 1 96.62 403 GLN A N 1
ATOM 3254 C CA . GLN A 1 403 ? 8.219 -6.09 -15.648 1 96.62 403 GLN A CA 1
ATOM 3255 C C . GLN A 1 403 ? 6.723 -6.34 -15.508 1 96.62 403 GLN A C 1
ATOM 3257 O O . GLN A 1 403 ? 6.293 -7.484 -15.344 1 96.62 403 GLN A O 1
ATOM 3262 N N . TYR A 1 404 ? 5.977 -5.281 -15.641 1 96.06 404 TYR A N 1
ATOM 3263 C CA . TYR A 1 404 ? 4.523 -5.305 -15.5 1 96.06 404 TYR A CA 1
ATOM 3264 C C . TYR A 1 404 ? 3.865 -5.863 -16.75 1 96.06 404 TYR A C 1
ATOM 3266 O O . TYR A 1 404 ? 2.836 -6.539 -16.672 1 96.06 404 TYR A O 1
ATOM 3274 N N . ASP A 1 405 ? 4.453 -5.574 -17.828 1 96.62 405 ASP A N 1
ATOM 3275 C CA . ASP A 1 405 ? 3.982 -6.133 -19.094 1 96.62 405 ASP A CA 1
ATOM 3276 C C . ASP A 1 405 ? 4.094 -7.652 -19.109 1 96.62 405 ASP A C 1
ATOM 3278 O O . ASP A 1 405 ? 5.168 -8.203 -18.859 1 96.62 405 ASP A O 1
ATOM 3282 N N . THR A 1 406 ? 3.033 -8.367 -19.469 1 97.88 406 THR A N 1
ATOM 3283 C CA . THR A 1 406 ? 2.992 -9.812 -19.312 1 97.88 406 THR A CA 1
ATOM 3284 C C . THR A 1 406 ? 3.645 -10.508 -20.516 1 97.88 406 THR A C 1
ATOM 3286 O O . THR A 1 406 ? 3.742 -11.734 -20.547 1 97.88 406 THR A O 1
ATOM 3289 N N . ALA A 1 407 ? 4.148 -9.766 -21.484 1 97.88 407 ALA A N 1
ATOM 3290 C CA . ALA A 1 407 ? 4.719 -10.328 -22.703 1 97.88 407 ALA A CA 1
ATOM 3291 C C . ALA A 1 407 ? 5.836 -11.32 -22.375 1 97.88 407 ALA A C 1
ATOM 3293 O O . ALA A 1 407 ? 5.906 -12.398 -22.969 1 97.88 407 ALA A O 1
ATOM 3294 N N . LEU A 1 408 ? 6.664 -10.938 -21.469 1 98.5 408 LEU A N 1
ATOM 3295 C CA . LEU A 1 408 ? 7.785 -11.797 -21.109 1 98.5 408 LEU A CA 1
ATOM 3296 C C . LEU A 1 408 ? 7.293 -13.086 -20.469 1 98.5 408 LEU A C 1
ATOM 3298 O O . LEU A 1 408 ? 7.684 -14.18 -20.875 1 98.5 408 LEU A O 1
ATOM 3302 N N . GLY A 1 409 ? 6.43 -12.969 -19.453 1 98.5 409 GLY A N 1
ATOM 3303 C CA . GLY A 1 409 ? 5.902 -14.148 -18.781 1 98.5 409 GLY A CA 1
ATOM 3304 C C . GLY A 1 409 ? 5.109 -15.055 -19.703 1 98.5 409 GLY A C 1
ATOM 3305 O O . GLY A 1 409 ? 5.23 -16.281 -19.625 1 98.5 409 GLY A O 1
ATOM 3306 N N . ASP A 1 410 ? 4.316 -14.492 -20.578 1 98.12 410 ASP A N 1
ATOM 3307 C CA . ASP A 1 410 ? 3.504 -15.258 -21.516 1 98.12 410 ASP A CA 1
ATOM 3308 C C . ASP A 1 410 ? 4.383 -16.031 -22.5 1 98.12 410 ASP A C 1
ATOM 3310 O O . ASP A 1 410 ? 4.129 -17.203 -22.781 1 98.12 410 ASP A O 1
ATOM 3314 N N . THR A 1 411 ? 5.355 -15.336 -23.031 1 98.25 411 THR A N 1
ATOM 3315 C CA . THR A 1 411 ? 6.242 -15.977 -24 1 98.25 411 THR A CA 1
ATOM 3316 C C . THR A 1 411 ? 7.059 -17.078 -23.344 1 98.25 411 THR A C 1
ATOM 3318 O O . THR A 1 411 ? 7.242 -18.156 -23.922 1 98.25 411 THR A O 1
ATOM 3321 N N . GLU A 1 412 ? 7.547 -16.812 -22.156 1 98.44 412 GLU A N 1
ATOM 3322 C CA . GLU A 1 412 ? 8.281 -17.844 -21.422 1 98.44 412 GLU A CA 1
ATOM 3323 C C . GLU A 1 412 ? 7.43 -19.078 -21.203 1 98.44 412 GLU A C 1
ATOM 3325 O O . GLU A 1 412 ? 7.926 -20.203 -21.328 1 98.44 412 GLU A O 1
ATOM 3330 N N . PHE A 1 413 ? 6.195 -18.875 -20.844 1 98.19 413 PHE A N 1
ATOM 3331 C CA . PHE A 1 413 ? 5.266 -19.969 -20.609 1 98.19 413 PHE A CA 1
ATOM 3332 C C . PHE A 1 413 ? 5.125 -20.828 -21.859 1 98.19 413 PHE A C 1
ATOM 3334 O O . PHE A 1 413 ? 5.227 -22.062 -21.797 1 98.19 413 PHE A O 1
ATOM 3341 N N . ARG A 1 414 ? 4.934 -20.25 -23.016 1 98.25 414 ARG A N 1
ATOM 3342 C CA . ARG A 1 414 ? 4.773 -20.969 -24.266 1 98.25 414 ARG A CA 1
ATOM 3343 C C . ARG A 1 414 ? 6.055 -21.688 -24.656 1 98.25 414 ARG A C 1
ATOM 3345 O O . ARG A 1 414 ? 6.008 -22.844 -25.109 1 98.25 414 ARG A O 1
ATOM 3352 N N . LEU A 1 415 ? 7.145 -21.016 -24.5 1 98.5 415 LEU A N 1
ATOM 3353 C CA . LEU A 1 415 ? 8.43 -21.641 -24.812 1 98.5 415 LEU A CA 1
ATOM 3354 C C . LEU A 1 415 ? 8.703 -22.828 -23.906 1 98.5 415 LEU A C 1
ATOM 3356 O O . LEU A 1 415 ? 9.273 -23.828 -24.328 1 98.5 415 LEU A O 1
ATOM 3360 N N . SER A 1 416 ? 8.344 -22.672 -22.625 1 98.56 416 SER A N 1
ATOM 3361 C CA . SER A 1 416 ? 8.484 -23.766 -21.672 1 98.56 416 SER A CA 1
ATOM 3362 C C . SER A 1 416 ? 7.715 -25 -22.125 1 98.56 416 SER A C 1
ATOM 3364 O O . SER A 1 416 ? 8.242 -26.125 -22.109 1 98.56 416 SER A O 1
ATOM 3366 N N . LEU A 1 417 ? 6.52 -24.812 -22.578 1 98.38 417 LEU A N 1
ATOM 3367 C CA . LEU A 1 417 ? 5.68 -25.922 -23.031 1 98.38 417 LEU A CA 1
ATOM 3368 C C . LEU A 1 417 ? 6.266 -26.547 -24.297 1 98.38 417 LEU A C 1
ATOM 3370 O O . LEU A 1 417 ? 6.242 -27.781 -24.438 1 98.38 417 LEU A O 1
ATOM 3374 N N . ALA A 1 418 ? 6.777 -25.719 -25.172 1 98.19 418 ALA A N 1
ATOM 3375 C CA . ALA A 1 418 ? 7.359 -26.234 -26.406 1 98.19 418 ALA A CA 1
ATOM 3376 C C . ALA A 1 418 ? 8.578 -27.094 -26.141 1 98.19 418 ALA A C 1
ATOM 3378 O O . ALA A 1 418 ? 8.734 -28.172 -26.734 1 98.19 418 ALA A O 1
ATOM 3379 N N . LEU A 1 419 ? 9.445 -26.609 -25.281 1 98.31 419 LEU A N 1
ATOM 3380 C CA . LEU A 1 419 ? 10.625 -27.375 -24.906 1 98.31 419 LEU A CA 1
ATOM 3381 C C . LEU A 1 419 ? 10.234 -28.672 -24.203 1 98.31 419 LEU A C 1
ATOM 3383 O O . LEU A 1 419 ? 10.805 -29.734 -24.469 1 98.31 419 LEU A O 1
ATOM 3387 N N . TRP A 1 420 ? 9.297 -28.547 -23.297 1 98.62 420 TRP A N 1
ATOM 3388 C CA . TRP A 1 420 ? 8.805 -29.719 -22.578 1 98.62 420 TRP A CA 1
ATOM 3389 C C . TRP A 1 420 ? 8.227 -30.75 -23.531 1 98.62 420 TRP A C 1
ATOM 3391 O O . TRP A 1 420 ? 8.414 -31.953 -23.359 1 98.62 420 TRP A O 1
ATOM 3401 N N . ASN A 1 421 ? 7.508 -30.281 -24.547 1 98 421 ASN A N 1
ATOM 3402 C CA . ASN A 1 421 ? 6.949 -31.141 -25.578 1 98 421 ASN A CA 1
ATOM 3403 C C . ASN A 1 421 ? 8.039 -31.953 -26.281 1 98 421 ASN A C 1
ATOM 3405 O O . ASN A 1 421 ? 7.887 -33.156 -26.5 1 98 421 ASN A O 1
ATOM 3409 N N . LYS A 1 422 ? 9.148 -31.297 -26.625 1 97.5 422 LYS A N 1
ATOM 3410 C CA . LYS A 1 422 ? 10.273 -31.969 -27.281 1 97.5 422 LYS A CA 1
ATOM 3411 C C . LYS A 1 422 ? 10.852 -33.062 -26.391 1 97.5 422 LYS A C 1
ATOM 3413 O O . LYS A 1 422 ? 11.188 -34.156 -26.859 1 97.5 422 LYS A O 1
ATOM 3418 N N . ILE A 1 423 ? 10.945 -32.75 -25.156 1 98.12 423 ILE A N 1
ATOM 3419 C CA . ILE A 1 423 ? 11.5 -33.719 -24.203 1 98.12 423 ILE A CA 1
ATOM 3420 C C . ILE A 1 423 ? 10.586 -34.938 -24.094 1 98.12 423 ILE A C 1
ATOM 3422 O O . ILE A 1 423 ? 11.047 -36.062 -24.141 1 98.12 423 ILE A O 1
ATOM 3426 N N . LEU A 1 424 ? 9.289 -34.719 -23.922 1 98.44 424 LEU A N 1
ATOM 3427 C CA . LEU A 1 424 ? 8.344 -35.812 -23.766 1 98.44 424 LEU A CA 1
ATOM 3428 C C . LEU A 1 424 ? 8.281 -36.656 -25.031 1 98.44 424 LEU A C 1
ATOM 3430 O O . LEU A 1 424 ? 8.102 -37.875 -24.953 1 98.44 424 LEU A O 1
ATOM 3434 N N . ASP A 1 425 ? 8.414 -36 -26.188 1 97.38 425 ASP A N 1
ATOM 3435 C CA . ASP A 1 425 ? 8.453 -36.781 -27.438 1 97.38 425 ASP A CA 1
ATOM 3436 C C . ASP A 1 425 ? 9.641 -37.719 -27.469 1 97.38 425 ASP A C 1
ATOM 3438 O O . ASP A 1 425 ? 9.508 -38.875 -27.891 1 97.38 425 ASP A O 1
ATOM 3442 N N . LYS A 1 426 ? 10.75 -37.219 -27.031 1 97 426 LYS A N 1
ATOM 3443 C CA . LYS A 1 426 ? 11.938 -38.062 -27 1 97 426 LYS A CA 1
ATOM 3444 C C . LYS A 1 426 ? 11.766 -39.219 -26.016 1 97 426 LYS A C 1
ATOM 3446 O O . LYS A 1 426 ? 12.133 -40.375 -26.312 1 97 426 LYS A O 1
ATOM 3451 N N . VAL A 1 427 ? 11.242 -38.906 -24.891 1 98 427 VAL A N 1
ATOM 3452 C CA . VAL A 1 427 ? 11.055 -39.906 -23.828 1 98 427 VAL A CA 1
ATOM 3453 C C . VAL A 1 427 ? 10.07 -40.969 -24.281 1 98 427 VAL A C 1
ATOM 3455 O O . VAL A 1 427 ? 10.312 -42.188 -24.109 1 98 427 VAL A O 1
ATOM 3458 N N . THR A 1 428 ? 8.961 -40.625 -24.891 1 97.62 428 THR A N 1
ATOM 3459 C CA . THR A 1 428 ? 7.922 -41.562 -25.281 1 97.62 428 THR A CA 1
ATOM 3460 C C . THR A 1 428 ? 8.336 -42.312 -26.531 1 97.62 428 THR A C 1
ATOM 3462 O O . THR A 1 428 ? 7.82 -43.406 -26.797 1 97.62 428 THR A O 1
ATOM 3465 N N . ALA A 1 429 ? 9.203 -41.75 -27.328 1 96.62 429 ALA A N 1
ATOM 3466 C CA . ALA A 1 429 ? 9.781 -42.5 -28.438 1 96.62 429 ALA A CA 1
ATOM 3467 C C . ALA A 1 429 ? 10.703 -43.594 -27.938 1 96.62 429 ALA A C 1
ATOM 3469 O O . ALA A 1 429 ? 10.758 -44.688 -28.516 1 96.62 429 ALA A O 1
ATOM 3470 N N . LYS A 1 430 ? 11.43 -43.312 -26.891 1 96.06 430 LYS A N 1
ATOM 3471 C CA . LYS A 1 430 ? 12.344 -44.281 -26.297 1 96.06 430 LYS A CA 1
ATOM 3472 C C . LYS A 1 430 ? 11.586 -45.375 -25.578 1 96.06 430 LYS A C 1
ATOM 3474 O O . LYS A 1 430 ? 12 -46.562 -25.609 1 96.06 430 LYS A O 1
ATOM 3479 N N . PHE A 1 431 ? 10.57 -44.969 -24.828 1 97.25 431 PHE A N 1
ATOM 3480 C CA . PHE A 1 431 ? 9.758 -45.938 -24.078 1 97.25 431 PHE A CA 1
ATOM 3481 C C . PHE A 1 431 ? 8.305 -45.875 -24.531 1 97.25 431 PHE A C 1
ATOM 3483 O O . PHE A 1 431 ? 7.418 -45.5 -23.766 1 97.25 431 PHE A O 1
ATOM 3490 N N . PRO A 1 432 ? 7.977 -46.438 -25.672 1 96.5 432 PRO A N 1
ATOM 3491 C CA . PRO A 1 432 ? 6.629 -46.312 -26.234 1 96.5 432 PRO A CA 1
ATOM 3492 C C . PRO A 1 432 ? 5.59 -47.125 -25.453 1 96.5 432 PRO A C 1
ATOM 3494 O O . PRO A 1 432 ? 5.855 -48.25 -25.047 1 96.5 432 PRO A O 1
ATOM 3497 N N . GLU A 1 433 ? 4.453 -46.531 -25.172 1 96.31 433 GLU A N 1
ATOM 3498 C CA . GLU A 1 433 ? 3.264 -47.156 -24.594 1 96.31 433 GLU A CA 1
ATOM 3499 C C . GLU A 1 433 ? 3.549 -47.688 -23.203 1 96.31 433 GLU A C 1
ATOM 3501 O O . GLU A 1 433 ? 3.062 -48.781 -22.828 1 96.31 433 GLU A O 1
ATOM 3506 N N . ARG A 1 434 ? 4.363 -47 -22.484 1 96.56 434 ARG A N 1
ATOM 3507 C CA . ARG A 1 434 ? 4.652 -47.312 -21.094 1 96.56 434 ARG A CA 1
ATOM 3508 C C . ARG A 1 434 ? 4.484 -46.094 -20.203 1 96.56 434 ARG A C 1
ATOM 3510 O O . ARG A 1 434 ? 4.648 -44.969 -20.656 1 96.56 434 ARG A O 1
ATOM 3517 N N . SER A 1 435 ? 4.055 -46.375 -19.031 1 97.62 435 SER A N 1
ATOM 3518 C CA . SER A 1 435 ? 4.09 -45.312 -18.047 1 97.62 435 SER A CA 1
ATOM 3519 C C . SER A 1 435 ? 5.52 -45 -17.609 1 97.62 435 SER A C 1
ATOM 3521 O O . SER A 1 435 ? 6.359 -45.906 -17.547 1 97.62 435 SER A O 1
ATOM 3523 N N . ILE A 1 436 ? 5.75 -43.75 -17.375 1 98.31 436 ILE A N 1
ATOM 3524 C CA . ILE A 1 436 ? 7.125 -43.312 -17.141 1 98.31 436 ILE A CA 1
ATOM 3525 C C . ILE A 1 436 ? 7.172 -42.375 -15.938 1 98.31 436 ILE A C 1
ATOM 3527 O O . ILE A 1 436 ? 6.293 -41.531 -15.758 1 98.31 436 ILE A O 1
ATOM 3531 N N . ARG A 1 437 ? 8.117 -42.562 -15.039 1 98.25 437 ARG A N 1
ATOM 3532 C CA . ARG A 1 437 ? 8.422 -41.625 -13.961 1 98.25 437 ARG A CA 1
ATOM 3533 C C . ARG A 1 437 ? 9.555 -40.688 -14.367 1 98.25 437 ARG A C 1
ATOM 3535 O O . ARG A 1 437 ? 10.617 -41.125 -14.805 1 98.25 437 ARG A O 1
ATOM 3542 N N . LEU A 1 438 ? 9.344 -39.344 -14.266 1 98.62 438 LEU A N 1
ATOM 3543 C CA . LEU A 1 438 ? 10.32 -38.375 -14.703 1 98.62 438 LEU A CA 1
ATOM 3544 C C . LEU A 1 438 ? 10.742 -37.469 -13.547 1 98.62 438 LEU A C 1
ATOM 3546 O O . LEU A 1 438 ? 9.953 -37.219 -12.633 1 98.62 438 LEU A O 1
ATOM 3550 N N . HIS A 1 439 ? 12 -37.031 -13.562 1 98.44 439 HIS A N 1
ATOM 3551 C CA . HIS A 1 439 ? 12.547 -36.031 -12.664 1 98.44 439 HIS A CA 1
ATOM 3552 C C . HIS A 1 439 ? 13.195 -34.875 -13.445 1 98.44 439 HIS A C 1
ATOM 3554 O O . HIS A 1 439 ? 13.836 -35.125 -14.469 1 98.44 439 HIS A O 1
ATOM 3560 N N . PHE A 1 440 ? 12.922 -33.656 -13.07 1 98.56 440 PHE A N 1
ATOM 3561 C CA . PHE A 1 440 ? 13.5 -32.438 -13.648 1 98.56 440 PHE A CA 1
ATOM 3562 C C . PHE A 1 440 ? 14.242 -31.641 -12.586 1 98.56 440 PHE A C 1
ATOM 3564 O O . PHE A 1 440 ? 13.703 -31.375 -11.508 1 98.56 440 PHE A O 1
ATOM 3571 N N . GLU A 1 441 ? 15.453 -31.266 -12.828 1 98.12 441 GLU A N 1
ATOM 3572 C CA . GLU A 1 441 ? 16.219 -30.438 -11.906 1 98.12 441 GLU A CA 1
ATOM 3573 C C . GLU A 1 441 ? 17.109 -29.453 -12.656 1 98.12 441 GLU A C 1
ATOM 3575 O O . GLU A 1 441 ? 18.031 -29.859 -13.375 1 98.12 441 GLU A O 1
ATOM 3580 N N . THR A 1 442 ? 16.812 -28.172 -12.453 1 97.75 442 THR A N 1
ATOM 3581 C CA . THR A 1 442 ? 17.656 -27.141 -13.055 1 97.75 442 THR A CA 1
ATOM 3582 C C . THR A 1 442 ? 18.797 -26.766 -12.117 1 97.75 442 THR A C 1
ATOM 3584 O O . THR A 1 442 ? 18.578 -26.359 -10.977 1 97.75 442 THR A O 1
ATOM 3587 N N . ARG A 1 443 ? 19.953 -26.859 -12.594 1 94.25 443 ARG A N 1
ATOM 3588 C CA . ARG A 1 443 ? 21.141 -26.578 -11.805 1 94.25 443 ARG A CA 1
ATOM 3589 C C . ARG A 1 443 ? 21.594 -25.141 -12 1 94.25 443 ARG A C 1
ATOM 3591 O O . ARG A 1 443 ? 21.547 -24.609 -13.117 1 94.25 443 ARG A O 1
ATOM 3598 N N . ASP A 1 444 ? 22 -24.562 -10.906 1 88.5 444 ASP A N 1
ATOM 3599 C CA . ASP A 1 444 ? 22.453 -23.188 -10.93 1 88.5 444 ASP A CA 1
ATOM 3600 C C . ASP A 1 444 ? 23.969 -23.109 -11.156 1 88.5 444 ASP A C 1
ATOM 3602 O O . ASP A 1 444 ? 24.719 -22.75 -10.242 1 88.5 444 ASP A O 1
ATOM 3606 N N . ALA A 1 445 ? 24.453 -23.344 -12.297 1 83.38 445 ALA A N 1
ATOM 3607 C CA . ALA A 1 445 ? 25.859 -23.25 -12.711 1 83.38 445 ALA A CA 1
ATOM 3608 C C . ALA A 1 445 ? 26.125 -21.938 -13.445 1 83.38 445 ALA A C 1
ATOM 3610 O O . ALA A 1 445 ? 25.266 -21.062 -13.516 1 83.38 445 ALA A O 1
ATOM 3611 N N . GLN A 1 446 ? 27.391 -21.719 -13.805 1 79.44 446 GLN A N 1
ATOM 3612 C CA . GLN A 1 446 ? 27.703 -20.531 -14.594 1 79.44 446 GLN A CA 1
ATOM 3613 C C . GLN A 1 446 ? 26.734 -20.375 -15.758 1 79.44 446 GLN A C 1
ATOM 3615 O O . GLN A 1 446 ? 26.219 -19.281 -16 1 79.44 446 GLN A O 1
ATOM 3620 N N . THR A 1 447 ? 26.609 -21.5 -16.359 1 85.06 447 THR A N 1
ATOM 3621 C CA . THR A 1 447 ? 25.531 -21.625 -17.328 1 85.06 447 THR A CA 1
ATOM 3622 C C . THR A 1 447 ? 24.484 -22.625 -16.844 1 85.06 447 THR A C 1
ATOM 3624 O O . THR A 1 447 ? 24.766 -23.828 -16.75 1 85.06 447 THR A O 1
ATOM 3627 N N . PRO A 1 448 ? 23.359 -22.078 -16.656 1 92.56 448 PRO A N 1
ATOM 3628 C CA . PRO A 1 448 ? 22.328 -22.984 -16.141 1 92.56 448 PRO A CA 1
ATOM 3629 C C . PRO A 1 448 ? 21.984 -24.109 -17.125 1 92.56 448 PRO A C 1
ATOM 3631 O O . PRO A 1 448 ? 21.969 -23.875 -18.328 1 92.56 448 PRO A O 1
ATOM 3634 N N . PHE A 1 449 ? 21.766 -25.297 -16.625 1 95.19 449 PHE A N 1
ATOM 3635 C CA . PHE A 1 449 ? 21.281 -26.438 -17.406 1 95.19 449 PHE A CA 1
ATOM 3636 C C . PHE A 1 449 ? 20.328 -27.297 -16.594 1 95.19 449 PHE A C 1
ATOM 3638 O O . PHE A 1 449 ? 20.219 -27.125 -15.383 1 95.19 449 PHE A O 1
ATOM 3645 N N . MET A 1 450 ? 19.609 -28.156 -17.25 1 97.94 450 MET A N 1
ATOM 3646 C CA . MET A 1 450 ? 18.594 -28.953 -16.578 1 97.94 450 MET A CA 1
ATOM 3647 C C . MET A 1 450 ? 18.875 -30.453 -16.719 1 97.94 450 MET A C 1
ATOM 3649 O O . MET A 1 450 ? 19.156 -30.922 -17.828 1 97.94 450 MET A O 1
ATOM 3653 N N . TYR A 1 451 ? 18.906 -31.172 -15.578 1 97.5 451 TYR A N 1
ATOM 3654 C CA . TYR A 1 451 ? 18.891 -32.625 -15.609 1 97.5 451 TYR A CA 1
ATOM 3655 C C . TYR A 1 451 ? 17.484 -33.156 -15.844 1 97.5 451 TYR A C 1
ATOM 3657 O O . TYR A 1 451 ? 16.516 -32.656 -15.281 1 97.5 451 TYR A O 1
ATOM 3665 N N . ILE A 1 452 ? 17.391 -34.156 -16.688 1 98.38 452 ILE A N 1
ATOM 3666 C CA . ILE A 1 452 ? 16.141 -34.844 -16.938 1 98.38 452 ILE A CA 1
ATOM 3667 C C . ILE A 1 452 ? 16.359 -36.344 -16.844 1 98.38 452 ILE A C 1
ATOM 3669 O O . ILE A 1 452 ? 17.219 -36.906 -17.531 1 98.38 452 ILE A O 1
ATOM 3673 N N . PHE A 1 453 ? 15.617 -37 -16.016 1 98.12 453 PHE A N 1
ATOM 3674 C CA . PHE A 1 453 ? 15.695 -38.438 -15.867 1 98.12 453 PHE A CA 1
ATOM 3675 C C . PHE A 1 453 ? 14.344 -39.094 -16.141 1 98.12 453 PHE A C 1
ATOM 3677 O O . PHE A 1 453 ? 13.312 -38.594 -15.68 1 98.12 453 PHE A O 1
ATOM 3684 N N . ALA A 1 454 ? 14.281 -40.125 -16.922 1 98.06 454 ALA A N 1
ATOM 3685 C CA . ALA A 1 454 ? 13.062 -40.844 -17.234 1 98.06 454 ALA A CA 1
ATOM 3686 C C . ALA A 1 454 ? 13.258 -42.344 -17.047 1 98.06 454 ALA A C 1
ATOM 3688 O O . ALA A 1 454 ? 14.219 -42.938 -17.562 1 98.06 454 ALA A O 1
ATOM 3689 N N . GLU A 1 455 ? 12.391 -42.969 -16.297 1 97 455 GLU A N 1
ATOM 3690 C CA . GLU A 1 455 ? 12.438 -44.406 -16.047 1 97 455 GLU A CA 1
ATOM 3691 C C . GLU A 1 455 ? 11.062 -45.031 -16.234 1 97 455 GLU A C 1
ATOM 3693 O O . GLU A 1 455 ? 10.086 -44.594 -15.625 1 97 455 GLU A O 1
ATOM 3698 N N . PRO A 1 456 ? 10.992 -46.062 -17.047 1 97.44 456 PRO A N 1
ATOM 3699 C CA . PRO A 1 456 ? 9.711 -46.75 -17.156 1 97.44 456 PRO A CA 1
ATOM 3700 C C . PRO A 1 456 ? 9.297 -47.406 -15.844 1 97.44 456 PRO A C 1
ATOM 3702 O O . PRO A 1 456 ? 10.141 -47.969 -15.125 1 97.44 456 PRO A O 1
ATOM 3705 N N . VAL A 1 457 ? 8.031 -47.281 -15.562 1 97.12 457 VAL A N 1
ATOM 3706 C CA . VAL A 1 457 ? 7.508 -47.812 -14.32 1 97.12 457 VAL A CA 1
ATOM 3707 C C . VAL A 1 457 ? 6.195 -48.562 -14.602 1 97.12 457 VAL A C 1
ATOM 3709 O O . VAL A 1 457 ? 5.516 -48.281 -15.586 1 97.12 457 VAL A O 1
ATOM 3712 N N . THR A 1 458 ? 5.863 -49.531 -13.734 1 95.31 458 THR A N 1
ATOM 3713 C CA . THR A 1 458 ? 4.605 -50.25 -13.828 1 95.31 458 THR A CA 1
ATOM 3714 C C . THR A 1 458 ? 3.514 -49.562 -13.016 1 95.31 458 THR A C 1
ATOM 3716 O O . THR A 1 458 ? 3.807 -48.719 -12.172 1 95.31 458 THR A O 1
ATOM 3719 N N . ASP A 1 459 ? 2.316 -49.969 -13.227 1 93.19 459 ASP A N 1
ATOM 3720 C CA . ASP A 1 459 ? 1.189 -49.406 -12.484 1 93.19 459 ASP A CA 1
ATOM 3721 C C . ASP A 1 459 ? 1.303 -49.719 -10.992 1 93.19 459 ASP A C 1
ATOM 3723 O O . ASP A 1 459 ? 0.913 -48.906 -10.156 1 93.19 459 ASP A O 1
ATOM 3727 N N . ASP A 1 460 ? 1.774 -50.906 -10.711 1 94.44 460 ASP A N 1
ATOM 3728 C CA . ASP A 1 460 ? 1.948 -51.281 -9.312 1 94.44 460 ASP A CA 1
ATOM 3729 C C . ASP A 1 460 ? 2.994 -50.406 -8.625 1 94.44 460 ASP A C 1
ATOM 3731 O O . ASP A 1 460 ? 2.828 -50.031 -7.461 1 94.44 460 ASP A O 1
ATOM 3735 N N . GLU A 1 461 ? 4.027 -50.156 -9.328 1 95 461 GLU A N 1
ATOM 3736 C CA . GLU A 1 461 ? 5.062 -49.281 -8.781 1 95 461 GLU A CA 1
ATOM 3737 C C . GLU A 1 461 ? 4.531 -47.875 -8.547 1 95 461 GLU A C 1
ATOM 3739 O O . GLU A 1 461 ? 4.828 -47.25 -7.523 1 95 461 GLU A O 1
ATOM 3744 N N . ILE A 1 462 ? 3.809 -47.406 -9.508 1 96.25 462 ILE A N 1
ATOM 3745 C CA . ILE A 1 462 ? 3.211 -46.062 -9.383 1 96.25 462 ILE A CA 1
ATOM 3746 C C . ILE A 1 462 ? 2.289 -46.031 -8.172 1 96.25 462 ILE A C 1
ATOM 3748 O O . ILE A 1 462 ? 2.342 -45.094 -7.375 1 96.25 462 ILE A O 1
ATOM 3752 N N . HIS A 1 463 ? 1.442 -47.031 -8.047 1 93.44 463 HIS A N 1
ATOM 3753 C CA . HIS A 1 463 ? 0.509 -47.094 -6.93 1 93.44 463 HIS A CA 1
ATOM 3754 C C . HIS A 1 463 ? 1.248 -47.094 -5.598 1 93.44 463 HIS A C 1
ATOM 3756 O O . HIS A 1 463 ? 0.836 -46.438 -4.645 1 93.44 463 HIS A O 1
ATOM 3762 N N . SER A 1 464 ? 2.293 -47.844 -5.574 1 94.5 464 SER A N 1
ATOM 3763 C CA . SER A 1 464 ? 3.082 -47.938 -4.352 1 94.5 464 SER A CA 1
ATOM 3764 C C . SER A 1 464 ? 3.691 -46.594 -3.982 1 94.5 464 SER A C 1
ATOM 3766 O O . SER A 1 464 ? 3.709 -46.219 -2.811 1 94.5 464 SER A O 1
ATOM 3768 N N . ILE A 1 465 ? 4.16 -45.875 -4.965 1 94.31 465 ILE A N 1
ATOM 3769 C CA . ILE A 1 465 ? 4.785 -44.594 -4.73 1 94.31 465 ILE A CA 1
ATOM 3770 C C . ILE A 1 465 ? 3.725 -43.562 -4.316 1 94.31 465 ILE A C 1
ATOM 3772 O O . ILE A 1 465 ? 3.918 -42.812 -3.359 1 94.31 465 ILE A O 1
ATOM 3776 N N . GLN A 1 466 ? 2.625 -43.594 -4.969 1 92.38 466 GLN A N 1
ATOM 3777 C CA . GLN A 1 466 ? 1.555 -42.625 -4.75 1 92.38 466 GLN A CA 1
ATOM 3778 C C . GLN A 1 466 ? 0.904 -42.812 -3.385 1 92.38 466 GLN A C 1
ATOM 3780 O O . GLN A 1 466 ? 0.336 -41.875 -2.82 1 92.38 466 GLN A O 1
ATOM 3785 N N . THR A 1 467 ? 0.961 -44.031 -2.797 1 90.69 467 THR A N 1
ATOM 3786 C CA . THR A 1 467 ? 0.254 -44.312 -1.558 1 90.69 467 THR A CA 1
ATOM 3787 C C . THR A 1 467 ? 1.238 -44.531 -0.412 1 90.69 467 THR A C 1
ATOM 3789 O O . THR A 1 467 ? 0.863 -45.031 0.646 1 90.69 467 THR A O 1
ATOM 3792 N N . ARG A 1 468 ? 2.418 -44.25 -0.679 1 88.94 468 ARG A N 1
ATOM 3793 C CA . ARG A 1 468 ? 3.471 -44.5 0.302 1 88.94 468 ARG A CA 1
ATOM 3794 C C . ARG A 1 468 ? 3.119 -43.906 1.65 1 88.94 468 ARG A C 1
ATOM 3796 O O . ARG A 1 468 ? 3.291 -44.531 2.693 1 88.94 468 ARG A O 1
ATOM 3803 N N . ASN A 1 469 ? 2.656 -42.656 1.664 1 87.25 469 ASN A N 1
ATOM 3804 C CA . ASN A 1 469 ? 2.389 -41.938 2.902 1 87.25 469 ASN A CA 1
ATOM 3805 C C . ASN A 1 469 ? 0.892 -41.844 3.193 1 87.25 469 ASN A C 1
ATOM 3807 O O . ASN A 1 469 ? 0.454 -41.031 3.988 1 87.25 469 ASN A O 1
ATOM 3811 N N . GLN A 1 470 ? 0.129 -42.688 2.613 1 86.88 470 GLN A N 1
ATOM 3812 C CA . GLN A 1 470 ? -1.322 -42.625 2.734 1 86.88 470 GLN A CA 1
ATOM 3813 C C . GLN A 1 470 ? -1.771 -42.906 4.168 1 86.88 470 GLN A C 1
ATOM 3815 O O . GLN A 1 470 ? -2.674 -42.219 4.68 1 86.88 470 GLN A O 1
ATOM 3820 N N . ALA A 1 471 ? -1.137 -43.812 4.797 1 86 471 ALA A N 1
ATOM 3821 C CA . ALA A 1 471 ? -1.495 -44.156 6.172 1 86 471 ALA A CA 1
ATOM 3822 C C . ALA A 1 471 ? -1.258 -42.969 7.109 1 86 471 ALA A C 1
ATOM 3824 O O . ALA A 1 471 ? -2.082 -42.688 7.984 1 86 471 ALA A O 1
ATOM 3825 N N . GLU A 1 472 ? -0.159 -42.375 6.887 1 83.75 472 GLU A N 1
ATOM 3826 C CA . GLU A 1 472 ? 0.167 -41.219 7.711 1 83.75 472 GLU A CA 1
ATOM 3827 C C . GLU A 1 472 ? -0.793 -40.062 7.441 1 83.75 472 GLU A C 1
ATOM 3829 O O . GLU A 1 472 ? -1.183 -39.344 8.359 1 83.75 472 GLU A O 1
ATOM 3834 N N . ILE A 1 473 ? -1.097 -39.875 6.234 1 84.31 473 ILE A N 1
ATOM 3835 C CA . ILE A 1 473 ? -2.016 -38.812 5.832 1 84.31 473 ILE A CA 1
ATOM 3836 C C . ILE A 1 473 ? -3.395 -39.062 6.438 1 84.31 473 ILE A C 1
ATOM 3838 O O . ILE A 1 473 ? -4.016 -38.156 6.984 1 84.31 473 ILE A O 1
ATOM 3842 N N . ASP A 1 474 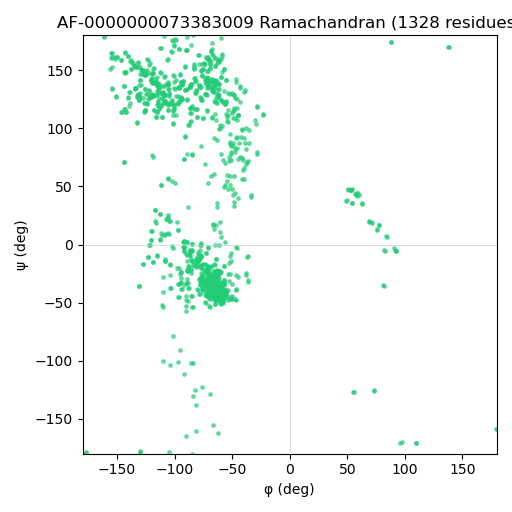? -3.799 -40.312 6.395 1 83.38 474 ASP A N 1
ATOM 3843 C CA . ASP A 1 474 ? -5.098 -40.656 6.953 1 83.38 474 ASP A CA 1
ATOM 3844 C C . ASP A 1 474 ? -5.117 -40.469 8.469 1 83.38 474 ASP A C 1
ATOM 3846 O O . ASP A 1 474 ? -6.113 -40 9.031 1 83.38 474 ASP A O 1
ATOM 3850 N N . ALA A 1 475 ? -4.086 -40.844 9.078 1 82.62 475 ALA A N 1
ATOM 3851 C CA . ALA A 1 475 ? -3.979 -40.688 10.531 1 82.62 475 ALA A CA 1
ATOM 3852 C C . ALA A 1 475 ? -4.039 -39.219 10.914 1 82.62 475 ALA A C 1
ATOM 3854 O O . ALA A 1 475 ? -4.684 -38.844 11.898 1 82.62 475 ALA A O 1
ATOM 3855 N N . TYR A 1 476 ? -3.35 -38.5 10.172 1 81.62 476 TYR A N 1
ATOM 3856 C CA . TYR A 1 476 ? -3.355 -37.062 10.414 1 81.62 476 TYR A CA 1
ATOM 3857 C C . TYR A 1 476 ? -4.75 -36.5 10.219 1 81.62 476 TYR A C 1
ATOM 3859 O O . TYR A 1 476 ? -5.203 -35.656 11.008 1 81.62 476 TYR A O 1
ATOM 3867 N N . GLN A 1 477 ? -5.375 -36.875 9.188 1 79.69 477 GLN A N 1
ATOM 3868 C CA . GLN A 1 477 ? -6.723 -36.375 8.898 1 79.69 477 GLN A CA 1
ATOM 3869 C C . GLN A 1 477 ? -7.691 -36.75 10.016 1 79.69 477 GLN A C 1
ATOM 3871 O O . GLN A 1 477 ? -8.547 -35.938 10.391 1 79.69 477 GLN A O 1
ATOM 3876 N N . ARG A 1 478 ? -7.559 -37.875 10.484 1 80.75 478 ARG A N 1
ATOM 3877 C CA . ARG A 1 478 ? -8.398 -38.312 11.594 1 80.75 478 ARG A CA 1
ATOM 3878 C C . ARG A 1 478 ? -8.133 -37.469 12.836 1 80.75 478 ARG A C 1
ATOM 3880 O O . ARG A 1 478 ? -9.062 -37.125 13.57 1 80.75 478 ARG A O 1
ATOM 3887 N N . ARG A 1 479 ? -6.934 -37.188 12.953 1 79.25 479 ARG A N 1
ATOM 3888 C CA . ARG A 1 479 ? -6.562 -36.375 14.094 1 79.25 479 ARG A CA 1
ATOM 3889 C C . ARG A 1 479 ? -7.168 -34.969 13.977 1 79.25 479 ARG A C 1
ATOM 3891 O O . ARG A 1 479 ? -7.703 -34.438 14.953 1 79.25 479 ARG A O 1
ATOM 3898 N N . VAL A 1 480 ? -7.047 -34.438 12.844 1 77.88 480 VAL A N 1
ATOM 3899 C CA . VAL A 1 480 ? -7.473 -33.062 12.602 1 77.88 480 VAL A CA 1
ATOM 3900 C C . VAL A 1 480 ? -8.992 -32.969 12.656 1 77.88 480 VAL A C 1
ATOM 3902 O O . VAL A 1 480 ? -9.547 -32 13.188 1 77.88 480 VAL A O 1
ATOM 3905 N N . LEU A 1 481 ? -9.656 -33.969 12.125 1 75.94 481 LEU A N 1
ATOM 3906 C CA . LEU A 1 481 ? -11.109 -33.938 12.062 1 75.94 481 LEU A CA 1
ATOM 3907 C C . LEU A 1 481 ? -11.727 -34.25 13.43 1 75.94 481 LEU A C 1
ATOM 3909 O O . LEU A 1 481 ? -12.898 -33.938 13.664 1 75.94 481 LEU A O 1
ATOM 3913 N N . ASN A 1 482 ? -10.93 -34.875 14.25 1 68.38 482 ASN A N 1
ATOM 3914 C CA . ASN A 1 482 ? -11.43 -35.188 15.586 1 68.38 482 ASN A CA 1
ATOM 3915 C C . ASN A 1 482 ? -10.812 -34.25 16.641 1 68.38 482 ASN A C 1
ATOM 3917 O O . ASN A 1 482 ? -10.758 -34.594 17.828 1 68.38 482 ASN A O 1
ATOM 3921 N N . LEU A 1 483 ? -10.156 -33.312 16.172 1 61.97 483 LEU A N 1
ATOM 3922 C CA . LEU A 1 483 ? -9.523 -32.375 17.109 1 61.97 483 LEU A CA 1
ATOM 3923 C C . LEU A 1 483 ? -10.57 -31.719 18 1 61.97 483 LEU A C 1
ATOM 3925 O O . LEU A 1 483 ? -11.602 -31.234 17.531 1 61.97 483 LEU A O 1
ATOM 3929 N N . ALA A 1 484 ? -10.656 -32.25 19.297 1 51.09 484 ALA A N 1
ATOM 3930 C CA . ALA A 1 484 ? -11.516 -31.625 20.281 1 51.09 484 ALA A CA 1
ATOM 3931 C C . ALA A 1 484 ? -11.281 -30.109 20.312 1 51.09 484 ALA A C 1
ATOM 3933 O O . ALA A 1 484 ? -10.164 -29.641 20.062 1 51.09 484 ALA A O 1
ATOM 3934 N N . PRO A 1 485 ? -12.352 -29.328 20.203 1 47.75 485 PRO A N 1
ATOM 3935 C CA . PRO A 1 485 ? -12.148 -27.891 20.359 1 47.75 485 PRO A CA 1
ATOM 3936 C C . PRO A 1 485 ? -11.188 -27.547 21.5 1 47.75 485 PRO A C 1
ATOM 3938 O O . PRO A 1 485 ? -11.234 -28.172 22.562 1 47.75 485 PRO A O 1
ATOM 3941 N N . SER A 1 486 ? -10.039 -27.297 21.25 1 41.75 486 SER A N 1
ATOM 3942 C CA . SER A 1 486 ? -9.062 -26.953 22.281 1 41.75 486 SER A CA 1
ATOM 3943 C C . SER A 1 486 ? -9.672 -26.016 23.328 1 41.75 486 SER A C 1
ATOM 3945 O O . SER A 1 486 ? -9.938 -24.844 23.031 1 41.75 486 SER A O 1
ATOM 3947 N N . GLU A 1 487 ? -10.789 -26.422 23.969 1 35.97 487 GLU A N 1
ATOM 3948 C CA . GLU A 1 487 ? -11.039 -25.625 25.172 1 35.97 487 GLU A CA 1
ATOM 3949 C C . GLU A 1 487 ? -9.781 -25.5 26.016 1 35.97 487 GLU A C 1
ATOM 3951 O O . GLU A 1 487 ? -9.492 -26.375 26.828 1 35.97 487 GLU A O 1
ATOM 3956 N N . GLU A 1 488 ? -8.641 -25.453 25.578 1 34.34 488 GLU A N 1
ATOM 3957 C CA . GLU A 1 488 ? -7.633 -25.266 26.625 1 34.34 488 GLU A CA 1
ATOM 3958 C C . GLU A 1 488 ? -8.109 -24.266 27.672 1 34.34 488 GLU A C 1
ATOM 3960 O O . GLU A 1 488 ? -8.258 -23.078 27.375 1 34.34 488 GLU A O 1
ATOM 3965 N N . GLU A 1 489 ? -9.18 -24.562 28.422 1 31.08 489 GLU A N 1
ATOM 3966 C CA . GLU A 1 489 ? -9.156 -24 29.766 1 31.08 489 GLU A CA 1
ATOM 3967 C C . GLU A 1 489 ? -7.758 -24.047 30.375 1 31.08 489 GLU A C 1
ATOM 3969 O O . GLU A 1 489 ? -7.145 -25.109 30.438 1 31.08 489 GLU A O 1
ATOM 3974 N N . ASP A 1 490 ? -6.949 -23.156 30.203 1 29.66 490 ASP A N 1
ATOM 3975 C CA . ASP A 1 490 ? -5.82 -22.984 31.109 1 29.66 490 ASP A CA 1
ATOM 3976 C C . ASP A 1 490 ? -6.195 -23.359 32.531 1 29.66 490 ASP A C 1
ATOM 3978 O O . ASP A 1 490 ? -6.754 -22.547 33.281 1 29.66 490 ASP A O 1
ATOM 3982 N N . VAL A 1 491 ? -6.914 -24.422 32.844 1 27.92 491 VAL A N 1
ATOM 3983 C CA . VAL A 1 491 ? -6.895 -24.766 34.25 1 27.92 491 VAL A CA 1
ATOM 3984 C C . VAL A 1 491 ? -5.449 -24.828 34.75 1 27.92 491 VAL A C 1
ATOM 3986 O O . VAL A 1 491 ? -4.594 -25.438 34.094 1 27.92 491 VAL A O 1
ATOM 3989 N N . PRO A 1 492 ? -5.074 -23.922 35.625 1 26.38 492 PRO A N 1
ATOM 3990 C CA . PRO A 1 492 ? -3.768 -24.016 36.281 1 26.38 492 PRO A CA 1
ATOM 3991 C C . PRO A 1 492 ? -3.457 -25.422 36.75 1 26.38 492 PRO A C 1
ATOM 3993 O O . PRO A 1 492 ? -4.328 -26.094 37.312 1 26.38 492 PRO A O 1
ATOM 3996 N N . SER A 1 493 ? -2.895 -26.281 35.969 1 24.75 493 SER A N 1
ATOM 3997 C CA . SER A 1 493 ? -2.389 -27.562 36.469 1 24.75 493 SER A CA 1
ATOM 3998 C C . SER A 1 493 ? -1.975 -27.453 37.938 1 24.75 493 SER A C 1
ATOM 4000 O O . SER A 1 493 ? -1.104 -26.656 38.281 1 24.75 493 SER A O 1
ATOM 4002 N N . THR A 1 494 ? -2.967 -27.5 38.812 1 23.67 494 THR A N 1
ATOM 4003 C CA . THR A 1 494 ? -2.678 -27.719 40.219 1 23.67 494 THR A CA 1
ATOM 4004 C C . THR A 1 494 ? -1.662 -28.844 40.406 1 23.67 494 THR A C 1
ATOM 4006 O O . THR A 1 494 ? -1.939 -30 40.062 1 23.67 494 THR A O 1
ATOM 4009 N N . ASP A 1 495 ? -0.415 -28.5 40.062 1 22 495 ASP A N 1
ATOM 4010 C CA . ASP A 1 495 ? 0.733 -29.344 40.406 1 22 495 ASP A CA 1
ATOM 4011 C C . ASP A 1 495 ? 0.548 -30.016 41.75 1 22 495 ASP A C 1
ATOM 4013 O O . ASP A 1 495 ? 0.258 -29.359 42.75 1 22 495 ASP A O 1
ATOM 4017 N N . GLY A 1 496 ? -0.087 -31.156 41.75 1 19.2 496 GLY A N 1
ATOM 4018 C CA . GLY A 1 496 ? -0.081 -32.094 42.844 1 19.2 496 GLY A CA 1
ATOM 4019 C C . GLY A 1 496 ? 1.242 -32.156 43.594 1 19.2 496 GLY A C 1
ATOM 4020 O O . GLY A 1 496 ? 2.301 -32.281 42.969 1 19.2 496 GLY A O 1
ATOM 4021 N N . LYS A 1 497 ? 1.207 -31.422 44.719 1 22.42 497 LYS A N 1
ATOM 4022 C CA . LYS A 1 497 ? 2.24 -31.484 45.75 1 22.42 497 LYS A CA 1
ATOM 4023 C C . LYS A 1 497 ? 2.615 -32.938 46.062 1 22.42 497 LYS A C 1
ATOM 4025 O O . LYS A 1 497 ? 1.937 -33.594 46.844 1 22.42 497 LYS A O 1
ATOM 4030 N N . GLU A 1 498 ? 2.709 -33.781 45.094 1 19.41 498 GLU A N 1
ATOM 4031 C CA . GLU A 1 498 ? 3.143 -35.031 45.688 1 19.41 498 GLU A CA 1
ATOM 4032 C C . GLU A 1 498 ? 4.328 -34.812 46.625 1 19.41 498 GLU A C 1
ATOM 4034 O O . GLU A 1 498 ? 5.27 -34.094 46.281 1 19.41 498 GLU A O 1
ATOM 4039 N N . GLU A 1 499 ? 4.059 -35.125 47.875 1 20.36 499 GLU A N 1
ATOM 4040 C CA . GLU A 1 499 ? 4.812 -35.125 49.125 1 20.36 499 GLU A CA 1
ATOM 4041 C C . GLU A 1 499 ? 6.113 -35.938 48.969 1 20.36 499 GLU A C 1
ATOM 4043 O O . GLU A 1 499 ? 6.102 -37.156 48.906 1 20.36 499 GLU A O 1
ATOM 4048 N N . LEU A 1 500 ? 6.816 -35.625 47.844 1 20.48 500 LEU A N 1
ATOM 4049 C CA . LEU A 1 500 ? 8.047 -36.406 47.938 1 20.48 500 LEU A CA 1
ATOM 4050 C C . LEU A 1 500 ? 8.695 -36.25 49.312 1 20.48 500 LEU A C 1
ATOM 4052 O O . LEU A 1 500 ? 8.766 -35.156 49.844 1 20.48 500 LEU A O 1
ATOM 4056 N N . GLN A 1 501 ? 8.719 -37.344 49.969 1 18.44 501 GLN A N 1
ATOM 4057 C CA . GLN A 1 501 ? 9.211 -37.719 51.312 1 18.44 501 GLN A CA 1
ATOM 4058 C C . GLN A 1 501 ? 10.617 -37.156 51.531 1 18.44 501 GLN A C 1
ATOM 4060 O O . GLN A 1 501 ? 11.43 -37.094 50.625 1 18.44 501 GLN A O 1
ATOM 4065 N N . PRO A 1 502 ? 10.758 -36.406 52.656 1 22.09 502 PRO A N 1
ATOM 4066 C CA . PRO A 1 502 ? 11.875 -35.656 53.25 1 22.09 502 PRO A CA 1
ATOM 4067 C C . PRO A 1 502 ? 13.148 -36.469 53.344 1 22.09 502 PRO A C 1
ATOM 4069 O O . PRO A 1 502 ? 13.219 -37.438 54.125 1 22.09 502 PRO A O 1
ATOM 4072 N N . SER A 1 503 ? 13.508 -37.281 52.219 1 18 503 SER A N 1
ATOM 4073 C CA . SER A 1 503 ? 14.609 -38.062 52.75 1 18 503 SER A CA 1
ATOM 4074 C C . SER A 1 503 ? 15.617 -37.188 53.5 1 18 503 SER A C 1
ATOM 4076 O O . SER A 1 503 ? 15.734 -36 53.188 1 18 503 SER A O 1
ATOM 4078 N N . SER A 1 504 ? 16.172 -37.719 54.625 1 18.28 504 SER A N 1
ATOM 4079 C CA . SER A 1 504 ? 16.922 -37.312 55.812 1 18.28 504 SER A CA 1
ATOM 4080 C C . SER A 1 504 ? 18.297 -36.781 55.438 1 18.28 504 SER A C 1
ATOM 4082 O O . SER A 1 504 ? 19.094 -36.438 56.312 1 18.28 504 SER A O 1
ATOM 4084 N N . SER A 1 505 ? 18.578 -36.781 54.094 1 17.09 505 SER A N 1
ATOM 4085 C CA . SER A 1 505 ? 20.031 -36.906 54.156 1 17.09 505 SER A CA 1
ATOM 4086 C C . SER A 1 505 ? 20.641 -35.75 54.938 1 17.09 505 SER A C 1
ATOM 4088 O O . SER A 1 505 ? 20.031 -34.688 55.062 1 17.09 505 SER A O 1
ATOM 4090 N N . SER A 1 506 ? 21.938 -35.969 55.375 1 17.72 506 SER A N 1
ATOM 4091 C CA . SER A 1 506 ? 22.906 -35.562 56.375 1 17.72 506 SER A CA 1
ATOM 4092 C C . SER A 1 506 ? 23.328 -34.125 56.188 1 17.72 506 SER A C 1
ATOM 4094 O O . SER A 1 506 ? 23.047 -33.5 55.156 1 17.72 506 SER A O 1
ATOM 4096 N N . ASP A 1 507 ? 24.5 -33.781 56.656 1 17.19 507 ASP A N 1
ATOM 4097 C CA . ASP A 1 507 ? 25.172 -32.812 57.531 1 17.19 507 ASP A CA 1
ATOM 4098 C C . ASP A 1 507 ? 25.656 -31.594 56.75 1 17.19 507 ASP A C 1
ATOM 4100 O O . ASP A 1 507 ? 25.953 -30.547 57.344 1 17.19 507 ASP A O 1
ATOM 4104 N N . LYS A 1 508 ? 26.094 -31.766 55.469 1 17.08 508 LYS A N 1
ATOM 4105 C CA . LYS A 1 508 ? 27.406 -31.141 55.344 1 17.08 508 LYS A CA 1
ATOM 4106 C C . LYS A 1 508 ? 27.312 -29.625 55.469 1 17.08 508 LYS A C 1
ATOM 4108 O O . LYS A 1 508 ? 26.25 -29.047 55.219 1 17.08 508 LYS A O 1
ATOM 4113 N N . GLN A 1 509 ? 28.5 -29 55.5 1 17.91 509 GLN A N 1
ATOM 4114 C CA . GLN A 1 509 ? 29.172 -27.844 56.062 1 17.91 509 GLN A CA 1
ATOM 4115 C C . GLN A 1 509 ? 28.844 -26.578 55.312 1 17.91 509 GLN A C 1
ATOM 4117 O O . GLN A 1 509 ? 28.641 -26.609 54.094 1 17.91 509 GLN A O 1
ATOM 4122 N N . GLU A 1 510 ? 28.547 -25.5 56 1 18.86 510 GLU A N 1
ATOM 4123 C CA . GLU A 1 510 ? 28.016 -24.141 56 1 18.86 510 GLU A CA 1
ATOM 4124 C C . GLU A 1 510 ? 28.844 -23.234 55.094 1 18.86 510 GLU A C 1
ATOM 4126 O O . GLU A 1 510 ? 28.688 -22.016 55.094 1 18.86 510 GLU A O 1
ATOM 4131 N N . ARG A 1 511 ? 29.844 -23.75 54.312 1 18.05 511 ARG A N 1
ATOM 4132 C CA . ARG A 1 511 ? 30.906 -22.766 54.094 1 18.05 511 ARG A CA 1
ATOM 4133 C C . ARG A 1 511 ? 30.375 -21.547 53.375 1 18.05 511 ARG A C 1
ATOM 4135 O O . ARG A 1 511 ? 29.531 -21.656 52.469 1 18.05 511 ARG A O 1
ATOM 4142 N N . SER A 1 512 ? 30.641 -20.359 53.906 1 18.56 512 SER A N 1
ATOM 4143 C CA . SER A 1 512 ? 30.281 -18.953 53.844 1 18.56 512 SER A CA 1
ATOM 4144 C C . SER A 1 512 ? 30.688 -18.344 52.5 1 18.56 512 SER A C 1
ATOM 4146 O O . SER A 1 512 ? 30.578 -17.125 52.312 1 18.56 512 SER A O 1
ATOM 4148 N N . VAL A 1 513 ? 31.047 -19.188 51.469 1 18.58 513 VAL A N 1
ATOM 4149 C CA . VAL A 1 513 ? 31.938 -18.484 50.531 1 18.58 513 VAL A CA 1
ATOM 4150 C C . VAL A 1 513 ? 31.188 -17.328 49.875 1 18.58 513 VAL A C 1
ATOM 4152 O O . VAL A 1 513 ? 30.094 -17.516 49.344 1 18.58 513 VAL A O 1
ATOM 4155 N N . ASP A 1 514 ? 31.484 -16.062 50.25 1 19.02 514 ASP A N 1
ATOM 4156 C CA . ASP A 1 514 ? 31.047 -14.695 49.969 1 19.02 514 ASP A CA 1
ATOM 4157 C C . ASP A 1 514 ? 31.141 -14.367 48.5 1 19.02 514 ASP A C 1
ATOM 4159 O O . ASP A 1 514 ? 31 -13.203 48.094 1 19.02 514 ASP A O 1
ATOM 4163 N N . GLU A 1 515 ? 31.547 -15.328 47.594 1 18.95 515 GLU A N 1
ATOM 4164 C CA . GLU A 1 515 ? 32.156 -14.758 46.406 1 18.95 515 GLU A CA 1
ATOM 4165 C C . GLU A 1 515 ? 31.125 -13.922 45.625 1 18.95 515 GLU A C 1
ATOM 4167 O O . GLU A 1 515 ? 29.969 -14.32 45.5 1 18.95 515 GLU A O 1
ATOM 4172 N N . GLU A 1 516 ? 31.469 -12.656 45.344 1 20.02 516 GLU A N 1
ATOM 4173 C CA . GLU A 1 516 ? 30.938 -11.445 44.75 1 20.02 516 GLU A CA 1
ATOM 4174 C C . GLU A 1 516 ? 30.469 -11.695 43.312 1 20.02 516 GLU A C 1
ATOM 4176 O O . GLU A 1 516 ? 31.281 -11.828 42.406 1 20.02 516 GLU A O 1
ATOM 4181 N N . THR A 1 517 ? 29.672 -12.703 42.969 1 18.64 517 THR A N 1
ATOM 4182 C CA . THR A 1 517 ? 29.438 -13.039 41.562 1 18.64 517 THR A CA 1
ATOM 4183 C C . THR A 1 517 ? 28.75 -11.883 40.844 1 18.64 517 THR A C 1
ATOM 4185 O O . THR A 1 517 ? 27.625 -11.531 41.156 1 18.64 517 THR A O 1
ATOM 4188 N N . ARG A 1 518 ? 29.547 -10.93 40.25 1 20.5 518 ARG A N 1
ATOM 4189 C CA . ARG A 1 518 ? 29.219 -9.789 39.406 1 20.5 518 ARG A CA 1
ATOM 4190 C C . ARG A 1 518 ? 28.297 -10.188 38.281 1 20.5 518 ARG A C 1
ATOM 4192 O O . ARG A 1 518 ? 28.656 -11.016 37.438 1 20.5 518 ARG A O 1
ATOM 4199 N N . SER A 1 519 ? 27.031 -10.242 38.438 1 20.08 519 SER A N 1
ATOM 4200 C CA . SER A 1 519 ? 25.953 -10.586 37.5 1 20.08 519 SER A CA 1
ATOM 4201 C C . SER A 1 519 ? 25.969 -9.672 36.281 1 20.08 519 SER A C 1
ATOM 4203 O O . SER A 1 519 ? 25.797 -8.453 36.438 1 20.08 519 SER A O 1
ATOM 4205 N N . SER A 1 520 ? 27 -9.898 35.375 1 21.89 520 SER A N 1
ATOM 4206 C CA . SER A 1 520 ? 27.125 -9.148 34.125 1 21.89 520 SER A CA 1
ATOM 4207 C C . SER A 1 520 ? 25.781 -9.047 33.406 1 21.89 520 SER A C 1
ATOM 4209 O O . SER A 1 520 ? 25.141 -10.062 33.125 1 21.89 520 SER A O 1
ATOM 4211 N N . GLU A 1 521 ? 25.047 -8 33.656 1 22.83 521 GLU A N 1
ATOM 4212 C CA . GLU A 1 521 ? 23.781 -7.598 33.062 1 22.83 521 GLU A CA 1
ATOM 4213 C C . GLU A 1 521 ? 23.875 -7.613 31.531 1 22.83 521 GLU A C 1
ATOM 4215 O O . GLU A 1 521 ? 24.672 -6.883 30.953 1 22.83 521 GLU A O 1
ATOM 4220 N N . VAL A 1 522 ? 23.797 -8.82 30.922 1 25.28 522 VAL A N 1
ATOM 4221 C CA . VAL A 1 522 ? 23.719 -9 29.469 1 25.28 522 VAL A CA 1
ATOM 4222 C C . VAL A 1 522 ? 22.703 -8.031 28.891 1 25.28 522 VAL A C 1
ATOM 4224 O O . VAL A 1 522 ? 21.531 -8.047 29.266 1 25.28 522 VAL A O 1
ATOM 4227 N N . GLY A 1 523 ? 23.094 -6.785 28.641 1 23.55 523 GLY A N 1
ATOM 4228 C CA . GLY A 1 523 ? 22.328 -5.73 28 1 23.55 523 GLY A CA 1
ATOM 4229 C C . GLY A 1 523 ? 21.562 -6.207 26.781 1 23.55 523 GLY A C 1
ATOM 4230 O O . GLY A 1 523 ? 21.891 -7.246 26.203 1 23.55 523 GLY A O 1
ATOM 4231 N N . PRO A 1 524 ? 20.234 -5.777 26.703 1 25.52 524 PRO A N 1
ATOM 4232 C CA . PRO A 1 524 ? 19.219 -6.168 25.734 1 25.52 524 PRO A CA 1
ATOM 4233 C C . PRO A 1 524 ? 19.688 -6.039 24.297 1 25.52 524 PRO A C 1
ATOM 4235 O O . PRO A 1 524 ? 18.906 -6.242 23.359 1 25.52 524 PRO A O 1
ATOM 4238 N N . ASP A 1 525 ? 20.891 -5.438 24.125 1 26.23 525 ASP A N 1
ATOM 4239 C CA . ASP A 1 525 ? 21.281 -5.102 22.766 1 26.23 525 ASP A CA 1
ATOM 4240 C C . ASP A 1 525 ? 21.406 -6.355 21.906 1 26.23 525 ASP A C 1
ATOM 4242 O O . ASP A 1 525 ? 21.734 -6.273 20.719 1 26.23 525 ASP A O 1
ATOM 4246 N N . ASP A 1 526 ? 21.656 -7.465 22.547 1 26.02 526 ASP A N 1
ATOM 4247 C CA . ASP A 1 526 ? 22.203 -8.547 21.734 1 26.02 526 ASP A CA 1
ATOM 4248 C C . ASP A 1 526 ? 21.141 -9.125 20.797 1 26.02 526 ASP A C 1
ATOM 4250 O O . ASP A 1 526 ? 21.391 -10.094 20.078 1 26.02 526 ASP A O 1
ATOM 4254 N N . TYR A 1 527 ? 19.891 -8.898 21.141 1 24.84 527 TYR A N 1
ATOM 4255 C CA . TYR A 1 527 ? 19.031 -9.82 20.422 1 24.84 527 TYR A CA 1
ATOM 4256 C C . TYR A 1 527 ? 18.828 -9.367 18.984 1 24.84 527 TYR A C 1
ATOM 4258 O O . TYR A 1 527 ? 17.844 -9.719 18.344 1 24.84 527 TYR A O 1
ATOM 4266 N N . GLU A 1 528 ? 19.422 -8.258 18.625 1 26.36 528 GLU A N 1
ATOM 4267 C CA . GLU A 1 528 ? 19.062 -8 17.219 1 26.36 528 GLU A CA 1
ATOM 4268 C C . GLU A 1 528 ? 19.578 -9.109 16.312 1 26.36 528 GLU A C 1
ATOM 4270 O O . GLU A 1 528 ? 20.625 -8.953 15.672 1 26.36 528 GLU A O 1
ATOM 4275 N N . ALA A 1 529 ? 19.641 -10.32 16.812 1 26.28 529 ALA A N 1
ATOM 4276 C CA . ALA A 1 529 ? 20.062 -11.312 15.82 1 26.28 529 ALA A CA 1
ATOM 4277 C C . ALA A 1 529 ? 19.25 -11.195 14.539 1 26.28 529 ALA A C 1
ATOM 4279 O O . ALA A 1 529 ? 18.016 -11.258 14.57 1 26.28 529 ALA A O 1
ATOM 4280 N N . GLU A 1 530 ? 19.734 -10.352 13.711 1 27.91 530 GLU A N 1
ATOM 4281 C CA . GLU A 1 530 ? 19.25 -10.406 12.336 1 27.91 530 GLU A CA 1
ATOM 4282 C C . GLU A 1 530 ? 18.984 -11.844 11.906 1 27.91 530 GLU A C 1
ATOM 4284 O O . GLU A 1 530 ? 19.906 -12.656 11.828 1 27.91 530 GLU A O 1
ATOM 4289 N N . TYR A 1 531 ? 18 -12.383 12.414 1 27.8 531 TYR A N 1
ATOM 4290 C CA . TYR A 1 531 ? 17.609 -13.727 11.992 1 27.8 531 TYR A CA 1
ATOM 4291 C C . TYR A 1 531 ? 17.703 -13.867 10.477 1 27.8 531 TYR A C 1
ATOM 4293 O O . TYR A 1 531 ? 17 -13.172 9.734 1 27.8 531 TYR A O 1
ATOM 4301 N N . ASP A 1 532 ? 18.938 -13.984 10.023 1 28.66 532 ASP A N 1
ATOM 4302 C CA . ASP A 1 532 ? 19.172 -14.383 8.641 1 28.66 532 ASP A CA 1
ATOM 4303 C C . ASP A 1 532 ? 18.453 -15.688 8.312 1 28.66 532 ASP A C 1
ATOM 4305 O O . ASP A 1 532 ? 18.906 -16.766 8.672 1 28.66 532 ASP A O 1
ATOM 4309 N N . SER A 1 533 ? 17.281 -15.688 8.43 1 31.48 533 SER A N 1
ATOM 4310 C CA . SER A 1 533 ? 16.547 -16.828 7.879 1 31.48 533 SER A CA 1
ATOM 4311 C C . SER A 1 533 ? 17.172 -17.312 6.586 1 31.48 533 SER A C 1
ATOM 4313 O O . SER A 1 533 ? 16.656 -18.219 5.941 1 31.48 533 SER A O 1
ATOM 4315 N N . SER A 1 534 ? 18.141 -16.5 6.074 1 31.3 534 SER A N 1
ATOM 4316 C CA . SER A 1 534 ? 18.766 -16.734 4.781 1 31.3 534 SER A CA 1
ATOM 4317 C C . SER A 1 534 ? 19.797 -17.859 4.863 1 31.3 534 SER A C 1
ATOM 4319 O O . SER A 1 534 ? 20.578 -18.062 3.939 1 31.3 534 SER A O 1
ATOM 4321 N N . ALA A 1 535 ? 19.984 -18.438 6.043 1 30.3 535 ALA A N 1
ATOM 4322 C CA . ALA A 1 535 ? 21.188 -19.266 5.977 1 30.3 535 ALA A CA 1
ATOM 4323 C C . ALA A 1 535 ? 21.047 -20.359 4.914 1 30.3 535 ALA A C 1
ATOM 4325 O O . ALA A 1 535 ? 20.062 -21.109 4.91 1 30.3 535 ALA A O 1
ATOM 4326 N N . PRO A 1 536 ? 21.609 -20.156 3.777 1 32.97 536 PRO A N 1
ATOM 4327 C CA . PRO A 1 536 ? 21.609 -21.25 2.793 1 32.97 536 PRO A CA 1
ATOM 4328 C C . PRO A 1 536 ? 21.969 -22.594 3.406 1 32.97 536 PRO A C 1
ATOM 4330 O O . PRO A 1 536 ? 22.719 -22.656 4.387 1 32.97 536 PRO A O 1
ATOM 4333 N N . LEU A 1 537 ? 21.125 -23.484 3.506 1 31.31 537 LEU A N 1
ATOM 4334 C CA . LEU A 1 537 ? 21.516 -24.859 3.828 1 31.31 537 LEU A CA 1
ATOM 4335 C C . LEU A 1 537 ? 22.922 -25.156 3.34 1 31.31 537 LEU A C 1
ATOM 4337 O O . LEU A 1 537 ? 23.328 -24.672 2.285 1 31.31 537 LEU A O 1
ATOM 4341 N N . ASP A 1 538 ? 23.844 -25.469 4.195 1 31.55 538 ASP A N 1
ATOM 4342 C CA . ASP A 1 538 ? 25.219 -25.891 3.967 1 31.55 538 ASP A CA 1
ATOM 4343 C C . ASP A 1 538 ? 25.328 -26.797 2.75 1 31.55 538 ASP A C 1
ATOM 4345 O O . ASP A 1 538 ? 25 -27.984 2.828 1 31.55 538 ASP A O 1
ATOM 4349 N N . GLU A 1 539 ? 25.156 -26.406 1.578 1 35.78 539 GLU A N 1
ATOM 4350 C CA . GLU A 1 539 ? 25.359 -27.094 0.302 1 35.78 539 GLU A CA 1
ATOM 4351 C C . GLU A 1 539 ? 26.594 -27.984 0.342 1 35.78 539 GLU A C 1
ATOM 4353 O O . GLU A 1 539 ? 26.734 -28.891 -0.48 1 35.78 539 GLU A O 1
ATOM 4358 N N . ALA A 1 540 ? 27.562 -27.703 1.213 1 33.59 540 ALA A N 1
ATOM 4359 C CA . ALA A 1 540 ? 28.719 -28.562 1.423 1 33.59 540 ALA A CA 1
ATOM 4360 C C . ALA A 1 540 ? 28.281 -29.953 1.908 1 33.59 540 ALA A C 1
ATOM 4362 O O . ALA A 1 540 ? 28.875 -30.969 1.526 1 33.59 540 ALA A O 1
ATOM 4363 N N . PHE A 1 541 ? 27.328 -29.969 2.68 1 32.19 541 PHE A N 1
ATOM 4364 C CA . PHE A 1 541 ? 26.859 -31.25 3.199 1 32.19 541 PHE A CA 1
ATOM 4365 C C . PHE A 1 541 ? 26.172 -32.062 2.109 1 32.19 541 PHE A C 1
ATOM 4367 O O . PHE A 1 541 ? 26.344 -33.281 2.018 1 32.19 541 PHE A O 1
ATOM 4374 N N . ILE A 1 542 ? 25.516 -31.375 1.189 1 37.47 542 ILE A N 1
ATOM 4375 C CA . ILE A 1 542 ? 24.844 -32.094 0.12 1 37.47 542 ILE A CA 1
ATOM 4376 C C . ILE A 1 542 ? 25.875 -32.594 -0.885 1 37.47 542 ILE A C 1
ATOM 4378 O O . ILE A 1 542 ? 25.766 -33.719 -1.391 1 37.47 542 ILE A O 1
ATOM 4382 N N . SER A 1 543 ? 26.953 -31.875 -1.19 1 40.56 543 SER A N 1
ATOM 4383 C CA . SER A 1 543 ? 28 -32.344 -2.084 1 40.56 543 SER A CA 1
ATOM 4384 C C . SER A 1 543 ? 28.719 -33.562 -1.494 1 40.56 543 SER A C 1
ATOM 4386 O O . SER A 1 543 ? 29.094 -34.469 -2.223 1 40.56 543 SER A O 1
ATOM 4388 N N . GLU A 1 544 ? 29 -33.562 -0.275 1 38.69 544 GLU A N 1
ATOM 4389 C CA . GLU A 1 544 ? 29.641 -34.688 0.395 1 38.69 544 GLU A CA 1
ATOM 4390 C C . GLU A 1 544 ? 28.75 -35.938 0.362 1 38.69 544 GLU A C 1
ATOM 4392 O O . GLU A 1 544 ? 29.234 -37.031 0.2 1 38.69 544 GLU A O 1
ATOM 4397 N N . VAL A 1 545 ? 27.5 -35.75 0.489 1 40.19 545 VAL A N 1
ATOM 4398 C CA . VAL A 1 545 ? 26.594 -36.906 0.427 1 40.19 545 VAL A CA 1
ATOM 4399 C C . VAL A 1 545 ? 26.453 -37.375 -1.02 1 40.19 545 VAL A C 1
ATOM 4401 O O . VAL A 1 545 ? 26.219 -38.562 -1.273 1 40.19 545 VAL A O 1
ATOM 4404 N N . GLU A 1 546 ? 26.531 -36.531 -2.002 1 45.78 546 GLU A N 1
ATOM 4405 C CA . GLU A 1 546 ? 26.469 -36.906 -3.412 1 45.78 546 GLU A CA 1
ATOM 4406 C C . GLU A 1 546 ? 27.594 -37.875 -3.768 1 45.78 546 GLU A C 1
ATOM 4408 O O . GLU A 1 546 ? 27.375 -38.844 -4.52 1 45.78 546 GLU A O 1
ATOM 4413 N N . ASN A 1 547 ? 28.781 -37.531 -3.426 1 46.31 547 ASN A N 1
ATOM 4414 C CA . ASN A 1 547 ? 29.906 -38.406 -3.725 1 46.31 547 ASN A CA 1
ATOM 4415 C C . ASN A 1 547 ? 29.75 -39.781 -3.047 1 46.31 547 ASN A C 1
ATOM 4417 O O . ASN A 1 547 ? 30.141 -40.781 -3.609 1 46.31 547 ASN A O 1
ATOM 4421 N N . GLU A 1 548 ? 29.281 -39.719 -1.92 1 46.5 548 GLU A N 1
ATOM 4422 C CA . GLU A 1 548 ? 29.172 -41 -1.208 1 46.5 548 GLU A CA 1
ATOM 4423 C C . GLU A 1 548 ? 28.047 -41.844 -1.777 1 46.5 548 GLU A C 1
ATOM 4425 O O . GLU A 1 548 ? 28.156 -43.062 -1.837 1 46.5 548 GLU A O 1
ATOM 4430 N N . VAL A 1 549 ? 26.953 -41.281 -2.195 1 47.56 549 VAL A N 1
ATOM 4431 C CA . VAL A 1 549 ? 25.812 -42.062 -2.668 1 47.56 549 VAL A CA 1
ATOM 4432 C C . VAL A 1 549 ? 26.031 -42.5 -4.113 1 47.56 549 VAL A C 1
ATOM 4434 O O . VAL A 1 549 ? 25.656 -43.594 -4.5 1 47.56 549 VAL A O 1
ATOM 4437 N N . ALA A 1 550 ? 26.609 -41.719 -5.012 1 48.84 550 ALA A N 1
ATOM 4438 C CA . ALA A 1 550 ? 26.891 -42.125 -6.387 1 48.84 550 ALA A CA 1
ATOM 4439 C C . ALA A 1 550 ? 27.703 -43.406 -6.422 1 48.84 550 ALA A C 1
ATOM 4441 O O . ALA A 1 550 ? 27.516 -44.25 -7.297 1 48.84 550 ALA A O 1
ATOM 4442 N N . GLU A 1 551 ? 28.656 -43.438 -5.594 1 47.47 551 GLU A N 1
ATOM 4443 C CA . GLU A 1 551 ? 29.531 -44.594 -5.664 1 47.47 551 GLU A CA 1
ATOM 4444 C C . GLU A 1 551 ? 28.766 -45.875 -5.34 1 47.47 551 GLU A C 1
ATOM 4446 O O . GLU A 1 551 ? 29.141 -46.969 -5.809 1 47.47 551 GLU A O 1
ATOM 4451 N N . LYS A 1 552 ? 27.656 -45.844 -4.551 1 49 552 LYS A N 1
ATOM 4452 C CA . LYS A 1 552 ? 27.047 -47.094 -4.125 1 49 552 LYS A CA 1
ATOM 4453 C C . LYS A 1 552 ? 25.656 -47.281 -4.762 1 49 552 LYS A C 1
ATOM 4455 O O . LYS A 1 552 ? 24.859 -48.094 -4.297 1 49 552 LYS A O 1
ATOM 4460 N N . ALA A 1 553 ? 25.203 -46.438 -5.641 1 51.47 553 ALA A N 1
ATOM 4461 C CA . ALA A 1 553 ? 23.828 -46.656 -6.086 1 51.47 553 ALA A CA 1
ATOM 4462 C C . ALA A 1 553 ? 23.703 -47.938 -6.898 1 51.47 553 ALA A C 1
ATOM 4464 O O . ALA A 1 553 ? 24.469 -48.156 -7.844 1 51.47 553 ALA A O 1
ATOM 4465 N N . PRO A 1 554 ? 23.078 -48.969 -6.367 1 49.88 554 PRO A N 1
ATOM 4466 C CA . PRO A 1 554 ? 22.938 -50.25 -7.059 1 49.88 554 PRO A CA 1
ATOM 4467 C C . PRO A 1 554 ? 22.328 -50.125 -8.453 1 49.88 554 PRO A C 1
ATOM 4469 O O . PRO A 1 554 ? 21.375 -49.375 -8.641 1 49.88 554 PRO A O 1
ATOM 4472 N N . ASN A 1 555 ? 23.094 -50.25 -9.492 1 56.44 555 ASN A N 1
ATOM 4473 C CA . ASN A 1 555 ? 22.531 -50.469 -10.82 1 56.44 555 ASN A CA 1
ATOM 4474 C C . ASN A 1 555 ? 21.531 -51.625 -10.82 1 56.44 555 ASN A C 1
ATOM 4476 O O . ASN A 1 555 ? 21.922 -52.781 -10.812 1 56.44 555 ASN A O 1
ATOM 4480 N N . ASN A 1 556 ? 20.422 -51.406 -10.273 1 60.28 556 ASN A N 1
ATOM 4481 C CA . ASN A 1 556 ? 19.453 -52.5 -10.141 1 60.28 556 ASN A CA 1
ATOM 4482 C C . ASN A 1 556 ? 18.938 -52.938 -11.508 1 60.28 556 ASN A C 1
ATOM 4484 O O . ASN A 1 556 ? 17.859 -53.562 -11.594 1 60.28 556 ASN A O 1
ATOM 4488 N N . GLY A 1 557 ? 19.734 -52.531 -12.609 1 72.88 557 GLY A N 1
ATOM 4489 C CA . GLY A 1 557 ? 19.375 -53.062 -13.922 1 72.88 557 GLY A CA 1
ATOM 4490 C C . GLY A 1 557 ? 18.156 -52.406 -14.523 1 72.88 557 GLY A C 1
ATOM 4491 O O . GLY A 1 557 ? 17.656 -52.812 -15.555 1 72.88 557 GLY A O 1
ATOM 4492 N N . ARG A 1 558 ? 17.719 -51.312 -13.984 1 86.56 558 ARG A N 1
ATOM 4493 C CA . ARG A 1 558 ? 16.516 -50.656 -14.508 1 86.56 558 ARG A CA 1
ATOM 4494 C C . ARG A 1 558 ? 16.859 -49.781 -15.703 1 86.56 558 ARG A C 1
ATOM 4496 O O . ARG A 1 558 ? 17.953 -49.188 -15.758 1 86.56 558 ARG A O 1
ATOM 4503 N N . GLU A 1 559 ? 15.984 -49.75 -16.656 1 92.62 559 GLU A N 1
ATOM 4504 C CA . GLU A 1 559 ? 16.141 -48.875 -17.797 1 92.62 559 GLU A CA 1
ATOM 4505 C C . GLU A 1 559 ? 16.031 -47.406 -17.406 1 92.62 559 GLU A C 1
ATOM 4507 O O . GLU A 1 559 ? 15.203 -47.062 -16.562 1 92.62 559 GLU A O 1
ATOM 4512 N N . LEU A 1 560 ? 16.984 -46.625 -17.859 1 95.44 560 LEU A N 1
ATOM 4513 C CA . LEU A 1 560 ? 17 -45.188 -17.516 1 95.44 560 LEU A CA 1
ATOM 4514 C C . LEU A 1 560 ? 17.422 -44.344 -18.719 1 95.44 560 LEU A C 1
ATOM 4516 O O . LEU A 1 560 ? 18.359 -44.719 -19.438 1 95.44 560 LEU A O 1
ATOM 4520 N N . LEU A 1 561 ? 16.625 -43.406 -19.047 1 96.38 561 LEU A N 1
ATOM 4521 C CA . LEU A 1 561 ? 17.047 -42.344 -19.953 1 96.38 561 LEU A CA 1
ATOM 4522 C C . LEU A 1 561 ? 17.453 -41.094 -19.203 1 96.38 561 LEU A C 1
ATOM 4524 O O . LEU A 1 561 ? 16.625 -40.469 -18.516 1 96.38 561 LEU A O 1
ATOM 4528 N N . ALA A 1 562 ? 18.703 -40.75 -19.203 1 96.38 562 ALA A N 1
ATOM 4529 C CA . ALA A 1 562 ? 19.219 -39.562 -18.562 1 96.38 562 ALA A CA 1
ATOM 4530 C C . ALA A 1 562 ? 19.672 -38.531 -19.594 1 96.38 562 ALA A C 1
ATOM 4532 O O . ALA A 1 562 ? 20.359 -38.875 -20.562 1 96.38 562 ALA A O 1
ATOM 4533 N N . MET A 1 563 ? 19.219 -37.281 -19.422 1 96.75 563 MET A N 1
ATOM 4534 C CA . MET A 1 563 ? 19.562 -36.219 -20.391 1 96.75 563 MET A CA 1
ATOM 4535 C C . MET A 1 563 ? 19.906 -34.938 -19.672 1 96.75 563 MET A C 1
ATOM 4537 O O . MET A 1 563 ? 19.547 -34.719 -18.516 1 96.75 563 MET A O 1
ATOM 4541 N N . THR A 1 564 ? 20.625 -34.094 -20.359 1 95.56 564 THR A N 1
ATOM 4542 C CA . THR A 1 564 ? 20.828 -32.719 -19.969 1 95.56 564 THR A CA 1
ATOM 4543 C C . THR A 1 564 ? 20.297 -31.766 -21.031 1 95.56 564 THR A C 1
ATOM 4545 O O . THR A 1 564 ? 20.406 -32.031 -22.234 1 95.56 564 THR A O 1
ATOM 4548 N N . LEU A 1 565 ? 19.672 -30.719 -20.594 1 97.44 565 LEU A N 1
ATOM 4549 C CA . LEU A 1 565 ? 19.172 -29.688 -21.484 1 97.44 565 LEU A CA 1
ATOM 4550 C C . LEU A 1 565 ? 19.891 -28.359 -21.266 1 97.44 565 LEU A C 1
ATOM 4552 O O . LEU A 1 565 ? 19.953 -27.859 -20.141 1 97.44 565 LEU A O 1
ATOM 4556 N N . VAL A 1 566 ? 20.484 -27.828 -22.312 1 96 566 VAL A N 1
ATOM 4557 C CA . VAL A 1 566 ? 21.094 -26.5 -22.312 1 96 566 VAL A CA 1
ATOM 4558 C C . VAL A 1 566 ? 20.375 -25.594 -23.312 1 96 566 VAL A C 1
ATOM 4560 O O . VAL A 1 566 ? 19.969 -26.047 -24.391 1 96 566 VAL A O 1
ATOM 4563 N N . THR A 1 567 ? 20.188 -24.375 -22.906 1 96.94 567 THR A N 1
ATOM 4564 C CA . THR A 1 567 ? 19.453 -23.469 -23.781 1 96.94 567 THR A CA 1
ATOM 4565 C C . THR A 1 567 ? 20.25 -22.172 -24 1 96.94 567 THR A C 1
ATOM 4567 O O . THR A 1 567 ? 21.078 -21.797 -23.172 1 96.94 567 THR A O 1
ATOM 4570 N N . LYS A 1 568 ? 20.031 -21.594 -25.156 1 96.56 568 LYS A N 1
ATOM 4571 C CA . LYS A 1 568 ? 20.516 -20.266 -25.516 1 96.56 568 LYS A CA 1
ATOM 4572 C C . LYS A 1 568 ? 19.375 -19.359 -25.953 1 96.56 568 LYS A C 1
ATOM 4574 O O . LYS A 1 568 ? 18.578 -19.734 -26.828 1 96.56 568 LYS A O 1
ATOM 4579 N N . ASN A 1 569 ? 19.328 -18.219 -25.375 1 97.56 569 ASN A N 1
ATOM 4580 C CA . ASN A 1 569 ? 18.234 -17.297 -25.656 1 97.56 569 ASN A CA 1
ATOM 4581 C C . ASN A 1 569 ? 18.625 -16.281 -26.719 1 97.56 569 ASN A C 1
ATOM 4583 O O . ASN A 1 569 ? 19.734 -15.734 -26.688 1 97.56 569 ASN A O 1
ATOM 4587 N N . PHE A 1 570 ? 17.75 -16.047 -27.672 1 97.69 570 PHE A N 1
ATOM 4588 C CA . PHE A 1 570 ? 17.906 -15.023 -28.703 1 97.69 570 PHE A CA 1
ATOM 4589 C C . PHE A 1 570 ? 16.719 -14.07 -28.703 1 97.69 570 PHE A C 1
ATOM 4591 O O . PHE A 1 570 ? 15.578 -14.5 -28.875 1 97.69 570 PHE A O 1
ATOM 4598 N N . VAL A 1 571 ? 17 -12.797 -28.516 1 98.06 571 VAL A N 1
ATOM 4599 C CA . VAL A 1 571 ? 15.953 -11.781 -28.625 1 98.06 571 VAL A CA 1
ATOM 4600 C C . VAL A 1 571 ? 16.203 -10.898 -29.844 1 98.06 571 VAL A C 1
ATOM 4602 O O . VAL A 1 571 ? 17.234 -10.227 -29.922 1 98.06 571 VAL A O 1
ATOM 4605 N N . ASN A 1 572 ? 15.312 -10.906 -30.719 1 96.94 572 ASN A N 1
ATOM 4606 C CA . ASN A 1 572 ? 15.461 -10.164 -31.969 1 96.94 572 ASN A CA 1
ATOM 4607 C C . ASN A 1 572 ? 16.797 -10.461 -32.625 1 96.94 572 ASN A C 1
ATOM 4609 O O . ASN A 1 572 ? 17.5 -9.539 -33.062 1 96.94 572 ASN A O 1
ATOM 4613 N N . GLY A 1 573 ? 17.219 -11.648 -32.562 1 94.5 573 GLY A N 1
ATOM 4614 C CA . GLY A 1 573 ? 18.406 -12.117 -33.25 1 94.5 573 GLY A CA 1
ATOM 4615 C C . GLY A 1 573 ? 19.672 -11.992 -32.438 1 94.5 573 GLY A C 1
ATOM 4616 O O . GLY A 1 573 ? 20.734 -12.469 -32.844 1 94.5 573 GLY A O 1
ATOM 4617 N N . ARG A 1 574 ? 19.547 -11.438 -31.297 1 97.06 574 ARG A N 1
ATOM 4618 C CA . ARG A 1 574 ? 20.734 -11.25 -30.453 1 97.06 574 ARG A CA 1
ATOM 4619 C C . ARG A 1 574 ? 20.719 -12.211 -29.281 1 97.06 574 ARG A C 1
ATOM 4621 O O . ARG A 1 574 ? 19.688 -12.422 -28.641 1 97.06 574 ARG A O 1
ATOM 4628 N N . ILE A 1 575 ? 21.891 -12.773 -28.984 1 96.44 575 ILE A N 1
ATOM 4629 C CA . ILE A 1 575 ? 22.031 -13.695 -27.875 1 96.44 575 ILE A CA 1
ATOM 4630 C C . ILE A 1 575 ? 21.984 -12.93 -26.547 1 96.44 575 ILE A C 1
ATOM 4632 O O . ILE A 1 575 ? 22.625 -11.883 -26.422 1 96.44 575 ILE A O 1
ATOM 4636 N N . VAL A 1 576 ? 21.188 -13.367 -25.672 1 96.62 576 VAL A N 1
ATOM 4637 C CA . VAL A 1 576 ? 21.094 -12.766 -24.344 1 96.62 576 VAL A CA 1
ATOM 4638 C C . VAL A 1 576 ? 21.094 -13.859 -23.281 1 96.62 576 VAL A C 1
ATOM 4640 O O . VAL A 1 576 ? 20.703 -15 -23.547 1 96.62 576 VAL A O 1
ATOM 4643 N N . ASP A 1 577 ? 21.547 -13.586 -22.094 1 94.5 577 ASP A N 1
ATOM 4644 C CA . ASP A 1 577 ? 21.469 -14.531 -20.984 1 94.5 577 ASP A CA 1
ATOM 4645 C C . ASP A 1 577 ? 20.031 -14.844 -20.625 1 94.5 577 ASP A C 1
ATOM 4647 O O . ASP A 1 577 ? 19.672 -16 -20.359 1 94.5 577 ASP A O 1
ATOM 4651 N N . ARG A 1 578 ? 19.25 -13.82 -20.547 1 96.38 578 ARG A N 1
ATOM 4652 C CA . ARG A 1 578 ? 17.812 -13.867 -20.328 1 96.38 578 ARG A CA 1
ATOM 4653 C C . ARG A 1 578 ? 17.125 -12.625 -20.891 1 96.38 578 ARG A C 1
ATOM 4655 O O . ARG A 1 578 ? 17.734 -11.555 -20.984 1 96.38 578 ARG A O 1
ATOM 4662 N N . PRO A 1 579 ? 15.898 -12.758 -21.25 1 97.12 579 PRO A N 1
ATOM 4663 C CA . PRO A 1 579 ? 15.195 -11.562 -21.734 1 97.12 579 PRO A CA 1
ATOM 4664 C C . PRO A 1 579 ? 14.852 -10.586 -20.609 1 97.12 579 PRO A C 1
ATOM 4666 O O . PRO A 1 579 ? 14.508 -11.008 -19.5 1 97.12 579 PRO A O 1
ATOM 4669 N N . ASN A 1 580 ? 14.984 -9.328 -20.875 1 96.06 580 ASN A N 1
ATOM 4670 C CA . ASN A 1 580 ? 14.555 -8.227 -20.016 1 96.06 580 ASN A CA 1
ATOM 4671 C C . ASN A 1 580 ? 13.711 -7.215 -20.781 1 96.06 580 ASN A C 1
ATOM 4673 O O . ASN A 1 580 ? 13.992 -6.918 -21.938 1 96.06 580 ASN A O 1
ATOM 4677 N N . ASP A 1 581 ? 12.656 -6.762 -20.172 1 95.94 581 ASP A N 1
ATOM 4678 C CA . ASP A 1 581 ? 11.781 -5.738 -20.75 1 95.94 581 ASP A CA 1
ATOM 4679 C C . ASP A 1 581 ? 11.32 -6.133 -22.156 1 95.94 581 ASP A C 1
ATOM 4681 O O . ASP A 1 581 ? 11.5 -5.367 -23.094 1 95.94 581 ASP A O 1
ATOM 4685 N N . LEU A 1 582 ? 10.898 -7.395 -22.172 1 97.88 582 LEU A N 1
ATOM 4686 C CA . LEU A 1 582 ? 10.414 -7.941 -23.438 1 97.88 582 LEU A CA 1
ATOM 4687 C C . LEU A 1 582 ? 9.055 -7.359 -23.797 1 97.88 582 LEU A C 1
ATOM 4689 O O . LEU A 1 582 ? 8.148 -7.316 -22.953 1 97.88 582 LEU A O 1
ATOM 4693 N N . LYS A 1 583 ? 8.945 -6.867 -25 1 96.5 583 LYS A N 1
ATOM 4694 C CA . LYS A 1 583 ? 7.68 -6.324 -25.484 1 96.5 583 LYS A CA 1
ATOM 4695 C C . LYS A 1 583 ? 6.957 -7.336 -26.375 1 96.5 583 LYS A C 1
ATOM 4697 O O . LYS A 1 583 ? 7.535 -8.344 -26.781 1 96.5 583 LYS A O 1
ATOM 4702 N N . THR A 1 584 ? 5.727 -6.996 -26.703 1 94.25 584 THR A N 1
ATOM 4703 C CA . THR A 1 584 ? 4.867 -7.895 -27.469 1 94.25 584 THR A CA 1
ATOM 4704 C C . THR A 1 584 ? 5.406 -8.094 -28.875 1 94.25 584 THR A C 1
ATOM 4706 O O . THR A 1 584 ? 5.219 -9.156 -29.484 1 94.25 584 THR A O 1
ATOM 4709 N N . TYR A 1 585 ? 6.094 -7.105 -29.375 1 93.81 585 TYR A N 1
ATOM 4710 C CA . TYR A 1 585 ? 6.562 -7.188 -30.75 1 93.81 585 TYR A CA 1
ATOM 4711 C C . TYR A 1 585 ? 7.961 -7.793 -30.812 1 93.81 585 TYR A C 1
ATOM 4713 O O . TYR A 1 585 ? 8.484 -8.055 -31.906 1 93.81 585 TYR A O 1
ATOM 4721 N N . ASP A 1 586 ? 8.539 -8.031 -29.703 1 96 586 ASP A N 1
ATOM 4722 C CA . ASP A 1 586 ? 9.859 -8.664 -29.672 1 96 586 ASP A CA 1
ATOM 4723 C C . ASP A 1 586 ? 9.75 -10.164 -29.953 1 96 586 ASP A C 1
ATOM 4725 O O . ASP A 1 586 ? 8.75 -10.797 -29.609 1 96 586 ASP A O 1
ATOM 4729 N N . GLU A 1 587 ? 10.773 -10.656 -30.625 1 96.44 587 GLU A N 1
ATOM 4730 C CA . GLU A 1 587 ? 10.852 -12.094 -30.891 1 96.44 587 GLU A CA 1
ATOM 4731 C C . GLU A 1 587 ? 11.852 -12.773 -29.969 1 96.44 587 GLU A C 1
ATOM 4733 O O . GLU A 1 587 ? 13.016 -12.375 -29.906 1 96.44 587 GLU A O 1
ATOM 4738 N N . TRP A 1 588 ? 11.398 -13.711 -29.219 1 98.19 588 TRP A N 1
ATOM 4739 C CA . TRP A 1 588 ? 12.242 -14.508 -28.328 1 98.19 588 TRP A CA 1
ATOM 4740 C C . TRP A 1 588 ? 12.344 -15.945 -28.828 1 98.19 588 TRP A C 1
ATOM 4742 O O . TRP A 1 588 ? 11.359 -16.688 -28.797 1 98.19 588 TRP A O 1
ATOM 4752 N N . ASN A 1 589 ? 13.516 -16.328 -29.312 1 97.5 589 ASN A N 1
ATOM 4753 C CA . ASN A 1 589 ? 13.797 -17.688 -29.766 1 97.5 589 ASN A CA 1
ATOM 4754 C C . ASN A 1 589 ? 14.797 -18.391 -28.859 1 97.5 589 ASN A C 1
ATOM 4756 O O . ASN A 1 589 ? 15.672 -17.734 -28.266 1 97.5 589 ASN A O 1
ATOM 4760 N N . VAL A 1 590 ? 14.609 -19.688 -28.766 1 98.12 590 VAL A N 1
ATOM 4761 C CA . VAL A 1 590 ? 15.477 -20.469 -27.891 1 98.12 590 VAL A CA 1
ATOM 4762 C C . VAL A 1 590 ? 16.109 -21.609 -28.688 1 98.12 590 VAL A C 1
ATOM 4764 O O . VAL A 1 590 ? 15.406 -22.406 -29.312 1 98.12 590 VAL A O 1
ATOM 4767 N N . GLU A 1 591 ? 17.406 -21.625 -28.703 1 97.62 591 GLU A N 1
ATOM 4768 C CA . GLU A 1 591 ? 18.141 -22.797 -29.156 1 97.62 591 GLU A CA 1
ATOM 4769 C C . GLU A 1 591 ? 18.406 -23.766 -28 1 97.62 591 GLU A C 1
ATOM 4771 O O . GLU A 1 591 ? 18.734 -23.328 -26.891 1 97.62 591 GLU A O 1
ATOM 4776 N N . TYR A 1 592 ? 18.141 -25.016 -28.281 1 97.19 592 TYR A N 1
ATOM 4777 C CA . TYR A 1 592 ? 18.328 -25.969 -27.203 1 97.19 592 TYR A CA 1
ATOM 4778 C C . TYR A 1 592 ? 19.188 -27.141 -27.656 1 97.19 592 TYR A C 1
ATOM 4780 O O . TYR A 1 592 ? 19.297 -27.438 -28.844 1 97.19 592 TYR A O 1
ATOM 4788 N N . GLU A 1 593 ? 19.906 -27.703 -26.734 1 95.69 593 GLU A N 1
ATOM 4789 C CA . GLU A 1 593 ? 20.688 -28.922 -26.906 1 95.69 593 GLU A CA 1
ATOM 4790 C C . GLU A 1 593 ? 20.328 -29.969 -25.859 1 95.69 593 GLU A C 1
ATOM 4792 O O . GLU A 1 593 ? 20.422 -29.719 -24.656 1 95.69 593 GLU A O 1
ATOM 4797 N N . LEU A 1 594 ? 19.797 -31.047 -26.344 1 95.5 594 LEU A N 1
ATOM 4798 C CA . LEU A 1 594 ? 19.484 -32.188 -25.5 1 95.5 594 LEU A CA 1
ATOM 4799 C C . LEU A 1 594 ? 20.547 -33.281 -25.641 1 95.5 594 LEU A C 1
ATOM 4801 O O . LEU A 1 594 ? 20.688 -33.875 -26.719 1 95.5 594 LEU A O 1
ATOM 4805 N N . SER A 1 595 ? 21.25 -33.531 -24.516 1 94.19 595 SER A N 1
ATOM 4806 C CA . SER A 1 595 ? 22.328 -34.531 -24.547 1 94.19 595 SER A CA 1
ATOM 4807 C C . SER A 1 595 ? 22.016 -35.719 -23.672 1 94.19 595 SER A C 1
ATOM 4809 O O . SER A 1 595 ? 21.656 -35.562 -22.5 1 94.19 595 SER A O 1
ATOM 4811 N N . GLU A 1 596 ? 22.219 -36.875 -24.219 1 94.06 596 GLU A N 1
ATOM 4812 C CA . GLU A 1 596 ? 21.969 -38.094 -23.469 1 94.06 596 GLU A CA 1
ATOM 4813 C C . GLU A 1 596 ? 23.203 -38.5 -22.656 1 94.06 596 GLU A C 1
ATOM 4815 O O . GLU A 1 596 ? 24.328 -38.375 -23.141 1 94.06 596 GLU A O 1
ATOM 4820 N N . LEU A 1 597 ? 22.891 -38.875 -21.469 1 91.19 597 LEU A N 1
ATOM 4821 C CA . LEU A 1 597 ? 23.938 -39.406 -20.578 1 91.19 597 LEU A CA 1
ATOM 4822 C C . LEU A 1 597 ? 23.812 -40.938 -20.453 1 91.19 597 LEU A C 1
ATOM 4824 O O . LEU A 1 597 ? 22.703 -41.438 -20.281 1 91.19 597 LEU A O 1
ATOM 4828 N N . LYS A 1 598 ? 24.922 -41.625 -20.641 1 85 598 LYS A N 1
ATOM 4829 C CA . LYS A 1 598 ? 24.875 -43.094 -20.547 1 85 598 LYS A CA 1
ATOM 4830 C C . LYS A 1 598 ? 25.875 -43.594 -19.516 1 85 598 LYS A C 1
ATOM 4832 O O . LYS A 1 598 ? 26.781 -42.875 -19.094 1 85 598 LYS A O 1
ATOM 4837 N N . GLY A 1 599 ? 25.562 -44.875 -19.078 1 79.44 599 GLY A N 1
ATOM 4838 C CA . GLY A 1 599 ? 26.5 -45.594 -18.219 1 79.44 599 GLY A CA 1
ATOM 4839 C C . GLY A 1 599 ? 26.172 -45.469 -16.75 1 79.44 599 GLY A C 1
ATOM 4840 O O . GLY A 1 599 ? 25.047 -45.125 -16.391 1 79.44 599 GLY A O 1
ATOM 4841 N N . GLU A 1 600 ? 27.016 -45.906 -15.93 1 82.44 600 GLU A N 1
ATOM 4842 C CA . GLU A 1 600 ? 26.859 -45.969 -14.477 1 82.44 600 GLU A CA 1
ATOM 4843 C C . GLU A 1 600 ? 26.75 -44.562 -13.875 1 82.44 600 GLU A C 1
ATOM 4845 O O . GLU A 1 600 ? 26.062 -44.375 -12.867 1 82.44 600 GLU A O 1
ATOM 4850 N N . LYS A 1 601 ? 27.266 -43.75 -14.508 1 83.94 601 LYS A N 1
ATOM 4851 C CA . LYS A 1 601 ? 27.25 -42.406 -14.008 1 83.94 601 LYS A CA 1
ATOM 4852 C C . LYS A 1 601 ? 25.844 -41.781 -14.102 1 83.94 601 LYS A C 1
ATOM 4854 O O . LYS A 1 601 ? 25.469 -40.969 -13.258 1 83.94 601 LYS A O 1
ATOM 4859 N N . ALA A 1 602 ? 25.172 -42.125 -15.172 1 90.88 602 ALA A N 1
ATOM 4860 C CA . ALA A 1 602 ? 23.797 -41.656 -15.312 1 90.88 602 ALA A CA 1
ATOM 4861 C C . ALA A 1 602 ? 22.953 -42.094 -14.125 1 90.88 602 ALA A C 1
ATOM 4863 O O . ALA A 1 602 ? 22.156 -41.281 -13.602 1 90.88 602 ALA A O 1
ATOM 4864 N N . HIS A 1 603 ? 23.188 -43.25 -13.711 1 91.88 603 HIS A N 1
ATOM 4865 C CA . HIS A 1 603 ? 22.438 -43.781 -12.57 1 91.88 603 HIS A CA 1
ATOM 4866 C C . HIS A 1 603 ? 22.859 -43.094 -11.273 1 91.88 603 HIS A C 1
ATOM 4868 O O . HIS A 1 603 ? 22.031 -42.875 -10.391 1 91.88 603 HIS A O 1
ATOM 4874 N N . ALA A 1 604 ? 24.078 -42.75 -11.172 1 90.81 604 ALA A N 1
ATOM 4875 C CA . ALA A 1 604 ? 24.578 -42.062 -9.992 1 90.81 604 ALA A CA 1
ATOM 4876 C C . ALA A 1 604 ? 23.984 -40.656 -9.898 1 90.81 604 ALA A C 1
ATOM 4878 O O . ALA A 1 604 ? 23.609 -40.188 -8.812 1 90.81 604 ALA A O 1
ATOM 4879 N N . LEU A 1 605 ? 23.953 -40 -11.023 1 92.81 605 LEU A N 1
ATOM 4880 C CA . LEU A 1 605 ? 23.375 -38.656 -11.078 1 92.81 605 LEU A CA 1
ATOM 4881 C C . LEU A 1 605 ? 21.891 -38.688 -10.727 1 92.81 605 LEU A C 1
ATOM 4883 O O . LEU A 1 605 ? 21.391 -37.812 -10.047 1 92.81 605 LEU A O 1
ATOM 4887 N N . TYR A 1 606 ? 21.25 -39.688 -11.219 1 95.75 606 TYR A N 1
ATOM 4888 C CA . TYR A 1 606 ? 19.828 -39.844 -10.922 1 95.75 606 TYR A CA 1
ATOM 4889 C C . TYR A 1 606 ? 19.609 -40.094 -9.43 1 95.75 606 TYR A C 1
ATOM 4891 O O . TYR A 1 606 ? 18.734 -39.469 -8.828 1 95.75 606 TYR A O 1
ATOM 4899 N N . ALA A 1 607 ? 20.375 -40.906 -8.852 1 94.25 607 ALA A N 1
ATOM 4900 C CA . ALA A 1 607 ? 20.281 -41.156 -7.418 1 94.25 607 ALA A CA 1
ATOM 4901 C C . ALA A 1 607 ? 20.547 -39.906 -6.605 1 94.25 607 ALA A C 1
ATOM 4903 O O . ALA A 1 607 ? 19.891 -39.656 -5.582 1 94.25 607 ALA A O 1
ATOM 4904 N N . ALA A 1 608 ? 21.469 -39.156 -7.07 1 94.19 608 ALA A N 1
ATOM 4905 C CA . ALA A 1 608 ? 21.781 -37.875 -6.406 1 94.19 608 ALA A CA 1
ATOM 4906 C C . ALA A 1 608 ? 20.594 -36.938 -6.484 1 94.19 608 ALA A C 1
ATOM 4908 O O . ALA A 1 608 ? 20.281 -36.219 -5.516 1 94.19 608 ALA A O 1
ATOM 4909 N N . CYS A 1 609 ? 20 -36.875 -7.637 1 96 609 CYS A N 1
ATOM 4910 C CA . CYS A 1 609 ? 18.828 -36.031 -7.836 1 96 609 CYS A CA 1
ATOM 4911 C C . CYS A 1 609 ? 17.703 -36.438 -6.891 1 96 609 CYS A C 1
ATOM 4913 O O . CYS A 1 609 ? 17.078 -35.562 -6.258 1 96 609 CYS A O 1
ATOM 4915 N N . GLN A 1 610 ? 17.438 -37.688 -6.805 1 95.69 610 GLN A N 1
ATOM 4916 C CA . GLN A 1 610 ? 16.391 -38.219 -5.926 1 95.69 610 GLN A CA 1
ATOM 4917 C C . GLN A 1 610 ? 16.703 -37.906 -4.465 1 95.69 610 GLN A C 1
ATOM 4919 O O . GLN A 1 610 ? 15.797 -37.562 -3.689 1 95.69 610 GLN A O 1
ATOM 4924 N N . LYS A 1 611 ? 17.906 -37.938 -4.102 1 94.06 611 LYS A N 1
ATOM 4925 C CA . LYS A 1 611 ? 18.312 -37.656 -2.727 1 94.06 611 LYS A CA 1
ATOM 4926 C C . LYS A 1 611 ? 18.109 -36.188 -2.396 1 94.06 611 LYS A C 1
ATOM 4928 O O . LYS A 1 611 ? 17.688 -35.844 -1.29 1 94.06 611 LYS A O 1
ATOM 4933 N N . ARG A 1 612 ? 18.5 -35.344 -3.318 1 93.75 612 ARG A N 1
ATOM 4934 C CA . ARG A 1 612 ? 18.297 -33.906 -3.109 1 93.75 612 ARG A CA 1
ATOM 4935 C C . ARG A 1 612 ? 16.812 -33.594 -2.955 1 93.75 612 ARG A C 1
ATOM 4937 O O . ARG A 1 612 ? 16.438 -32.75 -2.131 1 93.75 612 ARG A O 1
ATOM 4944 N N . ARG A 1 613 ? 16.031 -34.25 -3.736 1 95.06 613 ARG A N 1
ATOM 4945 C CA . ARG A 1 613 ? 14.578 -34.062 -3.623 1 95.06 613 ARG A CA 1
ATOM 4946 C C . ARG A 1 613 ? 14.078 -34.531 -2.258 1 95.06 613 ARG A C 1
ATOM 4948 O O . ARG A 1 613 ? 13.297 -33.812 -1.61 1 95.06 613 ARG A O 1
ATOM 4955 N N . GLU A 1 614 ? 14.508 -35.688 -1.859 1 92.62 614 GLU A N 1
ATOM 4956 C CA . GLU A 1 614 ? 14.125 -36.25 -0.563 1 92.62 614 GLU A CA 1
ATOM 4957 C C . GLU A 1 614 ? 14.516 -35.281 0.573 1 92.62 614 GLU A C 1
ATOM 4959 O O . GLU A 1 614 ? 13.703 -35 1.454 1 92.62 614 GLU A O 1
ATOM 4964 N N . LYS A 1 615 ? 15.672 -34.781 0.521 1 88.06 615 LYS A N 1
ATOM 4965 C CA . LYS A 1 615 ? 16.172 -33.906 1.561 1 88.06 615 LYS A CA 1
ATOM 4966 C C . LYS A 1 615 ? 15.375 -32.594 1.601 1 88.06 615 LYS A C 1
ATOM 4968 O O . LYS A 1 615 ? 15.07 -32.094 2.678 1 88.06 615 LYS A O 1
ATOM 4973 N N . ALA A 1 616 ? 15.109 -32.125 0.462 1 88.69 616 ALA A N 1
ATOM 4974 C CA . ALA A 1 616 ? 14.391 -30.859 0.366 1 88.69 616 ALA A CA 1
ATOM 4975 C C . ALA A 1 616 ? 12.961 -31 0.883 1 88.69 616 ALA A C 1
ATOM 4977 O O . ALA A 1 616 ? 12.422 -30.078 1.509 1 88.69 616 ALA A O 1
ATOM 4978 N N . LEU A 1 617 ? 12.344 -32.094 0.689 1 87.56 617 LEU A N 1
ATOM 4979 C CA . LEU A 1 617 ? 10.922 -32.25 0.967 1 87.56 617 LEU A CA 1
ATOM 4980 C C . LEU A 1 617 ? 10.695 -32.812 2.355 1 87.56 617 LEU A C 1
ATOM 4982 O O . LEU A 1 617 ? 9.602 -32.688 2.916 1 87.56 617 LEU A O 1
ATOM 4986 N N . THR A 1 618 ? 11.586 -33.594 2.938 1 76.69 618 THR A N 1
ATOM 4987 C CA . THR A 1 618 ? 11.438 -34.188 4.25 1 76.69 618 THR A CA 1
ATOM 4988 C C . THR A 1 618 ? 11.898 -33.25 5.352 1 76.69 618 THR A C 1
ATOM 4990 O O . THR A 1 618 ? 11.477 -33.375 6.504 1 76.69 618 THR A O 1
ATOM 4993 N N . GLY A 1 619 ? 12.758 -32.25 5.328 1 59.34 619 GLY A N 1
ATOM 4994 C CA . GLY A 1 619 ? 13.414 -31.469 6.359 1 59.34 619 GLY A CA 1
ATOM 4995 C C . GLY A 1 619 ? 12.508 -30.422 6.992 1 59.34 619 GLY A C 1
ATOM 4996 O O . GLY A 1 619 ? 12.93 -29.672 7.871 1 59.34 619 GLY A O 1
ATOM 4997 N N . ARG A 1 620 ? 11.438 -30 6.75 1 54.34 620 ARG A N 1
ATOM 4998 C CA . ARG A 1 620 ? 10.797 -28.75 7.129 1 54.34 620 ARG A CA 1
ATOM 4999 C C . ARG A 1 620 ? 10.289 -28.797 8.562 1 54.34 620 ARG A C 1
ATOM 5001 O O . ARG A 1 620 ? 9.742 -27.828 9.07 1 54.34 620 ARG A O 1
ATOM 5008 N N . GLY A 1 621 ? 10.289 -29.906 9.289 1 45.28 621 GLY A N 1
ATOM 5009 C CA . GLY A 1 621 ? 9.664 -29.766 10.594 1 45.28 621 GLY A CA 1
ATOM 5010 C C . GLY A 1 621 ? 10.609 -29.219 11.648 1 45.28 621 GLY A C 1
ATOM 5011 O O . GLY A 1 621 ? 11.703 -28.75 11.328 1 45.28 621 GLY A O 1
ATOM 5012 N N . GLU A 1 622 ? 10.141 -29.031 12.953 1 41 622 GLU A N 1
ATOM 5013 C CA . GLU A 1 622 ? 10.844 -28.734 14.195 1 41 622 GLU A CA 1
ATOM 5014 C C . GLU A 1 622 ? 12.195 -29.453 14.242 1 41 622 GLU A C 1
ATOM 5016 O O . GLU A 1 622 ? 13.102 -29.031 14.977 1 41 622 GLU A O 1
ATOM 5021 N N . ASP A 1 623 ? 12.148 -30.422 13.672 1 38.94 623 ASP A N 1
ATOM 5022 C CA . ASP A 1 623 ? 13.281 -31.297 13.93 1 38.94 623 ASP A CA 1
ATOM 5023 C C . ASP A 1 623 ? 14.492 -30.891 13.094 1 38.94 623 ASP A C 1
ATOM 5025 O O . ASP A 1 623 ? 15.438 -31.672 12.922 1 38.94 623 ASP A O 1
ATOM 5029 N N . GLU A 1 624 ? 14.219 -30.031 12.172 1 46.44 624 GLU A N 1
ATOM 5030 C CA . GLU A 1 624 ? 15.5 -29.734 11.539 1 46.44 624 GLU A CA 1
ATOM 5031 C C . GLU A 1 624 ? 16.516 -29.25 12.57 1 46.44 624 GLU A C 1
ATOM 5033 O O . GLU A 1 624 ? 16.156 -28.5 13.492 1 46.44 624 GLU A O 1
ATOM 5038 N N . GLN A 1 625 ? 17.562 -29.891 12.703 1 47.03 625 GLN A N 1
ATOM 5039 C CA . GLN A 1 625 ? 18.781 -29.656 13.477 1 47.03 625 GLN A CA 1
ATOM 5040 C C . GLN A 1 625 ? 19.281 -28.234 13.312 1 47.03 625 GLN A C 1
ATOM 5042 O O . GLN A 1 625 ? 20.25 -27.812 13.969 1 47.03 625 GLN A O 1
ATOM 5047 N N . ASP A 1 626 ? 18.469 -27.531 12.422 1 54.59 626 ASP A N 1
ATOM 5048 C CA . ASP A 1 626 ? 19.125 -26.25 12.195 1 54.59 626 ASP A CA 1
ATOM 5049 C C . ASP A 1 626 ? 18.719 -25.219 13.25 1 54.59 626 ASP A C 1
ATOM 5051 O O . ASP A 1 626 ? 17.531 -24.953 13.438 1 54.59 626 ASP A O 1
ATOM 5055 N N . VAL A 1 627 ? 19.547 -24.844 14.008 1 52.03 627 VAL A N 1
ATOM 5056 C CA . VAL A 1 627 ? 19.484 -23.906 15.125 1 52.03 627 VAL A CA 1
ATOM 5057 C C . VAL A 1 627 ? 18.734 -22.641 14.703 1 52.03 627 VAL A C 1
ATOM 5059 O O . VAL A 1 627 ? 17.891 -22.141 15.445 1 52.03 627 VAL A O 1
ATOM 5062 N N . ALA A 1 628 ? 18.953 -22.219 13.523 1 52.16 628 ALA A N 1
ATOM 5063 C CA . ALA A 1 628 ? 18.359 -20.953 13.078 1 52.16 628 ALA A CA 1
ATOM 5064 C C . ALA A 1 628 ? 16.859 -21.094 12.883 1 52.16 628 ALA A C 1
ATOM 5066 O O . ALA A 1 628 ? 16.094 -20.203 13.258 1 52.16 628 ALA A O 1
ATOM 5067 N N . ASN A 1 629 ? 16.5 -22.188 12.352 1 66.25 629 ASN A N 1
ATOM 5068 C CA . ASN A 1 629 ? 15.062 -22.438 12.172 1 66.25 629 ASN A CA 1
ATOM 5069 C C . ASN A 1 629 ? 14.352 -22.578 13.508 1 66.25 629 ASN A C 1
ATOM 5071 O O . ASN A 1 629 ? 13.219 -22.125 13.664 1 66.25 629 ASN A O 1
ATOM 5075 N N . ASN A 1 630 ? 15.086 -22.953 14.312 1 72.31 630 ASN A N 1
ATOM 5076 C CA . ASN A 1 630 ? 14.492 -23.125 15.633 1 72.31 630 ASN A CA 1
ATOM 5077 C C . ASN A 1 630 ? 14.258 -21.781 16.328 1 72.31 630 ASN A C 1
ATOM 5079 O O . ASN A 1 630 ? 13.203 -21.562 16.938 1 72.31 630 ASN A O 1
ATOM 5083 N N . VAL A 1 631 ? 15.219 -20.906 16.125 1 80.5 631 VAL A N 1
ATOM 5084 C CA . VAL A 1 631 ? 15.047 -19.578 16.719 1 80.5 631 VAL A CA 1
ATOM 5085 C C . VAL A 1 631 ? 13.883 -18.859 16.047 1 80.5 631 VAL A C 1
ATOM 5087 O O . VAL A 1 631 ? 13.078 -18.203 16.719 1 80.5 631 VAL A O 1
ATOM 5090 N N . TYR A 1 632 ? 13.766 -19.094 14.867 1 87.88 632 TYR A N 1
ATOM 5091 C CA . TYR A 1 632 ? 12.703 -18.453 14.094 1 87.88 632 TYR A CA 1
ATOM 5092 C C . TYR A 1 632 ? 11.336 -18.984 14.516 1 87.88 632 TYR A C 1
ATOM 5094 O O . TYR A 1 632 ? 10.406 -18.203 14.742 1 87.88 632 TYR A O 1
ATOM 5102 N N . ILE A 1 633 ? 11.242 -20.188 14.727 1 89.19 633 ILE A N 1
ATOM 5103 C CA . ILE A 1 633 ? 9.984 -20.812 15.102 1 89.19 633 ILE A CA 1
ATOM 5104 C C . ILE A 1 633 ? 9.602 -20.406 16.516 1 89.19 633 ILE A C 1
ATOM 5106 O O . ILE A 1 633 ? 8.43 -20.156 16.812 1 89.19 633 ILE A O 1
ATOM 5110 N N . ARG A 1 634 ? 10.562 -20.312 17.328 1 90.12 634 ARG A N 1
ATOM 5111 C CA . ARG A 1 634 ? 10.305 -19.859 18.688 1 90.12 634 ARG A CA 1
ATOM 5112 C C . ARG A 1 634 ? 9.758 -18.438 18.703 1 90.12 634 ARG A C 1
ATOM 5114 O O . ARG A 1 634 ? 8.844 -18.125 19.469 1 90.12 634 ARG A O 1
ATOM 5121 N N . ARG A 1 635 ? 10.328 -17.703 17.859 1 92.88 635 ARG A N 1
ATOM 5122 C CA . ARG A 1 635 ? 9.844 -16.328 17.75 1 92.88 635 ARG A CA 1
ATOM 5123 C C . ARG A 1 635 ? 8.398 -16.297 17.281 1 92.88 635 ARG A C 1
ATOM 5125 O O . ARG A 1 635 ? 7.578 -15.547 17.812 1 92.88 635 ARG A O 1
ATOM 5132 N N . LEU A 1 636 ? 8.117 -17.047 16.344 1 94.88 636 LEU A N 1
ATOM 5133 C CA . LEU A 1 636 ? 6.762 -17.109 15.82 1 94.88 636 LEU A CA 1
ATOM 5134 C C . LEU A 1 636 ? 5.789 -17.578 16.891 1 94.88 636 LEU A C 1
ATOM 5136 O O . LEU A 1 636 ? 4.656 -17.109 16.969 1 94.88 636 LEU A O 1
ATOM 5140 N N . ARG A 1 637 ? 6.254 -18.453 17.719 1 94.06 637 ARG A N 1
ATOM 5141 C CA . ARG A 1 637 ? 5.418 -18.953 18.797 1 94.06 637 ARG A CA 1
ATOM 5142 C C . ARG A 1 637 ? 5.172 -17.875 19.844 1 94.06 637 ARG A C 1
ATOM 5144 O O . ARG A 1 637 ? 4.07 -17.766 20.391 1 94.06 637 ARG A O 1
ATOM 5151 N N . GLU A 1 638 ? 6.207 -17.141 20.078 1 95.62 638 GLU A N 1
ATOM 5152 C CA . GLU A 1 638 ? 6.051 -16.031 21.016 1 95.62 638 GLU A CA 1
ATOM 5153 C C . GLU A 1 638 ? 5.059 -15 20.469 1 95.62 638 GLU A C 1
ATOM 5155 O O . GLU A 1 638 ? 4.215 -14.492 21.203 1 95.62 638 GLU A O 1
ATOM 5160 N N . ILE A 1 639 ? 5.16 -14.703 19.234 1 97.31 639 ILE A N 1
ATOM 5161 C CA . ILE A 1 639 ? 4.258 -13.75 18.609 1 97.31 639 ILE A CA 1
ATOM 5162 C C . ILE A 1 639 ? 2.832 -14.297 18.625 1 97.31 639 ILE A C 1
ATOM 5164 O O . ILE A 1 639 ? 1.876 -13.547 18.844 1 97.31 639 ILE A O 1
ATOM 5168 N N . SER A 1 640 ? 2.713 -15.57 18.422 1 96.88 640 SER A N 1
ATOM 5169 C CA . SER A 1 640 ? 1.4 -16.203 18.438 1 96.88 640 SER A CA 1
ATOM 5170 C C . SER A 1 640 ? 0.764 -16.109 19.828 1 96.88 640 SER A C 1
ATOM 5172 O O . SER A 1 640 ? -0.446 -15.914 19.953 1 96.88 640 SER A O 1
ATOM 5174 N N . LYS A 1 641 ? 1.581 -16.312 20.797 1 95.81 641 LYS A N 1
ATOM 5175 C CA . LYS A 1 641 ? 1.069 -16.188 22.156 1 95.81 641 LYS A CA 1
ATOM 5176 C C . LYS A 1 641 ? 0.566 -14.766 22.422 1 95.81 641 LYS A C 1
ATOM 5178 O O . LYS A 1 641 ? -0.507 -14.586 23 1 95.81 641 LYS A O 1
ATOM 5183 N N . LYS A 1 642 ? 1.331 -13.844 22 1 96.31 642 LYS A N 1
ATOM 5184 C CA . LYS A 1 642 ? 0.91 -12.445 22.141 1 96.31 642 LYS A CA 1
ATOM 5185 C C . LYS A 1 642 ? -0.368 -12.188 21.344 1 96.31 642 LYS A C 1
ATOM 5187 O O . LYS A 1 642 ? -1.201 -11.375 21.75 1 96.31 642 LYS A O 1
ATOM 5192 N N . GLY A 1 643 ? -0.454 -12.82 20.219 1 96.75 643 GLY A N 1
ATOM 5193 C CA . GLY A 1 643 ? -1.648 -12.68 19.391 1 96.75 643 GLY A CA 1
ATOM 5194 C C . GLY A 1 643 ? -2.904 -13.18 20.094 1 96.75 643 GLY A C 1
ATOM 5195 O O . GLY A 1 643 ? -3.98 -12.609 19.922 1 96.75 643 GLY A O 1
ATOM 5196 N N . ARG A 1 644 ? -2.779 -14.188 20.922 1 96.19 644 ARG A N 1
ATOM 5197 C CA . ARG A 1 644 ? -3.914 -14.703 21.688 1 96.19 644 ARG A CA 1
ATOM 5198 C C . ARG A 1 644 ? -4.391 -13.688 22.719 1 96.19 644 ARG A C 1
ATOM 5200 O O . ARG A 1 644 ? -5.594 -13.508 22.906 1 96.19 644 ARG A O 1
ATOM 5207 N N . ASP A 1 645 ? -3.432 -13.062 23.297 1 96.31 645 ASP A N 1
ATOM 5208 C CA . ASP A 1 645 ? -3.771 -12.016 24.25 1 96.31 645 ASP A CA 1
ATOM 5209 C C . ASP A 1 645 ? -4.457 -10.844 23.547 1 96.31 645 ASP A C 1
ATOM 5211 O O . ASP A 1 645 ? -5.434 -10.289 24.062 1 96.31 645 ASP A O 1
ATOM 5215 N N . TYR A 1 646 ? -3.943 -10.539 22.531 1 96 646 TYR A N 1
ATOM 5216 C CA . TYR A 1 646 ? -4.535 -9.469 21.734 1 96 646 TYR A CA 1
ATOM 5217 C C . TYR A 1 646 ? -5.984 -9.789 21.375 1 96 646 TYR A C 1
ATOM 5219 O O . TYR A 1 646 ? -6.863 -8.93 21.516 1 96 646 TYR A O 1
ATOM 5227 N N . ARG A 1 647 ? -6.207 -10.977 20.953 1 95.62 647 ARG A N 1
ATOM 5228 C CA . ARG A 1 647 ? -7.547 -11.398 20.562 1 95.62 647 ARG A CA 1
ATOM 5229 C C . ARG A 1 647 ? -8.5 -11.383 21.75 1 95.62 647 ARG A C 1
ATOM 5231 O O . ARG A 1 647 ? -9.656 -10.984 21.625 1 95.62 647 ARG A O 1
ATOM 5238 N N . ARG A 1 648 ? -8.047 -11.828 22.812 1 96.19 648 ARG A N 1
ATOM 5239 C CA . ARG A 1 648 ? -8.867 -11.797 24.031 1 96.19 648 ARG A CA 1
ATOM 5240 C C . ARG A 1 648 ? -9.297 -10.367 24.359 1 96.19 648 ARG A C 1
ATOM 5242 O O . ARG A 1 648 ? -10.453 -10.133 24.719 1 96.19 648 ARG A O 1
ATOM 5249 N N . ASN A 1 649 ? -8.359 -9.516 24.234 1 95.88 649 ASN A N 1
ATOM 5250 C CA . ASN A 1 649 ? -8.672 -8.109 24.469 1 95.88 649 ASN A CA 1
ATOM 5251 C C . ASN A 1 649 ? -9.68 -7.578 23.453 1 95.88 649 ASN A C 1
ATOM 5253 O O . ASN A 1 649 ? -10.602 -6.844 23.812 1 95.88 649 ASN A O 1
ATOM 5257 N N . GLU A 1 650 ? -9.484 -7.922 22.188 1 95.06 650 GLU A N 1
ATOM 5258 C CA . GLU A 1 650 ? -10.414 -7.5 21.141 1 95.06 650 GLU A CA 1
ATOM 5259 C C . GLU A 1 650 ? -11.82 -8.031 21.406 1 95.06 650 GLU A C 1
ATOM 5261 O O . GLU A 1 650 ? -12.805 -7.312 21.219 1 95.06 650 GLU A O 1
ATOM 5266 N N . ASN A 1 651 ? -11.898 -9.227 21.844 1 95.19 651 ASN A N 1
ATOM 5267 C CA . ASN A 1 651 ? -13.188 -9.82 22.156 1 95.19 651 ASN A CA 1
ATOM 5268 C C . ASN A 1 651 ? -13.859 -9.117 23.328 1 95.19 651 ASN A C 1
ATOM 5270 O O . ASN A 1 651 ? -15.078 -8.93 23.344 1 95.19 651 ASN A O 1
ATOM 5274 N N . ARG A 1 652 ? -13.07 -8.812 24.25 1 96.5 652 ARG A N 1
ATOM 5275 C CA . ARG A 1 652 ? -13.594 -8.07 25.391 1 96.5 652 ARG A CA 1
ATOM 5276 C C . ARG A 1 652 ? -14.164 -6.727 24.953 1 96.5 652 ARG A C 1
ATOM 5278 O O . ARG A 1 652 ? -15.242 -6.324 25.406 1 96.5 652 ARG A O 1
ATOM 5285 N N . LEU A 1 653 ? -13.469 -6.094 24.109 1 95.31 653 LEU A N 1
ATOM 5286 C CA . LEU A 1 653 ? -13.922 -4.801 23.609 1 95.31 653 LEU A CA 1
ATOM 5287 C C . LEU A 1 653 ? -15.211 -4.953 22.797 1 95.31 653 LEU A C 1
ATOM 5289 O O . LEU A 1 653 ? -16.094 -4.098 22.875 1 95.31 653 LEU A O 1
ATOM 5293 N N . ASP A 1 654 ? -15.305 -5.941 22.016 1 95.25 654 ASP A N 1
ATOM 5294 C CA . ASP A 1 654 ? -16.516 -6.203 21.25 1 95.25 654 ASP A CA 1
ATOM 5295 C C . ASP A 1 654 ? -17.719 -6.41 22.172 1 95.25 654 ASP A C 1
ATOM 5297 O O . ASP A 1 654 ? -18.828 -5.945 21.875 1 95.25 654 ASP A O 1
ATOM 5301 N N . LYS A 1 655 ? -17.5 -7.16 23.203 1 95.81 655 LYS A N 1
ATOM 5302 C CA . LYS A 1 655 ? -18.562 -7.402 24.172 1 95.81 655 LYS A CA 1
ATOM 5303 C C . LYS A 1 655 ? -18.984 -6.113 24.859 1 95.81 655 LYS A C 1
ATOM 5305 O O . LYS A 1 655 ? -20.172 -5.879 25.094 1 95.81 655 LYS A O 1
ATOM 5310 N N . ALA A 1 656 ? -18.047 -5.305 25.125 1 95.38 656 ALA A N 1
ATOM 5311 C CA . ALA A 1 656 ? -18.297 -4.074 25.875 1 95.38 656 ALA A CA 1
ATOM 5312 C C . ALA A 1 656 ? -18.922 -3.008 24.984 1 95.38 656 ALA A C 1
ATOM 5314 O O . ALA A 1 656 ? -19.844 -2.295 25.391 1 95.38 656 ALA A O 1
ATOM 5315 N N . ASN A 1 657 ? -18.422 -2.854 23.734 1 93.12 657 ASN A N 1
ATOM 5316 C CA . ASN A 1 657 ? -18.781 -1.712 22.906 1 93.12 657 ASN A CA 1
ATOM 5317 C C . ASN A 1 657 ? -19.703 -2.125 21.75 1 93.12 657 ASN A C 1
ATOM 5319 O O . ASN A 1 657 ? -20.266 -1.272 21.078 1 93.12 657 ASN A O 1
ATOM 5323 N N . GLY A 1 658 ? -19.781 -3.355 21.516 1 93.5 658 GLY A N 1
ATOM 5324 C CA . GLY A 1 658 ? -20.547 -3.828 20.359 1 93.5 658 GLY A CA 1
ATOM 5325 C C . GLY A 1 658 ? -19.719 -3.881 19.094 1 93.5 658 GLY A C 1
ATOM 5326 O O . GLY A 1 658 ? -18.578 -3.438 19.062 1 93.5 658 GLY A O 1
ATOM 5327 N N . ILE A 1 659 ? -20.328 -4.422 18 1 94.44 659 ILE A N 1
ATOM 5328 C CA . ILE A 1 659 ? -19.672 -4.582 16.719 1 94.44 659 ILE A CA 1
ATOM 5329 C C . ILE A 1 659 ? -20.25 -3.592 15.711 1 94.44 659 ILE A C 1
ATOM 5331 O O . ILE A 1 659 ? -21.469 -3.463 15.586 1 94.44 659 ILE A O 1
ATOM 5335 N N . VAL A 1 660 ? -19.344 -2.818 15.031 1 95.12 660 VAL A N 1
ATOM 5336 C CA . VAL A 1 660 ? -19.781 -1.838 14.047 1 95.12 660 VAL A CA 1
ATOM 5337 C C . VAL A 1 660 ? -19.422 -2.322 12.641 1 95.12 660 VAL A C 1
ATOM 5339 O O . VAL A 1 660 ? -18.266 -2.709 12.391 1 95.12 660 VAL A O 1
ATOM 5342 N N . VAL A 1 661 ? -20.406 -2.324 11.719 1 95.88 661 VAL A N 1
ATOM 5343 C CA . VAL A 1 661 ? -20.203 -2.744 10.336 1 95.88 661 VAL A CA 1
ATOM 5344 C C . VAL A 1 661 ? -20.406 -1.556 9.398 1 95.88 661 VAL A C 1
ATOM 5346 O O . VAL A 1 661 ? -21.297 -0.741 9.609 1 95.88 661 VAL A O 1
ATOM 5349 N N . LEU A 1 662 ? -19.547 -1.394 8.43 1 93.75 662 LEU A N 1
ATOM 5350 C CA . LEU A 1 662 ? -19.516 -0.252 7.52 1 93.75 662 LEU A CA 1
ATOM 5351 C C . LEU A 1 662 ? -20.891 0.001 6.918 1 93.75 662 LEU A C 1
ATOM 5353 O O . LEU A 1 662 ? -21.375 1.138 6.914 1 93.75 662 LEU A O 1
ATOM 5357 N N . ASP A 1 663 ? -21.578 -1.023 6.492 1 85.19 663 ASP A N 1
ATOM 5358 C CA . ASP A 1 663 ? -22.812 -0.857 5.75 1 85.19 663 ASP A CA 1
ATOM 5359 C C . ASP A 1 663 ? -24.016 -0.746 6.691 1 85.19 663 ASP A C 1
ATOM 5361 O O . ASP A 1 663 ? -25.141 -0.52 6.25 1 85.19 663 ASP A O 1
ATOM 5365 N N . ASP A 1 664 ? -23.719 -0.92 8.055 1 79 664 ASP A N 1
ATOM 5366 C CA . ASP A 1 664 ? -24.828 -0.812 9 1 79 664 ASP A CA 1
ATOM 5367 C C . ASP A 1 664 ? -25.156 0.65 9.297 1 79 664 ASP A C 1
ATOM 5369 O O . ASP A 1 664 ? -24.266 1.505 9.273 1 79 664 ASP A O 1
ATOM 5373 N N . SER A 1 665 ? -26.297 1.269 8.867 1 58.47 665 SER A N 1
ATOM 5374 C CA . SER A 1 665 ? -26.703 2.645 9.125 1 58.47 665 SER A CA 1
ATOM 5375 C C . SER A 1 665 ? -26.172 3.131 10.469 1 58.47 665 SER A C 1
ATOM 5377 O O . SER A 1 665 ? -26.297 2.434 11.477 1 58.47 665 SER A O 1
ATOM 5379 N N . ALA A 1 666 ? -25.188 4 10.484 1 48.34 666 ALA A N 1
ATOM 5380 C CA . ALA A 1 666 ? -24.734 4.605 11.734 1 48.34 666 ALA A CA 1
ATOM 5381 C C . ALA A 1 666 ? -25.875 5.328 12.445 1 48.34 666 ALA A C 1
ATOM 5383 O O . ALA A 1 666 ? -26.75 5.918 11.805 1 48.34 666 ALA A O 1
ATOM 5384 N N . MET B 1 1 ? -18.719 42.656 -74.875 1 14.34 1 MET B N 1
ATOM 5385 C CA . MET B 1 1 ? -17.672 43.469 -75.5 1 14.34 1 MET B CA 1
ATOM 5386 C C . MET B 1 1 ? -16.281 42.969 -75 1 14.34 1 MET B C 1
ATOM 5388 O O . MET B 1 1 ? -15.5 42.5 -75.875 1 14.34 1 MET B O 1
ATOM 5392 N N . SER B 1 2 ? -15.391 43.719 -74.188 1 14.13 2 SER B N 1
ATOM 5393 C CA . SER B 1 2 ? -14.047 44.156 -74.562 1 14.13 2 SER B CA 1
ATOM 5394 C C . SER B 1 2 ? -13.016 43.094 -74.188 1 14.13 2 SER B C 1
ATOM 5396 O O . SER B 1 2 ? -13.242 42.281 -73.312 1 14.13 2 SER B O 1
ATOM 5398 N N . ALA B 1 3 ? -11.664 43.156 -74.688 1 14.99 3 ALA B N 1
ATOM 5399 C CA . ALA B 1 3 ? -10.477 42.625 -75.312 1 14.99 3 ALA B CA 1
ATOM 5400 C C . ALA B 1 3 ? -9.414 42.188 -74.312 1 14.99 3 ALA B C 1
ATOM 5402 O O . ALA B 1 3 ? -8.398 41.594 -74.688 1 14.99 3 ALA B O 1
ATOM 5403 N N . MET B 1 4 ? -9.18 42.5 -73 1 14.17 4 MET B N 1
ATOM 5404 C CA . MET B 1 4 ? -7.887 43.125 -72.75 1 14.17 4 MET B CA 1
ATOM 5405 C C . MET B 1 4 ? -6.801 42.031 -72.625 1 14.17 4 MET B C 1
ATOM 5407 O O . MET B 1 4 ? -6.895 41.125 -71.812 1 14.17 4 MET B O 1
ATOM 5411 N N . LYS B 1 5 ? -5.668 41.844 -73.5 1 14.89 5 LYS B N 1
ATOM 5412 C CA . LYS B 1 5 ? -4.664 41.156 -74.312 1 14.89 5 LYS B CA 1
ATOM 5413 C C . LYS B 1 5 ? -3.424 40.812 -73.5 1 14.89 5 LYS B C 1
ATOM 5415 O O . LYS B 1 5 ? -2.791 39.781 -73.688 1 14.89 5 LYS B O 1
ATOM 5420 N N . THR B 1 6 ? -2.73 41.688 -72.562 1 14 6 THR B N 1
ATOM 5421 C CA . THR B 1 6 ? -1.399 42.094 -73 1 14 6 THR B CA 1
ATOM 5422 C C . THR B 1 6 ? -0.358 41.031 -72.688 1 14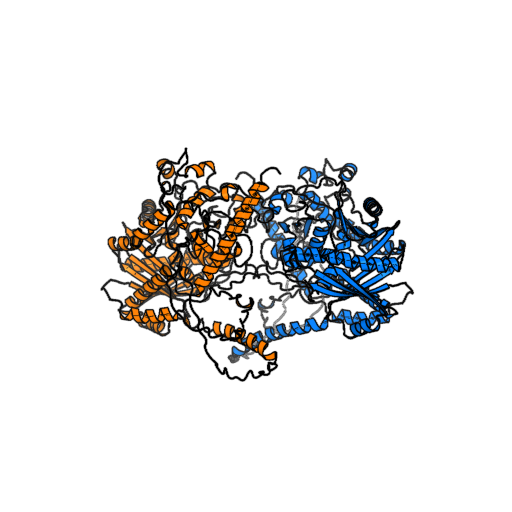 6 THR B C 1
ATOM 5424 O O . THR B 1 6 ? -0.609 40.156 -71.875 1 14 6 THR B O 1
ATOM 5427 N N . ARG B 1 7 ? 0.914 41.312 -71.875 1 14.19 7 ARG B N 1
ATOM 5428 C CA . ARG B 1 7 ? 2.268 41.562 -72.375 1 14.19 7 ARG B CA 1
ATOM 5429 C C . ARG B 1 7 ? 3.186 40.406 -72.062 1 14.19 7 ARG B C 1
ATOM 5431 O O . ARG B 1 7 ? 3.879 39.875 -72.938 1 14.19 7 ARG B O 1
ATOM 5438 N N . ARG B 1 8 ? 4.234 40.312 -70.875 1 13.84 8 ARG B N 1
ATOM 5439 C CA . ARG B 1 8 ? 5.656 40.562 -71.062 1 13.84 8 ARG B CA 1
ATOM 5440 C C . ARG B 1 8 ? 6.461 39.281 -71.062 1 13.84 8 ARG B C 1
ATOM 5442 O O . ARG B 1 8 ? 6.332 38.469 -70.125 1 13.84 8 ARG B O 1
ATOM 5449 N N . ALA B 1 9 ? 7.406 38.781 -72 1 15.2 9 ALA B N 1
ATOM 5450 C CA . ALA B 1 9 ? 8.156 37.781 -72.75 1 15.2 9 ALA B CA 1
ATOM 5451 C C . ALA B 1 9 ? 9.453 37.406 -72 1 15.2 9 ALA B C 1
ATOM 5453 O O . ALA B 1 9 ? 9.93 36.281 -72.125 1 15.2 9 ALA B O 1
ATOM 5454 N N . LEU B 1 10 ? 10.383 38.344 -71.438 1 14.27 10 LEU B N 1
ATOM 5455 C CA . LEU B 1 10 ? 11.672 38.406 -72.125 1 14.27 10 LEU B CA 1
ATOM 5456 C C . LEU B 1 10 ? 12.617 37.312 -71.625 1 14.27 10 LEU B C 1
ATOM 5458 O O . LEU B 1 10 ? 13.203 36.594 -72.438 1 14.27 10 LEU B O 1
ATOM 5462 N N . ALA B 1 11 ? 13.828 37.406 -70.625 1 13.7 11 ALA B N 1
ATOM 5463 C CA . ALA B 1 11 ? 15.242 37.594 -70.938 1 13.7 11 ALA B CA 1
ATOM 5464 C C . ALA B 1 11 ? 16 36.281 -70.75 1 13.7 11 ALA B C 1
ATOM 5466 O O . ALA B 1 11 ? 15.859 35.594 -69.75 1 13.7 11 ALA B O 1
ATOM 5467 N N . LYS B 1 12 ? 17 35.75 -71.625 1 15.97 12 LYS B N 1
ATOM 5468 C CA . LYS B 1 12 ? 17.781 34.656 -72.25 1 15.97 12 LYS B CA 1
ATOM 5469 C C . LYS B 1 12 ? 19 34.312 -71.438 1 15.97 12 LYS B C 1
ATOM 5471 O O . LYS B 1 12 ? 19.359 33.125 -71.312 1 15.97 12 LYS B O 1
ATOM 5476 N N . GLU B 1 13 ? 20.031 35.219 -70.875 1 14.37 13 GLU B N 1
ATOM 5477 C CA . GLU B 1 13 ? 21.359 35.188 -71.438 1 14.37 13 GLU B CA 1
ATOM 5478 C C . GLU B 1 13 ? 22.234 34.125 -70.812 1 14.37 13 GLU B C 1
ATOM 5480 O O . GLU B 1 13 ? 22.859 33.312 -71.5 1 14.37 13 GLU B O 1
ATOM 5485 N N . LYS B 1 14 ? 23.344 34.344 -69.75 1 14.6 14 LYS B N 1
ATOM 5486 C CA . LYS B 1 14 ? 24.766 34.531 -69.938 1 14.6 14 LYS B CA 1
ATOM 5487 C C . LYS B 1 14 ? 25.547 33.25 -69.625 1 14.6 14 LYS B C 1
ATOM 5489 O O . LYS B 1 14 ? 25.078 32.406 -68.812 1 14.6 14 LYS B O 1
ATOM 5494 N N . GLN B 1 15 ? 27.031 33.125 -69.812 1 14.84 15 GLN B N 1
ATOM 5495 C CA . GLN B 1 15 ? 28.203 32.5 -70.375 1 14.84 15 GLN B CA 1
ATOM 5496 C C . GLN B 1 15 ? 29.016 31.781 -69.312 1 14.84 15 GLN B C 1
ATOM 5498 O O . GLN B 1 15 ? 29.484 30.656 -69.5 1 14.84 15 GLN B O 1
ATOM 5503 N N . LYS B 1 16 ? 29.531 32.188 -68.062 1 14.47 16 LYS B N 1
ATOM 5504 C CA . LYS B 1 16 ? 30.984 32.344 -67.875 1 14.47 16 LYS B CA 1
ATOM 5505 C C . LYS B 1 16 ? 31.609 31.016 -67.5 1 14.47 16 LYS B C 1
ATOM 5507 O O . LYS B 1 16 ? 30.953 30.172 -66.875 1 14.47 16 LYS B O 1
ATOM 5512 N N . THR B 1 17 ? 33.062 30.844 -67.438 1 15.19 17 THR B N 1
ATOM 5513 C CA . THR B 1 17 ? 34.312 30.141 -67.812 1 15.19 17 THR B CA 1
ATOM 5514 C C . THR B 1 17 ? 34.875 29.391 -66.625 1 15.19 17 THR B C 1
ATOM 5516 O O . THR B 1 17 ? 35.344 28.25 -66.75 1 15.19 17 THR B O 1
ATOM 5519 N N . LYS B 1 18 ? 35.188 29.906 -65.312 1 14.82 18 LYS B N 1
ATOM 5520 C CA . LYS B 1 18 ? 36.562 30 -64.875 1 14.82 18 LYS B CA 1
ATOM 5521 C C . LYS B 1 18 ? 37.062 28.656 -64.375 1 14.82 18 LYS B C 1
ATOM 5523 O O . LYS B 1 18 ? 36.25 27.766 -64 1 14.82 18 LYS B O 1
ATOM 5528 N N . ALA B 1 19 ? 37.875 28.641 -63.156 1 15.09 19 ALA B N 1
ATOM 5529 C CA . ALA B 1 19 ? 39.281 28.5 -62.781 1 15.09 19 ALA B CA 1
ATOM 5530 C C . ALA B 1 19 ? 39.531 27.141 -62.094 1 15.09 19 ALA B C 1
ATOM 5532 O O . ALA B 1 19 ? 38.594 26.516 -61.594 1 15.09 19 ALA B O 1
ATOM 5533 N N . SER B 1 20 ? 40.812 26.797 -61.656 1 15.89 20 SER B N 1
ATOM 5534 C CA . SER B 1 20 ? 41.969 25.906 -61.625 1 15.89 20 SER B CA 1
ATOM 5535 C C . SER B 1 20 ? 42.094 25.188 -60.281 1 15.89 20 SER B C 1
ATOM 5537 O O . SER B 1 20 ? 42.875 24.25 -60.156 1 15.89 20 SER B O 1
ATOM 5539 N N . LYS B 1 21 ? 41.406 25.516 -59.156 1 15.54 21 LYS B N 1
ATOM 5540 C CA . LYS B 1 21 ? 42.281 25.578 -57.969 1 15.54 21 LYS B CA 1
ATOM 5541 C C . LYS B 1 21 ? 42.688 24.188 -57.5 1 15.54 21 LYS B C 1
ATOM 5543 O O . LYS B 1 21 ? 41.938 23.219 -57.688 1 15.54 21 LYS B O 1
ATOM 5548 N N . ASP B 1 22 ? 43.875 23.984 -56.75 1 17.16 22 ASP B N 1
ATOM 5549 C CA . ASP B 1 22 ? 45.094 23.266 -56.344 1 17.16 22 ASP B CA 1
ATOM 5550 C C . ASP B 1 22 ? 44.812 22.438 -55.062 1 17.16 22 ASP B C 1
ATOM 5552 O O . ASP B 1 22 ? 45.75 21.844 -54.5 1 17.16 22 ASP B O 1
ATOM 5556 N N . HIS B 1 23 ? 43.5 22.062 -54.594 1 15.83 23 HIS B N 1
ATOM 5557 C CA . HIS B 1 23 ? 43.375 21.891 -53.156 1 15.83 23 HIS B CA 1
ATOM 5558 C C . HIS B 1 23 ? 44.188 20.703 -52.688 1 15.83 23 HIS B C 1
ATOM 5560 O O . HIS B 1 23 ? 44.25 19.672 -53.344 1 15.83 23 HIS B O 1
ATOM 5566 N N . SER B 1 24 ? 44.875 20.891 -51.531 1 15.99 24 SER B N 1
ATOM 5567 C CA . SER B 1 24 ? 45.969 20.578 -50.594 1 15.99 24 SER B CA 1
ATOM 5568 C C . SER B 1 24 ? 45.781 19.203 -49.938 1 15.99 24 SER B C 1
ATOM 5570 O O . SER B 1 24 ? 44.719 18.578 -50.125 1 15.99 24 SER B O 1
ATOM 5572 N N . GLU B 1 25 ? 45.875 19.234 -48.531 1 15.85 25 GLU B N 1
ATOM 5573 C CA . GLU B 1 25 ? 46.844 18.75 -47.562 1 15.85 25 GLU B CA 1
ATOM 5574 C C . GLU B 1 25 ? 46.438 17.406 -47 1 15.85 25 GLU B C 1
ATOM 5576 O O . GLU B 1 25 ? 47.219 16.438 -47.031 1 15.85 25 GLU B O 1
ATOM 5581 N N . GLN B 1 26 ? 45.844 17.25 -45.75 1 16.72 26 GLN B N 1
ATOM 5582 C CA . GLN B 1 26 ? 46.531 16.828 -44.531 1 16.72 26 GLN B CA 1
ATOM 5583 C C . GLN B 1 26 ? 46.188 15.383 -44.188 1 16.72 26 GLN B C 1
ATOM 5585 O O . GLN B 1 26 ? 45.188 14.844 -44.656 1 16.72 26 GLN B O 1
ATOM 5590 N N . LYS B 1 27 ? 46.781 14.844 -42.969 1 17.47 27 LYS B N 1
ATOM 5591 C CA . LYS B 1 27 ? 47.562 13.898 -42.156 1 17.47 27 LYS B CA 1
ATOM 5592 C C . LYS B 1 27 ? 46.656 12.945 -41.375 1 17.47 27 LYS B C 1
ATOM 5594 O O . LYS B 1 27 ? 46.125 13.32 -40.344 1 17.47 27 LYS B O 1
ATOM 5599 N N . GLU B 1 28 ? 45.719 12.172 -41.844 1 19.14 28 GLU B N 1
ATOM 5600 C CA . GLU B 1 28 ? 44.719 11.531 -41.031 1 19.14 28 GLU B CA 1
ATOM 5601 C C . GLU B 1 28 ? 45.312 10.398 -40.188 1 19.14 28 GLU B C 1
ATOM 5603 O O . GLU B 1 28 ? 45.531 9.305 -40.688 1 19.14 28 GLU B O 1
ATOM 5608 N N . GLN B 1 29 ? 46.312 10.758 -39.5 1 18.69 29 GLN B N 1
ATOM 5609 C CA . GLN B 1 29 ? 47 9.656 -38.844 1 18.69 29 GLN B CA 1
ATOM 5610 C C . GLN B 1 29 ? 46.062 8.859 -37.938 1 18.69 29 GLN B C 1
ATOM 5612 O O . GLN B 1 29 ? 45.219 9.438 -37.281 1 18.69 29 GLN B O 1
ATOM 5617 N N . LEU B 1 30 ? 46.094 7.598 -38.062 1 19.41 30 LEU B N 1
ATOM 5618 C CA . LEU B 1 30 ? 45.375 6.418 -37.625 1 19.41 30 LEU B CA 1
ATOM 5619 C C . LEU B 1 30 ? 45.562 6.191 -36.125 1 19.41 30 LEU B C 1
ATOM 5621 O O . LEU B 1 30 ? 46.656 5.809 -35.688 1 19.41 30 LEU B O 1
ATOM 5625 N N . ALA B 1 31 ? 45.188 7.145 -35.188 1 20.28 31 ALA B N 1
ATOM 5626 C CA . ALA B 1 31 ? 45.531 7.074 -33.75 1 20.28 31 ALA B CA 1
ATOM 5627 C C . ALA B 1 31 ? 45.094 5.738 -33.156 1 20.28 31 ALA B C 1
ATOM 5629 O O . ALA B 1 31 ? 43.969 5.254 -33.438 1 20.28 31 ALA B O 1
ATOM 5630 N N . ALA B 1 32 ? 45.938 4.926 -32.719 1 20.69 32 ALA B N 1
ATOM 5631 C CA . ALA B 1 32 ? 46.094 3.633 -32.062 1 20.69 32 ALA B CA 1
ATOM 5632 C C . ALA B 1 32 ? 45.25 3.561 -30.797 1 20.69 32 ALA B C 1
ATOM 5634 O O . ALA B 1 32 ? 45.406 4.367 -29.875 1 20.69 32 ALA B O 1
ATOM 5635 N N . ALA B 1 33 ? 43.969 3.174 -30.828 1 23.11 33 ALA B N 1
ATOM 5636 C CA . ALA B 1 33 ? 42.938 3.08 -29.797 1 23.11 33 ALA B CA 1
ATOM 5637 C C . ALA B 1 33 ? 43.438 2.256 -28.609 1 23.11 33 ALA B C 1
ATOM 5639 O O . ALA B 1 33 ? 43.688 1.06 -28.734 1 23.11 33 ALA B O 1
ATOM 5640 N N . THR B 1 34 ? 44.375 2.85 -27.812 1 22.8 34 THR B N 1
ATOM 5641 C CA . THR B 1 34 ? 44.969 2.232 -26.625 1 22.8 34 THR B CA 1
ATOM 5642 C C . THR B 1 34 ? 43.906 1.59 -25.75 1 22.8 34 THR B C 1
ATOM 5644 O O . THR B 1 34 ? 42.812 2.131 -25.609 1 22.8 34 THR B O 1
ATOM 5647 N N . GLN B 1 35 ? 44.094 0.312 -25.469 1 24.91 35 GLN B N 1
ATOM 5648 C CA . GLN B 1 35 ? 43.438 -0.755 -24.719 1 24.91 35 GLN B CA 1
ATOM 5649 C C . GLN B 1 35 ? 43.188 -0.327 -23.281 1 24.91 35 GLN B C 1
ATOM 5651 O O . GLN B 1 35 ? 44.094 -0.307 -22.453 1 24.91 35 GLN B O 1
ATOM 5656 N N . GLU B 1 36 ? 42.5 0.812 -23.078 1 27.53 36 GLU B N 1
ATOM 5657 C CA . GLU B 1 36 ? 42.438 1.298 -21.703 1 27.53 36 GLU B CA 1
ATOM 5658 C C . GLU B 1 36 ? 41.875 0.239 -20.766 1 27.53 36 GLU B C 1
ATOM 5660 O O . GLU B 1 36 ? 40.938 -0.466 -21.109 1 27.53 36 GLU B O 1
ATOM 5665 N N . ASP B 1 37 ? 42.75 -0.237 -19.906 1 27.94 37 ASP B N 1
ATOM 5666 C CA . ASP B 1 37 ? 42.656 -1.25 -18.859 1 27.94 37 ASP B CA 1
ATOM 5667 C C . ASP B 1 37 ? 41.406 -1.071 -18.047 1 27.94 37 ASP B C 1
ATOM 5669 O O . ASP B 1 37 ? 41.094 0.035 -17.594 1 27.94 37 ASP B O 1
ATOM 5673 N N . PRO B 1 38 ? 40.5 -2.068 -18.219 1 28.72 38 PRO B N 1
ATOM 5674 C CA . PRO B 1 38 ? 39.125 -2.023 -17.719 1 28.72 38 PRO B CA 1
ATOM 5675 C C . PRO B 1 38 ? 39.062 -1.708 -16.234 1 28.72 38 PRO B C 1
ATOM 5677 O O . PRO B 1 38 ? 37.969 -1.69 -15.656 1 28.72 38 PRO B O 1
ATOM 5680 N N . THR B 1 39 ? 40.312 -1.878 -15.547 1 30.05 39 THR B N 1
ATOM 5681 C CA . THR B 1 39 ? 40.312 -1.737 -14.102 1 30.05 39 THR B CA 1
ATOM 5682 C C . THR B 1 39 ? 39.906 -0.327 -13.688 1 30.05 39 THR B C 1
ATOM 5684 O O . THR B 1 39 ? 39.656 -0.066 -12.508 1 30.05 39 THR B O 1
ATOM 5687 N N . SER B 1 40 ? 40.188 0.586 -14.656 1 29.59 40 SER B N 1
ATOM 5688 C CA . SER B 1 40 ? 40.125 1.994 -14.273 1 29.59 40 SER B CA 1
ATOM 5689 C C . SER B 1 40 ? 38.688 2.432 -14.047 1 29.59 40 SER B C 1
ATOM 5691 O O . SER B 1 40 ? 38.438 3.459 -13.414 1 29.59 40 SER B O 1
ATOM 5693 N N . ARG B 1 41 ? 37.844 1.701 -14.758 1 29.81 41 ARG B N 1
ATOM 5694 C CA . ARG B 1 41 ? 36.469 2.195 -14.727 1 29.81 41 ARG B CA 1
ATOM 5695 C C . ARG B 1 41 ? 35.812 1.939 -13.367 1 29.81 41 ARG B C 1
ATOM 5697 O O . ARG B 1 41 ? 34.844 2.584 -13.008 1 29.81 41 ARG B O 1
ATOM 5704 N N . ILE B 1 42 ? 36.312 0.776 -12.883 1 28.33 42 ILE B N 1
ATOM 5705 C CA . ILE B 1 42 ? 35.719 0.417 -11.602 1 28.33 42 ILE B CA 1
ATOM 5706 C C . ILE B 1 42 ? 36.156 1.408 -10.531 1 28.33 42 ILE B C 1
ATOM 5708 O O . ILE B 1 42 ? 35.406 1.715 -9.609 1 28.33 42 ILE B O 1
ATOM 5712 N N . LYS B 1 43 ? 37.438 1.853 -10.641 1 29.48 43 LYS B N 1
ATOM 5713 C CA . LYS B 1 43 ? 37.969 2.818 -9.703 1 29.48 43 LYS B CA 1
ATOM 5714 C C . LYS B 1 43 ? 37.25 4.152 -9.789 1 29.48 43 LYS B C 1
ATOM 5716 O O . LYS B 1 43 ? 37.031 4.82 -8.773 1 29.48 43 LYS B O 1
ATOM 5721 N N . SER B 1 44 ? 36.938 4.484 -11.023 1 30.73 44 SER B N 1
ATOM 5722 C CA . SER B 1 44 ? 36.312 5.801 -11.164 1 30.73 44 SER B CA 1
ATOM 5723 C C . SER B 1 44 ? 34.906 5.824 -10.57 1 30.73 44 SER B C 1
ATOM 5725 O O . SER B 1 44 ? 34.469 6.859 -10.07 1 30.73 44 SER B O 1
ATOM 5727 N N . SER B 1 45 ? 34.25 4.656 -10.766 1 29.84 45 SER B N 1
ATOM 5728 C CA . SER B 1 45 ? 32.906 4.625 -10.211 1 29.84 45 SER B CA 1
ATOM 5729 C C . SER B 1 45 ? 32.938 4.613 -8.688 1 29.84 45 SER B C 1
ATOM 5731 O O . SER B 1 45 ? 32 5.105 -8.039 1 29.84 45 SER B O 1
ATOM 5733 N N . LEU B 1 46 ? 33.906 3.895 -8.109 1 29.64 46 LEU B N 1
ATOM 5734 C CA . LEU B 1 46 ? 34.094 3.893 -6.656 1 29.64 46 LEU B CA 1
ATOM 5735 C C . LEU B 1 46 ? 34.5 5.273 -6.152 1 29.64 46 LEU B C 1
ATOM 5737 O O . LEU B 1 46 ? 34.125 5.672 -5.051 1 29.64 46 LEU B O 1
ATOM 5741 N N . GLN B 1 47 ? 35.375 5.895 -6.918 1 30.5 47 GLN B N 1
ATOM 5742 C CA . GLN B 1 47 ? 35.812 7.219 -6.473 1 30.5 47 GLN B CA 1
ATOM 5743 C C . GLN B 1 47 ? 34.625 8.188 -6.438 1 30.5 47 GLN B C 1
ATOM 5745 O O . GLN B 1 47 ? 34.562 9.086 -5.59 1 30.5 47 GLN B O 1
ATOM 5750 N N . SER B 1 48 ? 33.688 7.984 -7.371 1 30.53 48 SER B N 1
ATOM 5751 C CA . SER B 1 48 ? 32.594 8.922 -7.344 1 30.53 48 SER B CA 1
ATOM 5752 C C . SER B 1 48 ? 31.656 8.656 -6.156 1 30.53 48 SER B C 1
ATOM 5754 O O . SER B 1 48 ? 31 9.57 -5.656 1 30.53 48 SER B O 1
ATOM 5756 N N . ILE B 1 49 ? 31.516 7.371 -5.742 1 28.61 49 ILE B N 1
ATOM 5757 C CA . ILE B 1 49 ? 30.703 7.07 -4.574 1 28.61 49 ILE B CA 1
ATOM 5758 C C . ILE B 1 49 ? 31.406 7.543 -3.309 1 28.61 49 ILE B C 1
ATOM 5760 O O . ILE B 1 49 ? 30.766 8.086 -2.4 1 28.61 49 ILE B O 1
ATOM 5764 N N . VAL B 1 50 ? 32.719 7.293 -3.131 1 30.39 50 VAL B N 1
ATOM 5765 C CA . VAL B 1 50 ? 33.469 7.742 -1.955 1 30.39 50 VAL B CA 1
ATOM 5766 C C . VAL B 1 50 ? 33.469 9.266 -1.89 1 30.39 50 VAL B C 1
ATOM 5768 O O . VAL B 1 50 ? 33.375 9.852 -0.804 1 30.39 50 VAL B O 1
ATOM 5771 N N . SER B 1 51 ? 33.594 9.891 -3.033 1 29.3 51 SER B N 1
ATOM 5772 C CA . SER B 1 51 ? 33.562 11.352 -2.938 1 29.3 51 SER B CA 1
ATOM 5773 C C . SER B 1 51 ? 32.188 11.828 -2.514 1 29.3 51 SER B C 1
ATOM 5775 O O . SER B 1 51 ? 32.031 12.914 -1.938 1 29.3 51 SER B O 1
ATOM 5777 N N . HIS B 1 52 ? 31.141 11.102 -2.873 1 29.19 52 HIS B N 1
ATOM 5778 C CA . HIS B 1 52 ? 29.797 11.555 -2.486 1 29.19 52 HIS B CA 1
ATOM 5779 C C . HIS B 1 52 ? 29.531 11.258 -1.017 1 29.19 52 HIS B C 1
ATOM 5781 O O . HIS B 1 52 ? 28.562 11.773 -0.442 1 29.19 52 HIS B O 1
ATOM 5787 N N . LEU B 1 53 ? 30.047 10.172 -0.408 1 28.02 53 LEU B N 1
ATOM 5788 C CA . LEU B 1 53 ? 29.938 9.977 1.032 1 28.02 53 LEU B CA 1
ATOM 5789 C C . LEU B 1 53 ? 30.688 11.062 1.793 1 28.02 53 LEU B C 1
ATOM 5791 O O . LEU B 1 53 ? 30.344 11.367 2.938 1 28.02 53 LEU B O 1
ATOM 5795 N N . ASP B 1 54 ? 31.875 11.406 1.373 1 28.56 54 ASP B N 1
ATOM 5796 C CA . ASP B 1 54 ? 32.656 12.422 2.072 1 28.56 54 ASP B CA 1
ATOM 5797 C C . ASP B 1 54 ? 31.953 13.781 2.01 1 28.56 54 ASP B C 1
ATOM 5799 O O . ASP B 1 54 ? 32.438 14.758 2.609 1 28.56 54 ASP B O 1
ATOM 5803 N N . SER B 1 55 ? 31.172 13.945 0.989 1 27.73 55 SER B N 1
ATOM 5804 C CA . SER B 1 55 ? 30.516 15.25 0.887 1 27.73 55 SER B CA 1
ATOM 5805 C C . SER B 1 55 ? 29.328 15.359 1.843 1 27.73 55 SER B C 1
ATOM 5807 O O . SER B 1 55 ? 28.688 16.391 1.916 1 27.73 55 SER B O 1
ATOM 5809 N N . THR B 1 56 ? 28.906 14.289 2.418 1 28.16 56 THR B N 1
ATOM 5810 C CA . THR B 1 56 ? 27.844 14.422 3.408 1 28.16 56 THR B CA 1
ATOM 5811 C C . THR B 1 56 ? 28.375 15.078 4.68 1 28.16 56 THR B C 1
ATOM 5813 O O . THR B 1 56 ? 27.609 15.398 5.59 1 28.16 56 THR B O 1
ATOM 5816 N N . LYS B 1 57 ? 29.609 14.914 5.074 1 27.39 57 LYS B N 1
ATOM 5817 C CA . LYS B 1 57 ? 30.203 15.68 6.164 1 27.39 57 LYS B CA 1
ATOM 5818 C C . LYS B 1 57 ? 30.328 17.156 5.793 1 27.39 57 LYS B C 1
ATOM 5820 O O . LYS B 1 57 ? 30.688 17.984 6.633 1 27.39 57 LYS B O 1
ATOM 5825 N N . ALA B 1 58 ? 30.5 17.453 4.566 1 26.8 58 ALA B N 1
ATOM 5826 C CA . ALA B 1 58 ? 30.75 18.828 4.16 1 26.8 58 ALA B CA 1
ATOM 5827 C C . ALA B 1 58 ? 29.484 19.672 4.223 1 26.8 58 ALA B C 1
ATOM 5829 O O . ALA B 1 58 ? 29.547 20.906 4.262 1 26.8 58 ALA B O 1
ATOM 5830 N N . THR B 1 59 ? 28.359 18.953 3.979 1 28.56 59 THR B N 1
ATOM 5831 C CA . THR B 1 59 ? 27.156 19.766 3.93 1 28.56 59 THR B CA 1
ATOM 5832 C C . THR B 1 59 ? 26.734 20.188 5.336 1 28.56 59 THR B C 1
ATOM 5834 O O . THR B 1 59 ? 25.938 21.125 5.496 1 28.56 59 THR B O 1
ATOM 5837 N N . SER B 1 60 ? 26.984 19.375 6.309 1 31.02 60 SER B N 1
ATOM 5838 C CA . SER B 1 60 ? 26.547 19.672 7.664 1 31.02 60 SER B CA 1
ATOM 5839 C C . SER B 1 60 ? 27.344 20.812 8.273 1 31.02 60 SER B C 1
ATOM 5841 O O . SER B 1 60 ? 26.953 21.375 9.297 1 31.02 60 SER B O 1
ATOM 5843 N N . VAL B 1 61 ? 28.516 20.938 7.832 1 32.12 61 VAL B N 1
ATOM 5844 C CA . VAL B 1 61 ? 29.344 21.953 8.469 1 32.12 61 VAL B CA 1
ATOM 5845 C C . VAL B 1 61 ? 28.859 23.344 8.07 1 32.12 61 VAL B C 1
ATOM 5847 O O . VAL B 1 61 ? 29.094 24.312 8.781 1 32.12 61 VAL B O 1
ATOM 5850 N N . ARG B 1 62 ? 28.266 23.5 6.902 1 32.19 62 ARG B N 1
ATOM 5851 C CA . ARG B 1 62 ? 28.125 24.828 6.305 1 32.19 62 ARG B CA 1
ATOM 5852 C C . ARG B 1 62 ? 26.844 25.516 6.758 1 32.19 62 ARG B C 1
ATOM 5854 O O . ARG B 1 62 ? 26.609 26.688 6.441 1 32.19 62 ARG B O 1
ATOM 5861 N N . GLU B 1 63 ? 25.844 24.688 6.977 1 35.75 63 GLU B N 1
ATOM 5862 C CA . GLU B 1 63 ? 24.625 25.328 7.438 1 35.75 63 GLU B CA 1
ATOM 5863 C C . GLU B 1 63 ? 24.766 25.828 8.875 1 35.75 63 GLU B C 1
ATOM 5865 O O . GLU B 1 63 ? 23.766 26.219 9.5 1 35.75 63 GLU B O 1
ATOM 5870 N N . GLN B 1 64 ? 25.766 25.562 9.328 1 39.69 64 GLN B N 1
ATOM 5871 C CA . GLN B 1 64 ? 25.969 25.938 10.719 1 39.69 64 GLN B CA 1
ATOM 5872 C C . GLN B 1 64 ? 26.125 27.453 10.852 1 39.69 64 GLN B C 1
ATOM 5874 O O . GLN B 1 64 ? 26.672 28.109 9.961 1 39.69 64 GLN B O 1
ATOM 5879 N N . GLU B 1 65 ? 25.203 28.016 11.523 1 44.59 65 GLU B N 1
ATOM 5880 C CA . GLU B 1 65 ? 25.422 29.406 11.875 1 44.59 65 GLU B CA 1
ATOM 5881 C C . GLU B 1 65 ? 26.906 29.766 11.875 1 44.59 65 GLU B C 1
ATOM 5883 O O . GLU B 1 65 ? 27.719 29 12.414 1 44.59 65 GLU B O 1
ATOM 5888 N N . SER B 1 66 ? 27.281 30.578 10.945 1 42.84 66 SER B N 1
ATOM 5889 C CA . SER B 1 66 ? 28.688 30.984 10.938 1 42.84 66 SER B CA 1
ATOM 5890 C C . SER B 1 66 ? 29.203 31.219 12.352 1 42.84 66 SER B C 1
ATOM 5892 O O . SER B 1 66 ? 28.469 31.672 13.219 1 42.84 66 SER B O 1
ATOM 5894 N N . PRO B 1 67 ? 30.25 30.672 12.562 1 42.91 67 PRO B N 1
ATOM 5895 C CA . PRO B 1 67 ? 30.844 30.922 13.875 1 42.91 67 PRO B CA 1
ATOM 5896 C C . PRO B 1 67 ? 30.797 32.406 14.273 1 42.91 67 PRO B C 1
ATOM 5898 O O . PRO B 1 67 ? 30.688 32.719 15.453 1 42.91 67 PRO B O 1
ATOM 5901 N N . LYS B 1 68 ? 30.797 33.156 13.297 1 43.06 68 LYS B N 1
ATOM 5902 C CA . LYS B 1 68 ? 30.828 34.594 13.633 1 43.06 68 LYS B CA 1
ATOM 5903 C C . LYS B 1 68 ? 29.484 35.031 14.195 1 43.06 68 LYS B C 1
ATOM 5905 O O . LYS B 1 68 ? 29.438 35.812 15.164 1 43.06 68 LYS B O 1
ATOM 5910 N N . ASN B 1 69 ? 28.438 34.594 13.555 1 47.59 69 ASN B N 1
ATOM 5911 C CA . ASN B 1 69 ? 27.141 34.969 14.078 1 47.59 69 ASN B CA 1
ATOM 5912 C C . ASN B 1 69 ? 26.875 34.344 15.438 1 47.59 69 ASN B C 1
ATOM 5914 O O . ASN B 1 69 ? 26.266 34.969 16.312 1 47.59 69 ASN B O 1
ATOM 5918 N N . LEU B 1 70 ? 27.359 33.219 15.562 1 51.81 70 LEU B N 1
ATOM 5919 C CA . LEU B 1 70 ? 27.188 32.562 16.859 1 51.81 70 LEU B CA 1
ATOM 5920 C C . LEU B 1 70 ? 27.969 33.312 17.938 1 51.81 70 LEU B C 1
ATOM 5922 O O . LEU B 1 70 ? 27.469 33.469 19.062 1 51.81 70 LEU B O 1
ATOM 5926 N N . SER B 1 71 ? 29.203 33.594 17.516 1 47.62 71 SER B N 1
ATOM 5927 C CA . SER B 1 71 ? 29.984 34.406 18.453 1 47.62 71 SER B CA 1
ATOM 5928 C C . SER B 1 71 ? 29.297 35.719 18.781 1 47.62 71 SER B C 1
ATOM 5930 O O . SER B 1 71 ? 29.312 36.188 19.922 1 47.62 71 SER B O 1
ATOM 5932 N N . PHE B 1 72 ? 28.688 36.156 17.875 1 45.31 72 PHE B N 1
ATOM 5933 C CA . PHE B 1 72 ? 28 37.406 18.047 1 45.31 72 PHE B CA 1
ATOM 5934 C C . PHE B 1 72 ? 26.75 37.25 18.922 1 45.31 72 PHE B C 1
ATOM 5936 O O . PHE B 1 72 ? 26.516 38.031 19.844 1 45.31 72 PHE B O 1
ATOM 5943 N N . VAL B 1 73 ? 25.938 36.281 18.609 1 54.47 73 VAL B N 1
ATOM 5944 C CA . VAL B 1 73 ? 24.766 36.031 19.438 1 54.47 73 VAL B CA 1
ATOM 5945 C C . VAL B 1 73 ? 25.203 35.875 20.906 1 54.47 73 VAL B C 1
ATOM 5947 O O . VAL B 1 73 ? 24.547 36.406 21.812 1 54.47 73 VAL B O 1
ATOM 5950 N N . MET B 1 74 ? 26.359 35.375 21.031 1 56.16 74 MET B N 1
ATOM 5951 C CA . MET B 1 74 ? 26.844 35.156 22.406 1 56.16 74 MET B CA 1
ATOM 5952 C C . MET B 1 74 ? 27.266 36.469 23.047 1 56.16 74 MET B C 1
ATOM 5954 O O . MET B 1 74 ? 27.109 36.656 24.25 1 56.16 74 MET B O 1
ATOM 5958 N N . SER B 1 75 ? 27.797 37.344 22.234 1 52.62 75 SER B N 1
ATOM 5959 C CA . SER B 1 75 ? 28.328 38.594 22.781 1 52.62 75 SER B CA 1
ATOM 5960 C C . SER B 1 75 ? 27.234 39.625 22.969 1 52.62 75 SER B C 1
ATOM 5962 O O . SER B 1 75 ? 27.406 40.594 23.719 1 52.62 75 SER B O 1
ATOM 5964 N N . SER B 1 76 ? 26.156 39.469 22.375 1 53.88 76 SER B N 1
ATOM 5965 C CA . SER B 1 76 ? 25.125 40.5 22.391 1 53.88 76 SER B CA 1
ATOM 5966 C C . SER B 1 76 ? 23.953 40.094 23.266 1 53.88 76 SER B C 1
ATOM 5968 O O . SER B 1 76 ? 22.828 40.594 23.078 1 53.88 76 SER B O 1
ATOM 5970 N N . ILE B 1 77 ? 24.234 39.219 24.141 1 60 77 ILE B N 1
ATOM 5971 C CA . ILE B 1 77 ? 23.172 38.781 25.047 1 60 77 ILE B CA 1
ATOM 5972 C C . ILE B 1 77 ? 23.094 39.719 26.25 1 60 77 ILE B C 1
ATOM 5974 O O . ILE B 1 77 ? 24.078 39.875 26.984 1 60 77 ILE B O 1
ATOM 5978 N N . TYR B 1 78 ? 22.125 40.562 26.328 1 64.88 78 TYR B N 1
ATOM 5979 C CA . TYR B 1 78 ? 21.984 41.5 27.422 1 64.88 78 TYR B CA 1
ATOM 5980 C C . TYR B 1 78 ? 21.172 40.938 28.562 1 64.88 78 TYR B C 1
ATOM 5982 O O . TYR B 1 78 ? 21.562 41.031 29.734 1 64.88 78 TYR B O 1
ATOM 5990 N N . ALA B 1 79 ? 19.984 40.438 28.281 1 72.75 79 ALA B N 1
ATOM 5991 C CA . ALA B 1 79 ? 19.125 39.906 29.344 1 72.75 79 ALA B CA 1
ATOM 5992 C C . ALA B 1 79 ? 18.672 38.5 29.016 1 72.75 79 ALA B C 1
ATOM 5994 O O . ALA B 1 79 ? 18.266 38.188 27.891 1 72.75 79 ALA B O 1
ATOM 5995 N N . LYS B 1 80 ? 19.016 37.75 30.062 1 85.12 80 LYS B N 1
ATOM 5996 C CA . LYS B 1 80 ? 18.719 36.344 29.922 1 85.12 80 LYS B CA 1
ATOM 5997 C C . LYS B 1 80 ? 17.578 35.906 30.844 1 85.12 80 LYS B C 1
ATOM 5999 O O . LYS B 1 80 ? 17.562 36.312 32.031 1 85.12 80 LYS B O 1
ATOM 6004 N N . GLU B 1 81 ? 16.609 35.406 30.25 1 89.94 81 GLU B N 1
ATOM 6005 C CA . GLU B 1 81 ? 15.539 34.781 31.016 1 89.94 81 GLU B CA 1
ATOM 6006 C C . GLU B 1 81 ? 15.531 33.25 30.812 1 89.94 81 GLU B C 1
ATOM 6008 O O . GLU B 1 81 ? 15.641 32.781 29.688 1 89.94 81 GLU B O 1
ATOM 6013 N N . SER B 1 82 ? 15.57 32.594 31.938 1 92.94 82 SER B N 1
ATOM 6014 C CA . SER B 1 82 ? 15.562 31.125 31.859 1 92.94 82 SER B CA 1
ATOM 6015 C C . SER B 1 82 ? 14.336 30.547 32.562 1 92.94 82 SER B C 1
ATOM 6017 O O . SER B 1 82 ? 13.773 31.172 33.469 1 92.94 82 SER B O 1
ATOM 6019 N N . GLY B 1 83 ? 13.898 29.453 32.031 1 94.56 83 GLY B N 1
ATOM 6020 C CA . GLY B 1 83 ? 12.75 28.797 32.625 1 94.56 83 GLY B CA 1
ATOM 6021 C C . GLY B 1 83 ? 12.617 27.328 32.219 1 94.56 83 GLY B C 1
ATOM 6022 O O . GLY B 1 83 ? 13.492 26.797 31.531 1 94.56 83 GLY B O 1
ATOM 6023 N N . LYS B 1 84 ? 11.555 26.812 32.812 1 95.5 84 LYS B N 1
ATOM 6024 C CA . LYS B 1 84 ? 11.266 25.406 32.562 1 95.5 84 LYS B CA 1
ATOM 6025 C C . LYS B 1 84 ? 9.789 25.188 32.25 1 95.5 84 LYS B C 1
ATOM 6027 O O . LYS B 1 84 ? 8.93 25.797 32.906 1 95.5 84 LYS B O 1
ATOM 6032 N N . VAL B 1 85 ? 9.508 24.422 31.234 1 96.25 85 VAL B N 1
ATOM 6033 C CA . VAL B 1 85 ? 8.148 24 30.906 1 96.25 85 VAL B CA 1
ATOM 6034 C C . VAL B 1 85 ? 8.031 22.484 31.047 1 96.25 85 VAL B C 1
ATOM 6036 O O . VAL B 1 85 ? 8.812 21.75 30.453 1 96.25 85 VAL B O 1
ATOM 6039 N N . GLU B 1 86 ? 7.035 22.078 31.781 1 94.62 86 GLU B N 1
ATOM 6040 C CA . GLU B 1 86 ? 6.852 20.641 32.031 1 94.62 86 GLU B CA 1
ATOM 6041 C C . GLU B 1 86 ? 5.586 20.125 31.375 1 94.62 86 GLU B C 1
ATOM 6043 O O . GLU B 1 86 ? 4.52 20.719 31.484 1 94.62 86 GLU B O 1
ATOM 6048 N N . SER B 1 87 ? 5.734 19.016 30.766 1 92.5 87 SER B N 1
ATOM 6049 C CA . SER B 1 87 ? 4.641 18.438 29.984 1 92.5 87 SER B CA 1
ATOM 6050 C C . SER B 1 87 ? 3.467 18.047 30.891 1 92.5 87 SER B C 1
ATOM 6052 O O . SER B 1 87 ? 2.309 18.172 30.484 1 92.5 87 SER B O 1
ATOM 6054 N N . LYS B 1 88 ? 3.699 17.578 32.062 1 88.81 88 LYS B N 1
ATOM 6055 C CA . LYS B 1 88 ? 2.672 17.094 32.969 1 88.81 88 LYS B CA 1
ATOM 6056 C C . LYS B 1 88 ? 1.686 18.203 33.312 1 88.81 88 LYS B C 1
ATOM 6058 O O . LYS B 1 88 ? 0.532 17.922 33.656 1 88.81 88 LYS B O 1
ATOM 6063 N N . ASP B 1 89 ? 2.146 19.422 33.188 1 87.75 89 ASP B N 1
ATOM 6064 C CA . ASP B 1 89 ? 1.337 20.562 33.594 1 87.75 89 ASP B CA 1
ATOM 6065 C C . ASP B 1 89 ? 0.515 21.109 32.438 1 87.75 89 ASP B C 1
ATOM 6067 O O . ASP B 1 89 ? -0.278 22.031 32.594 1 87.75 89 ASP B O 1
ATOM 6071 N N . LEU B 1 90 ? 0.699 20.516 31.328 1 92.88 90 LEU B N 1
ATOM 6072 C CA . LEU B 1 90 ? 0.085 21.062 30.125 1 92.88 90 LEU B CA 1
ATOM 6073 C C . LEU B 1 90 ? -1.048 20.172 29.625 1 92.88 90 LEU B C 1
ATOM 6075 O O . LEU B 1 90 ? -0.84 18.984 29.375 1 92.88 90 LEU B O 1
ATOM 6079 N N . GLN B 1 91 ? -2.205 20.734 29.531 1 92.69 91 GLN B N 1
ATOM 6080 C CA . GLN B 1 91 ? -3.352 19.984 29.031 1 92.69 91 GLN B CA 1
ATOM 6081 C C . GLN B 1 91 ? -4.207 20.828 28.094 1 92.69 91 GLN B C 1
ATOM 6083 O O . GLN B 1 91 ? -4.508 21.984 28.406 1 92.69 91 GLN B O 1
ATOM 6088 N N . LEU B 1 92 ? -4.5 20.234 26.984 1 95.12 92 LEU B N 1
ATOM 6089 C CA . LEU B 1 92 ? -5.441 20.859 26.047 1 95.12 92 LEU B CA 1
ATOM 6090 C C . LEU B 1 92 ? -6.879 20.672 26.531 1 95.12 92 LEU B C 1
ATOM 6092 O O . LEU B 1 92 ? -7.309 19.531 26.766 1 95.12 92 LEU B O 1
ATOM 6096 N N . ASN B 1 93 ? -7.605 21.766 26.641 1 95.62 93 ASN B N 1
ATOM 6097 C CA . ASN B 1 93 ? -8.969 21.688 27.141 1 95.62 93 ASN B CA 1
ATOM 6098 C C . ASN B 1 93 ? -9.984 22.156 26.109 1 95.62 93 ASN B C 1
ATOM 6100 O O . ASN B 1 93 ? -10.016 23.328 25.734 1 95.62 93 ASN B O 1
ATOM 6104 N N . PRO B 1 94 ? -10.812 21.281 25.672 1 96.25 94 PRO B N 1
ATOM 6105 C CA . PRO B 1 94 ? -11.883 21.703 24.781 1 96.25 94 PRO B CA 1
ATOM 6106 C C . PRO B 1 94 ? -12.977 22.484 25.484 1 96.25 94 PRO B C 1
ATOM 6108 O O . PRO B 1 94 ? -13.312 22.188 26.641 1 96.25 94 PRO B O 1
ATOM 6111 N N . LEU B 1 95 ? -13.461 23.484 24.844 1 95.81 95 LEU B N 1
ATOM 6112 C CA . LEU B 1 95 ? -14.57 24.25 25.406 1 95.81 95 LEU B CA 1
ATOM 6113 C C . LEU B 1 95 ? -15.906 23.719 24.906 1 95.81 95 LEU B C 1
ATOM 6115 O O . LEU B 1 95 ? -16.016 23.297 23.75 1 95.81 95 LEU B O 1
ATOM 6119 N N . ASP B 1 96 ? -16.844 23.672 25.719 1 90.06 96 ASP B N 1
ATOM 6120 C CA . ASP B 1 96 ? -18.172 23.219 25.359 1 90.06 96 ASP B CA 1
ATOM 6121 C C . ASP B 1 96 ? -19.016 24.344 24.766 1 90.06 96 ASP B C 1
ATOM 6123 O O . ASP B 1 96 ? -19.797 24.984 25.469 1 90.06 96 ASP B O 1
ATOM 6127 N N . VAL B 1 97 ? -18.797 24.641 23.625 1 89.38 97 VAL B N 1
ATOM 6128 C CA . VAL B 1 97 ? -19.547 25.656 22.891 1 89.38 97 VAL B CA 1
ATOM 6129 C C . VAL B 1 97 ? -20.484 24.969 21.891 1 89.38 97 VAL B C 1
ATOM 6131 O O . VAL B 1 97 ? -20.109 23.969 21.281 1 89.38 97 VAL B O 1
ATOM 6134 N N . GLU B 1 98 ? -21.719 25.406 21.844 1 85.06 98 GLU B N 1
ATOM 6135 C CA . GLU B 1 98 ? -22.672 24.828 20.906 1 85.06 98 GLU B CA 1
ATOM 6136 C C . GLU B 1 98 ? -22.188 24.969 19.469 1 85.06 98 GLU B C 1
ATOM 6138 O O . GLU B 1 98 ? -21.797 26.062 19.047 1 85.06 98 GLU B O 1
ATOM 6143 N N . THR B 1 99 ? -22.109 23.875 18.875 1 85.56 99 THR B N 1
ATOM 6144 C CA . THR B 1 99 ? -21.609 23.859 17.5 1 85.56 99 THR B CA 1
ATOM 6145 C C . THR B 1 99 ? -22.656 23.281 16.547 1 85.56 99 THR B C 1
ATOM 6147 O O . THR B 1 99 ? -23.422 22.375 16.922 1 85.56 99 THR B O 1
ATOM 6150 N N . ALA B 1 100 ? -22.75 23.891 15.352 1 88.94 100 ALA B N 1
ATOM 6151 C CA . ALA B 1 100 ? -23.641 23.375 14.312 1 88.94 100 ALA B CA 1
ATOM 6152 C C . ALA B 1 100 ? -23.234 21.969 13.898 1 88.94 100 ALA B C 1
ATOM 6154 O O . ALA B 1 100 ? -22.094 21.547 14.117 1 88.94 100 ALA B O 1
ATOM 6155 N N . PRO B 1 101 ? -24.234 21.281 13.328 1 90.69 101 PRO B N 1
ATOM 6156 C CA . PRO B 1 101 ? -23.906 19.922 12.883 1 90.69 101 PRO B CA 1
ATOM 6157 C C . PRO B 1 101 ? -22.844 19.906 11.789 1 90.69 101 PRO B C 1
ATOM 6159 O O . PRO B 1 101 ? -22.844 20.781 10.906 1 90.69 101 PRO B O 1
ATOM 6162 N N . VAL B 1 102 ? -21.969 18.984 11.914 1 95.06 102 VAL B N 1
ATOM 6163 C CA . VAL B 1 102 ? -20.891 18.828 10.945 1 95.06 102 VAL B CA 1
ATOM 6164 C C . VAL B 1 102 ? -21.266 17.781 9.906 1 95.06 102 VAL B C 1
ATOM 6166 O O . VAL B 1 102 ? -21.812 16.719 10.25 1 95.06 102 VAL B O 1
ATOM 6169 N N . PRO B 1 103 ? -21.047 18.016 8.633 1 95.06 103 PRO B N 1
ATOM 6170 C CA . PRO B 1 103 ? -21.5 17.109 7.578 1 95.06 103 PRO B CA 1
ATOM 6171 C C . PRO B 1 103 ? -20.703 15.805 7.543 1 95.06 103 PRO B C 1
ATOM 6173 O O . PRO B 1 103 ? -19.609 15.734 8.102 1 95.06 103 PRO B O 1
ATOM 6176 N N . ARG B 1 104 ? -21.328 14.781 6.902 1 96.19 104 ARG B N 1
ATOM 6177 C CA . ARG B 1 104 ? -20.656 13.516 6.594 1 96.19 104 ARG B CA 1
ATOM 6178 C C . ARG B 1 104 ? -20.266 13.453 5.125 1 96.19 104 ARG B C 1
ATOM 6180 O O . ARG B 1 104 ? -20.656 14.312 4.328 1 96.19 104 ARG B O 1
ATOM 6187 N N . LEU B 1 105 ? -19.453 12.516 4.824 1 97.56 105 LEU B N 1
ATOM 6188 C CA . LEU B 1 105 ? -19.062 12.344 3.43 1 97.56 105 LEU B CA 1
ATOM 6189 C C . LEU B 1 105 ? -20.234 11.844 2.592 1 97.56 105 LEU B C 1
ATOM 6191 O O . LEU B 1 105 ? -21.141 11.172 3.107 1 97.56 105 LEU B O 1
ATOM 6195 N N . SER B 1 106 ? -20.188 12.203 1.326 1 96.81 106 SER B N 1
ATOM 6196 C CA . SER B 1 106 ? -21.203 11.773 0.369 1 96.81 106 SER B CA 1
ATOM 6197 C C . SER B 1 106 ? -20.625 10.805 -0.653 1 96.81 106 SER B C 1
ATOM 6199 O O . SER B 1 106 ? -19.422 10.508 -0.623 1 96.81 106 SER B O 1
ATOM 6201 N N . PHE B 1 107 ? -21.484 10.109 -1.508 1 95.94 107 PHE B N 1
ATOM 6202 C CA . PHE B 1 107 ? -21.109 9.258 -2.625 1 95.94 107 PHE B CA 1
ATOM 6203 C C . PHE B 1 107 ? -20.484 7.957 -2.127 1 95.94 107 PHE B C 1
ATOM 6205 O O . PHE B 1 107 ? -19.656 7.355 -2.814 1 95.94 107 PHE B O 1
ATOM 6212 N N . GLY B 1 108 ? -20.703 7.586 -0.854 1 94.56 108 GLY B N 1
ATOM 6213 C CA . GLY B 1 108 ? -20.156 6.352 -0.325 1 94.56 108 GLY B CA 1
ATOM 6214 C C . GLY B 1 108 ? -18.672 6.457 0.019 1 94.56 108 GLY B C 1
ATOM 6215 O O . GLY B 1 108 ? -18.016 5.445 0.235 1 94.56 108 GLY B O 1
ATOM 6216 N N . LEU B 1 109 ? -18.172 7.637 0.131 1 97.38 109 LEU B N 1
ATOM 6217 C CA . LEU B 1 109 ? -16.75 7.871 0.362 1 97.38 109 LEU B CA 1
ATOM 6218 C C . LEU B 1 109 ? -16.359 7.5 1.791 1 97.38 109 LEU B C 1
ATOM 6220 O O . LEU B 1 109 ? -15.18 7.438 2.121 1 97.38 109 LEU B O 1
ATOM 6224 N N . GLU B 1 110 ? -17.344 7.184 2.646 1 96 110 GLU B N 1
ATOM 6225 C CA . GLU B 1 110 ? -17.047 6.805 4.023 1 96 110 GLU B CA 1
ATOM 6226 C C . GLU B 1 110 ? -16.203 5.531 4.078 1 96 110 GLU B C 1
ATOM 6228 O O . GLU B 1 110 ? -15.508 5.285 5.062 1 96 110 GLU B O 1
ATOM 6233 N N . ARG B 1 111 ? -16.25 4.715 3.027 1 94.38 111 ARG B N 1
ATOM 6234 C CA . ARG B 1 111 ? -15.477 3.475 3.02 1 94.38 111 ARG B CA 1
ATOM 6235 C C . ARG B 1 111 ? -13.977 3.762 3.051 1 94.38 111 ARG B C 1
ATOM 6237 O O . ARG B 1 111 ? -13.195 2.957 3.561 1 94.38 111 ARG B O 1
ATOM 6244 N N . VAL B 1 112 ? -13.594 4.902 2.533 1 97.44 112 VAL B N 1
ATOM 6245 C CA . VAL B 1 112 ? -12.188 5.297 2.48 1 97.44 112 VAL B CA 1
ATOM 6246 C C . VAL B 1 112 ? -11.656 5.496 3.898 1 97.44 112 VAL B C 1
ATOM 6248 O O . VAL B 1 112 ? -10.461 5.301 4.152 1 97.44 112 VAL B O 1
ATOM 6251 N N . LEU B 1 113 ? -12.531 5.777 4.852 1 98 113 LEU B N 1
ATOM 6252 C CA . LEU B 1 113 ? -12.141 6.105 6.219 1 98 113 LEU B CA 1
ATOM 6253 C C . LEU B 1 113 ? -11.641 4.867 6.953 1 98 113 LEU B C 1
ATOM 6255 O O . LEU B 1 113 ? -10.867 4.973 7.91 1 98 113 LEU B O 1
ATOM 6259 N N . PHE B 1 114 ? -12.07 3.693 6.48 1 96.88 114 PHE B N 1
ATOM 6260 C CA . PHE B 1 114 ? -11.898 2.531 7.344 1 96.88 114 PHE B CA 1
ATOM 6261 C C . PHE B 1 114 ? -11.039 1.474 6.668 1 96.88 114 PHE B C 1
ATOM 6263 O O . PHE B 1 114 ? -10.984 0.326 7.113 1 96.88 114 PHE B O 1
ATOM 6270 N N . ASN B 1 115 ? -10.414 1.767 5.613 1 94.62 115 ASN B N 1
ATOM 6271 C CA . ASN B 1 115 ? -9.438 0.903 4.957 1 94.62 115 ASN B CA 1
ATOM 6272 C C . ASN B 1 115 ? -8.164 1.666 4.598 1 94.62 115 ASN B C 1
ATOM 6274 O O . ASN B 1 115 ? -8.125 2.365 3.582 1 94.62 115 ASN B O 1
ATOM 6278 N N . PRO B 1 116 ? -7.16 1.443 5.324 1 92.94 116 PRO B N 1
ATOM 6279 C CA . PRO B 1 116 ? -5.914 2.178 5.086 1 92.94 116 PRO B CA 1
ATOM 6280 C C . PRO B 1 116 ? -5.359 1.958 3.678 1 92.94 116 PRO B C 1
ATOM 6282 O O . PRO B 1 116 ? -5.438 0.847 3.148 1 92.94 116 PRO B O 1
ATOM 6285 N N . GLY B 1 117 ? -4.77 3.053 3.133 1 92.56 117 GLY B N 1
ATOM 6286 C CA . GLY B 1 117 ? -4.258 3.014 1.772 1 92.56 117 GLY B CA 1
ATOM 6287 C C . GLY B 1 117 ? -5.07 3.855 0.806 1 92.56 117 GLY B C 1
ATOM 6288 O O . GLY B 1 117 ? -5.938 4.625 1.223 1 92.56 117 GLY B O 1
ATOM 6289 N N . VAL B 1 118 ? -4.754 3.691 -0.469 1 96.12 118 VAL B N 1
ATOM 6290 C CA . VAL B 1 118 ? -5.363 4.535 -1.493 1 96.12 118 VAL B CA 1
ATOM 6291 C C . VAL B 1 118 ? -6.582 3.834 -2.082 1 96.12 118 VAL B C 1
ATOM 6293 O O . VAL B 1 118 ? -6.57 2.617 -2.285 1 96.12 118 VAL B O 1
ATOM 6296 N N . TYR B 1 119 ? -7.605 4.59 -2.285 1 96.75 119 TYR B N 1
ATOM 6297 C CA . TYR B 1 119 ? -8.758 4.156 -3.07 1 96.75 119 TYR B CA 1
ATOM 6298 C C . TYR B 1 119 ? -8.781 4.84 -4.434 1 96.75 119 TYR B C 1
ATOM 6300 O O . TYR B 1 119 ? -8.844 6.07 -4.516 1 96.75 119 TYR B O 1
ATOM 6308 N N . HIS B 1 120 ? -8.766 4.051 -5.398 1 96.81 120 HIS B N 1
ATOM 6309 C CA . HIS B 1 120 ? -8.883 4.605 -6.742 1 96.81 120 HIS B CA 1
ATOM 6310 C C . HIS B 1 120 ? -10.32 4.992 -7.059 1 96.81 120 HIS B C 1
ATOM 6312 O O . HIS B 1 120 ? -11.258 4.27 -6.703 1 96.81 120 HIS B O 1
ATOM 6318 N N . LEU B 1 121 ? -10.422 6.168 -7.648 1 97.81 121 LEU B N 1
ATOM 6319 C CA . LEU B 1 121 ? -11.766 6.469 -8.141 1 97.81 121 LEU B CA 1
ATOM 6320 C C . LEU B 1 121 ? -12.188 5.457 -9.203 1 97.81 121 LEU B C 1
ATOM 6322 O O . LEU B 1 121 ? -13.312 4.957 -9.172 1 97.81 121 LEU B O 1
ATOM 6326 N N . ARG B 1 122 ? -11.297 5.254 -10.07 1 96.81 122 ARG B N 1
ATOM 6327 C CA . ARG B 1 122 ? -11.484 4.254 -11.117 1 96.81 122 ARG B CA 1
ATOM 6328 C C . ARG B 1 122 ? -10.266 3.336 -11.211 1 96.81 122 ARG B C 1
ATOM 6330 O O . ARG B 1 122 ? -9.125 3.811 -11.273 1 96.81 122 ARG B O 1
ATOM 6337 N N . ASP B 1 123 ? -10.539 2.029 -11.211 1 96.25 123 ASP B N 1
ATOM 6338 C CA . ASP B 1 123 ? -9.461 1.063 -11.383 1 96.25 123 ASP B CA 1
ATOM 6339 C C . ASP B 1 123 ? -8.828 1.195 -12.766 1 96.25 123 ASP B C 1
ATOM 6341 O O . ASP B 1 123 ? -9.508 1.043 -13.781 1 96.25 123 ASP B O 1
ATOM 6345 N N . PRO B 1 124 ? -7.516 1.443 -12.805 1 92.56 124 PRO B N 1
ATOM 6346 C CA . PRO B 1 124 ? -6.879 1.708 -14.094 1 92.56 124 PRO B CA 1
ATOM 6347 C C . PRO B 1 124 ? -6.832 0.475 -14.992 1 92.56 124 PRO B C 1
ATOM 6349 O O . PRO B 1 124 ? -6.793 0.601 -16.219 1 92.56 124 PRO B O 1
ATOM 6352 N N . ARG B 1 125 ? -6.84 -0.681 -14.492 1 93.56 125 ARG B N 1
ATOM 6353 C CA . ARG B 1 125 ? -6.715 -1.894 -15.297 1 93.56 125 ARG B CA 1
ATOM 6354 C C . ARG B 1 125 ? -8.062 -2.326 -15.852 1 93.56 125 ARG B C 1
ATOM 6356 O O . ARG B 1 125 ? -8.227 -2.465 -17.062 1 93.56 125 ARG B O 1
ATOM 6363 N N . SER B 1 126 ? -9.055 -2.475 -14.969 1 94.75 126 SER B N 1
ATOM 6364 C CA . SER B 1 126 ? -10.367 -2.959 -15.375 1 94.75 126 SER B CA 1
ATOM 6365 C C . SER B 1 126 ? -11.242 -1.816 -15.875 1 94.75 126 SER B C 1
ATOM 6367 O O . SER B 1 126 ? -12.266 -2.051 -16.516 1 94.75 126 SER B O 1
ATOM 6369 N N . ARG B 1 127 ? -10.93 -0.542 -15.477 1 95.19 127 ARG B N 1
ATOM 6370 C CA . ARG B 1 127 ? -11.648 0.679 -15.82 1 95.19 127 ARG B CA 1
ATOM 6371 C C . ARG B 1 127 ? -13.016 0.719 -15.148 1 95.19 127 ARG B C 1
ATOM 6373 O O . ARG B 1 127 ? -13.938 1.373 -15.641 1 95.19 127 ARG B O 1
ATOM 6380 N N . VAL B 1 128 ? -13.156 -0.081 -14.078 1 96.81 128 VAL B N 1
ATOM 6381 C CA . VAL B 1 128 ? -14.375 -0.063 -13.273 1 96.81 128 VAL B CA 1
ATOM 6382 C C . VAL B 1 128 ? -14.312 1.088 -12.273 1 96.81 128 VAL B C 1
ATOM 6384 O O . VAL B 1 128 ? -13.312 1.256 -11.57 1 96.81 128 VAL B O 1
ATOM 6387 N N . TYR B 1 129 ? -15.359 1.906 -12.188 1 97.19 129 TYR B N 1
ATOM 6388 C CA . TYR B 1 129 ? -15.445 2.965 -11.188 1 97.19 129 TYR B CA 1
ATOM 6389 C C . TYR B 1 129 ? -15.805 2.396 -9.82 1 97.19 129 TYR B C 1
ATOM 6391 O O . TYR B 1 129 ? -16.812 1.71 -9.672 1 97.19 129 TYR B O 1
ATOM 6399 N N . ASN B 1 130 ? -14.969 2.682 -8.859 1 96.62 130 ASN B N 1
ATOM 6400 C CA . ASN B 1 130 ? -15.25 2.275 -7.484 1 96.62 130 ASN B CA 1
ATOM 6401 C C . ASN B 1 130 ? -16.312 3.16 -6.844 1 96.62 130 ASN B C 1
ATOM 6403 O O . ASN B 1 130 ? -17.016 2.734 -5.918 1 96.62 130 ASN B O 1
ATOM 6407 N N . PHE B 1 131 ? -16.375 4.387 -7.344 1 96.5 131 PHE B N 1
ATOM 6408 C CA . PHE B 1 131 ? -17.344 5.363 -6.867 1 96.5 131 PHE B CA 1
ATOM 6409 C C . PHE B 1 131 ? -18.078 6.004 -8.039 1 96.5 131 PHE B C 1
ATOM 6411 O O . PHE B 1 131 ? -17.859 5.641 -9.195 1 96.5 131 PHE B O 1
ATOM 6418 N N . ASP B 1 132 ? -19 6.957 -7.754 1 95.88 132 ASP B N 1
ATOM 6419 C CA . ASP B 1 132 ? -19.781 7.633 -8.773 1 95.88 132 ASP B CA 1
ATOM 6420 C C . ASP B 1 132 ? -18.891 8.367 -9.766 1 95.88 132 ASP B C 1
ATOM 6422 O O . ASP B 1 132 ? -18.094 9.219 -9.375 1 95.88 132 ASP B O 1
ATOM 6426 N N . PRO B 1 133 ? -19.078 8.039 -11.062 1 95.88 133 PRO B N 1
ATOM 6427 C CA . PRO B 1 133 ? -18.266 8.703 -12.078 1 95.88 133 PRO B CA 1
ATOM 6428 C C . PRO B 1 133 ? -18.391 10.219 -12.047 1 95.88 133 PRO B C 1
ATOM 6430 O O . PRO B 1 133 ? -17.516 10.93 -12.555 1 95.88 133 PRO B O 1
ATOM 6433 N N . TYR B 1 134 ? -19.438 10.75 -11.422 1 96.12 134 TYR B N 1
ATOM 6434 C CA . TYR B 1 134 ? -19.641 12.188 -11.266 1 96.12 134 TYR B CA 1
ATOM 6435 C C . TYR B 1 134 ? -18.453 12.836 -10.562 1 96.12 134 TYR B C 1
ATOM 6437 O O . TYR B 1 134 ? -18.078 13.969 -10.875 1 96.12 134 TYR B O 1
ATOM 6445 N N . LEU B 1 135 ? -17.812 12.102 -9.711 1 95.88 135 LEU B N 1
ATOM 6446 C CA . LEU B 1 135 ? -16.688 12.609 -8.93 1 95.88 135 LEU B CA 1
ATOM 6447 C C . LEU B 1 135 ? -15.453 12.789 -9.812 1 95.88 135 LEU B C 1
ATOM 6449 O O . LEU B 1 135 ? -14.516 13.5 -9.438 1 95.88 135 LEU B O 1
ATOM 6453 N N . GLY B 1 136 ? -15.5 12.133 -10.953 1 94.31 136 GLY B N 1
ATOM 6454 C CA . GLY B 1 136 ? -14.328 12.133 -11.812 1 94.31 136 GLY B CA 1
ATOM 6455 C C . GLY B 1 136 ? -14.148 13.43 -12.586 1 94.31 136 GLY B C 1
ATOM 6456 O O . GLY B 1 136 ? -13.086 13.68 -13.164 1 94.31 136 GLY B O 1
ATOM 6457 N N . GLN B 1 137 ? -15.094 14.242 -12.578 1 92.81 137 GLN B N 1
ATOM 6458 C CA . GLN B 1 137 ? -15.016 15.531 -13.258 1 92.81 137 GLN B CA 1
ATOM 6459 C C . GLN B 1 137 ? -15.336 16.672 -12.305 1 92.81 137 GLN B C 1
ATOM 6461 O O . GLN B 1 137 ? -16.5 16.891 -11.953 1 92.81 137 GLN B O 1
ATOM 6466 N N . ILE B 1 138 ? -14.352 17.453 -12.102 1 94.06 138 ILE B N 1
ATOM 6467 C CA . ILE B 1 138 ? -14.516 18.578 -11.188 1 94.06 138 ILE B CA 1
ATOM 6468 C C . ILE B 1 138 ? -15.203 19.734 -11.914 1 94.06 138 ILE B C 1
ATOM 6470 O O . ILE B 1 138 ? -14.836 20.062 -13.039 1 94.06 138 ILE B O 1
ATOM 6474 N N . MET B 1 139 ? -16.203 20.281 -11.281 1 92.19 139 MET B N 1
ATOM 6475 C CA . MET B 1 139 ? -16.844 21.453 -11.859 1 92.19 139 MET B CA 1
ATOM 6476 C C . MET B 1 139 ? -15.812 22.547 -12.125 1 92.19 139 MET B C 1
ATOM 6478 O O . MET B 1 139 ? -15.07 22.938 -11.227 1 92.19 139 MET B O 1
ATOM 6482 N N . PRO B 1 140 ? -15.734 22.969 -13.328 1 88.38 140 PRO B N 1
ATOM 6483 C CA . PRO B 1 140 ? -14.766 24.016 -13.641 1 88.38 140 PRO B CA 1
ATOM 6484 C C . PRO B 1 140 ? -14.977 25.281 -12.797 1 88.38 140 PRO B C 1
ATOM 6486 O O . PRO B 1 140 ? -16.109 25.641 -12.484 1 88.38 140 PRO B O 1
ATOM 6489 N N . VAL B 1 141 ? -13.883 25.969 -12.57 1 83.81 141 VAL B N 1
ATOM 6490 C CA . VAL B 1 141 ? -13.906 27.141 -11.719 1 83.81 141 VAL B CA 1
ATOM 6491 C C . VAL B 1 141 ? -14.773 28.234 -12.359 1 83.81 141 VAL B C 1
ATOM 6493 O O . VAL B 1 141 ? -15.367 29.047 -11.656 1 83.81 141 VAL B O 1
ATOM 6496 N N . THR B 1 142 ? -14.906 28.141 -13.625 1 84.25 142 THR B N 1
ATOM 6497 C CA . THR B 1 142 ? -15.703 29.141 -14.344 1 84.25 142 THR B CA 1
ATOM 6498 C C . THR B 1 142 ? -17.188 28.875 -14.148 1 84.25 142 THR B C 1
ATOM 6500 O O . THR B 1 142 ? -18.016 29.781 -14.312 1 84.25 142 THR B O 1
ATOM 6503 N N . GLU B 1 143 ? -17.469 27.734 -13.742 1 89.75 143 GLU B N 1
ATOM 6504 C CA . GLU B 1 143 ? -18.875 27.359 -13.617 1 89.75 143 GLU B CA 1
ATOM 6505 C C . GLU B 1 143 ? -19.328 27.359 -12.156 1 89.75 143 GLU B C 1
ATOM 6507 O O . GLU B 1 143 ? -20.516 27.438 -11.875 1 89.75 143 GLU B O 1
ATOM 6512 N N . PHE B 1 144 ? -18.438 27.328 -11.266 1 89.69 144 PHE B N 1
ATOM 6513 C CA . PHE B 1 144 ? -18.781 27.328 -9.852 1 89.69 144 PHE B CA 1
ATOM 6514 C C . PHE B 1 144 ? -18.984 28.75 -9.336 1 89.69 144 PHE B C 1
ATOM 6516 O O . PHE B 1 144 ? -18.188 29.641 -9.641 1 89.69 144 PHE B O 1
ATOM 6523 N N . ASP B 1 145 ? -19.969 28.938 -8.547 1 87.25 145 ASP B N 1
ATOM 6524 C CA . ASP B 1 145 ? -20.25 30.266 -7.984 1 87.25 145 ASP B CA 1
ATOM 6525 C C . ASP B 1 145 ? -19.531 30.453 -6.645 1 87.25 145 ASP B C 1
ATOM 6527 O O . ASP B 1 145 ? -20.141 30.266 -5.586 1 87.25 145 ASP B O 1
ATOM 6531 N N . PHE B 1 146 ? -18.406 30.969 -6.672 1 82.75 146 PHE B N 1
ATOM 6532 C CA . PHE B 1 146 ? -17.594 31.156 -5.469 1 82.75 146 PHE B CA 1
ATOM 6533 C C . PHE B 1 146 ? -18.172 32.25 -4.59 1 82.75 146 PHE B C 1
ATOM 6535 O O . PHE B 1 146 ? -17.922 32.281 -3.383 1 82.75 146 PHE B O 1
ATOM 6542 N N . ASP B 1 147 ? -18.906 33.125 -5.129 1 78.19 147 ASP B N 1
ATOM 6543 C CA . ASP B 1 147 ? -19.5 34.219 -4.387 1 78.19 147 ASP B CA 1
ATOM 6544 C C . ASP B 1 147 ? -20.594 33.75 -3.439 1 78.19 147 ASP B C 1
ATOM 6546 O O . ASP B 1 147 ? -20.953 34.438 -2.49 1 78.19 147 ASP B O 1
ATOM 6550 N N . ALA B 1 148 ? -21.047 32.625 -3.809 1 79.62 148 ALA B N 1
ATOM 6551 C CA . ALA B 1 148 ? -22.094 32.062 -2.961 1 79.62 148 ALA B CA 1
ATOM 6552 C C . ALA B 1 148 ? -21.5 31.516 -1.667 1 79.62 148 ALA B C 1
ATOM 6554 O O . ALA B 1 148 ? -22.219 31.312 -0.684 1 79.62 148 ALA B O 1
ATOM 6555 N N . LEU B 1 149 ? -20.203 31.312 -1.628 1 82 149 LEU B N 1
ATOM 6556 C CA . LEU B 1 149 ? -19.562 30.703 -0.468 1 82 149 LEU B CA 1
ATOM 6557 C C . LEU B 1 149 ? -19.281 31.734 0.613 1 82 149 LEU B C 1
ATOM 6559 O O . LEU B 1 149 ? -19.094 32.906 0.312 1 82 149 LEU B O 1
ATOM 6563 N N . LYS B 1 150 ? -19.281 31.266 1.798 1 76 150 LYS B N 1
ATOM 6564 C CA . LYS B 1 150 ? -18.938 32.125 2.922 1 76 150 LYS B CA 1
ATOM 6565 C C . LYS B 1 150 ? -17.438 32.406 2.939 1 76 150 LYS B C 1
ATOM 6567 O O . LYS B 1 150 ? -16.625 31.547 2.615 1 76 150 LYS B O 1
ATOM 6572 N N . ASP B 1 151 ? -17.109 33.625 3.318 1 74.06 151 ASP B N 1
ATOM 6573 C CA . ASP B 1 151 ? -15.711 33.969 3.424 1 74.06 151 ASP B CA 1
ATOM 6574 C C . ASP B 1 151 ? -15.078 33.406 4.691 1 74.06 151 ASP B C 1
ATOM 6576 O O . ASP B 1 151 ? -15.766 33.219 5.695 1 74.06 151 ASP B O 1
ATOM 6580 N N . TYR B 1 152 ? -13.828 33.125 4.531 1 73.69 152 TYR B N 1
ATOM 6581 C CA . TYR B 1 152 ? -13.07 32.75 5.723 1 73.69 152 TYR B CA 1
ATOM 6582 C C . TYR B 1 152 ? -12.984 33.938 6.699 1 73.69 152 TYR B C 1
ATOM 6584 O O . TYR B 1 152 ? -12.781 35.062 6.289 1 73.69 152 TYR B O 1
ATOM 6592 N N . ILE B 1 153 ? -13.18 33.594 7.949 1 79.38 153 ILE B N 1
ATOM 6593 C CA . ILE B 1 153 ? -13.109 34.625 8.953 1 79.38 153 ILE B CA 1
ATOM 6594 C C . ILE B 1 153 ? -11.75 34.594 9.656 1 79.38 153 ILE B C 1
ATOM 6596 O O . ILE B 1 153 ? -11.422 33.594 10.297 1 79.38 153 ILE B O 1
ATOM 6600 N N . THR B 1 154 ? -11.039 35.594 9.516 1 84.88 154 THR B N 1
ATOM 6601 C CA . THR B 1 154 ? -9.766 35.719 10.219 1 84.88 154 THR B CA 1
ATOM 6602 C C . THR B 1 154 ? -9.984 35.875 11.719 1 84.88 154 THR B C 1
ATOM 6604 O O . THR B 1 154 ? -11.039 36.375 12.148 1 84.88 154 THR B O 1
ATOM 6607 N N . SER B 1 155 ? -8.992 35.562 12.469 1 85.75 155 SER B N 1
ATOM 6608 C CA . SER B 1 155 ? -9.117 35.562 13.922 1 85.75 155 SER B CA 1
ATOM 6609 C C . SER B 1 155 ? -9.438 36.938 14.453 1 85.75 155 SER B C 1
ATOM 6611 O O . SER B 1 155 ? -10.297 37.094 15.32 1 85.75 155 SER B O 1
ATOM 6613 N N . SER B 1 156 ? -8.812 37.938 13.914 1 88.56 156 SER B N 1
ATOM 6614 C CA . SER B 1 156 ? -8.984 39.312 14.414 1 88.56 156 SER B CA 1
ATOM 6615 C C . SER B 1 156 ? -10.367 39.844 14.07 1 88.56 156 SER B C 1
ATOM 6617 O O . SER B 1 156 ? -10.859 40.781 14.719 1 88.56 156 SER B O 1
ATOM 6619 N N . LYS B 1 157 ? -11.016 39.25 13.133 1 88.69 157 LYS B N 1
ATOM 6620 C CA . LYS B 1 157 ? -12.32 39.719 12.688 1 88.69 157 LYS B CA 1
ATOM 6621 C C . LYS B 1 157 ? -13.438 38.844 13.266 1 88.69 157 LYS B C 1
ATOM 6623 O O . LYS B 1 157 ? -14.617 39.125 13.016 1 88.69 157 LYS B O 1
ATOM 6628 N N . ASP B 1 158 ? -13.055 37.906 13.961 1 91 158 ASP B N 1
ATOM 6629 C CA . ASP B 1 158 ? -14.031 37 14.555 1 91 158 ASP B CA 1
ATOM 6630 C C . ASP B 1 158 ? -14.492 37.5 15.922 1 91 158 ASP B C 1
ATOM 6632 O O . ASP B 1 158 ? -13.875 37.188 16.938 1 91 158 ASP B O 1
ATOM 6636 N N . HIS B 1 159 ? -15.602 38.031 15.953 1 91.44 159 HIS B N 1
ATOM 6637 C CA . HIS B 1 159 ? -16.125 38.625 17.188 1 91.44 159 HIS B CA 1
ATOM 6638 C C . HIS B 1 159 ? -16.562 37.531 18.172 1 91.44 159 HIS B C 1
ATOM 6640 O O . HIS B 1 159 ? -16.438 37.719 19.375 1 91.44 159 HIS B O 1
ATOM 6646 N N . THR B 1 160 ? -17.047 36.469 17.609 1 90.62 160 THR B N 1
ATOM 6647 C CA . THR B 1 160 ? -17.453 35.375 18.469 1 90.62 160 THR B CA 1
ATOM 6648 C C . THR B 1 160 ? -16.25 34.781 19.203 1 90.62 160 THR B C 1
ATOM 6650 O O . THR B 1 160 ? -16.312 34.531 20.406 1 90.62 160 THR B O 1
ATOM 6653 N N . LEU B 1 161 ? -15.242 34.625 18.5 1 93.94 161 LEU B N 1
ATOM 6654 C CA . LEU B 1 161 ? -14.008 34.094 19.078 1 93.94 161 LEU B CA 1
ATOM 6655 C C . LEU B 1 161 ? -13.492 35.031 20.172 1 93.94 161 LEU B C 1
ATOM 6657 O O . LEU B 1 161 ? -13.062 34.594 21.234 1 93.94 161 LEU B O 1
ATOM 6661 N N . ARG B 1 162 ? -13.539 36.281 20 1 95.25 162 ARG B N 1
ATOM 6662 C CA . ARG B 1 162 ? -13.109 37.281 20.969 1 95.25 162 ARG B CA 1
ATOM 6663 C C . ARG B 1 162 ? -13.977 37.25 22.219 1 95.25 162 ARG B C 1
ATOM 6665 O O . ARG B 1 162 ? -13.469 37.344 23.344 1 95.25 162 ARG B O 1
ATOM 6672 N N . ASP B 1 163 ? -15.25 37.156 21.969 1 94.5 163 ASP B N 1
ATOM 6673 C CA . ASP B 1 163 ? -16.172 37.125 23.094 1 94.5 163 ASP B CA 1
ATOM 6674 C C . ASP B 1 163 ? -15.898 35.906 23.984 1 94.5 163 ASP B C 1
ATOM 6676 O O . ASP B 1 163 ? -15.945 36 25.203 1 94.5 163 ASP B O 1
ATOM 6680 N N . ILE B 1 164 ? -15.617 34.812 23.328 1 95.06 164 ILE B N 1
ATOM 6681 C CA . ILE B 1 164 ? -15.305 33.594 24.094 1 95.06 164 ILE B CA 1
ATOM 6682 C C . ILE B 1 164 ? -14.008 33.812 24.859 1 95.06 164 ILE B C 1
ATOM 6684 O O . ILE B 1 164 ? -13.883 33.375 26.016 1 95.06 164 ILE B O 1
ATOM 6688 N N . ALA B 1 165 ? -13.062 34.438 24.234 1 96.69 165 ALA B N 1
ATOM 6689 C CA . ALA B 1 165 ? -11.773 34.688 24.875 1 96.69 165 ALA B CA 1
ATOM 6690 C C . ALA B 1 165 ? -11.938 35.562 26.125 1 96.69 165 ALA B C 1
ATOM 6692 O O . ALA B 1 165 ? -11.32 35.281 27.156 1 96.69 165 ALA B O 1
ATOM 6693 N N . VAL B 1 166 ? -12.711 36.594 26.016 1 95.5 166 VAL B N 1
ATOM 6694 C CA . VAL B 1 166 ? -12.961 37.5 27.141 1 95.5 166 VAL B CA 1
ATOM 6695 C C . VAL B 1 166 ? -13.648 36.75 28.266 1 95.5 166 VAL B 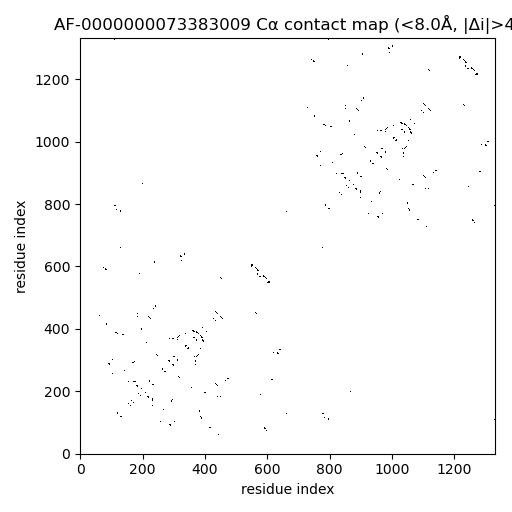C 1
ATOM 6697 O O . VAL B 1 166 ? -13.266 36.875 29.422 1 95.5 166 VAL B O 1
ATOM 6700 N N . LYS B 1 167 ? -14.641 35.938 27.844 1 94.31 167 LYS B N 1
ATOM 6701 C CA . LYS B 1 167 ? -15.383 35.156 28.828 1 94.31 167 LYS B CA 1
ATOM 6702 C C . LYS B 1 167 ? -14.461 34.156 29.547 1 94.31 167 LYS B C 1
ATOM 6704 O O . LYS B 1 167 ? -14.57 34 30.75 1 94.31 167 LYS B O 1
ATOM 6709 N N . GLU B 1 168 ? -13.57 33.531 28.812 1 95 168 GLU B N 1
ATOM 6710 C CA . GLU B 1 168 ? -12.68 32.531 29.359 1 95 168 GLU B CA 1
ATOM 6711 C C . GLU B 1 168 ? -11.391 33.125 29.891 1 95 168 GLU B C 1
ATOM 6713 O O . GLU B 1 168 ? -10.508 32.406 30.359 1 95 168 GLU B O 1
ATOM 6718 N N . LYS B 1 169 ? -11.227 34.438 29.844 1 95.19 169 LYS B N 1
ATOM 6719 C CA . LYS B 1 169 ? -10.07 35.188 30.328 1 95.19 169 LYS B CA 1
ATOM 6720 C C . LYS B 1 169 ? -8.781 34.719 29.656 1 95.19 169 LYS B C 1
ATOM 6722 O O . LYS B 1 169 ? -7.801 34.406 30.344 1 95.19 169 LYS B O 1
ATOM 6727 N N . LYS B 1 170 ? -8.93 34.562 28.391 1 97 170 LYS B N 1
ATOM 6728 C CA . LYS B 1 170 ? -7.754 34.188 27.594 1 97 170 LYS B CA 1
ATOM 6729 C C . LYS B 1 170 ? -7.188 35.406 26.875 1 97 170 LYS B C 1
ATOM 6731 O O . LYS B 1 170 ? -7.941 36.281 26.406 1 97 170 LYS B O 1
ATOM 6736 N N . LYS B 1 171 ? -5.895 35.469 26.703 1 97.44 171 LYS B N 1
ATOM 6737 C CA . LYS B 1 171 ? -5.211 36.656 26.203 1 97.44 171 LYS B CA 1
ATOM 6738 C C . LYS B 1 171 ? -4.949 36.562 24.703 1 97.44 171 LYS B C 1
ATOM 6740 O O . LYS B 1 171 ? -4.922 37.562 24 1 97.44 171 LYS B O 1
ATOM 6745 N N . TYR B 1 172 ? -4.703 35.406 24.281 1 98.38 172 TYR B N 1
ATOM 6746 C CA . TYR B 1 172 ? -4.309 35.188 22.891 1 98.38 172 TYR B CA 1
ATOM 6747 C C . TYR B 1 172 ? -5.309 34.312 22.156 1 98.38 172 TYR B C 1
ATOM 6749 O O . TYR B 1 172 ? -5.641 33.219 22.641 1 98.38 172 TYR B O 1
ATOM 6757 N N . ILE B 1 173 ? -5.816 34.719 21.016 1 97.94 173 ILE B N 1
ATOM 6758 C CA . ILE B 1 173 ? -6.738 33.906 20.219 1 97.94 173 ILE B CA 1
ATOM 6759 C C . ILE B 1 173 ? -6.141 33.656 18.844 1 97.94 173 ILE B C 1
ATOM 6761 O O . ILE B 1 173 ? -5.434 34.5 18.297 1 97.94 173 ILE B O 1
ATOM 6765 N N . GLY B 1 174 ? -6.328 32.469 18.328 1 96.44 174 GLY B N 1
ATOM 6766 C CA . GLY B 1 174 ? -5.82 32.094 17.016 1 96.44 174 GLY B CA 1
ATOM 6767 C C . GLY B 1 174 ? -6.645 31.031 16.344 1 96.44 174 GLY B C 1
ATOM 6768 O O . GLY B 1 174 ? -7.406 30.312 17 1 96.44 174 GLY B O 1
ATOM 6769 N N . SER B 1 175 ? -6.484 30.984 15.031 1 95 175 SER B N 1
ATOM 6770 C CA . SER B 1 175 ? -7.082 29.922 14.227 1 95 175 SER B CA 1
ATOM 6771 C C . SER B 1 175 ? -6.031 28.906 13.773 1 95 175 SER B C 1
ATOM 6773 O O . SER B 1 175 ? -4.836 29.203 13.766 1 95 175 SER B O 1
ATOM 6775 N N . SER B 1 176 ? -6.5 27.688 13.406 1 92.88 176 SER B N 1
ATOM 6776 C CA . SER B 1 176 ? -5.586 26.641 12.961 1 92.88 176 SER B CA 1
ATOM 6777 C C . SER B 1 176 ? -4.727 27.125 11.797 1 92.88 176 SER B C 1
ATOM 6779 O O . SER B 1 176 ? -3.525 26.844 11.75 1 92.88 176 SER B O 1
ATOM 6781 N N . SER B 1 177 ? -5.262 27.844 10.898 1 87.88 177 SER B N 1
ATOM 6782 C CA . SER B 1 177 ? -4.547 28.266 9.695 1 87.88 177 SER B CA 1
ATOM 6783 C C . SER B 1 177 ? -3.443 29.266 10.023 1 87.88 177 SER B C 1
ATOM 6785 O O . SER B 1 177 ? -2.391 29.266 9.375 1 87.88 177 SER B O 1
ATOM 6787 N N . SER B 1 178 ? -3.643 30.141 11 1 92.56 178 SER B N 1
ATOM 6788 C CA . SER B 1 178 ? -2.684 31.203 11.297 1 92.56 178 SER B CA 1
ATOM 6789 C C . SER B 1 178 ? -1.618 30.719 12.273 1 92.56 178 SER B C 1
ATOM 6791 O O . SER B 1 178 ? -0.526 31.281 12.336 1 92.56 178 SER B O 1
ATOM 6793 N N . MET B 1 179 ? -1.882 29.703 12.938 1 96.56 179 MET B N 1
ATOM 6794 C CA . MET B 1 179 ? -1.006 29.297 14.031 1 96.56 179 MET B CA 1
ATOM 6795 C C . MET B 1 179 ? 0.019 28.266 13.562 1 96.56 179 MET B C 1
ATOM 6797 O O . MET B 1 179 ? 1.101 28.156 14.141 1 96.56 179 MET B O 1
ATOM 6801 N N . THR B 1 180 ? -0.204 27.5 12.508 1 96.56 180 THR B N 1
ATOM 6802 C CA . THR B 1 180 ? 0.575 26.312 12.148 1 96.56 180 THR B CA 1
ATOM 6803 C C . THR B 1 180 ? 1.973 26.719 11.68 1 96.56 180 THR B C 1
ATOM 6805 O O . THR B 1 180 ? 2.941 26 11.922 1 96.56 180 THR B O 1
ATOM 6808 N N . SER B 1 181 ? 2.109 27.844 11.023 1 95.31 181 SER B N 1
ATOM 6809 C CA . SER B 1 181 ? 3.418 28.25 10.516 1 95.31 181 SER B CA 1
ATOM 6810 C C . SER B 1 181 ? 4.41 28.469 11.656 1 95.31 181 SER B C 1
ATOM 6812 O O . SER B 1 181 ? 5.555 28.016 11.578 1 95.31 181 SER B O 1
ATOM 6814 N N . VAL B 1 182 ? 4 29.156 12.641 1 97.88 182 VAL B N 1
ATOM 6815 C CA . VAL B 1 182 ? 4.867 29.422 13.789 1 97.88 182 VAL B CA 1
ATOM 6816 C C . VAL B 1 182 ? 5.117 28.125 14.555 1 97.88 182 VAL B C 1
ATOM 6818 O O . VAL B 1 182 ? 6.246 27.859 14.961 1 97.88 182 VAL B O 1
ATOM 6821 N N . LEU B 1 183 ? 4.098 27.359 14.719 1 98.5 183 LEU B N 1
ATOM 6822 C CA . LEU B 1 183 ? 4.223 26.094 15.438 1 98.5 183 LEU B CA 1
ATOM 6823 C C . LEU B 1 183 ? 5.215 25.172 14.742 1 98.5 183 LEU B C 1
ATOM 6825 O O . LEU B 1 183 ? 5.891 24.375 15.398 1 98.5 183 LEU B O 1
ATOM 6829 N N . SER B 1 184 ? 5.316 25.234 13.445 1 98.19 184 SER B N 1
ATOM 6830 C CA . SER B 1 184 ? 6.289 24.438 12.719 1 98.19 184 SER B CA 1
ATOM 6831 C C . SER B 1 184 ? 7.711 24.734 13.164 1 98.19 184 SER B C 1
ATOM 6833 O O . SER B 1 184 ? 8.555 23.844 13.242 1 98.19 184 SER B O 1
ATOM 6835 N N . HIS B 1 185 ? 7.988 25.969 13.461 1 98.19 185 HIS B N 1
ATOM 6836 C CA . HIS B 1 185 ? 9.328 26.344 13.906 1 98.19 185 HIS B CA 1
ATOM 6837 C C . HIS B 1 185 ? 9.625 25.781 15.289 1 98.19 185 HIS B C 1
ATOM 6839 O O . HIS B 1 185 ? 10.766 25.438 15.594 1 98.19 185 HIS B O 1
ATOM 6845 N N . PHE B 1 186 ? 8.617 25.703 16.094 1 98.62 186 PHE B N 1
ATOM 6846 C CA . PHE B 1 186 ? 8.836 25.047 17.375 1 98.62 186 PHE B CA 1
ATOM 6847 C C . PHE B 1 186 ? 9.125 23.562 17.188 1 98.62 186 PHE B C 1
ATOM 6849 O O . PHE B 1 186 ? 9.898 22.969 17.938 1 98.62 186 PHE B O 1
ATOM 6856 N N . HIS B 1 187 ? 8.484 22.969 16.203 1 98.5 187 HIS B N 1
ATOM 6857 C CA . HIS B 1 187 ? 8.836 21.594 15.867 1 98.5 187 HIS B CA 1
ATOM 6858 C C . HIS B 1 187 ? 10.305 21.469 15.5 1 98.5 187 HIS B C 1
ATOM 6860 O O . HIS B 1 187 ? 11.008 20.578 15.984 1 98.5 187 HIS B O 1
ATOM 6866 N N . TYR B 1 188 ? 10.75 22.375 14.609 1 98.12 188 TYR B N 1
ATOM 6867 C CA . TYR B 1 188 ? 12.148 22.344 14.188 1 98.12 188 TYR B CA 1
ATOM 6868 C C . TYR B 1 188 ? 13.086 22.469 15.383 1 98.12 188 TYR B C 1
ATOM 6870 O O . TYR B 1 188 ? 14.102 21.781 15.469 1 98.12 188 TYR B O 1
ATOM 6878 N N . LEU B 1 189 ? 12.719 23.312 16.281 1 98.19 189 LEU B N 1
ATOM 6879 C CA . LEU B 1 189 ? 13.547 23.609 17.438 1 98.19 189 LEU B CA 1
ATOM 6880 C C . LEU B 1 189 ? 13.586 22.422 18.391 1 98.19 189 LEU B C 1
ATOM 6882 O O . LEU B 1 189 ? 14.664 21.922 18.734 1 98.19 189 LEU B O 1
ATOM 6886 N N . LEU B 1 190 ? 12.438 21.938 18.781 1 98.06 190 LEU B N 1
ATOM 6887 C CA . LEU B 1 190 ? 12.32 20.906 19.797 1 98.06 190 LEU B CA 1
ATOM 6888 C C . LEU B 1 190 ? 12.812 19.562 19.266 1 98.06 190 LEU B C 1
ATOM 6890 O O . LEU B 1 190 ? 13.32 18.734 20.016 1 98.06 190 LEU B O 1
ATOM 6894 N N . SER B 1 191 ? 12.648 19.359 17.984 1 97.62 191 SER B N 1
ATOM 6895 C CA . SER B 1 191 ? 13.055 18.094 17.375 1 97.62 191 SER B CA 1
ATOM 6896 C C . SER B 1 191 ? 14.484 18.156 16.844 1 97.62 191 SER B C 1
ATOM 6898 O O . SER B 1 191 ? 15.008 17.188 16.297 1 97.62 191 SER B O 1
ATOM 6900 N N . ALA B 1 192 ? 15.094 19.297 16.969 1 96.56 192 ALA B N 1
ATOM 6901 C CA . ALA B 1 192 ? 16.438 19.516 16.422 1 96.56 192 ALA B CA 1
ATOM 6902 C C . ALA B 1 192 ? 16.5 19.156 14.945 1 96.56 192 ALA B C 1
ATOM 6904 O O . ALA B 1 192 ? 17.359 18.375 14.523 1 96.56 192 ALA B O 1
ATOM 6905 N N . TRP B 1 193 ? 15.508 19.641 14.227 1 96.81 193 TRP B N 1
ATOM 6906 C CA . TRP B 1 193 ? 15.414 19.484 12.773 1 96.81 193 TRP B CA 1
ATOM 6907 C C . TRP B 1 193 ? 15.367 18.016 12.383 1 96.81 193 TRP B C 1
ATOM 6909 O O . TRP B 1 193 ? 16.031 17.594 11.422 1 96.81 193 TRP B O 1
ATOM 6919 N N . ARG B 1 194 ? 14.57 17.25 13.156 1 96.44 194 ARG B N 1
ATOM 6920 C CA . ARG B 1 194 ? 14.367 15.844 12.82 1 96.44 194 ARG B CA 1
ATOM 6921 C C . ARG B 1 194 ? 13.945 15.68 11.359 1 96.44 194 ARG B C 1
ATOM 6923 O O . ARG B 1 194 ? 13.039 16.375 10.898 1 96.44 194 ARG B O 1
ATOM 6930 N N . GLY B 1 195 ? 14.617 14.805 10.641 1 96.56 195 GLY B N 1
ATOM 6931 C CA . GLY B 1 195 ? 14.203 14.5 9.273 1 96.56 195 GLY B CA 1
ATOM 6932 C C . GLY B 1 195 ? 12.922 13.703 9.203 1 96.56 195 GLY B C 1
ATOM 6933 O O . GLY B 1 195 ? 12.523 13.062 10.18 1 96.56 195 GLY B O 1
ATOM 6934 N N . VAL B 1 196 ? 12.297 13.734 8.031 1 97.94 196 VAL B N 1
ATOM 6935 C CA . VAL B 1 196 ? 11.062 12.977 7.832 1 97.94 196 VAL B CA 1
ATOM 6936 C C . VAL B 1 196 ? 11.391 11.492 7.668 1 97.94 196 VAL B C 1
ATOM 6938 O O . VAL B 1 196 ? 12.531 11.133 7.359 1 97.94 196 VAL B O 1
ATOM 6941 N N . ASP B 1 197 ? 10.406 10.664 7.984 1 97.94 197 ASP B N 1
ATOM 6942 C CA . ASP B 1 197 ? 10.531 9.211 7.895 1 97.94 197 ASP B CA 1
ATOM 6943 C C . ASP B 1 197 ? 9.758 8.672 6.695 1 97.94 197 ASP B C 1
ATOM 6945 O O . ASP B 1 197 ? 8.531 8.797 6.633 1 97.94 197 ASP B O 1
ATOM 6949 N N . ILE B 1 198 ? 10.438 8.086 5.73 1 97.44 198 ILE B N 1
ATOM 6950 C CA . ILE B 1 198 ? 9.789 7.613 4.508 1 97.44 198 ILE B CA 1
ATOM 6951 C C . ILE B 1 198 ? 9.836 6.09 4.453 1 97.44 198 ILE B C 1
ATOM 6953 O O . ILE B 1 198 ? 9.82 5.5 3.371 1 97.44 198 ILE B O 1
ATOM 6957 N N . ARG B 1 199 ? 9.906 5.355 5.559 1 96.38 199 ARG B N 1
ATOM 6958 C CA . ARG B 1 199 ? 10.109 3.91 5.625 1 96.38 199 ARG B CA 1
ATOM 6959 C C . ARG B 1 199 ? 8.969 3.164 4.949 1 96.38 199 ARG B C 1
ATOM 6961 O O . ARG B 1 199 ? 9.141 2.021 4.516 1 96.38 199 ARG B O 1
ATOM 6968 N N . THR B 1 200 ? 7.797 3.713 4.848 1 96 200 THR B N 1
ATOM 6969 C CA . THR B 1 200 ? 6.621 3.021 4.328 1 96 200 THR B CA 1
ATOM 6970 C C . THR B 1 200 ? 6.551 3.145 2.811 1 96 200 THR B C 1
ATOM 6972 O O . THR B 1 200 ? 5.711 2.512 2.17 1 96 200 THR B O 1
ATOM 6975 N N . LEU B 1 201 ? 7.387 3.988 2.184 1 97.75 201 LEU B N 1
ATOM 6976 C CA . LEU B 1 201 ? 7.449 4.059 0.727 1 97.75 201 LEU B CA 1
ATOM 6977 C C . LEU B 1 201 ? 8.141 2.824 0.153 1 97.75 201 LEU B C 1
ATOM 6979 O O . LEU B 1 201 ? 8.82 2.094 0.877 1 97.75 201 LEU B O 1
ATOM 6983 N N . SER B 1 202 ? 7.891 2.637 -1.109 1 97.69 202 SER B N 1
ATOM 6984 C CA . SER B 1 202 ? 8.414 1.437 -1.754 1 97.69 202 SER B CA 1
ATOM 6985 C C . SER B 1 202 ? 9.938 1.497 -1.883 1 97.69 202 SER B C 1
ATOM 6987 O O . SER B 1 202 ? 10.516 2.582 -1.918 1 97.69 202 SER B O 1
ATOM 6989 N N . GLN B 1 203 ? 10.562 0.367 -1.967 1 96.94 203 GLN B N 1
ATOM 6990 C CA . GLN B 1 203 ? 12.008 0.266 -2.156 1 96.94 203 GLN B CA 1
ATOM 6991 C C . GLN B 1 203 ? 12.43 0.825 -3.512 1 96.94 203 GLN B C 1
ATOM 6993 O O . GLN B 1 203 ? 13.562 1.275 -3.682 1 96.94 203 GLN B O 1
ATOM 6998 N N . GLY B 1 204 ? 11.508 0.849 -4.398 1 95.94 204 GLY B N 1
ATOM 6999 C CA . GLY B 1 204 ? 11.789 1.329 -5.742 1 95.94 204 GLY B CA 1
ATOM 7000 C C . GLY B 1 204 ? 11.648 2.832 -5.883 1 95.94 204 GLY B C 1
ATOM 7001 O O . GLY B 1 204 ? 11.977 3.396 -6.93 1 95.94 204 GLY B O 1
ATOM 7002 N N . PHE B 1 205 ? 11.148 3.537 -4.816 1 97.25 205 PHE B N 1
ATOM 7003 C CA . PHE B 1 205 ? 10.992 4.984 -4.879 1 97.25 205 PHE B CA 1
ATOM 7004 C C . PHE B 1 205 ? 12.352 5.676 -4.934 1 97.25 205 PHE B C 1
ATOM 7006 O O . PHE B 1 205 ? 13.203 5.449 -4.078 1 97.25 205 PHE B O 1
ATOM 7013 N N . PRO B 1 206 ? 12.547 6.582 -5.777 1 94.81 206 PRO B N 1
ATOM 7014 C CA . PRO B 1 206 ? 13.914 7.035 -6.062 1 94.81 206 PRO B CA 1
ATOM 7015 C C . PRO B 1 206 ? 14.352 8.18 -5.156 1 94.81 206 PRO B C 1
ATOM 7017 O O . PRO B 1 206 ? 15.539 8.289 -4.824 1 94.81 206 PRO B O 1
ATOM 7020 N N . ASP B 1 207 ? 13.461 9.078 -4.727 1 92.69 207 ASP B N 1
ATOM 7021 C CA . ASP B 1 207 ? 13.852 10.258 -3.963 1 92.69 207 ASP B CA 1
ATOM 7022 C C . ASP B 1 207 ? 14.25 9.883 -2.537 1 92.69 207 ASP B C 1
ATOM 7024 O O . ASP B 1 207 ? 13.555 9.102 -1.878 1 92.69 207 ASP B O 1
ATOM 7028 N N . LYS B 1 208 ? 15.359 10.539 -2.08 1 92.44 208 LYS B N 1
ATOM 7029 C CA . LYS B 1 208 ? 15.898 10.133 -0.787 1 92.44 208 LYS B CA 1
ATOM 7030 C C . LYS B 1 208 ? 15.93 11.305 0.192 1 92.44 208 LYS B C 1
ATOM 7032 O O . LYS B 1 208 ? 16.297 11.133 1.356 1 92.44 208 LYS B O 1
ATOM 7037 N N . LEU B 1 209 ? 15.5 12.492 -0.197 1 94.25 209 LEU B N 1
ATOM 7038 C CA . LEU B 1 209 ? 15.531 13.656 0.677 1 94.25 209 LEU B CA 1
ATOM 7039 C C . LEU B 1 209 ? 14.664 13.438 1.913 1 94.25 209 LEU B C 1
ATOM 7041 O O . LEU B 1 209 ? 13.57 12.891 1.817 1 94.25 209 LEU B O 1
ATOM 7045 N N . ARG B 1 210 ? 15.18 13.852 3.029 1 96.56 210 ARG B N 1
ATOM 7046 C CA . ARG B 1 210 ? 14.461 13.664 4.285 1 96.56 210 ARG B CA 1
ATOM 7047 C C . ARG B 1 210 ? 14.188 15.008 4.965 1 96.56 210 ARG B C 1
ATOM 7049 O O . ARG B 1 210 ? 13.664 15.047 6.082 1 96.56 210 ARG B O 1
ATOM 7056 N N . SER B 1 211 ? 14.539 16.094 4.344 1 95.88 211 SER B N 1
ATOM 7057 C CA . SER B 1 211 ? 14.289 17.422 4.898 1 95.88 211 SER B CA 1
ATOM 7058 C C . SER B 1 211 ? 12.938 17.969 4.438 1 95.88 211 SER B C 1
ATOM 7060 O O . SER B 1 211 ? 12.422 17.562 3.396 1 95.88 211 SER B O 1
ATOM 7062 N N . PHE B 1 212 ? 12.406 18.812 5.254 1 96.56 212 PHE B N 1
ATOM 7063 C CA . PHE B 1 212 ? 11.234 19.547 4.816 1 96.56 212 PHE B CA 1
ATOM 7064 C C . PHE B 1 212 ? 11.578 20.469 3.652 1 96.56 212 PHE B C 1
ATOM 7066 O O . PHE B 1 212 ? 12.75 20.766 3.414 1 96.56 212 PHE B O 1
ATOM 7073 N N . THR B 1 213 ? 10.617 20.891 2.898 1 93.62 213 THR B N 1
ATOM 7074 C CA . THR B 1 213 ? 10.836 21.734 1.736 1 93.62 213 THR B CA 1
ATOM 7075 C C . THR B 1 213 ? 11.352 23.109 2.164 1 93.62 213 THR B C 1
ATOM 7077 O O . THR B 1 213 ? 11.188 23.516 3.316 1 93.62 213 THR B O 1
ATOM 7080 N N . ARG B 1 214 ? 11.883 23.812 1.274 1 89.31 214 ARG B N 1
ATOM 7081 C CA . ARG B 1 214 ? 12.43 25.156 1.523 1 89.31 214 ARG B CA 1
ATOM 7082 C C . ARG B 1 214 ? 11.344 26.109 1.979 1 89.31 214 ARG B C 1
ATOM 7084 O O . ARG B 1 214 ? 11.562 26.938 2.875 1 89.31 214 ARG B O 1
ATOM 7091 N N . LEU B 1 215 ? 10.25 26.016 1.408 1 89.06 215 LEU B N 1
ATOM 7092 C CA . LEU B 1 215 ? 9.141 26.891 1.744 1 89.06 215 LEU B CA 1
ATOM 7093 C C . LEU B 1 215 ? 8.711 26.703 3.195 1 89.06 215 LEU B C 1
ATOM 7095 O O . LEU B 1 215 ? 8.453 27.688 3.906 1 89.06 215 LEU B O 1
ATOM 7099 N N . LEU B 1 216 ? 8.672 25.5 3.607 1 92.81 216 LEU B N 1
ATOM 7100 C CA . LEU B 1 216 ? 8.227 25.203 4.965 1 92.81 216 LEU B CA 1
ATOM 7101 C C . LEU B 1 216 ? 9.281 25.625 5.984 1 92.81 216 LEU B C 1
ATOM 7103 O O . LEU B 1 216 ? 8.953 25.922 7.137 1 92.81 216 LEU B O 1
ATOM 7107 N N . ARG B 1 217 ? 10.461 25.703 5.57 1 94.56 217 ARG B N 1
ATOM 7108 C CA . ARG B 1 217 ? 11.555 26.031 6.477 1 94.56 217 ARG B CA 1
ATOM 7109 C C . ARG B 1 217 ? 11.781 27.531 6.555 1 94.56 217 ARG B C 1
ATOM 7111 O O . ARG B 1 217 ? 12.547 28.016 7.395 1 94.56 217 ARG B O 1
ATOM 7118 N N . ALA B 1 218 ? 11.117 28.266 5.707 1 94.81 218 ALA B N 1
ATOM 7119 C CA . ALA B 1 218 ? 11.281 29.719 5.668 1 94.81 218 ALA B CA 1
ATOM 7120 C C . ALA B 1 218 ? 10.781 30.359 6.961 1 94.81 218 ALA B C 1
ATOM 7122 O O . ALA B 1 218 ? 9.898 29.828 7.629 1 94.81 218 ALA B O 1
ATOM 7123 N N . PRO B 1 219 ? 11.375 31.562 7.266 1 97.12 219 PRO B N 1
ATOM 7124 C CA . PRO B 1 219 ? 10.891 32.25 8.453 1 97.12 219 PRO B CA 1
ATOM 7125 C C . PRO B 1 219 ? 9.383 32.5 8.422 1 97.12 219 PRO B C 1
ATOM 7127 O O . PRO B 1 219 ? 8.828 32.781 7.355 1 97.12 219 PRO B O 1
ATOM 7130 N N . SER B 1 220 ? 8.805 32.344 9.586 1 97.12 220 SER B N 1
ATOM 7131 C CA . SER B 1 220 ? 7.367 32.594 9.703 1 97.12 220 SER B CA 1
ATOM 7132 C C . SER B 1 220 ? 7.078 33.969 10.273 1 97.12 220 SER B C 1
ATOM 7134 O O . SER B 1 220 ? 7.797 34.469 11.148 1 97.12 220 SER B O 1
ATOM 7136 N N . ALA B 1 221 ? 6.043 34.594 9.734 1 97.38 221 ALA B N 1
ATOM 7137 C CA . ALA B 1 221 ? 5.621 35.906 10.219 1 97.38 221 ALA B CA 1
ATOM 7138 C C . ALA B 1 221 ? 4.148 35.906 10.609 1 97.38 221 ALA B C 1
ATOM 7140 O O . ALA B 1 221 ? 3.352 35.156 10.039 1 97.38 221 ALA B O 1
ATOM 7141 N N . MET B 1 222 ? 3.812 36.719 11.578 1 97.44 222 MET B N 1
ATOM 7142 C CA . MET B 1 222 ? 2.436 36.844 12.039 1 97.44 222 MET B CA 1
ATOM 7143 C C . MET B 1 222 ? 2.182 38.219 12.664 1 97.44 222 MET B C 1
ATOM 7145 O O . MET B 1 222 ? 3.125 38.938 12.953 1 97.44 222 MET B O 1
ATOM 7149 N N . PHE B 1 223 ? 0.946 38.531 12.75 1 97.69 223 PHE B N 1
ATOM 7150 C CA . PHE B 1 223 ? 0.538 39.75 13.477 1 97.69 223 PHE B CA 1
ATOM 7151 C C . PHE B 1 223 ? -0.196 39.375 14.758 1 97.69 223 PHE B C 1
ATOM 7153 O O . PHE B 1 223 ? -0.97 38.406 14.781 1 97.69 223 PHE B O 1
ATOM 7160 N N . LEU B 1 224 ? 0.141 40.031 15.75 1 97.62 224 LEU B N 1
ATOM 7161 C CA . LEU B 1 224 ? -0.648 40.031 16.969 1 97.62 224 LEU B CA 1
ATOM 7162 C C . LEU B 1 224 ? -1.494 41.312 17.047 1 97.62 224 LEU B C 1
ATOM 7164 O O . LEU B 1 224 ? -1.002 42.375 17.453 1 97.62 224 LEU B O 1
ATOM 7168 N N . ARG B 1 225 ? -2.74 41.156 16.781 1 97.38 225 ARG B N 1
ATOM 7169 C CA . ARG B 1 225 ? -3.625 42.312 16.734 1 97.38 225 ARG B CA 1
ATOM 7170 C C . ARG B 1 225 ? -4.328 42.531 18.062 1 97.38 225 ARG B C 1
ATOM 7172 O O . ARG B 1 225 ? -5.039 41.625 18.547 1 97.38 225 ARG B O 1
ATOM 7179 N N . TYR B 1 226 ? -4.172 43.75 18.578 1 96.69 226 TYR B N 1
ATOM 7180 C CA . TYR B 1 226 ? -4.75 44.031 19.875 1 96.69 226 TYR B CA 1
ATOM 7181 C C . TYR B 1 226 ? -6.133 44.656 19.734 1 96.69 226 TYR B C 1
ATOM 7183 O O . TYR B 1 226 ? -6.32 45.594 18.953 1 96.69 226 TYR B O 1
ATOM 7191 N N . GLN B 1 227 ? -7.094 44.094 20.375 1 93.12 227 GLN B N 1
ATOM 7192 C CA . GLN B 1 227 ? -8.445 44.656 20.453 1 93.12 227 GLN B CA 1
ATOM 7193 C C . GLN B 1 227 ? -9.094 44.344 21.797 1 93.12 227 GLN B C 1
ATOM 7195 O O . GLN B 1 227 ? -9.367 43.156 22.078 1 93.12 227 GLN B O 1
ATOM 7200 N N . ASP B 1 228 ? -9.383 45.281 22.656 1 89 228 ASP B N 1
ATOM 7201 C CA . ASP B 1 228 ? -10.156 45.156 23.875 1 89 228 ASP B CA 1
ATOM 7202 C C . ASP B 1 228 ? -9.555 44.125 24.828 1 89 228 ASP B C 1
ATOM 7204 O O . ASP B 1 228 ? -10.25 43.219 25.297 1 89 228 ASP B O 1
ATOM 7208 N N . GLY B 1 229 ? -8.297 44.125 24.953 1 92.06 229 GLY B N 1
ATOM 7209 C CA . GLY B 1 229 ? -7.652 43.281 25.938 1 92.06 229 GLY B CA 1
ATOM 7210 C C . GLY B 1 229 ? -7.25 41.906 25.391 1 92.06 229 GLY B C 1
ATOM 7211 O O . GLY B 1 229 ? -6.617 41.125 26.094 1 92.06 229 GLY B O 1
ATOM 7212 N N . VAL B 1 230 ? -7.613 41.656 24.188 1 96.69 230 VAL B N 1
ATOM 7213 C CA . VAL B 1 230 ? -7.305 40.375 23.578 1 96.69 230 VAL B CA 1
ATOM 7214 C C . VAL B 1 230 ? -6.395 40.562 22.375 1 96.69 230 VAL B C 1
ATOM 7216 O O . VAL B 1 230 ? -6.523 41.562 21.656 1 96.69 230 VAL B O 1
ATOM 7219 N N . TYR B 1 231 ? -5.422 39.688 22.219 1 98.06 231 TYR B N 1
ATOM 7220 C CA . TYR B 1 231 ? -4.523 39.688 21.062 1 98.06 231 TYR B CA 1
ATOM 7221 C C . TYR B 1 231 ? -4.863 38.562 20.094 1 98.06 231 TYR B C 1
ATOM 7223 O O . TYR B 1 231 ? -4.82 37.406 20.453 1 98.06 231 TYR B O 1
ATOM 7231 N N . ALA B 1 232 ? -5.184 38.906 18.859 1 97.75 232 ALA B N 1
ATOM 7232 C CA . ALA B 1 232 ? -5.531 37.906 17.844 1 97.75 232 ALA B CA 1
ATOM 7233 C C . ALA B 1 232 ? -4.344 37.625 16.922 1 97.75 232 ALA B C 1
ATOM 7235 O O . ALA B 1 232 ? -3.676 38.562 16.469 1 97.75 232 ALA B O 1
ATOM 7236 N N . ILE B 1 233 ? -4.125 36.375 16.703 1 97.81 233 ILE B N 1
ATOM 7237 C CA . ILE B 1 233 ? -3.053 35.969 15.805 1 97.81 233 ILE B CA 1
ATOM 7238 C C . ILE B 1 233 ? -3.566 35.938 14.367 1 97.81 233 ILE B C 1
ATOM 7240 O O . ILE B 1 233 ? -4.465 35.156 14.047 1 97.81 233 ILE B O 1
ATOM 7244 N N . ASP B 1 234 ? -3.012 36.75 13.547 1 96.19 234 ASP B N 1
ATOM 7245 C CA . ASP B 1 234 ? -3.324 36.75 12.125 1 96.19 234 ASP B CA 1
ATOM 7246 C C . ASP B 1 234 ? -2.104 36.344 11.289 1 96.19 234 ASP B C 1
ATOM 7248 O O . ASP B 1 234 ? -0.977 36.719 11.617 1 96.19 234 ASP B O 1
ATOM 7252 N N . ALA B 1 235 ? -2.395 35.656 10.273 1 93.19 235 ALA B N 1
ATOM 7253 C CA . ALA B 1 235 ? -1.318 35.312 9.352 1 93.19 235 ALA B CA 1
ATOM 7254 C C . ALA B 1 235 ? -0.821 36.531 8.602 1 93.19 235 ALA B C 1
ATOM 7256 O O . ALA B 1 235 ? -1.607 37.406 8.258 1 93.19 235 ALA B O 1
ATOM 7257 N N . ASP B 1 236 ? 0.47 36.625 8.391 1 95 236 ASP B N 1
ATOM 7258 C CA . ASP B 1 236 ? 1.089 37.688 7.582 1 95 236 ASP B CA 1
ATOM 7259 C C . ASP B 1 236 ? 0.995 37.344 6.094 1 95 236 ASP B C 1
ATOM 7261 O O . ASP B 1 236 ? 1.61 36.406 5.625 1 95 236 ASP B O 1
ATOM 7265 N N . LYS B 1 237 ? 0.305 38.125 5.312 1 90.31 237 LYS B N 1
ATOM 7266 C CA . LYS B 1 237 ? 0.029 37.844 3.906 1 90.31 237 LYS B CA 1
ATOM 7267 C C . LYS B 1 237 ? 0.878 38.719 2.994 1 90.31 237 LYS B C 1
ATOM 7269 O O . LYS B 1 237 ? 0.496 39 1.854 1 90.31 237 LYS B O 1
ATOM 7274 N N . GLU B 1 238 ? 1.984 39.188 3.475 1 91.5 238 GLU B N 1
ATOM 7275 C CA . GLU B 1 238 ? 2.852 40.062 2.719 1 91.5 238 GLU B CA 1
ATOM 7276 C C . GLU B 1 238 ? 3.225 39.469 1.367 1 91.5 238 GLU B C 1
ATOM 7278 O O . GLU B 1 238 ? 3.273 40.188 0.36 1 91.5 238 GLU B O 1
ATOM 7283 N N . PHE B 1 239 ? 3.453 38.219 1.368 1 88.31 239 PHE B N 1
ATOM 7284 C CA . PHE B 1 239 ? 3.941 37.594 0.148 1 88.31 239 PHE B CA 1
ATOM 7285 C C . PHE B 1 239 ? 2.93 36.562 -0.384 1 88.31 239 PHE B C 1
ATOM 7287 O O . PHE B 1 239 ? 3.291 35.656 -1.115 1 88.31 239 PHE B O 1
ATOM 7294 N N . GLU B 1 240 ? 1.789 36.719 0.049 1 82.62 240 GLU B N 1
ATOM 7295 C CA . GLU B 1 240 ? 0.73 35.844 -0.435 1 82.62 240 GLU B CA 1
ATOM 7296 C C . GLU B 1 240 ? 0.454 36.094 -1.918 1 82.62 240 GLU B C 1
ATOM 7298 O O . GLU B 1 240 ? 0.489 37.219 -2.391 1 82.62 240 GLU B O 1
ATOM 7303 N N . SER B 1 241 ? 0.333 35.062 -2.643 1 77 241 SER B N 1
ATOM 7304 C CA . SER B 1 241 ? -0.032 35.156 -4.055 1 77 241 SER B CA 1
ATOM 7305 C C . SER B 1 241 ? -1.306 34.375 -4.348 1 77 241 SER B C 1
ATOM 7307 O O . SER B 1 241 ? -1.728 33.531 -3.541 1 77 241 SER B O 1
ATOM 7309 N N . ALA B 1 242 ? -1.957 34.844 -5.488 1 68.19 242 ALA B N 1
ATOM 7310 C CA . ALA B 1 242 ? -3.189 34.188 -5.887 1 68.19 242 ALA B CA 1
ATOM 7311 C C . ALA B 1 242 ? -2.928 32.719 -6.23 1 68.19 242 ALA B C 1
ATOM 7313 O O . ALA B 1 242 ? -1.865 32.375 -6.758 1 68.19 242 ALA B O 1
ATOM 7314 N N . ASN B 1 243 ? -3.803 31.922 -5.688 1 74.06 243 ASN B N 1
ATOM 7315 C CA . ASN B 1 243 ? -3.664 30.516 -6.039 1 74.06 243 ASN B CA 1
ATOM 7316 C C . ASN B 1 243 ? -5.023 29.859 -6.277 1 74.06 243 ASN B C 1
ATOM 7318 O O . ASN B 1 243 ? -5.93 29.984 -5.449 1 74.06 243 ASN B O 1
ATOM 7322 N N . ILE B 1 244 ? -5.199 29.391 -7.445 1 75.75 244 ILE B N 1
ATOM 7323 C CA . ILE B 1 244 ? -6.414 28.719 -7.898 1 75.75 244 ILE B CA 1
ATOM 7324 C C . ILE B 1 244 ? -6.777 27.594 -6.926 1 75.75 244 ILE B C 1
ATOM 7326 O O . ILE B 1 244 ? -7.945 27.219 -6.812 1 75.75 244 ILE B O 1
ATOM 7330 N N . LEU B 1 245 ? -5.891 27.094 -6.258 1 78.62 245 LEU B N 1
ATOM 7331 C CA . LEU B 1 245 ? -6.074 25.906 -5.422 1 78.62 245 LEU B CA 1
ATOM 7332 C C . LEU B 1 245 ? -6.914 26.234 -4.191 1 78.62 245 LEU B C 1
ATOM 7334 O O . LEU B 1 245 ? -7.629 25.375 -3.678 1 78.62 245 LEU B O 1
ATOM 7338 N N . MET B 1 246 ? -6.828 27.438 -3.75 1 77.31 246 MET B N 1
ATOM 7339 C CA . MET B 1 246 ? -7.625 27.812 -2.59 1 77.31 246 MET B CA 1
ATOM 7340 C C . MET B 1 246 ? -9.117 27.812 -2.926 1 77.31 246 MET B C 1
ATOM 7342 O O . MET B 1 246 ? -9.93 27.328 -2.141 1 77.31 246 MET B O 1
ATOM 7346 N N . ASN B 1 247 ? -9.422 28.312 -4.109 1 78.5 247 ASN B N 1
ATOM 7347 C CA . ASN B 1 247 ? -10.805 28.297 -4.582 1 78.5 247 ASN B CA 1
ATOM 7348 C C . ASN B 1 247 ? -11.312 26.875 -4.781 1 78.5 247 ASN B C 1
ATOM 7350 O O . ASN B 1 247 ? -12.406 26.531 -4.336 1 78.5 247 ASN B O 1
ATOM 7354 N N . LEU B 1 248 ? -10.5 26.172 -5.305 1 86 248 LEU B N 1
ATOM 7355 C CA . LEU B 1 248 ? -10.883 24.797 -5.617 1 86 248 LEU B CA 1
ATOM 7356 C C . LEU B 1 248 ? -11.078 23.984 -4.34 1 86 248 LEU B C 1
ATOM 7358 O O . LEU B 1 248 ? -11.914 23.078 -4.301 1 86 248 LEU B O 1
ATOM 7362 N N . GLY B 1 249 ? -10.328 24.297 -3.324 1 88.12 249 GLY B N 1
ATOM 7363 C CA . GLY B 1 249 ? -10.469 23.609 -2.055 1 88.12 249 GLY B CA 1
ATOM 7364 C C . GLY B 1 249 ? -11.852 23.734 -1.453 1 88.12 249 GLY B C 1
ATOM 7365 O O . GLY B 1 249 ? -12.43 22.75 -0.977 1 88.12 249 GLY B O 1
ATOM 7366 N N . LYS B 1 250 ? -12.391 24.906 -1.56 1 86.81 250 LYS B N 1
ATOM 7367 C CA . LYS B 1 250 ? -13.727 25.141 -1.017 1 86.81 250 LYS B CA 1
ATOM 7368 C C . LYS B 1 250 ? -14.789 24.406 -1.828 1 86.81 250 LYS B C 1
ATOM 7370 O O . LYS B 1 250 ? -15.703 23.812 -1.262 1 86.81 250 LYS B O 1
ATOM 7375 N N . SER B 1 251 ? -14.656 24.562 -3.104 1 91.81 251 SER B N 1
ATOM 7376 C CA . SER B 1 251 ? -15.609 23.891 -3.98 1 91.81 251 SER B CA 1
ATOM 7377 C C . SER B 1 251 ? -15.57 22.375 -3.793 1 91.81 251 SER B C 1
ATOM 7379 O O . SER B 1 251 ? -16.609 21.734 -3.73 1 91.81 251 SER B O 1
ATOM 7381 N N . MET B 1 252 ? -14.414 21.797 -3.654 1 94.25 252 MET B N 1
ATOM 7382 C CA . MET B 1 252 ? -14.281 20.359 -3.533 1 94.25 252 MET B CA 1
ATOM 7383 C C . MET B 1 252 ? -14.742 19.875 -2.162 1 94.25 252 MET B C 1
ATOM 7385 O O . MET B 1 252 ? -15.242 18.766 -2.025 1 94.25 252 MET B O 1
ATOM 7389 N N . GLU B 1 253 ? -14.555 20.688 -1.177 1 92.81 253 GLU B N 1
ATOM 7390 C CA . GLU B 1 253 ? -15.094 20.359 0.136 1 92.81 253 GLU B CA 1
ATOM 7391 C C . GLU B 1 253 ? -16.609 20.156 0.078 1 92.81 253 GLU B C 1
ATOM 7393 O O . GLU B 1 253 ? -17.125 19.203 0.665 1 92.81 253 GLU B O 1
ATOM 7398 N N . LYS B 1 254 ? -17.266 21.062 -0.599 1 93.44 254 LYS B N 1
ATOM 7399 C CA . LYS B 1 254 ? -18.719 20.938 -0.776 1 93.44 254 LYS B CA 1
ATOM 7400 C C . LYS B 1 254 ? -19.062 19.703 -1.61 1 93.44 254 LYS B C 1
ATOM 7402 O O . LYS B 1 254 ? -20.031 19 -1.312 1 93.44 254 LYS B O 1
ATOM 7407 N N . LEU B 1 255 ? -18.266 19.469 -2.604 1 96.38 255 LEU B N 1
ATOM 7408 C CA . LEU B 1 255 ? -18.484 18.312 -3.475 1 96.38 255 LEU B CA 1
ATOM 7409 C C . LEU B 1 255 ? -18.453 17.016 -2.676 1 96.38 255 LEU B C 1
ATOM 7411 O O . LEU B 1 255 ? -19.281 16.141 -2.887 1 96.38 255 LEU B O 1
ATOM 7415 N N . LEU B 1 256 ? -17.516 16.859 -1.714 1 97.75 256 LEU B N 1
ATOM 7416 C CA . LEU B 1 256 ? -17.266 15.617 -0.991 1 97.75 256 LEU B CA 1
ATOM 7417 C C . LEU B 1 256 ? -18.297 15.406 0.101 1 97.75 256 LEU B C 1
ATOM 7419 O O . LEU B 1 256 ? -18.438 14.297 0.623 1 97.75 256 LEU B O 1
ATOM 7423 N N . THR B 1 257 ? -19.109 16.422 0.45 1 96.62 257 THR B N 1
ATOM 7424 C CA . THR B 1 257 ? -19.969 16.297 1.62 1 96.62 257 THR B CA 1
ATOM 7425 C C . THR B 1 257 ? -21.438 16.516 1.239 1 96.62 257 THR B C 1
ATOM 7427 O O . THR B 1 257 ? -22.328 16.312 2.057 1 96.62 257 THR B O 1
ATOM 7430 N N . LEU B 1 258 ? -21.703 17 -0.011 1 95.31 258 LEU B N 1
ATOM 7431 C CA . LEU B 1 258 ? -23.078 17.219 -0.451 1 95.31 258 LEU B CA 1
ATOM 7432 C C . LEU B 1 258 ? -23.484 16.188 -1.494 1 95.31 258 LEU B C 1
ATOM 7434 O O . LEU B 1 258 ? -22.672 15.766 -2.311 1 95.31 258 LEU B O 1
ATOM 7438 N N . PRO B 1 259 ? -24.75 15.82 -1.418 1 95.88 259 PRO B N 1
ATOM 7439 C CA . PRO B 1 259 ? -25.234 15.039 -2.551 1 95.88 259 PRO B CA 1
ATOM 7440 C C . PRO B 1 259 ? -25.156 15.789 -3.877 1 95.88 259 PRO B C 1
ATOM 7442 O O . PRO B 1 259 ? -25.109 17.031 -3.889 1 95.88 259 PRO B O 1
ATOM 7445 N N . LYS B 1 260 ? -25.172 15.086 -4.883 1 95.12 260 LYS B N 1
ATOM 7446 C CA . LYS B 1 260 ? -24.984 15.617 -6.227 1 95.12 260 LYS B CA 1
ATOM 7447 C C . LYS B 1 260 ? -25.953 16.766 -6.508 1 95.12 260 LYS B C 1
ATOM 7449 O O . LYS B 1 260 ? -25.547 17.844 -6.953 1 95.12 260 LYS B O 1
ATOM 7454 N N . ASP B 1 261 ? -27.203 16.594 -6.199 1 94.62 261 ASP B N 1
ATOM 7455 C CA . ASP B 1 261 ? -28.234 17.578 -6.516 1 94.62 261 ASP B CA 1
ATOM 7456 C C . ASP B 1 261 ? -28.016 18.875 -5.738 1 94.62 261 ASP B C 1
ATOM 7458 O O . ASP B 1 261 ? -28.219 19.969 -6.27 1 94.62 261 ASP B O 1
ATOM 7462 N N . ASP B 1 262 ? -27.625 18.719 -4.52 1 93.56 262 ASP B N 1
ATOM 7463 C CA . ASP B 1 262 ? -27.375 19.906 -3.697 1 93.56 262 ASP B CA 1
ATOM 7464 C C . ASP B 1 262 ? -26.109 20.625 -4.16 1 93.56 262 ASP B C 1
ATOM 7466 O O . ASP B 1 262 ? -26.047 21.859 -4.156 1 93.56 262 ASP B O 1
ATOM 7470 N N . PHE B 1 263 ? -25.188 19.906 -4.59 1 95.06 263 PHE B N 1
ATOM 7471 C CA . PHE B 1 263 ? -23.938 20.5 -5.062 1 95.06 263 PHE B CA 1
ATOM 7472 C C . PHE B 1 263 ? -24.156 21.266 -6.363 1 95.06 263 PHE B C 1
ATOM 7474 O O . PHE B 1 263 ? -23.578 22.328 -6.57 1 95.06 263 PHE B O 1
ATOM 7481 N N . GLU B 1 264 ? -24.922 20.766 -7.164 1 95.06 264 GLU B N 1
ATOM 7482 C CA . GLU B 1 264 ? -25.188 21.375 -8.461 1 95.06 264 GLU B CA 1
ATOM 7483 C C . GLU B 1 264 ? -25.875 22.719 -8.305 1 95.06 264 GLU B C 1
ATOM 7485 O O . GLU B 1 264 ? -25.875 23.531 -9.234 1 95.06 264 GLU B O 1
ATOM 7490 N N . ARG B 1 265 ? -26.422 22.938 -7.152 1 94 265 ARG B N 1
ATOM 7491 C CA . ARG B 1 265 ? -27.062 24.234 -6.895 1 94 265 ARG B CA 1
ATOM 7492 C C . ARG B 1 265 ? -26.016 25.344 -6.836 1 94 265 ARG B C 1
ATOM 7494 O O . ARG B 1 265 ? -26.359 26.531 -6.938 1 94 265 ARG B O 1
ATOM 7501 N N . TYR B 1 266 ? -24.797 25.031 -6.633 1 93.25 266 TYR B N 1
ATOM 7502 C CA . TYR B 1 266 ? -23.734 26.031 -6.574 1 93.25 266 TYR B CA 1
ATOM 7503 C C . TYR B 1 266 ? -23.219 26.375 -7.969 1 93.25 266 TYR B C 1
ATOM 7505 O O . TYR B 1 266 ? -22.375 27.25 -8.133 1 93.25 266 TYR B O 1
ATOM 7513 N N . ARG B 1 267 ? -23.688 25.703 -8.961 1 93.19 267 ARG B N 1
ATOM 7514 C CA . ARG B 1 267 ? -23.359 26.016 -10.344 1 93.19 267 ARG B CA 1
ATOM 7515 C C . ARG B 1 267 ? -24 27.328 -10.781 1 93.19 267 ARG B C 1
ATOM 7517 O O . ARG B 1 267 ? -25.172 27.594 -10.484 1 93.19 267 ARG B O 1
ATOM 7524 N N . ARG B 1 268 ? -23.312 28.156 -11.531 1 89.44 268 ARG B N 1
ATOM 7525 C CA . ARG B 1 268 ? -23.797 29.453 -11.969 1 89.44 268 ARG B CA 1
ATOM 7526 C C . ARG B 1 268 ? -25.016 29.312 -12.867 1 89.44 268 ARG B C 1
ATOM 7528 O O . ARG B 1 268 ? -25.953 30.125 -12.789 1 89.44 268 ARG B O 1
ATOM 7535 N N . SER B 1 269 ? -25.031 28.266 -13.648 1 88.5 269 SER B N 1
ATOM 7536 C CA . SER B 1 269 ? -26.094 28.078 -14.641 1 88.5 269 SER B CA 1
ATOM 7537 C C . SER B 1 269 ? -27.25 27.25 -14.07 1 88.5 269 SER B C 1
ATOM 7539 O O . SER B 1 269 ? -28.219 26.969 -14.773 1 88.5 269 SER B O 1
ATOM 7541 N N . SER B 1 270 ? -27.094 26.922 -12.812 1 90.31 270 SER B N 1
ATOM 7542 C CA . SER B 1 270 ? -28.125 26.062 -12.227 1 90.31 270 SER B CA 1
ATOM 7543 C C . SER B 1 270 ? -29.469 26.781 -12.133 1 90.31 270 SER B C 1
ATOM 7545 O O . SER B 1 270 ? -29.516 27.969 -11.82 1 90.31 270 SER B O 1
ATOM 7547 N N . GLU B 1 271 ? -30.562 26.078 -12.398 1 88.38 271 GLU B N 1
ATOM 7548 C CA . GLU B 1 271 ? -31.906 26.625 -12.297 1 88.38 271 GLU B CA 1
ATOM 7549 C C . GLU B 1 271 ? -32.312 26.828 -10.836 1 88.38 271 GLU B C 1
ATOM 7551 O O . GLU B 1 271 ? -33.062 27.75 -10.516 1 88.38 271 GLU B O 1
ATOM 7556 N N . ASN B 1 272 ? -31.875 25.938 -10.016 1 89.56 272 ASN B N 1
ATOM 7557 C CA . ASN B 1 272 ? -32.156 26 -8.586 1 89.56 272 ASN B CA 1
ATOM 7558 C C . ASN B 1 272 ? -30.906 26.438 -7.805 1 89.56 272 ASN B C 1
ATOM 7560 O O . ASN B 1 272 ? -30.516 25.781 -6.844 1 89.56 272 ASN B O 1
ATOM 7564 N N . LYS B 1 273 ? -30.438 27.531 -8.164 1 89.31 273 LYS B N 1
ATOM 7565 C CA . LYS B 1 273 ? -29.203 28.031 -7.566 1 89.31 273 LYS B CA 1
ATOM 7566 C C . LYS B 1 273 ? -29.406 28.359 -6.09 1 89.31 273 LYS B C 1
ATOM 7568 O O . LYS B 1 273 ? -30.453 28.891 -5.699 1 89.31 273 LYS B O 1
ATOM 7573 N N . ILE B 1 274 ? -28.422 28.062 -5.324 1 88.62 274 ILE B N 1
ATOM 7574 C CA . ILE B 1 274 ? -28.453 28.391 -3.902 1 88.62 274 ILE B CA 1
ATOM 7575 C C . ILE B 1 274 ? -28.406 29.906 -3.721 1 88.62 274 ILE B C 1
ATOM 7577 O O . ILE B 1 274 ? -27.625 30.594 -4.395 1 88.62 274 ILE B O 1
ATOM 7581 N N . SER B 1 275 ? -29.234 30.453 -2.92 1 83.31 275 SER B N 1
ATOM 7582 C CA . SER B 1 275 ? -29.234 31.891 -2.658 1 83.31 275 SER B CA 1
ATOM 7583 C C . SER B 1 275 ? -28.188 32.25 -1.599 1 83.31 275 SER B C 1
ATOM 7585 O O . SER B 1 275 ? -27.75 31.406 -0.829 1 83.31 275 SER B O 1
ATOM 7587 N N . ALA B 1 276 ? -27.75 33.469 -1.643 1 79.31 276 ALA B N 1
ATOM 7588 C CA . ALA B 1 276 ? -26.797 33.969 -0.646 1 79.31 276 ALA B CA 1
ATOM 7589 C C . ALA B 1 276 ? -27.359 33.812 0.766 1 79.31 276 ALA B C 1
ATOM 7591 O O . ALA B 1 276 ? -26.625 33.5 1.701 1 79.31 276 ALA B O 1
ATOM 7592 N N . GLU B 1 277 ? -28.656 33.969 0.859 1 80 277 GLU B N 1
ATOM 7593 C CA . GLU B 1 277 ? -29.312 33.875 2.158 1 80 277 GLU B CA 1
ATOM 7594 C C . GLU B 1 277 ? -29.297 32.406 2.66 1 80 277 GLU B C 1
ATOM 7596 O O . GLU B 1 277 ? -29.062 32.156 3.842 1 80 277 GLU B O 1
ATOM 7601 N N . GLU B 1 278 ? -29.531 31.594 1.719 1 82.62 278 GLU B N 1
ATOM 7602 C CA . GLU B 1 278 ? -29.531 30.188 2.076 1 82.62 278 GLU B CA 1
ATOM 7603 C C . GLU B 1 278 ? -28.141 29.719 2.521 1 82.62 278 GLU B C 1
ATOM 7605 O O . GLU B 1 278 ? -28.016 28.969 3.494 1 82.62 278 GLU B O 1
ATOM 7610 N N . GLU B 1 279 ? -27.203 30.141 1.823 1 81.94 279 GLU B N 1
ATOM 7611 C CA . GLU B 1 279 ? -25.828 29.781 2.141 1 81.94 279 GLU B CA 1
ATOM 7612 C C . GLU B 1 279 ? -25.375 30.375 3.475 1 81.94 279 GLU B C 1
ATOM 7614 O O . GLU B 1 279 ? -24.688 29.719 4.258 1 81.94 279 GLU B O 1
ATOM 7619 N N . GLN B 1 280 ? -25.734 31.625 3.701 1 78.94 280 GLN B N 1
ATOM 7620 C CA . GLN B 1 280 ? -25.375 32.281 4.949 1 78.94 280 GLN B CA 1
ATOM 7621 C C . GLN B 1 280 ? -26.062 31.625 6.141 1 78.94 280 GLN B C 1
ATOM 7623 O O . GLN B 1 280 ? -25.547 31.656 7.258 1 78.94 280 GLN B O 1
ATOM 7628 N N . ALA B 1 281 ? -27.141 30.984 5.781 1 76.19 281 ALA B N 1
ATOM 7629 C CA . ALA B 1 281 ? -27.906 30.344 6.844 1 76.19 281 ALA B CA 1
ATOM 7630 C C . ALA B 1 281 ? -27.281 29.016 7.254 1 76.19 281 ALA B C 1
ATOM 7632 O O . ALA B 1 281 ? -27.562 28.5 8.336 1 76.19 281 ALA B O 1
ATOM 7633 N N . ILE B 1 282 ? -26.469 28.562 6.383 1 78.69 282 ILE B N 1
ATOM 7634 C CA . ILE B 1 282 ? -25.781 27.328 6.734 1 78.69 282 ILE B CA 1
ATOM 7635 C C . ILE B 1 282 ? -24.688 27.609 7.75 1 78.69 282 ILE B C 1
ATOM 7637 O O . ILE B 1 282 ? -23.719 28.312 7.441 1 78.69 282 ILE B O 1
ATOM 7641 N N . PRO B 1 283 ? -24.906 27.203 8.906 1 78.81 283 PRO B N 1
ATOM 7642 C CA . PRO B 1 283 ? -23.906 27.531 9.922 1 78.81 283 PRO B CA 1
ATOM 7643 C C . PRO B 1 283 ? -22.578 26.828 9.695 1 78.81 283 PRO B C 1
ATOM 7645 O O . PRO B 1 283 ? -22.547 25.703 9.172 1 78.81 283 PRO B O 1
ATOM 7648 N N . GLU B 1 284 ? -21.484 27.531 9.977 1 83.38 284 GLU B N 1
ATOM 7649 C CA . GLU B 1 284 ? -20.156 26.938 10 1 83.38 284 GLU B CA 1
ATOM 7650 C C . GLU B 1 284 ? -19.844 26.344 11.375 1 83.38 284 GLU B C 1
ATOM 7652 O O . GLU B 1 284 ? -20.203 26.922 12.398 1 83.38 284 GLU B O 1
ATOM 7657 N N . SER B 1 285 ? -19.297 25.188 11.32 1 89.94 285 SER B N 1
ATOM 7658 C CA . SER B 1 285 ? -19 24.5 12.578 1 89.94 285 SER B CA 1
ATOM 7659 C C . SER B 1 285 ? -17.547 24.703 12.992 1 89.94 285 SER B C 1
ATOM 7661 O O . SER B 1 285 ? -16.641 24.5 12.18 1 89.94 285 SER B O 1
ATOM 7663 N N . TYR B 1 286 ? -17.359 25.156 14.258 1 92.88 286 TYR B N 1
ATOM 7664 C CA . TYR B 1 286 ? -16.031 25.391 14.789 1 92.88 286 TYR B CA 1
ATOM 7665 C C . TYR B 1 286 ? -15.812 24.609 16.094 1 92.88 286 TYR B C 1
ATOM 7667 O O . TYR B 1 286 ? -16.766 24.344 16.812 1 92.88 286 TYR B O 1
ATOM 7675 N N . HIS B 1 287 ? -14.602 24.203 16.266 1 95.06 287 HIS B N 1
ATOM 7676 C CA . HIS B 1 287 ? -14.141 23.672 17.531 1 95.06 287 HIS B CA 1
ATOM 7677 C C . HIS B 1 287 ? -13.242 24.656 18.266 1 95.06 287 HIS B C 1
ATOM 7679 O O . HIS B 1 287 ? -12.422 25.344 17.641 1 95.06 287 HIS B O 1
ATOM 7685 N N . TYR B 1 288 ? -13.406 24.766 19.625 1 96.5 288 TYR B N 1
ATOM 7686 C CA . TYR B 1 288 ? -12.609 25.688 20.438 1 96.5 288 TYR B CA 1
ATOM 7687 C C . TYR B 1 288 ? -11.852 24.938 21.531 1 96.5 288 TYR B C 1
ATOM 7689 O O . TYR B 1 288 ? -12.438 24.141 22.266 1 96.5 288 TYR B O 1
ATOM 7697 N N . SER B 1 289 ? -10.594 25.141 21.562 1 96.44 289 SER B N 1
ATOM 7698 C CA . SER B 1 289 ? -9.75 24.562 22.594 1 96.44 289 SER B CA 1
ATOM 7699 C C . SER B 1 289 ? -8.852 25.609 23.234 1 96.44 289 SER B C 1
ATOM 7701 O O . SER B 1 289 ? -8.508 26.609 22.594 1 96.44 289 SER B O 1
ATOM 7703 N N . THR B 1 290 ? -8.484 25.359 24.516 1 97.25 290 THR B N 1
ATOM 7704 C CA . THR B 1 290 ? -7.625 26.297 25.219 1 97.25 290 THR B CA 1
ATOM 7705 C C . THR B 1 290 ? -6.398 25.594 25.797 1 97.25 290 THR B C 1
ATOM 7707 O O . THR B 1 290 ? -6.449 24.391 26.094 1 97.25 290 THR B O 1
ATOM 7710 N N . LEU B 1 291 ? -5.355 26.25 25.844 1 97.5 291 LEU B N 1
ATOM 7711 C CA . LEU B 1 291 ? -4.129 25.875 26.547 1 97.5 291 LEU B CA 1
ATOM 7712 C C . LEU B 1 291 ? -3.361 27.125 27 1 97.5 291 LEU B C 1
ATOM 7714 O O . LEU B 1 291 ? -3.053 28 26.188 1 97.5 291 LEU B O 1
ATOM 7718 N N . GLY B 1 292 ? -3.014 27.188 28.312 1 96.5 292 GLY B N 1
ATOM 7719 C CA . GLY B 1 292 ? -2.459 28.438 28.812 1 96.5 292 GLY B CA 1
ATOM 7720 C C . GLY B 1 292 ? -3.357 29.641 28.547 1 96.5 292 GLY B C 1
ATOM 7721 O O . GLY B 1 292 ? -4.543 29.609 28.891 1 96.5 292 GLY B O 1
ATOM 7722 N N . ASP B 1 293 ? -2.74 30.641 27.922 1 97.56 293 ASP B N 1
ATOM 7723 C CA . ASP B 1 293 ? -3.508 31.844 27.641 1 97.56 293 ASP B CA 1
ATOM 7724 C C . ASP B 1 293 ? -4.062 31.844 26.219 1 97.56 293 ASP B C 1
ATOM 7726 O O . ASP B 1 293 ? -4.598 32.844 25.75 1 97.56 293 ASP B O 1
ATOM 7730 N N . PHE B 1 294 ? -3.975 30.656 25.594 1 98.12 294 PHE B N 1
ATOM 7731 C CA . PHE B 1 294 ? -4.434 30.562 24.203 1 98.12 294 PHE B CA 1
ATOM 7732 C C . PHE B 1 294 ? -5.879 30.094 24.156 1 98.12 294 PHE B C 1
ATOM 7734 O O . PHE B 1 294 ? -6.289 29.219 24.922 1 98.12 294 PHE B O 1
ATOM 7741 N N . LEU B 1 295 ? -6.641 30.672 23.312 1 98.06 295 LEU B N 1
ATOM 7742 C CA . LEU B 1 295 ? -7.883 30.125 22.781 1 98.06 295 LEU B CA 1
ATOM 7743 C C . LEU B 1 295 ? -7.766 29.875 21.266 1 98.06 295 LEU B C 1
ATOM 7745 O O . LEU B 1 295 ? -7.516 30.812 20.5 1 98.06 295 LEU B O 1
ATOM 7749 N N . MET B 1 296 ? -7.941 28.625 20.906 1 97.94 296 MET B N 1
ATOM 7750 C CA . MET B 1 296 ? -7.738 28.234 19.516 1 97.94 296 MET B CA 1
ATOM 7751 C C . MET B 1 296 ? -9.047 27.781 18.875 1 97.94 296 MET B C 1
ATOM 7753 O O . MET B 1 296 ? -9.812 27.047 19.5 1 97.94 296 MET B O 1
ATOM 7757 N N . ARG B 1 297 ? -9.25 28.219 17.703 1 96.44 297 ARG B N 1
ATOM 7758 C CA . ARG B 1 297 ? -10.438 27.844 16.938 1 96.44 297 ARG B CA 1
ATOM 7759 C C . ARG B 1 297 ? -10.055 27 15.719 1 96.44 297 ARG B C 1
ATOM 7761 O O . ARG B 1 297 ? -9.055 27.266 15.055 1 96.44 297 ARG B O 1
ATOM 7768 N N . SER B 1 298 ? -10.789 25.969 15.438 1 95.31 298 SER B N 1
ATOM 7769 C CA . SER B 1 298 ? -10.594 25.109 14.266 1 95.31 298 SER B CA 1
ATOM 7770 C C . SER B 1 298 ? -11.906 24.875 13.531 1 95.31 298 SER B C 1
ATOM 7772 O O . SER B 1 298 ? -12.914 24.531 14.156 1 95.31 298 SER B O 1
ATOM 7774 N N . GLN B 1 299 ? -11.828 25.141 12.234 1 92.62 299 GLN B N 1
ATOM 7775 C CA . GLN B 1 299 ? -12.984 24.828 11.414 1 92.62 299 GLN B CA 1
ATOM 7776 C C . GLN B 1 299 ? -13.148 23.312 11.258 1 92.62 299 GLN B C 1
ATOM 7778 O O . GLN B 1 299 ? -12.164 22.594 11.07 1 92.62 299 GLN B O 1
ATOM 7783 N N . LEU B 1 300 ? -14.383 22.828 11.375 1 94.38 300 LEU B N 1
ATOM 7784 C CA . LEU B 1 300 ? -14.672 21.406 11.234 1 94.38 300 LEU B CA 1
ATOM 7785 C C . LEU B 1 300 ? -15.281 21.109 9.867 1 94.38 300 LEU B C 1
ATOM 7787 O O . LEU B 1 300 ? -16.344 21.641 9.531 1 94.38 300 LEU B O 1
ATOM 7791 N N . ASP B 1 301 ? -14.703 20.219 9.094 1 94.5 301 ASP B N 1
ATOM 7792 C CA . ASP B 1 301 ? -15.133 19.953 7.723 1 94.5 301 ASP B CA 1
ATOM 7793 C C . ASP B 1 301 ? -16.062 18.75 7.664 1 94.5 301 ASP B C 1
ATOM 7795 O O . ASP B 1 301 ? -17.047 18.75 6.914 1 94.5 301 ASP B O 1
ATOM 7799 N N . ALA B 1 302 ? -15.68 17.656 8.391 1 97.56 302 ALA B N 1
ATOM 7800 C CA . ALA B 1 302 ? -16.469 16.438 8.266 1 97.56 302 ALA B CA 1
ATOM 7801 C C . ALA B 1 302 ? -16.422 15.625 9.562 1 97.56 302 ALA B C 1
ATOM 7803 O O . ALA B 1 302 ? -15.547 15.844 10.406 1 97.56 302 ALA B O 1
ATOM 7804 N N . TYR B 1 303 ? -17.438 14.719 9.656 1 97.19 303 TYR B N 1
ATOM 7805 C CA . TYR B 1 303 ? -17.656 13.961 10.883 1 97.19 303 TYR B CA 1
ATOM 7806 C C . TYR B 1 303 ? -18.125 12.547 10.57 1 97.19 303 TYR B C 1
ATOM 7808 O O . TYR B 1 303 ? -18.875 12.328 9.617 1 97.19 303 TYR B O 1
ATOM 7816 N N . ASP B 1 304 ? -17.609 11.555 11.227 1 97.44 304 ASP B N 1
ATOM 7817 C CA . ASP B 1 304 ? -18.078 10.172 11.234 1 97.44 304 ASP B CA 1
ATOM 7818 C C . ASP B 1 304 ? -17.938 9.547 12.617 1 97.44 304 ASP B C 1
ATOM 7820 O O . ASP B 1 304 ? -16.828 9.352 13.102 1 97.44 304 ASP B O 1
ATOM 7824 N N . PRO B 1 305 ? -19.016 9.219 13.258 1 95.56 305 PRO B N 1
ATOM 7825 C CA . PRO B 1 305 ? -18.969 8.758 14.648 1 95.56 305 PRO B CA 1
ATOM 7826 C C . PRO B 1 305 ? -18.219 7.438 14.805 1 95.56 305 PRO B C 1
ATOM 7828 O O . PRO B 1 305 ? -17.844 7.059 15.922 1 95.56 305 PRO B O 1
ATOM 7831 N N . ARG B 1 306 ? -17.938 6.754 13.727 1 96 306 ARG B N 1
ATOM 7832 C CA . ARG B 1 306 ? -17.281 5.457 13.805 1 96 306 ARG B CA 1
ATOM 7833 C C . ARG B 1 306 ? -15.766 5.621 13.906 1 96 306 ARG B C 1
ATOM 7835 O O . ARG B 1 306 ? -15.055 4.66 14.211 1 96 306 ARG B O 1
ATOM 7842 N N . LEU B 1 307 ? -15.273 6.793 13.633 1 97.06 307 LEU B N 1
ATOM 7843 C CA . LEU B 1 307 ? -13.852 7.074 13.781 1 97.06 307 LEU B CA 1
ATOM 7844 C C . LEU B 1 307 ? -13.484 7.23 15.258 1 97.06 307 LEU B C 1
ATOM 7846 O O . LEU B 1 307 ? -14.312 7.641 16.062 1 97.06 307 LEU B O 1
ATOM 7850 N N . PRO B 1 308 ? -12.258 6.918 15.617 1 94.69 308 PRO B N 1
ATOM 7851 C CA . PRO B 1 308 ? -11.812 7.09 17 1 94.69 308 PRO B CA 1
ATOM 7852 C C . PRO B 1 308 ? -11.852 8.547 17.453 1 94.69 308 PRO B C 1
ATOM 7854 O O . PRO B 1 308 ? -11.766 9.461 16.641 1 94.69 308 PRO B O 1
ATOM 7857 N N . GLY B 1 309 ? -11.914 8.727 18.75 1 94.5 309 GLY B N 1
ATOM 7858 C CA . GLY B 1 309 ? -11.898 10.062 19.312 1 94.5 309 GLY B CA 1
ATOM 7859 C C . GLY B 1 309 ? -13.195 10.82 19.094 1 94.5 309 GLY B C 1
ATOM 7860 O O . GLY B 1 309 ? -14.273 10.305 19.391 1 94.5 309 GLY B O 1
ATOM 7861 N N . THR B 1 310 ? -13.07 12.016 18.5 1 95.56 310 THR B N 1
ATOM 7862 C CA . THR B 1 310 ? -14.234 12.891 18.344 1 95.56 310 THR B CA 1
ATOM 7863 C C . THR B 1 310 ? -15 12.539 17.078 1 95.56 310 THR B C 1
ATOM 7865 O O . THR B 1 310 ? -16.141 12.992 16.875 1 95.56 310 THR B O 1
ATOM 7868 N N . GLY B 1 311 ? -14.383 11.766 16.234 1 97 311 GLY B N 1
ATOM 7869 C CA . GLY B 1 311 ? -15 11.43 14.969 1 97 311 GLY B CA 1
ATOM 7870 C C . GLY B 1 311 ? -14.805 12.492 13.906 1 97 311 GLY B C 1
ATOM 7871 O O . GLY B 1 311 ? -15.219 12.312 12.758 1 97 311 GLY B O 1
ATOM 7872 N N . MET B 1 312 ? -14.188 13.625 14.336 1 97.81 312 MET B N 1
ATOM 7873 C CA . MET B 1 312 ? -13.961 14.742 13.422 1 97.81 312 MET B CA 1
ATOM 7874 C C . MET B 1 312 ? -12.719 14.508 12.57 1 97.81 312 MET B C 1
ATOM 7876 O O . MET B 1 312 ? -11.742 13.93 13.047 1 97.81 312 MET B O 1
ATOM 7880 N N . PHE B 1 313 ? -12.75 14.859 11.32 1 98.31 313 PHE B N 1
ATOM 7881 C CA . PHE B 1 313 ? -11.578 14.82 10.461 1 98.31 313 PHE B CA 1
ATOM 7882 C C . PHE B 1 313 ? -11.617 15.953 9.438 1 98.31 313 PHE B C 1
ATOM 7884 O O . PHE B 1 313 ? -12.672 16.547 9.203 1 98.31 313 PHE B O 1
ATOM 7891 N N . ASP B 1 314 ? -10.477 16.312 8.898 1 97.56 314 ASP B N 1
ATOM 7892 C CA . ASP B 1 314 ? -10.344 17.406 7.941 1 97.56 314 ASP B CA 1
ATOM 7893 C C . ASP B 1 314 ? -10.383 16.891 6.504 1 97.56 314 ASP B C 1
ATOM 7895 O O . ASP B 1 314 ? -10.008 15.75 6.238 1 97.56 314 ASP B O 1
ATOM 7899 N N . LEU B 1 315 ? -10.945 17.688 5.586 1 97.75 315 LEU B N 1
ATOM 7900 C CA . LEU B 1 315 ? -10.945 17.406 4.156 1 97.75 315 LEU B CA 1
ATOM 7901 C C . LEU B 1 315 ? -9.875 18.219 3.439 1 97.75 315 LEU B C 1
ATOM 7903 O O . LEU B 1 315 ? -9.836 19.438 3.562 1 97.75 315 LEU B O 1
ATOM 7907 N N . LYS B 1 316 ? -9 17.516 2.826 1 96.94 316 LYS B N 1
ATOM 7908 C CA . LYS B 1 316 ? -7.938 18.156 2.066 1 96.94 316 LYS B CA 1
ATOM 7909 C C . LYS B 1 316 ? -7.977 17.75 0.599 1 96.94 316 LYS B C 1
ATOM 7911 O O . LYS B 1 316 ? -8.336 16.609 0.279 1 96.94 316 LYS B O 1
ATOM 7916 N N . THR B 1 317 ? -7.695 18.625 -0.254 1 95.75 317 THR B N 1
ATOM 7917 C CA . THR B 1 317 ? -7.5 18.344 -1.673 1 95.75 317 THR B CA 1
ATOM 7918 C C . THR B 1 317 ? -6.035 18.516 -2.059 1 95.75 317 THR B C 1
ATOM 7920 O O . THR B 1 317 ? -5.387 19.484 -1.646 1 95.75 317 THR B O 1
ATOM 7923 N N . ARG B 1 318 ? -5.531 17.562 -2.711 1 96.38 318 ARG B N 1
ATOM 7924 C CA . ARG B 1 318 ? -4.121 17.578 -3.084 1 96.38 318 ARG B CA 1
ATOM 7925 C C . ARG B 1 318 ? -3.957 17.609 -4.602 1 96.38 318 ARG B C 1
ATOM 7927 O O . ARG B 1 318 ? -4.188 16.609 -5.277 1 96.38 318 ARG B O 1
ATOM 7934 N N . ALA B 1 319 ? -3.492 18.781 -5.074 1 96.06 319 ALA B N 1
ATOM 7935 C CA . ALA B 1 319 ? -3.18 18.891 -6.496 1 96.06 319 ALA B CA 1
ATOM 7936 C C . ALA B 1 319 ? -1.922 18.094 -6.84 1 96.06 319 ALA B C 1
ATOM 7938 O O . ALA B 1 319 ? -0.997 18 -6.031 1 96.06 319 ALA B O 1
ATOM 7939 N N . VAL B 1 320 ? -1.839 17.594 -8.008 1 97.06 320 VAL B N 1
ATOM 7940 C CA . VAL B 1 320 ? -0.706 16.797 -8.477 1 97.06 320 VAL B CA 1
ATOM 7941 C C . VAL B 1 320 ? 0.529 17.688 -8.602 1 97.06 320 VAL B C 1
ATOM 7943 O O . VAL B 1 320 ? 0.417 18.906 -8.625 1 97.06 320 VAL B O 1
ATOM 7946 N N . VAL B 1 321 ? 1.603 17.062 -8.742 1 95.5 321 VAL B N 1
ATOM 7947 C CA . VAL B 1 321 ? 2.908 17.703 -8.664 1 95.5 321 VAL B CA 1
ATOM 7948 C C . VAL B 1 321 ? 3.066 18.703 -9.812 1 95.5 321 VAL B C 1
ATOM 7950 O O . VAL B 1 321 ? 3.684 19.75 -9.656 1 95.5 321 VAL B O 1
ATOM 7953 N N . SER B 1 322 ? 2.52 18.422 -10.953 1 94.69 322 SER B N 1
ATOM 7954 C CA . SER B 1 322 ? 2.66 19.312 -12.102 1 94.69 322 SER B CA 1
ATOM 7955 C C . SER B 1 322 ? 2.006 20.672 -11.844 1 94.69 322 SER B C 1
ATOM 7957 O O . SER B 1 322 ? 2.461 21.688 -12.352 1 94.69 322 SER B O 1
ATOM 7959 N N . ILE B 1 323 ? 0.991 20.656 -11.031 1 93.06 323 ILE B N 1
ATOM 7960 C CA . ILE B 1 323 ? 0.273 21.891 -10.711 1 93.06 323 ILE B CA 1
ATOM 7961 C C . ILE B 1 323 ? 0.968 22.609 -9.555 1 93.06 323 ILE B C 1
ATOM 7963 O O . ILE B 1 323 ? 1.175 23.812 -9.602 1 93.06 323 ILE B O 1
ATOM 7967 N N . ARG B 1 324 ? 1.355 21.938 -8.547 1 90.31 324 ARG B N 1
ATOM 7968 C CA . ARG B 1 324 ? 1.959 22.516 -7.352 1 90.31 324 ARG B CA 1
ATOM 7969 C C . ARG B 1 324 ? 3.279 23.203 -7.688 1 90.31 324 ARG B C 1
ATOM 7971 O O . ARG B 1 324 ? 3.613 24.234 -7.109 1 90.31 324 ARG B O 1
ATOM 7978 N N . MET B 1 325 ? 3.953 22.625 -8.648 1 88.25 325 MET B N 1
ATOM 7979 C CA . MET B 1 325 ? 5.285 23.141 -8.969 1 88.25 325 MET B CA 1
ATOM 7980 C C . MET B 1 325 ? 5.199 24.359 -9.867 1 88.25 325 MET B C 1
ATOM 7982 O O . MET B 1 325 ? 6.16 25.125 -9.977 1 88.25 325 MET B O 1
ATOM 7986 N N . ASP B 1 326 ? 4.07 24.484 -10.484 1 84.94 326 ASP B N 1
ATOM 7987 C CA . ASP B 1 326 ? 3.846 25.641 -11.352 1 84.94 326 ASP B CA 1
ATOM 7988 C C . ASP B 1 326 ? 2.398 26.109 -11.266 1 84.94 326 ASP B C 1
ATOM 7990 O O . ASP B 1 326 ? 1.671 26.094 -12.258 1 84.94 326 ASP B O 1
ATOM 7994 N N . ALA B 1 327 ? 2.088 26.672 -10.172 1 81.44 327 ALA B N 1
ATOM 7995 C CA . ALA B 1 327 ? 0.7 27.031 -9.883 1 81.44 327 ALA B CA 1
ATOM 7996 C C . ALA B 1 327 ? 0.263 28.234 -10.703 1 81.44 327 ALA B C 1
ATOM 7998 O O . ALA B 1 327 ? -0.914 28.375 -11.047 1 81.44 327 ALA B O 1
ATOM 7999 N N . ARG B 1 328 ? 1.132 29.125 -11.016 1 78.25 328 ARG B N 1
ATOM 8000 C CA . ARG B 1 328 ? 0.812 30.312 -11.797 1 78.25 328 ARG B CA 1
ATOM 8001 C C . ARG B 1 328 ? 0.396 29.938 -13.219 1 78.25 328 ARG B C 1
ATOM 8003 O O . ARG B 1 328 ? -0.46 30.609 -13.812 1 78.25 328 ARG B O 1
ATOM 8010 N N . ASN B 1 329 ? 1.09 28.906 -13.711 1 83.06 329 ASN B N 1
ATOM 8011 C CA . ASN B 1 329 ? 0.756 28.406 -15.039 1 83.06 329 ASN B CA 1
ATOM 8012 C C . ASN B 1 329 ? 0.141 27 -14.961 1 83.06 329 ASN B C 1
ATOM 8014 O O . ASN B 1 329 ? 0.585 26.078 -15.648 1 83.06 329 ASN B O 1
ATOM 8018 N N . PHE B 1 330 ? -0.835 26.953 -14.125 1 86.38 330 PHE B N 1
ATOM 8019 C CA . PHE B 1 330 ? -1.416 25.656 -13.836 1 86.38 330 PHE B CA 1
ATOM 8020 C C . PHE B 1 330 ? -1.968 25.016 -15.102 1 86.38 330 PHE B C 1
ATOM 8022 O O . PHE B 1 330 ? -2.061 23.781 -15.188 1 86.38 330 PHE B O 1
ATOM 8029 N N . GLU B 1 331 ? -2.299 25.734 -16.109 1 87.94 331 GLU B N 1
ATOM 8030 C CA . GLU B 1 331 ? -2.896 25.234 -17.344 1 87.94 331 GLU B CA 1
ATOM 8031 C C . GLU B 1 331 ? -1.964 24.266 -18.062 1 87.94 331 GLU B C 1
ATOM 8033 O O . GLU B 1 331 ? -2.422 23.328 -18.734 1 87.94 331 GLU B O 1
ATOM 8038 N N . ARG B 1 332 ? -0.744 24.484 -17.828 1 88.88 332 ARG B N 1
ATOM 8039 C CA . ARG B 1 332 ? 0.252 23.656 -18.516 1 88.88 332 ARG B CA 1
ATOM 8040 C C . ARG B 1 332 ? 0.407 22.312 -17.812 1 88.88 332 ARG B C 1
ATOM 8042 O O . ARG B 1 332 ? 0.993 21.375 -18.359 1 88.88 332 ARG B O 1
ATOM 8049 N N . GLY B 1 333 ? -0.099 22.203 -16.641 1 92.81 333 GLY B N 1
ATOM 8050 C CA . GLY B 1 333 ? 0.07 20.984 -15.875 1 92.81 333 GLY B CA 1
ATOM 8051 C C . GLY B 1 333 ? -1.207 20.172 -15.75 1 92.81 333 GLY B C 1
ATOM 8052 O O . GLY B 1 333 ? -1.216 19.109 -15.125 1 92.81 333 GLY B O 1
ATOM 8053 N N . LEU B 1 334 ? -2.215 20.547 -16.453 1 93.81 334 LEU B N 1
ATOM 8054 C CA . LEU B 1 334 ? -3.541 19.969 -16.281 1 93.81 334 LEU B CA 1
ATOM 8055 C C . LEU B 1 334 ? -3.582 18.547 -16.828 1 93.81 334 LEU B C 1
ATOM 8057 O O . LEU B 1 334 ? -4.387 17.719 -16.391 1 93.81 334 LEU B O 1
ATOM 8061 N N . GLY B 1 335 ? -2.715 18.234 -17.703 1 96.56 335 GLY B N 1
ATOM 8062 C CA . GLY B 1 335 ? -2.732 16.938 -18.359 1 96.56 335 GLY B CA 1
ATOM 8063 C C . GLY B 1 335 ? -2.113 15.844 -17.516 1 96.56 335 GLY B C 1
ATOM 8064 O O . GLY B 1 335 ? -2.305 14.656 -17.797 1 96.56 335 GLY B O 1
ATOM 8065 N N . TYR B 1 336 ? -1.387 16.203 -16.5 1 97.75 336 TYR B N 1
ATOM 8066 C CA . TYR B 1 336 ? -0.742 15.219 -15.633 1 97.75 336 TYR B CA 1
ATOM 8067 C C . TYR B 1 336 ? -1.776 14.359 -14.922 1 97.75 336 TYR B C 1
ATOM 8069 O O . TYR B 1 336 ? -2.703 14.883 -14.297 1 97.75 336 TYR B O 1
ATOM 8077 N N . GLU B 1 337 ? -1.661 13.016 -15 1 97.38 337 GLU B N 1
ATOM 8078 C CA . GLU B 1 337 ? -2.604 12.109 -14.352 1 97.38 337 GLU B CA 1
ATOM 8079 C C . GLU B 1 337 ? -1.88 11.109 -13.453 1 97.38 337 GLU B C 1
ATOM 8081 O O . GLU B 1 337 ? -0.741 10.727 -13.727 1 97.38 337 GLU B O 1
ATOM 8086 N N . ILE B 1 338 ? -2.557 10.773 -12.359 1 97.56 338 ILE B N 1
ATOM 8087 C CA . ILE B 1 338 ? -2.061 9.672 -11.539 1 97.56 338 ILE B CA 1
ATOM 8088 C C . ILE B 1 338 ? -2.561 8.344 -12.102 1 97.56 338 ILE B C 1
ATOM 8090 O O . ILE B 1 338 ? -3.768 8.086 -12.125 1 97.56 338 ILE B O 1
ATOM 8094 N N . GLN B 1 339 ? -1.607 7.535 -12.484 1 94.69 339 GLN B N 1
ATOM 8095 C CA . GLN B 1 339 ? -1.992 6.289 -13.141 1 94.69 339 GLN B CA 1
ATOM 8096 C C . GLN B 1 339 ? -1.519 5.082 -12.336 1 94.69 339 GLN B C 1
ATOM 8098 O O . GLN B 1 339 ? -1.994 3.963 -12.547 1 94.69 339 GLN B O 1
ATOM 8103 N N . ASN B 1 340 ? -0.595 5.309 -11.391 1 94.69 340 ASN B N 1
ATOM 8104 C CA . ASN B 1 340 ? 0.054 4.195 -10.711 1 94.69 340 ASN B CA 1
ATOM 8105 C C . ASN B 1 340 ? 0.054 4.391 -9.195 1 94.69 340 ASN B C 1
ATOM 8107 O O . ASN B 1 340 ? -0.023 5.52 -8.711 1 94.69 340 ASN B O 1
ATOM 8111 N N . ARG B 1 341 ? 0.161 3.291 -8.445 1 95.56 341 ARG B N 1
ATOM 8112 C CA . ARG B 1 341 ? 0.315 3.373 -6.996 1 95.56 341 ARG B CA 1
ATOM 8113 C C . ARG B 1 341 ? 1.738 3.771 -6.617 1 95.56 341 ARG B C 1
ATOM 8115 O O . ARG B 1 341 ? 1.943 4.559 -5.691 1 95.56 341 ARG B O 1
ATOM 8122 N N . TYR B 1 342 ? 2.678 3.203 -7.414 1 96.19 342 TYR B N 1
ATOM 8123 C CA . TYR B 1 342 ? 4.094 3.396 -7.117 1 96.19 342 TYR B CA 1
ATOM 8124 C C . TYR B 1 342 ? 4.801 4.105 -8.266 1 96.19 342 TYR B C 1
ATOM 8126 O O . TYR B 1 342 ? 4.367 4.023 -9.414 1 96.19 342 TYR B O 1
ATOM 8134 N N . GLY B 1 343 ? 5.867 4.852 -7.906 1 95.56 343 GLY B N 1
ATOM 8135 C CA . GLY B 1 343 ? 6.699 5.43 -8.945 1 95.56 343 GLY B CA 1
ATOM 8136 C C . GLY B 1 343 ? 7.117 6.859 -8.656 1 95.56 343 GLY B C 1
ATOM 8137 O O . GLY B 1 343 ? 6.516 7.527 -7.809 1 95.56 343 GLY B O 1
ATOM 8138 N N . ALA B 1 344 ? 8.016 7.344 -9.438 1 94.94 344 ALA B N 1
ATOM 8139 C CA . ALA B 1 344 ? 8.57 8.68 -9.258 1 94.94 344 ALA B CA 1
ATOM 8140 C C . ALA B 1 344 ? 7.602 9.75 -9.742 1 94.94 344 ALA B C 1
ATOM 8142 O O . ALA B 1 344 ? 7.637 10.891 -9.273 1 94.94 344 ALA B O 1
ATOM 8143 N N . PHE B 1 345 ? 6.805 9.359 -10.688 1 96.44 345 PHE B N 1
ATOM 8144 C CA . PHE B 1 345 ? 5.809 10.258 -11.258 1 96.44 345 PHE B CA 1
ATOM 8145 C C . PHE B 1 345 ? 4.5 9.516 -11.523 1 96.44 345 PHE B C 1
ATOM 8147 O O . PHE B 1 345 ? 4.457 8.289 -11.484 1 96.44 345 PHE B O 1
ATOM 8154 N N . GLU B 1 346 ? 3.465 10.312 -11.68 1 97.62 346 GLU B N 1
ATOM 8155 C CA . GLU B 1 346 ? 2.152 9.773 -12.031 1 97.62 346 GLU B CA 1
ATOM 8156 C C . GLU B 1 346 ? 1.722 8.688 -11.055 1 97.62 346 GLU B C 1
ATOM 8158 O O . GLU B 1 346 ? 1.209 7.641 -11.469 1 97.62 346 GLU B O 1
ATOM 8163 N N . SER B 1 347 ? 2.084 8.891 -9.805 1 97.94 347 SER B N 1
ATOM 8164 C CA . SER B 1 347 ? 1.798 7.871 -8.797 1 97.94 347 SER B CA 1
ATOM 8165 C C . SER B 1 347 ? 1.291 8.5 -7.5 1 97.94 347 SER B C 1
ATOM 8167 O O . SER B 1 347 ? 1.599 9.656 -7.203 1 97.94 347 SER B O 1
ATOM 8169 N N . TYR B 1 348 ? 0.472 7.773 -6.766 1 98.06 348 TYR B N 1
ATOM 8170 C CA . TYR B 1 348 ? 0.045 8.203 -5.438 1 98.06 348 TYR B CA 1
ATOM 8171 C C . TYR B 1 348 ? 1.234 8.305 -4.488 1 98.06 348 TYR B C 1
ATOM 8173 O O . TYR B 1 348 ? 1.256 9.156 -3.602 1 98.06 348 TYR B O 1
ATOM 8181 N N . GLU B 1 349 ? 2.205 7.453 -4.73 1 97.81 349 GLU B N 1
ATOM 8182 C CA . GLU B 1 349 ? 3.402 7.43 -3.895 1 97.81 349 GLU B CA 1
ATOM 8183 C C . GLU B 1 349 ? 4.168 8.75 -3.994 1 97.81 349 GLU B C 1
ATOM 8185 O O . GLU B 1 349 ? 4.668 9.258 -2.99 1 97.81 349 GLU B O 1
ATOM 8190 N N . ARG B 1 350 ? 4.25 9.289 -5.18 1 98 350 ARG B N 1
ATOM 8191 C CA . ARG B 1 350 ? 4.883 10.586 -5.379 1 98 350 ARG B CA 1
ATOM 8192 C C . ARG B 1 350 ? 4.16 11.68 -4.59 1 98 350 ARG B C 1
ATOM 8194 O O . ARG B 1 350 ? 4.797 12.469 -3.889 1 98 350 ARG B O 1
ATOM 8201 N N . GLU B 1 351 ? 2.91 11.664 -4.707 1 98.25 351 GLU B N 1
ATOM 8202 C CA . GLU B 1 351 ? 2.119 12.672 -4 1 98.25 351 GLU B CA 1
ATOM 8203 C C . GLU B 1 351 ? 2.232 12.5 -2.488 1 98.25 351 GLU B C 1
ATOM 8205 O O . GLU B 1 351 ? 2.305 13.484 -1.751 1 98.25 351 GLU B O 1
ATOM 8210 N N . PHE B 1 352 ? 2.256 11.281 -2.066 1 98.31 352 PHE B N 1
ATOM 8211 C CA . PHE B 1 352 ? 2.369 11 -0.639 1 98.31 352 PHE B CA 1
ATOM 8212 C C . PHE B 1 352 ? 3.715 11.477 -0.101 1 98.31 352 PHE B C 1
ATOM 8214 O O . PHE B 1 352 ? 3.779 12.094 0.963 1 98.31 352 PHE B O 1
ATOM 8221 N N . TYR B 1 353 ? 4.785 11.156 -0.847 1 98.31 353 TYR B N 1
ATOM 8222 C CA . TYR B 1 353 ? 6.121 11.609 -0.479 1 98.31 353 TYR B CA 1
ATOM 8223 C C . TYR B 1 353 ? 6.172 13.125 -0.373 1 98.31 353 TYR B C 1
ATOM 8225 O O . TYR B 1 353 ? 6.73 13.672 0.584 1 98.31 353 TYR B O 1
ATOM 8233 N N . ASP B 1 354 ? 5.602 13.734 -1.314 1 97.62 354 ASP B N 1
ATOM 8234 C CA . ASP B 1 354 ? 5.578 15.195 -1.311 1 97.62 354 ASP B CA 1
ATOM 8235 C C . ASP B 1 354 ? 4.793 15.727 -0.115 1 97.62 354 ASP B C 1
ATOM 8237 O O . ASP B 1 354 ? 5.145 16.766 0.451 1 97.62 354 ASP B O 1
ATOM 8241 N N . MET B 1 355 ? 3.764 15.07 0.256 1 98.25 355 MET B N 1
ATOM 8242 C CA . MET B 1 355 ? 2.982 15.508 1.408 1 98.25 355 MET B CA 1
ATOM 8243 C C . MET B 1 355 ? 3.77 15.336 2.701 1 98.25 355 MET B C 1
ATOM 8245 O O . MET B 1 355 ? 3.668 16.156 3.613 1 98.25 355 MET B O 1
ATOM 8249 N N . ILE B 1 356 ? 4.555 14.273 2.762 1 98.5 356 ILE B N 1
ATOM 8250 C CA . ILE B 1 356 ? 5.387 14.055 3.939 1 98.5 356 ILE B CA 1
ATOM 8251 C C . ILE B 1 356 ? 6.316 15.25 4.145 1 98.5 356 ILE B C 1
ATOM 8253 O O . ILE B 1 356 ? 6.453 15.75 5.266 1 98.5 356 ILE B O 1
ATOM 8257 N N . ARG B 1 357 ? 6.84 15.797 3.111 1 97.62 357 ARG B N 1
ATOM 8258 C CA . ARG B 1 357 ? 7.863 16.828 3.205 1 97.62 357 ARG B CA 1
ATOM 8259 C C . ARG B 1 357 ? 7.238 18.219 3.27 1 97.62 357 ARG B C 1
ATOM 8261 O O . ARG B 1 357 ? 7.82 19.141 3.838 1 97.62 357 ARG B O 1
ATOM 8268 N N . ALA B 1 358 ? 5.969 18.281 2.766 1 96.31 358 ALA B N 1
ATOM 8269 C CA . ALA B 1 358 ? 5.52 19.641 2.512 1 96.31 358 ALA B CA 1
ATOM 8270 C C . ALA B 1 358 ? 4.176 19.922 3.184 1 96.31 358 ALA B C 1
ATOM 8272 O O . ALA B 1 358 ? 3.785 21.078 3.357 1 96.31 358 ALA B O 1
ATOM 8273 N N . ALA B 1 359 ? 3.451 18.906 3.59 1 97.19 359 ALA B N 1
ATOM 8274 C CA . ALA B 1 359 ? 2.072 19.172 3.982 1 97.19 359 ALA B CA 1
ATOM 8275 C C . ALA B 1 359 ? 1.751 18.547 5.336 1 97.19 359 ALA B C 1
ATOM 8277 O O . ALA B 1 359 ? 1.035 19.141 6.148 1 97.19 359 ALA B O 1
ATOM 8278 N N . PHE B 1 360 ? 2.262 17.406 5.684 1 98.5 360 PHE B N 1
ATOM 8279 C CA . PHE B 1 360 ? 1.816 16.609 6.82 1 98.5 360 PHE B CA 1
ATOM 8280 C C . PHE B 1 360 ? 2.092 17.344 8.133 1 98.5 360 PHE B C 1
ATOM 8282 O O . PHE B 1 360 ? 1.338 17.203 9.094 1 98.5 360 PHE B O 1
ATOM 8289 N N . LEU B 1 361 ? 3.193 18.109 8.203 1 98.44 361 LEU B N 1
ATOM 8290 C CA . LEU B 1 361 ? 3.441 18.859 9.438 1 98.44 361 LEU B CA 1
ATOM 8291 C C . LEU B 1 361 ? 2.305 19.828 9.719 1 98.44 361 LEU B C 1
ATOM 8293 O O . LEU B 1 361 ? 1.738 19.828 10.812 1 98.44 361 LEU B O 1
ATOM 8297 N N . LYS B 1 362 ? 1.979 20.578 8.734 1 97.5 362 LYS B N 1
ATOM 8298 C CA . LYS B 1 362 ? 0.86 21.5 8.867 1 97.5 362 LYS B CA 1
ATOM 8299 C C . LYS B 1 362 ? -0.434 20.766 9.188 1 97.5 362 LYS B C 1
ATOM 8301 O O . LYS B 1 362 ? -1.177 21.156 10.094 1 97.5 362 LYS B O 1
ATOM 8306 N N . TYR B 1 363 ? -0.725 19.688 8.406 1 98.38 363 TYR B N 1
ATOM 8307 C CA . TYR B 1 363 ? -1.952 18.922 8.594 1 98.38 363 TYR B CA 1
ATOM 8308 C C . TYR B 1 363 ? -2.031 18.344 10 1 98.38 363 TYR B C 1
ATOM 8310 O O . TYR B 1 363 ? -3.09 18.391 10.633 1 98.38 363 TYR B O 1
ATOM 8318 N N . SER B 1 364 ? -0.938 17.844 10.508 1 98.62 364 SER B N 1
ATOM 8319 C CA . SER B 1 364 ? -0.938 17.234 11.828 1 98.62 364 SER B CA 1
ATOM 8320 C C . SER B 1 364 ? -1.221 18.25 12.922 1 98.62 364 SER B C 1
ATOM 8322 O O . SER B 1 364 ? -1.896 17.938 13.906 1 98.62 364 SER B O 1
ATOM 8324 N N . LEU B 1 365 ? -0.682 19.453 12.789 1 98.5 365 LEU B N 1
ATOM 8325 C CA . LEU B 1 365 ? -0.927 20.516 13.75 1 98.5 365 LEU B CA 1
ATOM 8326 C C . LEU B 1 365 ? -2.383 20.969 13.703 1 98.5 365 LEU B C 1
ATOM 8328 O O . LEU B 1 365 ? -2.994 21.219 14.75 1 98.5 365 LEU B O 1
ATOM 8332 N N . GLN B 1 366 ? -2.918 21.047 12.508 1 97.81 366 GLN B N 1
ATOM 8333 C CA . GLN B 1 366 ? -4.324 21.406 12.359 1 97.81 366 GLN B CA 1
ATOM 8334 C C . GLN B 1 366 ? -5.23 20.359 13.008 1 97.81 366 GLN B C 1
ATOM 8336 O O . GLN B 1 366 ? -6.211 20.703 13.672 1 97.81 366 GLN B O 1
ATOM 8341 N N . VAL B 1 367 ? -4.902 19.156 12.82 1 98.25 367 VAL B N 1
ATOM 8342 C CA . VAL B 1 367 ? -5.656 18.047 13.391 1 98.25 367 VAL B CA 1
ATOM 8343 C C . VAL B 1 367 ? -5.625 18.125 14.914 1 98.25 367 VAL B C 1
ATOM 8345 O O . VAL B 1 367 ? -6.637 17.891 15.578 1 98.25 367 VAL B O 1
ATOM 8348 N N . ARG B 1 368 ? -4.508 18.5 15.508 1 98.06 368 ARG B N 1
ATOM 8349 C CA . ARG B 1 368 ? -4.371 18.594 16.953 1 98.06 368 ARG B CA 1
ATOM 8350 C C . ARG B 1 368 ? -5.141 19.781 17.516 1 98.06 368 ARG B C 1
ATOM 8352 O O . ARG B 1 368 ? -5.805 19.688 18.547 1 98.06 368 ARG B O 1
ATOM 8359 N N . ILE B 1 369 ? -5.047 20.875 16.797 1 97.62 369 ILE B N 1
ATOM 8360 C CA . ILE B 1 369 ? -5.773 22.062 17.219 1 97.62 369 ILE B CA 1
ATOM 8361 C C . ILE B 1 369 ? -7.27 21.781 17.234 1 97.62 369 ILE B C 1
ATOM 8363 O O . ILE B 1 369 ? -7.977 22.188 18.156 1 97.62 369 ILE B O 1
ATOM 8367 N N . GLY B 1 370 ? -7.738 21.016 16.219 1 96.56 370 GLY B N 1
ATOM 8368 C CA . GLY B 1 370 ? -9.164 20.734 16.109 1 96.56 370 GLY B CA 1
ATOM 8369 C C . GLY B 1 370 ? -9.57 19.453 16.812 1 96.56 370 GLY B C 1
ATOM 8370 O O . GLY B 1 370 ? -10.734 19.047 16.75 1 96.56 370 GLY B O 1
ATOM 8371 N N . ARG B 1 371 ? -8.656 18.797 17.469 1 97 371 ARG B N 1
ATOM 8372 C CA . ARG B 1 371 ? -8.898 17.5 18.125 1 97 371 ARG B CA 1
ATOM 8373 C C . ARG B 1 371 ? -9.555 16.531 17.156 1 97 371 ARG B C 1
ATOM 8375 O O . ARG B 1 371 ? -10.594 15.938 17.469 1 97 371 ARG B O 1
ATOM 8382 N N . MET B 1 372 ? -8.992 16.469 15.992 1 98 372 MET B N 1
ATOM 8383 C CA . MET B 1 372 ? -9.5 15.609 14.93 1 98 372 MET B CA 1
ATOM 8384 C C . MET B 1 372 ? -8.742 14.289 14.891 1 98 372 MET B C 1
ATOM 8386 O O . MET B 1 372 ? -7.707 14.141 15.539 1 98 372 MET B O 1
ATOM 8390 N N . ASP B 1 373 ? -9.297 13.305 14.109 1 98.19 373 ASP B N 1
ATOM 8391 C CA . ASP B 1 373 ? -8.695 11.977 14 1 98.19 373 ASP B CA 1
ATOM 8392 C C . ASP B 1 373 ? -7.645 11.938 12.898 1 98.19 373 ASP B C 1
ATOM 8394 O O . ASP B 1 373 ? -6.668 11.195 12.984 1 98.19 373 ASP B O 1
ATOM 8398 N N . GLY B 1 374 ? -7.926 12.602 11.883 1 98.38 374 GLY B N 1
ATOM 8399 C CA . GLY B 1 374 ? -7.035 12.602 10.734 1 98.38 374 GLY B CA 1
ATOM 8400 C C . GLY B 1 374 ? -7.539 13.453 9.586 1 98.38 374 GLY B C 1
ATOM 8401 O O . GLY B 1 374 ? -8.266 14.422 9.797 1 98.38 374 GLY B O 1
ATOM 8402 N N . ILE B 1 375 ? -7.012 13.141 8.391 1 98.56 375 ILE B N 1
ATOM 8403 C CA . ILE B 1 375 ? -7.391 13.93 7.223 1 98.56 375 ILE B CA 1
ATOM 8404 C C . ILE B 1 375 ? -7.824 13 6.09 1 98.56 375 ILE B C 1
ATOM 8406 O O . ILE B 1 375 ? -7.27 11.914 5.926 1 98.56 375 ILE B O 1
ATOM 8410 N N . PHE B 1 376 ? -8.867 13.422 5.359 1 98.62 376 PHE B N 1
ATOM 8411 C CA . PHE B 1 376 ? -9.312 12.805 4.113 1 98.62 376 PHE B CA 1
ATOM 8412 C C . PHE B 1 376 ? -8.758 13.562 2.91 1 98.62 376 PHE B C 1
ATOM 8414 O O . PHE B 1 376 ? -9.031 14.758 2.742 1 98.62 376 PHE B O 1
ATOM 8421 N N . VAL B 1 377 ? -8.016 12.891 2.061 1 98.56 377 VAL B N 1
ATOM 8422 C CA . VAL B 1 377 ? -7.336 13.562 0.96 1 98.56 377 VAL B CA 1
ATOM 8423 C C . VAL B 1 377 ? -7.945 13.125 -0.371 1 98.56 377 VAL B C 1
ATOM 8425 O O . VAL B 1 377 ? -8.117 11.93 -0.624 1 98.56 377 VAL B O 1
ATOM 8428 N N . ALA B 1 378 ? -8.266 14.047 -1.194 1 98.44 378 ALA B N 1
ATOM 8429 C CA . ALA B 1 378 ? -8.656 13.812 -2.582 1 98.44 378 ALA B CA 1
ATOM 8430 C C . ALA B 1 378 ? -7.562 14.266 -3.543 1 98.44 378 ALA B C 1
ATOM 8432 O O . ALA B 1 378 ? -7.164 15.43 -3.529 1 98.44 378 ALA B O 1
ATOM 8433 N N . PHE B 1 379 ? -7.066 13.414 -4.398 1 98.38 379 PHE B N 1
ATOM 8434 C CA . PHE B 1 379 ? -6.016 13.727 -5.359 1 98.38 379 PHE B CA 1
ATOM 8435 C C . PHE B 1 379 ? -6.609 14.195 -6.684 1 98.38 379 PHE B C 1
ATOM 8437 O O . PHE B 1 379 ? -7.492 13.539 -7.238 1 98.38 379 PHE B O 1
ATOM 8444 N N . HIS B 1 380 ? -6.066 15.32 -7.223 1 97.56 380 HIS B N 1
ATOM 8445 C CA . HIS B 1 380 ? -6.699 15.852 -8.422 1 97.56 380 HIS B CA 1
ATOM 8446 C C . HIS B 1 380 ? -5.715 16.672 -9.258 1 97.56 380 HIS B C 1
ATOM 8448 O O . HIS B 1 380 ? -4.629 17 -8.781 1 97.56 380 HIS B O 1
ATOM 8454 N N . ASN B 1 381 ? -6.062 16.938 -10.492 1 96.38 381 ASN B N 1
ATOM 8455 C CA . ASN B 1 381 ? -5.309 17.828 -11.367 1 96.38 381 ASN B CA 1
ATOM 8456 C C . ASN B 1 381 ? -6.133 19.047 -11.781 1 96.38 381 ASN B C 1
ATOM 8458 O O . ASN B 1 381 ? -6.035 19.516 -12.914 1 96.38 381 ASN B O 1
ATOM 8462 N N . ILE B 1 382 ? -7.055 19.422 -10.852 1 93.81 382 ILE B N 1
ATOM 8463 C CA . ILE B 1 382 ? -7.941 20.562 -11.023 1 93.81 382 ILE B CA 1
ATOM 8464 C C . ILE B 1 382 ? -9.133 20.172 -11.898 1 93.81 382 ILE B C 1
ATOM 8466 O O . ILE B 1 382 ? -10.266 20.562 -11.617 1 93.81 382 ILE B O 1
ATOM 8470 N N . GLU B 1 383 ? -8.898 19.312 -12.859 1 94.31 383 GLU B N 1
ATOM 8471 C CA . GLU B 1 383 ? -9.969 18.906 -13.773 1 94.31 383 GLU B CA 1
ATOM 8472 C C . GLU B 1 383 ? -10.633 17.609 -13.305 1 94.31 383 GLU B C 1
ATOM 8474 O O . GLU B 1 383 ? -11.828 17.406 -13.531 1 94.31 383 GLU B O 1
ATOM 8479 N N . ARG B 1 384 ? -9.789 16.844 -12.719 1 96.12 384 ARG B N 1
ATOM 8480 C CA . ARG B 1 384 ? -10.305 15.508 -12.391 1 96.12 384 ARG B CA 1
ATOM 8481 C C . ARG B 1 384 ? -9.758 15.023 -11.055 1 96.12 384 ARG B C 1
ATOM 8483 O O . ARG B 1 384 ? -8.625 15.336 -10.695 1 96.12 384 ARG B O 1
ATOM 8490 N N . ILE B 1 385 ? -10.609 14.211 -10.352 1 97.81 385 ILE B N 1
ATOM 8491 C CA . ILE B 1 385 ? -10.164 13.508 -9.156 1 97.81 385 ILE B CA 1
ATOM 8492 C C . ILE B 1 385 ? -9.695 12.102 -9.531 1 97.81 385 ILE B C 1
ATOM 8494 O O . ILE B 1 385 ? -10.336 11.422 -10.336 1 97.81 385 ILE B O 1
ATOM 8498 N N . PHE B 1 386 ? -8.594 11.648 -8.977 1 98.06 386 PHE B N 1
ATOM 8499 C CA . PHE B 1 386 ? -8.023 10.359 -9.32 1 98.06 386 PHE B CA 1
ATOM 8500 C C . PHE B 1 386 ? -8.32 9.328 -8.234 1 98.06 386 PHE B C 1
ATOM 8502 O O . PHE B 1 386 ? -8.5 8.141 -8.531 1 98.06 386 PHE B O 1
ATOM 8509 N N . GLY B 1 387 ? -8.297 9.75 -7.02 1 98.12 387 GLY B N 1
ATOM 8510 C CA . GLY B 1 387 ? -8.477 8.82 -5.91 1 98.12 387 GLY B CA 1
ATOM 8511 C C . GLY B 1 387 ? -8.484 9.508 -4.559 1 98.12 387 GLY B C 1
ATOM 8512 O O . GLY B 1 387 ? -8.422 10.734 -4.477 1 98.12 387 GLY B O 1
ATOM 8513 N N . PHE B 1 388 ? -8.625 8.703 -3.494 1 98.44 388 PHE B N 1
ATOM 8514 C CA . PHE B 1 388 ? -8.812 9.188 -2.131 1 98.44 388 PHE B CA 1
ATOM 8515 C C . PHE B 1 388 ? -7.953 8.398 -1.152 1 98.44 388 PHE B C 1
ATOM 8517 O O . PHE B 1 388 ? -7.574 7.258 -1.431 1 98.44 388 PHE B O 1
ATOM 8524 N N . GLN B 1 389 ? -7.68 8.992 -0.109 1 98.38 389 GLN B N 1
ATOM 8525 C CA . GLN B 1 389 ? -6.941 8.328 0.959 1 98.38 389 GLN B CA 1
ATOM 8526 C C . GLN B 1 389 ? -7.246 8.961 2.314 1 98.38 389 GLN B C 1
ATOM 8528 O O . GLN B 1 389 ? -7.359 10.18 2.422 1 98.38 389 GLN B O 1
ATOM 8533 N N . TYR B 1 390 ? -7.492 8.141 3.311 1 98.38 390 TYR B N 1
ATOM 8534 C CA . TYR B 1 390 ? -7.586 8.625 4.684 1 98.38 390 TYR B CA 1
ATOM 8535 C C . TYR B 1 390 ? -6.258 8.445 5.414 1 98.38 390 TYR B C 1
ATOM 8537 O O . TYR B 1 390 ? -5.711 7.344 5.457 1 98.38 390 TYR B O 1
ATOM 8545 N N . VAL B 1 391 ? -5.73 9.492 5.91 1 98.5 391 VAL B N 1
ATOM 8546 C CA . VAL B 1 391 ? -4.473 9.477 6.648 1 98.5 391 VAL B CA 1
ATOM 8547 C C . VAL B 1 391 ? -4.719 9.875 8.102 1 98.5 391 VAL B C 1
ATOM 8549 O O . VAL B 1 391 ? -5.012 11.031 8.398 1 98.5 391 VAL B O 1
ATOM 8552 N N . SER B 1 392 ? -4.512 8.969 8.984 1 98.12 392 SER B N 1
ATOM 8553 C CA . SER B 1 392 ? -4.754 9.219 10.398 1 98.12 392 SER B CA 1
ATOM 8554 C C . SER B 1 392 ? -3.605 10 11.031 1 98.12 392 SER B C 1
ATOM 8556 O O . SER B 1 392 ? -2.523 10.102 10.445 1 98.12 392 SER B O 1
ATOM 8558 N N . LEU B 1 393 ? -3.854 10.578 12.188 1 98.62 393 LEU B N 1
ATOM 8559 C CA . LEU B 1 393 ? -2.822 11.32 12.906 1 98.62 393 LEU B CA 1
ATOM 8560 C C . LEU B 1 393 ? -1.639 10.414 13.242 1 98.62 393 LEU B C 1
ATOM 8562 O O . LEU B 1 393 ? -0.484 10.805 13.055 1 98.62 393 LEU B O 1
ATOM 8566 N N . PRO B 1 394 ? -1.862 9.172 13.68 1 97.88 394 PRO B N 1
ATOM 8567 C CA . PRO B 1 394 ? -0.724 8.289 13.938 1 97.88 394 PRO B CA 1
ATOM 8568 C C . PRO B 1 394 ? 0.124 8.039 12.695 1 97.88 394 PRO B C 1
ATOM 8570 O O . PRO B 1 394 ? 1.353 7.977 12.781 1 97.88 394 PRO B O 1
ATOM 8573 N N . GLU B 1 395 ? -0.524 7.93 11.609 1 97.56 395 GLU B N 1
ATOM 8574 C CA . GLU B 1 395 ? 0.219 7.723 10.367 1 97.56 395 GLU B CA 1
ATOM 8575 C C . GLU B 1 395 ? 1.062 8.945 10.016 1 97.56 395 GLU B C 1
ATOM 8577 O O . GLU B 1 395 ? 2.203 8.812 9.57 1 97.56 395 GLU B O 1
ATOM 8582 N N . MET B 1 396 ? 0.499 10.109 10.164 1 98.62 396 MET B N 1
ATOM 8583 C CA . MET B 1 396 ? 1.276 11.328 9.953 1 98.62 396 MET B CA 1
ATOM 8584 C C . MET B 1 396 ? 2.436 11.414 10.938 1 98.62 396 MET B C 1
ATOM 8586 O O . MET B 1 396 ? 3.555 11.766 10.555 1 98.62 396 MET B O 1
ATOM 8590 N N . ASP B 1 397 ? 2.195 11.078 12.172 1 98.62 397 ASP B N 1
ATOM 8591 C CA . ASP B 1 397 ? 3.234 11.133 13.195 1 98.62 397 ASP B CA 1
ATOM 8592 C C . ASP B 1 397 ? 4.367 10.156 12.883 1 98.62 397 ASP B C 1
ATOM 8594 O O . ASP B 1 397 ? 5.527 10.43 13.188 1 98.62 397 ASP B O 1
ATOM 8598 N N . GLN B 1 398 ? 4.02 9.055 12.32 1 97.88 398 GLN B N 1
ATOM 8599 C CA . GLN B 1 398 ? 5.055 8.109 11.914 1 97.88 398 GLN B CA 1
ATOM 8600 C C . GLN B 1 398 ? 6.043 8.758 10.953 1 97.88 398 GLN B C 1
ATOM 8602 O O . GLN B 1 398 ? 7.254 8.555 11.062 1 97.88 398 GLN B O 1
ATOM 8607 N N . THR B 1 399 ? 5.562 9.508 10.086 1 98.44 399 THR B N 1
ATOM 8608 C CA . THR B 1 399 ? 6.406 10.125 9.07 1 98.44 399 THR B CA 1
ATOM 8609 C C . THR B 1 399 ? 7.156 11.328 9.641 1 98.44 399 THR B C 1
ATOM 8611 O O . THR B 1 399 ? 8.266 11.633 9.203 1 98.44 399 THR B O 1
ATOM 8614 N N . LEU B 1 400 ? 6.578 12 10.617 1 98.56 400 LEU B N 1
ATOM 8615 C CA . LEU B 1 400 ? 7.137 13.25 11.117 1 98.56 400 LEU B CA 1
ATOM 8616 C C . LEU B 1 400 ? 8.039 12.992 12.32 1 98.56 400 LEU B C 1
ATOM 8618 O O . LEU B 1 400 ? 9.078 13.641 12.469 1 98.56 400 LEU B O 1
ATOM 8622 N N . HIS B 1 401 ? 7.59 11.992 13.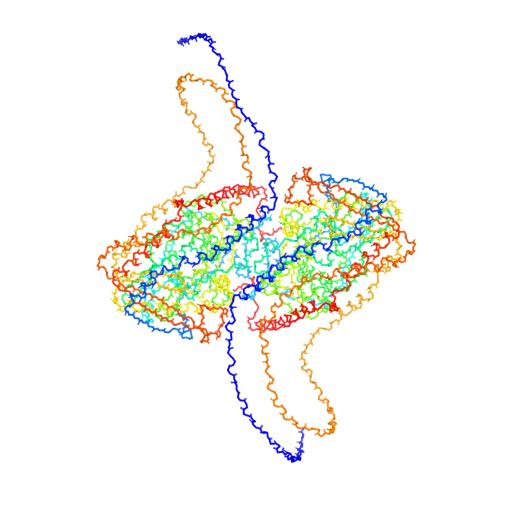203 1 98.25 401 HIS B N 1
ATOM 8623 C CA . HIS B 1 401 ? 8.25 11.805 14.484 1 98.25 401 HIS B CA 1
ATOM 8624 C C . HIS B 1 401 ? 8.93 10.445 14.562 1 98.25 401 HIS B C 1
ATOM 8626 O O . HIS B 1 401 ? 9.641 10.156 15.531 1 98.25 401 HIS B O 1
ATOM 8632 N N . GLY B 1 402 ? 8.672 9.602 13.602 1 96.75 402 GLY B N 1
ATOM 8633 C CA . GLY B 1 402 ? 9.312 8.297 13.578 1 96.75 402 GLY B CA 1
ATOM 8634 C C . GLY B 1 402 ? 8.594 7.262 14.43 1 96.75 402 GLY B C 1
ATOM 8635 O O . GLY B 1 402 ? 9.109 6.164 14.648 1 96.75 402 GLY B O 1
ATOM 8636 N N . GLN B 1 403 ? 7.465 7.66 14.922 1 96.69 403 GLN B N 1
ATOM 8637 C CA . GLN B 1 403 ? 6.711 6.691 15.711 1 96.69 403 GLN B CA 1
ATOM 8638 C C . GLN B 1 403 ? 5.211 6.828 15.469 1 96.69 403 GLN B C 1
ATOM 8640 O O . GLN B 1 403 ? 4.707 7.934 15.266 1 96.69 403 GLN B O 1
ATOM 8645 N N . TYR B 1 404 ? 4.535 5.707 15.555 1 96.06 404 TYR B N 1
ATOM 8646 C CA . TYR B 1 404 ? 3.096 5.617 15.328 1 96.06 404 TYR B CA 1
ATOM 8647 C C . TYR B 1 404 ? 2.318 6.121 16.531 1 96.06 404 TYR B C 1
ATOM 8649 O O . TYR B 1 404 ? 1.242 6.707 16.391 1 96.06 404 TYR B O 1
ATOM 8657 N N . ASP B 1 405 ? 2.865 5.891 17.656 1 96.62 405 ASP B N 1
ATOM 8658 C CA . ASP B 1 405 ? 2.273 6.406 18.875 1 96.62 405 ASP B CA 1
ATOM 8659 C C . ASP B 1 405 ? 2.27 7.934 18.891 1 96.62 405 ASP B C 1
ATOM 8661 O O . ASP B 1 405 ? 3.316 8.562 18.719 1 96.62 405 ASP B O 1
ATOM 8665 N N . THR B 1 406 ? 1.139 8.555 19.188 1 97.88 406 THR B N 1
ATOM 8666 C CA . THR B 1 406 ? 0.998 10 19.016 1 97.88 406 THR B CA 1
ATOM 8667 C C . THR B 1 406 ? 1.52 10.734 20.25 1 97.88 406 THR B C 1
ATOM 8669 O O . THR B 1 406 ? 1.52 11.969 20.281 1 97.88 406 THR B O 1
ATOM 8672 N N . ALA B 1 407 ? 2.01 10.055 21.25 1 97.88 407 ALA B N 1
ATOM 8673 C CA . ALA B 1 407 ? 2.461 10.656 22.5 1 97.88 407 ALA B CA 1
ATOM 8674 C C . ALA B 1 407 ? 3.516 11.727 22.25 1 97.88 407 ALA B C 1
ATOM 8676 O O . ALA B 1 407 ? 3.471 12.805 22.828 1 97.88 407 ALA B O 1
ATOM 8677 N N . LEU B 1 408 ? 4.426 11.406 21.391 1 98.5 408 LEU B N 1
ATOM 8678 C CA . LEU B 1 408 ? 5.5 12.352 21.094 1 98.5 408 LEU B CA 1
ATOM 8679 C C . LEU B 1 408 ? 4.953 13.602 20.422 1 98.5 408 LEU B C 1
ATOM 8681 O O . LEU B 1 408 ? 5.234 14.719 20.844 1 98.5 408 LEU B O 1
ATOM 8685 N N . GLY B 1 409 ? 4.172 13.414 19.359 1 98.5 409 GLY B N 1
ATOM 8686 C CA . GLY B 1 409 ? 3.598 14.547 18.641 1 98.5 409 GLY B CA 1
ATOM 8687 C C . GLY B 1 409 ? 2.678 15.391 19.5 1 98.5 409 GLY B C 1
ATOM 8688 O O . GLY B 1 409 ? 2.711 16.625 19.438 1 98.5 409 GLY B O 1
ATOM 8689 N N . ASP B 1 410 ? 1.881 14.766 20.328 1 98.12 410 ASP B N 1
ATOM 8690 C CA . ASP B 1 410 ? 0.954 15.469 21.219 1 98.12 410 ASP B CA 1
ATOM 8691 C C . ASP B 1 410 ? 1.707 16.297 22.25 1 98.12 410 ASP B C 1
ATOM 8693 O O . ASP B 1 410 ? 1.346 17.453 22.516 1 98.12 410 ASP B O 1
ATOM 8697 N N . THR B 1 411 ? 2.682 15.695 22.844 1 98.25 411 THR B N 1
ATOM 8698 C CA . THR B 1 411 ? 3.455 16.391 23.875 1 98.25 411 THR B CA 1
ATOM 8699 C C . THR B 1 411 ? 4.227 17.562 23.266 1 98.25 411 THR B C 1
ATOM 8701 O O . THR B 1 411 ? 4.289 18.641 23.844 1 98.25 411 THR B O 1
ATOM 8704 N N . GLU B 1 412 ? 4.809 17.312 22.109 1 98.44 412 GLU B N 1
ATOM 8705 C CA . GLU B 1 412 ? 5.516 18.391 21.422 1 98.44 412 GLU B CA 1
ATOM 8706 C C . GLU B 1 412 ? 4.586 19.578 21.156 1 98.44 412 GLU B C 1
ATOM 8708 O O . GLU B 1 412 ? 4.984 20.734 21.297 1 98.44 412 GLU B O 1
ATOM 8713 N N . PHE B 1 413 ? 3.396 19.281 20.703 1 98.19 413 PHE B N 1
ATOM 8714 C CA . PHE B 1 413 ? 2.402 20.312 20.406 1 98.19 413 PHE B CA 1
ATOM 8715 C C . PHE B 1 413 ? 2.111 21.156 21.641 1 98.19 413 PHE B C 1
ATOM 8717 O O . PHE B 1 413 ? 2.125 22.391 21.578 1 98.19 413 PHE B O 1
ATOM 8724 N N . ARG B 1 414 ? 1.902 20.547 22.781 1 98.25 414 ARG B N 1
ATOM 8725 C CA . ARG B 1 414 ? 1.605 21.25 24.031 1 98.25 414 ARG B CA 1
ATOM 8726 C C . ARG B 1 414 ? 2.799 22.078 24.5 1 98.25 414 ARG B C 1
ATOM 8728 O O . ARG B 1 414 ? 2.635 23.219 24.938 1 98.25 414 ARG B O 1
ATOM 8735 N N . LEU B 1 415 ? 3.943 21.484 24.406 1 98.5 415 LEU B N 1
ATOM 8736 C CA . LEU B 1 415 ? 5.152 22.203 24.812 1 98.5 415 LEU B CA 1
ATOM 8737 C C . LEU B 1 415 ? 5.395 23.406 23.906 1 98.5 415 LEU B C 1
ATOM 8739 O O . LEU B 1 415 ? 5.855 24.453 24.359 1 98.5 415 LEU B O 1
ATOM 8743 N N . SER B 1 416 ? 5.133 23.219 22.609 1 98.56 416 SER B N 1
ATOM 8744 C CA . SER B 1 416 ? 5.254 24.328 21.656 1 98.56 416 SER B CA 1
ATOM 8745 C C . SER B 1 416 ? 4.363 25.5 22.062 1 98.56 416 SER B C 1
ATOM 8747 O O . SER B 1 416 ? 4.805 26.656 22.062 1 98.56 416 SER B O 1
ATOM 8749 N N . LEU B 1 417 ? 3.16 25.219 22.422 1 98.38 417 LEU B N 1
ATOM 8750 C CA . LEU B 1 417 ? 2.213 26.25 22.828 1 98.38 417 LEU B CA 1
ATOM 8751 C C . LEU B 1 417 ? 2.662 26.938 24.109 1 98.38 417 LEU B C 1
ATOM 8753 O O . LEU B 1 417 ? 2.535 28.156 24.266 1 98.38 417 LEU B O 1
ATOM 8757 N N . ALA B 1 418 ? 3.172 26.156 25.031 1 98.12 418 ALA B N 1
ATOM 8758 C CA . ALA B 1 418 ? 3.631 26.688 26.312 1 98.12 418 ALA B CA 1
ATOM 8759 C C . ALA B 1 418 ? 4.797 27.656 26.109 1 98.12 418 ALA B C 1
ATOM 8761 O O . ALA B 1 418 ? 4.836 28.734 26.703 1 98.12 418 ALA B O 1
ATOM 8762 N N . LEU B 1 419 ? 5.754 27.234 25.312 1 98.25 419 LEU B N 1
ATOM 8763 C CA . LEU B 1 419 ? 6.895 28.094 25.016 1 98.25 419 LEU B CA 1
ATOM 8764 C C . LEU B 1 419 ? 6.453 29.344 24.281 1 98.25 419 LEU B C 1
ATOM 8766 O O . LEU B 1 419 ? 6.926 30.453 24.578 1 98.25 419 LEU B O 1
ATOM 8770 N N . TRP B 1 420 ? 5.582 29.156 23.312 1 98.62 420 TRP B N 1
ATOM 8771 C CA . TRP B 1 420 ? 5.051 30.281 22.547 1 98.62 420 TRP B CA 1
ATOM 8772 C C . TRP B 1 420 ? 4.328 31.266 23.469 1 98.62 420 TRP B C 1
ATOM 8774 O O . TRP B 1 420 ? 4.441 32.469 23.297 1 98.62 420 TRP B O 1
ATOM 8784 N N . ASN B 1 421 ? 3.602 30.75 24.438 1 98 421 ASN B N 1
ATOM 8785 C CA . ASN B 1 421 ? 2.916 31.578 25.438 1 98 421 ASN B CA 1
ATOM 8786 C C . ASN B 1 421 ? 3.895 32.469 26.203 1 98 421 ASN B C 1
ATOM 8788 O O . ASN B 1 421 ? 3.635 33.656 26.406 1 98 421 ASN B O 1
ATOM 8792 N N . LYS B 1 422 ? 5.023 31.875 26.609 1 97.5 422 LYS B N 1
ATOM 8793 C CA . LYS B 1 422 ? 6.047 32.625 27.328 1 97.5 422 LYS B CA 1
ATOM 8794 C C . LYS B 1 422 ? 6.594 33.781 26.469 1 97.5 422 LYS B C 1
ATOM 8796 O O . LYS B 1 422 ? 6.816 34.875 26.969 1 97.5 422 LYS B O 1
ATOM 8801 N N . ILE B 1 423 ? 6.789 33.469 25.266 1 98.12 423 ILE B N 1
ATOM 8802 C CA . ILE B 1 423 ? 7.328 34.469 24.344 1 98.12 423 ILE B CA 1
ATOM 8803 C C . ILE B 1 423 ? 6.328 35.594 24.172 1 98.12 423 ILE B C 1
ATOM 8805 O O . ILE B 1 423 ? 6.699 36.781 24.219 1 98.12 423 ILE B O 1
ATOM 8809 N N . LEU B 1 424 ? 5.07 35.281 23.922 1 98.44 424 LEU B N 1
ATOM 8810 C CA . LEU B 1 424 ? 4.051 36.312 23.688 1 98.44 424 LEU B CA 1
ATOM 8811 C C . LEU B 1 424 ? 3.84 37.156 24.953 1 98.44 424 LEU B C 1
ATOM 8813 O O . LEU B 1 424 ? 3.574 38.344 24.859 1 98.44 424 LEU B O 1
ATOM 8817 N N . ASP B 1 425 ? 3.945 36.531 26.109 1 97.31 425 ASP B N 1
ATOM 8818 C CA . ASP B 1 425 ? 3.846 37.281 27.359 1 97.31 425 ASP B CA 1
ATOM 8819 C C . ASP B 1 425 ? 4.953 38.312 27.469 1 97.31 425 ASP B C 1
ATOM 8821 O O . ASP B 1 425 ? 4.711 39.438 27.875 1 97.31 425 ASP B O 1
ATOM 8825 N N . LYS B 1 426 ? 6.129 37.906 27.109 1 97 426 LYS B N 1
ATOM 8826 C CA . LYS B 1 426 ? 7.254 38.844 27.141 1 97 426 LYS B CA 1
ATOM 8827 C C . LYS B 1 426 ? 7.059 39.969 26.141 1 97 426 LYS B C 1
ATOM 8829 O O . LYS B 1 426 ? 7.32 41.125 26.453 1 97 426 LYS B O 1
ATOM 8834 N N . VAL B 1 427 ? 6.629 39.625 24.984 1 98 427 VAL B N 1
ATOM 8835 C CA . VAL B 1 427 ? 6.438 40.594 23.906 1 98 427 VAL B CA 1
ATOM 8836 C C . VAL B 1 427 ? 5.344 41.594 24.297 1 98 427 VAL B C 1
ATOM 8838 O O . VAL B 1 427 ? 5.508 42.812 24.125 1 98 427 VAL B O 1
ATOM 8841 N N . THR B 1 428 ? 4.234 41.125 24.828 1 97.62 428 THR B N 1
ATOM 8842 C CA . THR B 1 428 ? 3.105 42 25.156 1 97.62 428 THR B CA 1
ATOM 8843 C C . THR B 1 428 ? 3.379 42.812 26.422 1 97.62 428 THR B C 1
ATOM 8845 O O . THR B 1 428 ? 2.77 43.844 26.641 1 97.62 428 THR B O 1
ATOM 8848 N N . ALA B 1 429 ? 4.227 42.281 27.266 1 96.56 429 ALA B N 1
ATOM 8849 C CA . ALA B 1 429 ? 4.672 43.062 28.422 1 96.56 429 ALA B CA 1
ATOM 8850 C C . ALA B 1 429 ? 5.543 44.25 27.969 1 96.56 429 ALA B C 1
ATOM 8852 O O . ALA B 1 429 ? 5.473 45.344 28.547 1 96.56 429 ALA B O 1
ATOM 8853 N N . LYS B 1 430 ? 6.348 44.031 26.984 1 96 430 LYS B N 1
ATOM 8854 C CA . LYS B 1 430 ? 7.223 45.062 26.453 1 96 430 LYS B CA 1
ATOM 8855 C C . LYS B 1 430 ? 6.43 46.094 25.672 1 96 430 LYS B C 1
ATOM 8857 O O . LYS B 1 430 ? 6.762 47.281 25.703 1 96 430 LYS B O 1
ATOM 8862 N N . PHE B 1 431 ? 5.5 45.625 24.859 1 97.25 431 PHE B N 1
ATOM 8863 C CA . PHE B 1 431 ? 4.672 46.5 24.047 1 97.25 431 PHE B CA 1
ATOM 8864 C C . PHE B 1 431 ? 3.201 46.344 24.406 1 97.25 431 PHE B C 1
ATOM 8866 O O . PHE B 1 431 ? 2.4 45.875 23.594 1 97.25 431 PHE B O 1
ATOM 8873 N N . PRO B 1 432 ? 2.752 46.875 25.516 1 96.44 432 PRO B N 1
ATOM 8874 C CA . PRO B 1 432 ? 1.384 46.656 25.984 1 96.44 432 PRO B CA 1
ATOM 8875 C C . PRO B 1 432 ? 0.342 47.375 25.141 1 96.44 432 PRO B C 1
ATOM 8877 O O . PRO B 1 432 ? 0.55 48.531 24.75 1 96.44 432 PRO B O 1
ATOM 8880 N N . GLU B 1 433 ? -0.73 46.719 24.797 1 96.31 433 GLU B N 1
ATOM 8881 C CA . GLU B 1 433 ? -1.92 47.25 24.141 1 96.31 433 GLU B CA 1
ATOM 8882 C C . GLU B 1 433 ? -1.583 47.812 22.75 1 96.31 433 GLU B C 1
ATOM 8884 O O . GLU B 1 433 ? -2.117 48.844 22.344 1 96.31 433 GLU B O 1
ATOM 8889 N N . ARG B 1 434 ? -0.672 47.156 22.094 1 96.56 434 ARG B N 1
ATOM 8890 C CA . ARG B 1 434 ? -0.314 47.5 20.734 1 96.56 434 ARG B CA 1
ATOM 8891 C C . ARG B 1 434 ? -0.329 46.281 19.844 1 96.56 434 ARG B C 1
ATOM 8893 O O . ARG B 1 434 ? -0.11 45.156 20.312 1 96.56 434 ARG B O 1
ATOM 8900 N N . SER B 1 435 ? -0.697 46.531 18.641 1 97.62 435 SER B N 1
ATOM 8901 C CA . SER B 1 435 ? -0.515 45.469 17.656 1 97.62 435 SER B CA 1
ATOM 8902 C C . SER B 1 435 ? 0.959 45.25 17.328 1 97.62 435 SER B C 1
ATOM 8904 O O . SER B 1 435 ? 1.732 46.219 17.328 1 97.62 435 SER B O 1
ATOM 8906 N N . ILE B 1 436 ? 1.302 44.031 17.125 1 98.31 436 ILE B N 1
ATOM 8907 C CA . ILE B 1 436 ? 2.717 43.688 16.969 1 98.31 436 ILE B CA 1
ATOM 8908 C C . ILE B 1 436 ? 2.916 42.781 15.781 1 98.31 436 ILE B C 1
ATOM 8910 O O . ILE B 1 436 ? 2.117 41.844 15.547 1 98.31 436 ILE B O 1
ATOM 8914 N N . ARG B 1 437 ? 3.898 43.031 14.938 1 98.25 437 ARG B N 1
ATOM 8915 C CA . ARG B 1 437 ? 4.344 42.125 13.891 1 98.25 437 ARG B CA 1
ATOM 8916 C C . ARG B 1 437 ? 5.512 41.25 14.367 1 98.25 437 ARG B C 1
ATOM 8918 O O . ARG B 1 437 ? 6.504 41.781 14.875 1 98.25 437 ARG B O 1
ATOM 8925 N N . LEU B 1 438 ? 5.406 39.938 14.266 1 98.62 438 LEU B N 1
ATOM 8926 C CA . LEU B 1 438 ? 6.426 39 14.773 1 98.62 438 LEU B CA 1
ATOM 8927 C C . LEU B 1 438 ? 6.988 38.156 13.648 1 98.62 438 LEU B C 1
ATOM 8929 O O . LEU B 1 438 ? 6.281 37.844 12.688 1 98.62 438 LEU B O 1
ATOM 8933 N N . HIS B 1 439 ? 8.266 37.812 13.75 1 98.44 439 HIS B N 1
ATOM 8934 C CA . HIS B 1 439 ? 8.945 36.844 12.891 1 98.44 439 HIS B CA 1
ATOM 8935 C C . HIS B 1 439 ? 9.633 35.75 13.719 1 98.44 439 HIS B C 1
ATOM 8937 O O . HIS B 1 439 ? 10.18 36.031 14.781 1 98.44 439 HIS B O 1
ATOM 8943 N N . PHE B 1 440 ? 9.469 34.5 13.328 1 98.56 440 PHE B N 1
ATOM 8944 C CA . PHE B 1 440 ? 10.102 33.344 13.945 1 98.56 440 PHE B CA 1
ATOM 8945 C C . PHE B 1 440 ? 10.969 32.625 12.938 1 98.56 440 PHE B C 1
ATOM 8947 O O . PHE B 1 440 ? 10.523 32.312 11.828 1 98.56 440 PHE B O 1
ATOM 8954 N N . GLU B 1 441 ? 12.188 32.344 13.266 1 98.06 441 GLU B N 1
ATOM 8955 C CA . GLU B 1 441 ? 13.078 31.578 12.398 1 98.06 441 GLU B CA 1
ATOM 8956 C C . GLU B 1 441 ? 13.984 30.656 13.211 1 98.06 441 GLU B C 1
ATOM 8958 O O . GLU B 1 441 ? 14.812 31.125 13.992 1 98.06 441 GLU B O 1
ATOM 8963 N N . THR B 1 442 ? 13.805 29.359 12.992 1 97.69 442 THR B N 1
ATOM 8964 C CA . THR B 1 442 ? 14.68 28.391 13.641 1 97.69 442 THR B CA 1
ATOM 8965 C C . THR B 1 442 ? 15.906 28.109 12.789 1 97.69 442 THR B C 1
ATOM 8967 O O . THR B 1 442 ? 15.781 27.672 11.641 1 97.69 442 THR B O 1
ATOM 8970 N N . ARG B 1 443 ? 17.016 28.297 13.352 1 94.19 443 ARG B N 1
ATOM 8971 C CA . ARG B 1 443 ? 18.281 28.094 12.633 1 94.19 443 ARG B CA 1
ATOM 8972 C C . ARG B 1 443 ? 18.828 26.688 12.867 1 94.19 443 ARG B C 1
ATOM 8974 O O . ARG B 1 443 ? 18.75 26.172 13.977 1 94.19 443 ARG B O 1
ATOM 8981 N N . ASP B 1 444 ? 19.344 26.156 11.797 1 88.5 444 ASP B N 1
ATOM 8982 C CA . ASP B 1 444 ? 19.891 24.812 11.859 1 88.5 444 ASP B CA 1
ATOM 8983 C C . ASP B 1 444 ? 21.391 24.844 12.18 1 88.5 444 ASP B C 1
ATOM 8985 O O . ASP B 1 444 ? 22.219 24.547 11.32 1 88.5 444 ASP B O 1
ATOM 8989 N N . ALA B 1 445 ? 21.781 25.125 13.352 1 83 445 ALA B N 1
ATOM 8990 C CA . ALA B 1 445 ? 23.156 25.141 13.859 1 83 445 ALA B CA 1
ATOM 8991 C C . ALA B 1 445 ? 23.469 23.844 14.617 1 83 445 ALA B C 1
ATOM 8993 O O . ALA B 1 445 ? 22.672 22.906 14.633 1 83 445 ALA B O 1
ATOM 8994 N N . GLN B 1 446 ? 24.719 23.719 15.055 1 79.5 446 GLN B N 1
ATOM 8995 C CA . GLN B 1 446 ? 25.062 22.562 15.867 1 79.5 446 GLN B CA 1
ATOM 8996 C C . GLN B 1 446 ? 24.031 22.328 16.969 1 79.5 446 GLN B C 1
ATOM 8998 O O . GLN B 1 446 ? 23.578 21.203 17.172 1 79.5 446 GLN B O 1
ATOM 9003 N N . THR B 1 447 ? 23.797 23.469 17.562 1 84.94 447 THR B N 1
ATOM 9004 C CA . THR B 1 447 ? 22.641 23.5 18.453 1 84.94 447 THR B CA 1
ATOM 9005 C C . THR B 1 447 ? 21.547 24.422 17.891 1 84.94 447 THR B C 1
ATOM 9007 O O . THR B 1 447 ? 21.75 25.641 17.812 1 84.94 447 THR B O 1
ATOM 9010 N N . PRO B 1 448 ? 20.484 23.781 17.641 1 92.62 448 PRO B N 1
ATOM 9011 C CA . PRO B 1 448 ? 19.438 24.609 17.047 1 92.62 448 PRO B CA 1
ATOM 9012 C C . PRO B 1 448 ? 18.953 25.703 18 1 92.62 448 PRO B C 1
ATOM 9014 O O . PRO B 1 448 ? 18.859 25.469 19.203 1 92.62 448 PRO B O 1
ATOM 9017 N N . PHE B 1 449 ? 18.672 26.891 17.5 1 95.12 449 PHE B N 1
ATOM 9018 C CA . PHE B 1 449 ? 18.062 27.984 18.234 1 95.12 449 PHE B CA 1
ATOM 9019 C C . PHE B 1 449 ? 17.094 28.766 17.359 1 95.12 449 PHE B C 1
ATOM 9021 O O . PHE B 1 449 ? 17.062 28.578 16.141 1 95.12 449 PHE B O 1
ATOM 9028 N N . MET B 1 450 ? 16.266 29.562 17.953 1 97.94 450 MET B N 1
ATOM 9029 C CA . MET B 1 450 ? 15.242 30.281 17.203 1 97.94 450 MET B CA 1
ATOM 9030 C C . MET B 1 450 ? 15.398 31.781 17.375 1 97.94 450 MET B C 1
ATOM 9032 O O . MET B 1 450 ? 15.57 32.281 18.484 1 97.94 450 MET B O 1
ATOM 9036 N N . TYR B 1 451 ? 15.453 32.5 16.234 1 97.44 451 TYR B N 1
ATOM 9037 C CA . TYR B 1 451 ? 15.336 33.969 16.25 1 97.44 451 TYR B CA 1
ATOM 9038 C C . TYR B 1 451 ? 13.875 34.375 16.391 1 97.44 451 TYR B C 1
ATOM 9040 O O . TYR B 1 451 ? 12.992 33.812 15.766 1 97.44 451 TYR B O 1
ATOM 9048 N N . ILE B 1 452 ? 13.656 35.344 17.219 1 98.38 452 ILE B N 1
ATOM 9049 C CA . ILE B 1 452 ? 12.336 35.938 17.375 1 98.38 452 ILE B CA 1
ATOM 9050 C C . ILE B 1 452 ? 12.445 37.469 17.297 1 98.38 452 ILE B C 1
ATOM 9052 O O . ILE B 1 452 ? 13.219 38.062 18.031 1 98.38 452 ILE B O 1
ATOM 9056 N N . PHE B 1 453 ? 11.719 38.031 16.422 1 98.06 453 PHE B N 1
ATOM 9057 C CA . PHE B 1 453 ? 11.695 39.5 16.281 1 98.06 453 PHE B CA 1
ATOM 9058 C C . PHE B 1 453 ? 10.281 40.031 16.453 1 98.06 453 PHE B C 1
ATOM 9060 O O . PHE B 1 453 ? 9.32 39.469 15.938 1 98.06 453 PHE B O 1
ATOM 9067 N N . ALA B 1 454 ? 10.086 41.062 17.234 1 98.06 454 ALA B N 1
ATOM 9068 C CA . ALA B 1 454 ? 8.797 41.688 17.469 1 98.06 454 ALA B CA 1
ATOM 9069 C C . ALA B 1 454 ? 8.891 43.219 17.281 1 98.06 454 ALA B C 1
ATOM 9071 O O . ALA B 1 454 ? 9.773 43.875 17.844 1 98.06 454 ALA B O 1
ATOM 9072 N N . GLU B 1 455 ? 8.047 43.75 16.469 1 96.94 455 GLU B N 1
ATOM 9073 C CA . GLU B 1 455 ? 7.996 45.188 16.219 1 96.94 455 GLU B CA 1
ATOM 9074 C C . GLU B 1 455 ? 6.57 45.719 16.312 1 96.94 455 GLU B C 1
ATOM 9076 O O . GLU B 1 455 ? 5.668 45.219 15.648 1 96.94 455 GLU B O 1
ATOM 9081 N N . PRO B 1 456 ? 6.359 46.719 17.125 1 97.44 456 PRO B N 1
ATOM 9082 C CA . PRO B 1 456 ? 5.023 47.312 17.141 1 97.44 456 PRO B CA 1
ATOM 9083 C C . PRO B 1 456 ? 4.645 47.969 15.797 1 97.44 456 PRO B C 1
ATOM 9085 O O . PRO B 1 456 ? 5.484 48.562 15.141 1 97.44 456 PRO B O 1
ATOM 9088 N N . VAL B 1 457 ? 3.42 47.719 15.445 1 97.12 457 VAL B N 1
ATOM 9089 C CA . VAL B 1 457 ? 2.934 48.219 14.164 1 97.12 457 VAL B CA 1
ATOM 9090 C C . VAL B 1 457 ? 1.554 48.844 14.352 1 97.12 457 VAL B C 1
ATOM 9092 O O . VAL B 1 457 ? 0.834 48.531 15.297 1 97.12 457 VAL B O 1
ATOM 9095 N N . THR B 1 458 ? 1.202 49.812 13.461 1 95.31 458 THR B N 1
ATOM 9096 C CA . THR B 1 458 ? -0.112 50.438 13.477 1 95.31 458 THR B CA 1
ATOM 9097 C C . THR B 1 458 ? -1.093 49.688 12.594 1 95.31 458 THR B C 1
ATOM 9099 O O . THR B 1 458 ? -0.684 48.844 11.781 1 95.31 458 THR B O 1
ATOM 9102 N N . ASP B 1 459 ? -2.33 50 12.727 1 93.12 459 ASP B N 1
ATOM 9103 C CA . ASP B 1 459 ? -3.361 49.344 11.922 1 93.12 459 ASP B CA 1
ATOM 9104 C C . ASP B 1 459 ? -3.172 49.656 10.438 1 93.12 459 ASP B C 1
ATOM 9106 O O . ASP B 1 459 ? -3.447 48.812 9.578 1 93.12 459 ASP B O 1
ATOM 9110 N N . ASP B 1 460 ? -2.762 50.875 10.172 1 94.5 460 ASP B N 1
ATOM 9111 C CA . ASP B 1 460 ? -2.523 51.281 8.789 1 94.5 460 ASP B CA 1
ATOM 9112 C C . ASP B 1 460 ? -1.372 50.469 8.18 1 94.5 460 ASP B C 1
ATOM 9114 O O . ASP B 1 460 ? -1.428 50.094 7.008 1 94.5 460 ASP B O 1
ATOM 9118 N N . GLU B 1 461 ? -0.374 50.281 8.961 1 95 461 GLU B N 1
ATOM 9119 C CA . GLU B 1 461 ? 0.759 49.5 8.492 1 95 461 GLU B CA 1
ATOM 9120 C C . GLU B 1 461 ? 0.353 48.062 8.227 1 95 461 GLU B C 1
ATOM 9122 O O . GLU B 1 461 ? 0.766 47.469 7.23 1 95 461 GLU B O 1
ATOM 9127 N N . ILE B 1 462 ? -0.397 47.531 9.125 1 96.19 462 ILE B N 1
ATOM 9128 C CA . ILE B 1 462 ? -0.884 46.156 8.969 1 96.19 462 ILE B CA 1
ATOM 9129 C C . ILE B 1 462 ? -1.717 46.062 7.695 1 96.19 462 ILE B C 1
ATOM 9131 O O . ILE B 1 462 ? -1.543 45.125 6.91 1 96.19 462 ILE B O 1
ATOM 9135 N N . HIS B 1 463 ? -2.631 46.969 7.516 1 93.38 463 HIS B N 1
ATOM 9136 C CA . HIS B 1 463 ? -3.49 46.969 6.336 1 93.38 463 HIS B CA 1
ATOM 9137 C C . HIS B 1 463 ? -2.666 47.031 5.055 1 93.38 463 HIS B C 1
ATOM 9139 O O . HIS B 1 463 ? -2.965 46.344 4.082 1 93.38 463 HIS B O 1
ATOM 9145 N N . SER B 1 464 ? -1.673 47.844 5.102 1 94.44 464 SER B N 1
ATOM 9146 C CA . SER B 1 464 ? -0.813 48 3.934 1 94.44 464 SER B CA 1
ATOM 9147 C C . SER B 1 464 ? -0.082 46.719 3.611 1 94.44 464 SER B C 1
ATOM 9149 O O . SER B 1 464 ? 0.047 46.344 2.443 1 94.44 464 SER B O 1
ATOM 9151 N N . ILE B 1 465 ? 0.367 46.031 4.625 1 94.25 465 ILE B N 1
ATOM 9152 C CA . ILE B 1 465 ? 1.101 44.781 4.438 1 94.25 465 ILE B CA 1
ATOM 9153 C C . ILE B 1 465 ? 0.147 43.688 3.959 1 94.25 465 ILE B C 1
ATOM 9155 O O . ILE B 1 465 ? 0.458 42.969 3.021 1 94.25 465 ILE B O 1
ATOM 9159 N N . GLN B 1 466 ? -0.989 43.656 4.531 1 92.25 466 GLN B N 1
ATOM 9160 C CA . GLN B 1 466 ? -1.968 42.594 4.246 1 92.25 466 GLN B CA 1
ATOM 9161 C C . GLN B 1 466 ? -2.539 42.75 2.84 1 92.25 466 GLN B C 1
ATOM 9163 O O . GLN B 1 466 ? -2.996 41.781 2.244 1 92.25 466 GLN B O 1
ATOM 9168 N N . THR B 1 467 ? -2.539 43.938 2.254 1 90.56 467 THR B N 1
ATOM 9169 C CA . THR B 1 467 ? -3.182 44.188 0.967 1 90.56 467 THR B CA 1
ATOM 9170 C C . THR B 1 467 ? -2.141 44.469 -0.111 1 90.56 467 THR B C 1
ATOM 9172 O O . THR B 1 467 ? -2.48 44.969 -1.196 1 90.56 467 THR B O 1
ATOM 9175 N N . ARG B 1 468 ? -0.959 44.281 0.237 1 88.69 468 ARG B N 1
ATOM 9176 C CA . ARG B 1 468 ? 0.133 44.594 -0.676 1 88.69 468 ARG B CA 1
ATOM 9177 C C . ARG B 1 468 ? -0.085 43.969 -2.041 1 88.69 468 ARG B C 1
ATOM 9179 O O . ARG B 1 468 ? 0.104 44.594 -3.074 1 88.69 468 ARG B O 1
ATOM 9186 N N . ASN B 1 469 ? -0.446 42.688 -2.074 1 87.12 469 ASN B N 1
ATOM 9187 C CA . ASN B 1 469 ? -0.579 41.938 -3.324 1 87.12 469 ASN B CA 1
ATOM 9188 C C . ASN B 1 469 ? -2.043 41.75 -3.711 1 87.12 469 ASN B C 1
ATOM 9190 O O . ASN B 1 469 ? -2.369 40.906 -4.531 1 87.12 469 ASN B O 1
ATOM 9194 N N . GLN B 1 470 ? -2.904 42.562 -3.186 1 86.62 470 GLN B N 1
ATOM 9195 C CA . GLN B 1 470 ? -4.336 42.375 -3.402 1 86.62 470 GLN B CA 1
ATOM 9196 C C . GLN B 1 470 ? -4.707 42.625 -4.863 1 86.62 470 GLN B C 1
ATOM 9198 O O . GLN B 1 470 ? -5.527 41.906 -5.426 1 86.62 470 GLN B O 1
ATOM 9203 N N . ALA B 1 471 ? -4.109 43.594 -5.457 1 85.69 471 ALA B N 1
ATOM 9204 C CA . ALA B 1 471 ? -4.402 43.906 -6.852 1 85.69 471 ALA B CA 1
ATOM 9205 C C . ALA B 1 471 ? -4.02 42.75 -7.77 1 85.69 471 ALA B C 1
ATOM 9207 O O . ALA B 1 471 ? -4.762 42.406 -8.695 1 85.69 471 ALA B O 1
ATOM 9208 N N . GLU B 1 472 ? -2.893 42.219 -7.473 1 83.44 472 GLU B N 1
ATOM 9209 C CA . GLU B 1 472 ? -2.432 41.094 -8.266 1 83.44 472 GLU B CA 1
ATOM 9210 C C . GLU B 1 472 ? -3.318 39.875 -8.047 1 83.44 472 GLU B C 1
ATOM 9212 O O . GLU B 1 472 ? -3.594 39.125 -8.992 1 83.44 472 GLU B O 1
ATOM 9217 N N . ILE B 1 473 ? -3.689 39.656 -6.863 1 84.06 473 ILE B N 1
ATOM 9218 C CA . ILE B 1 473 ? -4.551 38.531 -6.512 1 84.06 473 ILE B CA 1
ATOM 9219 C C . ILE B 1 473 ? -5.902 38.688 -7.207 1 84.06 473 ILE B C 1
ATOM 9221 O O . ILE B 1 473 ? -6.422 37.719 -7.781 1 84.06 473 ILE B O 1
ATOM 9225 N N . ASP B 1 474 ? -6.395 39.875 -7.195 1 83.25 474 ASP B N 1
ATOM 9226 C CA . ASP B 1 474 ? -7.68 40.156 -7.84 1 83.25 474 ASP B CA 1
ATOM 9227 C C . ASP B 1 474 ? -7.586 39.969 -9.352 1 83.25 474 ASP B C 1
ATOM 9229 O O . ASP B 1 474 ? -8.508 39.438 -9.977 1 83.25 474 ASP B O 1
ATOM 9233 N N . ALA B 1 475 ? -6.543 40.406 -9.906 1 82.56 475 ALA B N 1
ATOM 9234 C CA . ALA B 1 475 ? -6.332 40.25 -11.344 1 82.56 475 ALA B CA 1
ATOM 9235 C C . ALA B 1 475 ? -6.254 38.781 -11.719 1 82.56 475 ALA B C 1
ATOM 9237 O O . ALA B 1 475 ? -6.797 38.375 -12.75 1 82.56 475 ALA B O 1
ATOM 9238 N N . TYR B 1 476 ? -5.57 38.125 -10.93 1 81.44 476 TYR B N 1
ATOM 9239 C CA . TYR B 1 476 ? -5.453 36.688 -11.172 1 81.44 476 TYR B CA 1
ATOM 9240 C C . TYR B 1 476 ? -6.812 36.031 -11.055 1 81.44 476 TYR B C 1
ATOM 9242 O O . TYR B 1 476 ? -7.148 35.156 -11.867 1 81.44 476 TYR B O 1
ATOM 9250 N N . GLN B 1 477 ? -7.531 36.344 -10.078 1 79.5 477 GLN B N 1
ATOM 9251 C CA . GLN B 1 477 ? -8.852 35.781 -9.867 1 79.5 477 GLN B CA 1
ATOM 9252 C C . GLN B 1 477 ? -9.773 36.062 -11.055 1 79.5 477 GLN B C 1
ATOM 9254 O O . GLN B 1 477 ? -10.539 35.188 -11.477 1 79.5 477 GLN B O 1
ATOM 9259 N N . ARG B 1 478 ? -9.695 37.219 -11.508 1 80.69 478 ARG B N 1
ATOM 9260 C CA . ARG B 1 478 ? -10.492 37.562 -12.68 1 80.69 478 ARG B CA 1
ATOM 9261 C C . ARG B 1 478 ? -10.086 36.75 -13.898 1 80.69 478 ARG B C 1
ATOM 9263 O O . ARG B 1 478 ? -10.938 36.344 -14.688 1 80.69 478 ARG B O 1
ATOM 9270 N N . ARG B 1 479 ? -8.859 36.562 -13.945 1 79.25 479 ARG B N 1
ATOM 9271 C CA . ARG B 1 479 ? -8.352 35.75 -15.055 1 79.25 479 ARG B CA 1
ATOM 9272 C C . ARG B 1 479 ? -8.867 34.312 -14.969 1 79.25 479 ARG B C 1
ATOM 9274 O O . ARG B 1 479 ? -9.297 33.75 -15.969 1 79.25 479 ARG B O 1
ATOM 9281 N N . VAL B 1 480 ? -8.773 33.781 -13.82 1 77.81 480 VAL B N 1
ATOM 9282 C CA . VAL B 1 480 ? -9.117 32.406 -13.609 1 77.81 480 VAL B CA 1
ATOM 9283 C C . VAL B 1 480 ? -10.617 32.188 -13.766 1 77.81 480 VAL B C 1
ATOM 9285 O O . VAL B 1 480 ? -11.062 31.188 -14.32 1 77.81 480 VAL B O 1
ATOM 9288 N N . LEU B 1 481 ? -11.383 33.125 -13.281 1 75.62 481 LEU B N 1
ATOM 9289 C CA . LEU B 1 481 ? -12.836 33 -13.312 1 75.62 481 LEU B CA 1
ATOM 9290 C C . LEU B 1 481 ? -13.375 33.25 -14.719 1 75.62 481 LEU B C 1
ATOM 9292 O O . LEU B 1 481 ? -14.508 32.875 -15.031 1 75.62 481 LEU B O 1
ATOM 9296 N N . ASN B 1 482 ? -12.57 33.938 -15.508 1 68.31 482 ASN B N 1
ATOM 9297 C CA . ASN B 1 482 ? -13 34.219 -16.875 1 68.31 482 ASN B CA 1
ATOM 9298 C C . ASN B 1 482 ? -12.258 33.344 -17.875 1 68.31 482 ASN B C 1
ATOM 9300 O O . ASN B 1 482 ? -12.148 33.688 -19.047 1 68.31 482 ASN B O 1
ATOM 9304 N N . LEU B 1 483 ? -11.57 32.406 -17.359 1 61.72 483 LEU B N 1
ATOM 9305 C CA . LEU B 1 483 ? -10.812 31.531 -18.25 1 61.72 483 LEU B CA 1
ATOM 9306 C C . LEU B 1 483 ? -11.742 30.812 -19.219 1 61.72 483 LEU B C 1
ATOM 9308 O O . LEU B 1 483 ? -12.773 30.266 -18.812 1 61.72 483 LEU B O 1
ATOM 9312 N N . ALA B 1 484 ? -11.75 31.344 -20.516 1 51.5 484 ALA B N 1
ATOM 9313 C CA . ALA B 1 484 ? -12.484 30.641 -21.578 1 51.5 484 ALA B CA 1
ATOM 9314 C C . ALA B 1 484 ? -12.141 29.156 -21.578 1 51.5 484 ALA B C 1
ATOM 9316 O O . ALA B 1 484 ? -11.016 28.766 -21.234 1 51.5 484 ALA B O 1
ATOM 9317 N N . PRO B 1 485 ? -13.148 28.281 -21.562 1 47.75 485 PRO B N 1
ATOM 9318 C CA . PRO B 1 485 ? -12.844 26.859 -21.703 1 47.75 485 PRO B CA 1
ATOM 9319 C C . PRO B 1 485 ? -11.773 26.578 -22.75 1 47.75 485 PRO B C 1
ATOM 9321 O O . PRO B 1 485 ? -11.766 27.219 -23.812 1 47.75 485 PRO B O 1
ATOM 9324 N N . SER B 1 486 ? -10.633 26.375 -22.422 1 41.94 486 SER B N 1
ATOM 9325 C CA . SER B 1 486 ? -9.562 26.078 -23.359 1 41.94 486 SER B CA 1
ATOM 9326 C C . SER B 1 486 ? -10.047 25.156 -24.469 1 41.94 486 SER B C 1
ATOM 9328 O O . SER B 1 486 ? -10.289 23.969 -24.234 1 41.94 486 SER B O 1
ATOM 9330 N N . GLU B 1 487 ? -11.086 25.516 -25.219 1 36.22 487 GLU B N 1
ATOM 9331 C CA . GLU B 1 487 ? -11.219 24.75 -26.453 1 36.22 487 GLU B CA 1
ATOM 9332 C C . GLU B 1 487 ? -9.898 24.656 -27.203 1 36.22 487 GLU B C 1
ATOM 9334 O O . GLU B 1 487 ? -9.531 25.578 -27.938 1 36.22 487 GLU B O 1
ATOM 9339 N N . GLU B 1 488 ? -8.797 24.547 -26.672 1 34.56 488 GLU B N 1
ATOM 9340 C CA . GLU B 1 488 ? -7.73 24.359 -27.656 1 34.56 488 GLU B CA 1
ATOM 9341 C C . GLU B 1 488 ? -8.172 23.438 -28.781 1 34.56 488 GLU B C 1
ATOM 9343 O O . GLU B 1 488 ? -8.375 22.25 -28.578 1 34.56 488 GLU B O 1
ATOM 9348 N N . GLU B 1 489 ? -9.141 23.812 -29.609 1 31.41 489 GLU B N 1
ATOM 9349 C CA . GLU B 1 489 ? -9.047 23.312 -30.969 1 31.41 489 GLU B CA 1
ATOM 9350 C C . GLU B 1 489 ? -7.602 23.328 -31.469 1 31.41 489 GLU B C 1
ATOM 9352 O O . GLU B 1 489 ? -6.93 24.359 -31.422 1 31.41 489 GLU B O 1
ATOM 9357 N N . ASP B 1 490 ? -6.871 22.359 -31.344 1 30.08 490 ASP B N 1
ATOM 9358 C CA . ASP B 1 490 ? -5.688 22.141 -32.188 1 30.08 490 ASP B CA 1
ATOM 9359 C C . ASP B 1 490 ? -5.902 22.656 -33.594 1 30.08 490 ASP B C 1
ATOM 9361 O O . ASP B 1 490 ? -6.422 21.938 -34.438 1 30.08 490 ASP B O 1
ATOM 9365 N N . VAL B 1 491 ? -6.523 23.797 -33.875 1 28.23 491 VAL B N 1
ATOM 9366 C CA . VAL B 1 491 ? -6.367 24.203 -35.25 1 28.23 491 VAL B CA 1
ATOM 9367 C C . VAL B 1 491 ? -4.887 24.25 -35.625 1 28.23 491 VAL B C 1
ATOM 9369 O O . VAL B 1 491 ? -4.074 24.828 -34.875 1 28.23 491 VAL B O 1
ATOM 9372 N N . PRO B 1 492 ? -4.418 23.375 -36.469 1 26.77 492 PRO B N 1
ATOM 9373 C CA . PRO B 1 492 ? -3.064 23.469 -37.031 1 26.77 492 PRO B CA 1
ATOM 9374 C C . PRO B 1 492 ? -2.697 24.891 -37.438 1 26.77 492 PRO B C 1
ATOM 9376 O O . PRO B 1 492 ? -3.533 25.609 -38 1 26.77 492 PRO B O 1
ATOM 9379 N N . SER B 1 493 ? -2.074 25.703 -36.625 1 25.03 493 SER B N 1
ATOM 9380 C CA . SER B 1 493 ? -1.5 26.984 -37.062 1 25.03 493 SER B CA 1
ATOM 9381 C C . SER B 1 493 ? -1.08 26.938 -38.531 1 25.03 493 SER B C 1
ATOM 9383 O O . SER B 1 493 ? -0.234 26.125 -38.906 1 25.03 493 SER B O 1
ATOM 9385 N N . THR B 1 494 ? -2.004 27.047 -39.438 1 23.88 494 THR B N 1
ATOM 9386 C CA . THR B 1 494 ? -1.658 27.312 -40.812 1 23.88 494 THR B CA 1
ATOM 9387 C C . THR B 1 494 ? -0.644 28.453 -40.906 1 23.88 494 THR B C 1
ATOM 9389 O O . THR B 1 494 ? -0.943 29.594 -40.562 1 23.88 494 THR B O 1
ATOM 9392 N N . ASP B 1 495 ? 0.634 28.125 -40.656 1 22.38 495 ASP B N 1
ATOM 9393 C CA . ASP B 1 495 ? 1.779 28.984 -40.938 1 22.38 495 ASP B CA 1
ATOM 9394 C C . ASP B 1 495 ? 1.588 29.734 -42.25 1 22.38 495 ASP B C 1
ATOM 9396 O O . ASP B 1 495 ? 1.329 29.109 -43.281 1 22.38 495 ASP B O 1
ATOM 9400 N N . GLY B 1 496 ? 0.897 30.797 -42.25 1 19.3 496 GLY B N 1
ATOM 9401 C CA . GLY B 1 496 ? 0.889 31.766 -43.344 1 19.3 496 GLY B CA 1
ATOM 9402 C C . GLY B 1 496 ? 2.252 31.953 -43.969 1 19.3 496 GLY B C 1
ATOM 9403 O O . GLY B 1 496 ? 3.238 32.219 -43.281 1 19.3 496 GLY B O 1
ATOM 9404 N N . LYS B 1 497 ? 2.41 31.266 -45.125 1 22.67 497 LYS B N 1
ATOM 9405 C CA . LYS B 1 497 ? 3.49 31.438 -46.094 1 22.67 497 LYS B CA 1
ATOM 9406 C C . LYS B 1 497 ? 3.705 32.938 -46.406 1 22.67 497 LYS B C 1
ATOM 9408 O O . LYS B 1 497 ? 2.986 33.5 -47.219 1 22.67 497 LYS B O 1
ATOM 9413 N N . GLU B 1 498 ? 3.717 33.812 -45.438 1 19.42 498 GLU B N 1
ATOM 9414 C CA . GLU B 1 498 ? 4.098 35.094 -46 1 19.42 498 GLU B CA 1
ATOM 9415 C C . GLU B 1 498 ? 5.355 34.969 -46.875 1 19.42 498 GLU B C 1
ATOM 9417 O O . GLU B 1 498 ? 6.332 34.344 -46.469 1 19.42 498 GLU B O 1
ATOM 9422 N N . GLU B 1 499 ? 5.18 35.219 -48.156 1 20.83 499 GLU B N 1
ATOM 9423 C CA . GLU B 1 499 ? 6.039 35.312 -49.312 1 20.83 499 GLU B CA 1
ATOM 9424 C C . GLU B 1 499 ? 7.211 36.25 -49.062 1 20.83 499 GLU B C 1
ATOM 9426 O O . GLU B 1 499 ? 7.031 37.469 -49 1 20.83 499 GLU B O 1
ATOM 9431 N N . LEU B 1 500 ? 7.918 36 -47.906 1 20.92 500 LEU B N 1
ATOM 9432 C CA . LEU B 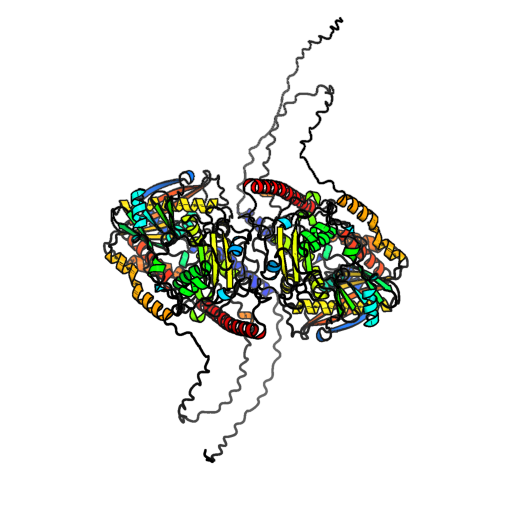1 500 ? 9.094 36.875 -47.938 1 20.92 500 LEU B CA 1
ATOM 9433 C C . LEU B 1 500 ? 9.797 36.812 -49.281 1 20.92 500 LEU B C 1
ATOM 9435 O O . LEU B 1 500 ? 9.977 35.719 -49.844 1 20.92 500 LEU B O 1
ATOM 9439 N N . GLN B 1 501 ? 9.672 37.875 -50 1 18.73 501 GLN B N 1
ATOM 9440 C CA . GLN B 1 501 ? 10.242 38.281 -51.281 1 18.73 501 GLN B CA 1
ATOM 9441 C C . GLN B 1 501 ? 11.727 37.938 -51.344 1 18.73 501 GLN B C 1
ATOM 9443 O O . GLN B 1 501 ? 12.445 38.062 -50.344 1 18.73 501 GLN B O 1
ATOM 9448 N N . PRO B 1 502 ? 12.039 37.125 -52.406 1 22.59 502 PRO B N 1
ATOM 9449 C CA . PRO B 1 502 ? 13.344 36.594 -52.812 1 22.59 502 PRO B CA 1
ATOM 9450 C C . PRO B 1 502 ? 14.414 37.656 -52.906 1 22.59 502 PRO B C 1
ATOM 9452 O O . PRO B 1 502 ? 14.352 38.531 -53.781 1 22.59 502 PRO B O 1
ATOM 9455 N N . SER B 1 503 ? 14.523 38.562 -51.781 1 18.58 503 SER B N 1
ATOM 9456 C CA . SER B 1 503 ? 15.555 39.469 -52.219 1 18.58 503 SER B CA 1
ATOM 9457 C C . SER B 1 503 ? 16.75 38.75 -52.812 1 18.58 503 SER B C 1
ATOM 9459 O O . SER B 1 503 ? 17 37.594 -52.5 1 18.58 503 SER B O 1
ATOM 9461 N N . SER B 1 504 ? 17.344 39.281 -53.906 1 19.06 504 SER B N 1
ATOM 9462 C CA . SER B 1 504 ? 18.266 39 -55 1 19.06 504 SER B CA 1
ATOM 9463 C C . SER B 1 504 ? 19.672 38.719 -54.438 1 19.06 504 SER B C 1
ATOM 9465 O O . SER B 1 504 ? 20.625 38.625 -55.219 1 19.06 504 SER B O 1
ATOM 9467 N N . SER B 1 505 ? 19.703 38.438 -53.094 1 17.25 505 SER B N 1
ATOM 9468 C CA . SER B 1 505 ? 21.125 38.625 -52.812 1 17.25 505 SER B CA 1
ATOM 9469 C C . SER B 1 505 ? 21.984 37.688 -53.656 1 17.25 505 SER B C 1
ATOM 9471 O O . SER B 1 505 ? 21.5 36.625 -54.094 1 17.25 505 SER B O 1
ATOM 9473 N N . SER B 1 506 ? 23.219 38.156 -54 1 18.3 506 SER B N 1
ATOM 9474 C CA . SER B 1 506 ? 24.344 38 -54.906 1 18.3 506 SER B CA 1
ATOM 9475 C C . SER B 1 506 ? 25 36.625 -54.75 1 18.3 506 SER B C 1
ATOM 9477 O O . SER B 1 506 ? 24.719 35.906 -53.812 1 18.3 506 SER B O 1
ATOM 9479 N N . ASP B 1 507 ? 26.219 36.438 -55.219 1 18.31 507 ASP B N 1
ATOM 9480 C CA . ASP B 1 507 ? 27.078 35.594 -56 1 18.31 507 ASP B CA 1
ATOM 9481 C C . ASP B 1 507 ? 27.75 34.5 -55.156 1 18.31 507 ASP B C 1
ATOM 9483 O O . ASP B 1 507 ? 28.578 33.75 -55.656 1 18.31 507 ASP B O 1
ATOM 9487 N N . LYS B 1 508 ? 27.703 34.625 -53.781 1 17.23 508 LYS B N 1
ATOM 9488 C CA . LYS B 1 508 ? 28.969 34.094 -53.312 1 17.23 508 LYS B CA 1
ATOM 9489 C C . LYS B 1 508 ? 29.125 32.594 -53.656 1 17.23 508 LYS B C 1
ATOM 9491 O O . LYS B 1 508 ? 28.125 31.891 -53.75 1 17.23 508 LYS B O 1
ATOM 9496 N N . GLN B 1 509 ? 30.391 32.188 -53.719 1 18.33 509 GLN B N 1
ATOM 9497 C CA . GLN B 1 509 ? 31.25 31.141 -54.25 1 18.33 509 GLN B CA 1
ATOM 9498 C C . GLN B 1 509 ? 31.016 29.797 -53.562 1 18.33 509 GLN B C 1
ATOM 9500 O O . GLN B 1 509 ? 30.719 29.766 -52.375 1 18.33 509 GLN B O 1
ATOM 9505 N N . GLU B 1 510 ? 30.922 28.688 -54.312 1 19.2 510 GLU B N 1
ATOM 9506 C CA . GLU B 1 510 ? 30.562 27.266 -54.375 1 19.2 510 GLU B CA 1
ATOM 9507 C C . GLU B 1 510 ? 31.422 26.453 -53.406 1 19.2 510 GLU B C 1
ATOM 9509 O O . GLU B 1 510 ? 31.422 25.219 -53.469 1 19.2 510 GLU B O 1
ATOM 9514 N N . ARG B 1 511 ? 32.188 27.078 -52.5 1 18.38 511 ARG B N 1
ATOM 9515 C CA . ARG B 1 511 ? 33.344 26.219 -52.156 1 18.38 511 ARG B CA 1
ATOM 9516 C C . ARG B 1 511 ? 32.875 24.922 -51.5 1 18.38 511 ARG B C 1
ATOM 9518 O O . ARG B 1 511 ? 31.922 24.938 -50.719 1 18.38 511 ARG B O 1
ATOM 9525 N N . SER B 1 512 ? 33.219 23.781 -52.094 1 18.47 512 SER B N 1
ATOM 9526 C CA . SER B 1 512 ? 32.969 22.359 -52.031 1 18.47 512 SER B CA 1
ATOM 9527 C C . SER B 1 512 ? 33.375 21.781 -50.656 1 18.47 512 SER B C 1
ATOM 9529 O O . SER B 1 512 ? 33.344 20.562 -50.469 1 18.47 512 SER B O 1
ATOM 9531 N N . VAL B 1 513 ? 33.5 22.656 -49.594 1 18.73 513 VAL B N 1
ATOM 9532 C CA . VAL B 1 513 ? 34.344 22.031 -48.562 1 18.73 513 VAL B CA 1
ATOM 9533 C C . VAL B 1 513 ? 33.656 20.797 -48 1 18.73 513 VAL B C 1
ATOM 9535 O O . VAL B 1 513 ? 32.469 20.859 -47.625 1 18.73 513 VAL B O 1
ATOM 9538 N N . ASP B 1 514 ? 34.156 19.562 -48.219 1 18.64 514 ASP B N 1
ATOM 9539 C CA . ASP B 1 514 ? 33.906 18.125 -48.031 1 18.64 514 ASP B CA 1
ATOM 9540 C C . ASP B 1 514 ? 33.812 17.797 -46.531 1 18.64 514 ASP B C 1
ATOM 9542 O O . ASP B 1 514 ? 33.75 16.625 -46.156 1 18.64 514 ASP B O 1
ATOM 9546 N N . GLU B 1 515 ? 33.969 18.781 -45.594 1 18.94 515 GLU B N 1
ATOM 9547 C CA . GLU B 1 515 ? 34.469 18.266 -44.312 1 18.94 515 GLU B CA 1
ATOM 9548 C C . GLU B 1 515 ? 33.438 17.344 -43.656 1 18.94 515 GLU B C 1
ATOM 9550 O O . GLU B 1 515 ? 32.25 17.641 -43.656 1 18.94 515 GLU B O 1
ATOM 9555 N N . GLU B 1 516 ? 33.812 16.094 -43.344 1 19.62 516 GLU B N 1
ATOM 9556 C CA . GLU B 1 516 ? 33.344 14.828 -42.781 1 19.62 516 GLU B CA 1
ATOM 9557 C C . GLU B 1 516 ? 32.75 15.023 -41.375 1 19.62 516 GLU B C 1
ATOM 9559 O O . GLU B 1 516 ? 33.469 15.18 -40.406 1 19.62 516 GLU B O 1
ATOM 9564 N N . THR B 1 517 ? 31.828 15.922 -41.062 1 18.52 517 THR B N 1
ATOM 9565 C CA . THR B 1 517 ? 31.453 16.188 -39.688 1 18.52 517 THR B CA 1
ATOM 9566 C C . THR B 1 517 ? 30.781 14.969 -39.062 1 18.52 517 THR B C 1
ATOM 9568 O O . THR B 1 517 ? 29.703 14.547 -39.531 1 18.52 517 THR B O 1
ATOM 9571 N N . ARG B 1 518 ? 31.547 14.039 -38.375 1 20.5 518 ARG B N 1
ATOM 9572 C CA . ARG B 1 518 ? 31.266 12.859 -37.594 1 20.5 518 ARG B CA 1
ATOM 9573 C C . ARG B 1 518 ? 30.219 13.148 -36.531 1 20.5 518 ARG B C 1
ATOM 9575 O O . ARG B 1 518 ? 30.438 13.984 -35.625 1 20.5 518 ARG B O 1
ATOM 9582 N N . SER B 1 519 ? 28.953 13.094 -36.781 1 19.83 519 SER B N 1
ATOM 9583 C CA . SER B 1 519 ? 27.797 13.328 -35.938 1 19.83 519 SER B CA 1
ATOM 9584 C C . SER B 1 519 ? 27.781 12.367 -34.75 1 19.83 519 SER B C 1
ATOM 9586 O O . SER B 1 519 ? 27.734 11.148 -34.938 1 19.83 519 SER B O 1
ATOM 9588 N N . SER B 1 520 ? 28.641 12.656 -33.688 1 21.8 520 SER B N 1
ATOM 9589 C CA . SER B 1 520 ? 28.734 11.914 -32.438 1 21.8 520 SER B CA 1
ATOM 9590 C C . SER B 1 520 ? 27.344 11.648 -31.859 1 21.8 520 SER B C 1
ATOM 9592 O O . SER B 1 520 ? 26.578 12.578 -31.609 1 21.8 520 SER B O 1
ATOM 9594 N N . GLU B 1 521 ? 26.75 10.531 -32.188 1 23.05 521 GLU B N 1
ATOM 9595 C CA . GLU B 1 521 ? 25.484 9.977 -31.703 1 23.05 521 GLU B CA 1
ATOM 9596 C C . GLU B 1 521 ? 25.438 9.945 -30.188 1 23.05 521 GLU B C 1
ATOM 9598 O O . GLU B 1 521 ? 26.25 9.273 -29.547 1 23.05 521 GLU B O 1
ATOM 9603 N N . VAL B 1 522 ? 25.156 11.094 -29.531 1 25.44 522 VAL B N 1
ATOM 9604 C CA . VAL B 1 522 ? 24.938 11.211 -28.094 1 25.44 522 VAL B CA 1
ATOM 9605 C C . VAL B 1 522 ? 23.969 10.133 -27.625 1 25.44 522 VAL B C 1
ATOM 9607 O O . VAL B 1 522 ? 22.828 10.055 -28.125 1 25.44 522 VAL B O 1
ATOM 9610 N N . GLY B 1 523 ? 24.422 8.922 -27.375 1 23.22 523 GLY B N 1
ATOM 9611 C CA . GLY B 1 523 ? 23.719 7.77 -26.844 1 23.22 523 GLY B CA 1
ATOM 9612 C C . GLY B 1 523 ? 22.797 8.117 -25.688 1 23.22 523 GLY B C 1
ATOM 9613 O O . GLY B 1 523 ? 22.969 9.164 -25.047 1 23.22 523 GLY B O 1
ATOM 9614 N N . PRO B 1 524 ? 21.531 7.516 -25.719 1 25.47 524 PRO B N 1
ATOM 9615 C CA . PRO B 1 524 ? 20.391 7.758 -24.828 1 25.47 524 PRO B CA 1
ATOM 9616 C C . PRO B 1 524 ? 20.766 7.652 -23.344 1 25.47 524 PRO B C 1
ATOM 9618 O O . PRO B 1 524 ? 19.906 7.754 -22.469 1 25.47 524 PRO B O 1
ATOM 9621 N N . ASP B 1 525 ? 22.016 7.148 -23.094 1 26.36 525 ASP B N 1
ATOM 9622 C CA . ASP B 1 525 ? 22.328 6.836 -21.703 1 26.36 525 ASP B CA 1
ATOM 9623 C C . ASP B 1 525 ? 22.281 8.094 -20.844 1 26.36 525 ASP B C 1
ATOM 9625 O O . ASP B 1 525 ? 22.531 8.031 -19.641 1 26.36 525 ASP B O 1
ATOM 9629 N N . ASP B 1 526 ? 22.438 9.219 -21.484 1 26 526 ASP B N 1
ATOM 9630 C CA . ASP B 1 526 ? 22.812 10.352 -20.656 1 26 526 ASP B CA 1
ATOM 9631 C C . ASP B 1 526 ? 21.641 10.82 -19.797 1 26 526 ASP B C 1
ATOM 9633 O O . ASP B 1 526 ? 21.734 11.805 -19.062 1 26 526 ASP B O 1
ATOM 9637 N N . TYR B 1 527 ? 20.453 10.469 -20.234 1 24.69 527 TYR B N 1
ATOM 9638 C CA . TYR B 1 527 ? 19.438 11.297 -19.578 1 24.69 527 TYR B CA 1
ATOM 9639 C C . TYR B 1 527 ? 19.172 10.828 -18.156 1 24.69 527 TYR B C 1
ATOM 9641 O O . TYR B 1 527 ? 18.141 11.156 -17.562 1 24.69 527 TYR B O 1
ATOM 9649 N N . GLU B 1 528 ? 19.781 9.742 -17.781 1 26.08 528 GLU B N 1
ATOM 9650 C CA . GLU B 1 528 ? 19.344 9.469 -16.406 1 26.08 528 GLU B CA 1
ATOM 9651 C C . GLU B 1 528 ? 19.766 10.586 -15.461 1 26.08 528 GLU B C 1
ATOM 9653 O O . GLU B 1 528 ? 20.781 10.469 -14.766 1 26.08 528 GLU B O 1
ATOM 9658 N N . ALA B 1 529 ? 19.75 11.797 -15.938 1 25.89 529 ALA B N 1
ATOM 9659 C CA . ALA B 1 529 ? 20.078 12.805 -14.93 1 25.89 529 ALA B CA 1
ATOM 9660 C C . ALA B 1 529 ? 19.203 12.617 -13.688 1 25.89 529 ALA B C 1
ATOM 9662 O O . ALA B 1 529 ? 17.984 12.594 -13.773 1 25.89 529 ALA B O 1
ATOM 9663 N N . GLU B 1 530 ? 19.719 11.812 -12.852 1 27.72 530 GLU B N 1
ATOM 9664 C CA . GLU B 1 530 ? 19.156 11.836 -11.5 1 27.72 530 GLU B CA 1
ATOM 9665 C C . GLU B 1 530 ? 18.781 13.258 -11.086 1 27.72 530 GLU B C 1
ATOM 9667 O O . GLU B 1 530 ? 19.656 14.125 -10.961 1 27.72 530 GLU B O 1
ATOM 9672 N N . TYR B 1 531 ? 17.797 13.742 -11.672 1 27.47 531 TYR B N 1
ATOM 9673 C CA . TYR B 1 531 ? 17.312 15.055 -11.273 1 27.47 531 TYR B CA 1
ATOM 9674 C C . TYR B 1 531 ? 17.328 15.203 -9.758 1 27.47 531 TYR B C 1
ATOM 9676 O O . TYR B 1 531 ? 16.609 14.492 -9.055 1 27.47 531 TYR B O 1
ATOM 9684 N N . ASP B 1 532 ? 18.516 15.375 -9.258 1 28.58 532 ASP B N 1
ATOM 9685 C CA . ASP B 1 532 ? 18.672 15.805 -7.871 1 28.58 532 ASP B CA 1
ATOM 9686 C C . ASP B 1 532 ? 17.844 17.062 -7.59 1 28.58 532 ASP B C 1
ATOM 9688 O O . ASP B 1 532 ? 18.266 18.172 -7.918 1 28.58 532 ASP B O 1
ATOM 9692 N N . SER B 1 533 ? 16.672 16.969 -7.77 1 31.09 533 SER B N 1
ATOM 9693 C CA . SER B 1 533 ? 15.828 18.062 -7.266 1 31.09 533 SER B CA 1
ATOM 9694 C C . SER B 1 533 ? 16.359 18.594 -5.938 1 31.09 533 SER B C 1
ATOM 9696 O O . SER B 1 533 ? 15.75 19.484 -5.332 1 31.09 533 SER B O 1
ATOM 9698 N N . SER B 1 534 ? 17.328 17.844 -5.367 1 30.89 534 SER B N 1
ATOM 9699 C CA . SER B 1 534 ? 17.844 18.125 -4.039 1 30.89 534 SER B CA 1
ATOM 9700 C C . SER B 1 534 ? 18.812 19.297 -4.066 1 30.89 534 SER B C 1
ATOM 9702 O O . SER B 1 534 ? 19.547 19.531 -3.098 1 30.89 534 SER B O 1
ATOM 9704 N N . ALA B 1 535 ? 19.031 19.891 -5.23 1 30.08 535 ALA B N 1
ATOM 9705 C CA . ALA B 1 535 ? 20.156 20.797 -5.082 1 30.08 535 ALA B CA 1
ATOM 9706 C C . ALA B 1 535 ? 19.859 21.875 -4.043 1 30.08 535 ALA B C 1
ATOM 9708 O O . ALA B 1 535 ? 18.828 22.562 -4.129 1 30.08 535 ALA B O 1
ATOM 9709 N N . PRO B 1 536 ? 20.328 21.719 -2.863 1 32.78 536 PRO B N 1
ATOM 9710 C CA . PRO B 1 536 ? 20.172 22.797 -1.888 1 32.78 536 PRO B CA 1
ATOM 9711 C C . PRO B 1 536 ? 20.5 24.172 -2.471 1 32.78 536 PRO B C 1
ATOM 9713 O O . PRO B 1 536 ? 21.328 24.281 -3.371 1 32.78 536 PRO B O 1
ATOM 9716 N N . LEU B 1 537 ? 19.625 25 -2.645 1 30.83 537 LEU B N 1
ATOM 9717 C CA . LEU B 1 537 ? 19.922 26.391 -2.943 1 30.83 537 LEU B CA 1
ATOM 9718 C C . LEU B 1 537 ? 21.266 26.797 -2.33 1 30.83 537 LEU B C 1
ATOM 9720 O O . LEU B 1 537 ? 21.609 26.359 -1.231 1 30.83 537 LEU B O 1
ATOM 9724 N N . ASP B 1 538 ? 22.219 27.188 -3.094 1 31.41 538 ASP B N 1
ATOM 9725 C CA . ASP B 1 538 ? 23.547 27.688 -2.762 1 31.41 538 ASP B CA 1
ATOM 9726 C C . ASP B 1 538 ? 23.484 28.625 -1.551 1 31.41 538 ASP B C 1
ATOM 9728 O O . ASP B 1 538 ? 23.078 29.781 -1.667 1 31.41 538 ASP B O 1
ATOM 9732 N N . GLU B 1 539 ? 23.297 28.219 -0.389 1 35.41 539 GLU B N 1
ATOM 9733 C CA . GLU B 1 539 ? 23.344 28.922 0.888 1 35.41 539 GLU B CA 1
ATOM 9734 C C . GLU B 1 539 ? 24.469 29.953 0.916 1 35.41 539 GLU B C 1
ATOM 9736 O O . GLU B 1 539 ? 24.453 30.875 1.722 1 35.41 539 GLU B O 1
ATOM 9741 N N . ALA B 1 540 ? 25.562 29.797 0.131 1 33.28 540 ALA B N 1
ATOM 9742 C CA . ALA B 1 540 ? 26.641 30.766 -0.02 1 33.28 540 ALA B CA 1
ATOM 9743 C C . ALA B 1 540 ? 26.109 32.094 -0.567 1 33.28 540 ALA B C 1
ATOM 9745 O O . ALA B 1 540 ? 26.578 33.156 -0.173 1 33.28 540 ALA B O 1
ATOM 9746 N N . PHE B 1 541 ? 25.219 32 -1.418 1 31.95 541 PHE B N 1
ATOM 9747 C CA . PHE B 1 541 ? 24.672 33.219 -1.988 1 31.95 541 PHE B CA 1
ATOM 9748 C C . PHE B 1 541 ? 23.828 33.969 -0.962 1 31.95 541 PHE B C 1
ATOM 9750 O O . PHE B 1 541 ? 23.891 35.188 -0.873 1 31.95 541 PHE B O 1
ATOM 9757 N N . ILE B 1 542 ? 23.172 33.219 -0.074 1 36.97 542 ILE B N 1
ATOM 9758 C CA . ILE B 1 542 ? 22.359 33.906 0.934 1 36.97 542 ILE B CA 1
ATOM 9759 C C . ILE B 1 542 ? 23.266 34.5 2.008 1 36.97 542 ILE B C 1
ATOM 9761 O O . ILE B 1 542 ? 23.031 35.625 2.488 1 36.97 542 ILE B O 1
ATOM 9765 N N . SER B 1 543 ? 24.391 33.844 2.391 1 39.91 543 SER B N 1
ATOM 9766 C CA . SER B 1 543 ? 25.328 34.406 3.355 1 39.91 543 SER B CA 1
ATOM 9767 C C . SER B 1 543 ? 25.984 35.688 2.811 1 39.91 543 SER B C 1
ATOM 9769 O O . SER B 1 543 ? 26.234 36.625 3.557 1 39.91 543 SER B O 1
ATOM 9771 N N . GLU B 1 544 ? 26.375 35.656 1.627 1 38.28 544 GLU B N 1
ATOM 9772 C CA . GLU B 1 544 ? 26.969 36.844 0.993 1 38.28 544 GLU B CA 1
ATOM 9773 C C . GLU B 1 544 ? 25.984 38 0.94 1 38.28 544 GLU B C 1
ATOM 9775 O O . GLU B 1 544 ? 26.359 39.156 1.124 1 38.28 544 GLU B O 1
ATOM 9780 N N . VAL B 1 545 ? 24.75 37.719 0.73 1 39.94 545 VAL B N 1
ATOM 9781 C CA . VAL B 1 545 ? 23.766 38.812 0.709 1 39.94 545 VAL B CA 1
ATOM 9782 C C . VAL B 1 545 ? 23.484 39.25 2.135 1 39.94 545 VAL B C 1
ATOM 9784 O O . VAL B 1 545 ? 23.156 40.438 2.359 1 39.94 545 VAL B O 1
ATOM 9787 N N . GLU B 1 546 ? 23.531 38.406 3.139 1 45.34 546 GLU B N 1
ATOM 9788 C CA . GLU B 1 546 ? 23.344 38.781 4.535 1 45.34 546 GLU B CA 1
ATOM 9789 C C . GLU B 1 546 ? 24.359 39.844 4.973 1 45.34 546 GLU B C 1
ATOM 9791 O O . GLU B 1 546 ? 24.016 40.781 5.699 1 45.34 546 GLU B O 1
ATOM 9796 N N . ASN B 1 547 ? 25.578 39.594 4.715 1 46.03 547 ASN B N 1
ATOM 9797 C CA . ASN B 1 547 ? 26.625 40.562 5.09 1 46.03 547 ASN B CA 1
ATOM 9798 C C . ASN B 1 547 ? 26.406 41.906 4.395 1 46.03 547 ASN B C 1
ATOM 9800 O O . ASN B 1 547 ? 26.672 42.938 4.984 1 46.03 547 ASN B O 1
ATOM 9804 N N . GLU B 1 548 ? 26.047 41.812 3.24 1 46.47 548 GLU B N 1
ATOM 9805 C CA . GLU B 1 548 ? 25.891 43.062 2.516 1 46.47 548 GLU B CA 1
ATOM 9806 C C . GLU B 1 548 ? 24.656 43.844 2.998 1 46.47 548 GLU B C 1
ATOM 9808 O O . GLU B 1 548 ? 24.672 45.062 3.061 1 46.47 548 GLU B O 1
ATOM 9813 N N . VAL B 1 549 ? 23.594 43.188 3.342 1 47.25 549 VAL B N 1
ATOM 9814 C CA . VAL B 1 549 ? 22.359 43.844 3.734 1 47.25 549 VAL B CA 1
ATOM 9815 C C . VAL B 1 549 ? 22.453 44.312 5.188 1 47.25 549 VAL B C 1
ATOM 9817 O O . VAL B 1 549 ? 21.969 45.375 5.539 1 47.25 549 VAL B O 1
ATOM 9820 N N . ALA B 1 550 ? 23.047 43.562 6.129 1 48.53 550 ALA B N 1
ATOM 9821 C CA . ALA B 1 550 ? 23.188 44 7.516 1 48.53 550 ALA B CA 1
ATOM 9822 C C . ALA B 1 550 ? 23.906 45.344 7.594 1 48.53 550 ALA B C 1
ATOM 9824 O O . ALA B 1 550 ? 23.578 46.188 8.445 1 48.53 550 ALA B O 1
ATOM 9825 N N . GLU B 1 551 ? 24.891 45.469 6.824 1 47.41 551 GLU B N 1
ATOM 9826 C CA . GLU B 1 551 ? 25.672 46.688 6.945 1 47.41 551 GLU B CA 1
ATOM 9827 C C . GLU B 1 551 ? 24.828 47.906 6.551 1 47.41 551 GLU B C 1
ATOM 9829 O O . GLU B 1 551 ? 25.078 49.031 7.027 1 47.41 551 GLU B O 1
ATOM 9834 N N . LYS B 1 552 ? 23.781 47.781 5.691 1 48.75 552 LYS B N 1
ATOM 9835 C CA . LYS B 1 552 ? 23.109 48.969 5.215 1 48.75 552 LYS B CA 1
ATOM 9836 C C . LYS B 1 552 ? 21.688 49.062 5.754 1 48.75 552 LYS B C 1
ATOM 9838 O O . LYS B 1 552 ? 20.859 49.812 5.234 1 48.75 552 LYS B O 1
ATOM 9843 N N . ALA B 1 553 ? 21.203 48.188 6.602 1 51.38 553 ALA B N 1
ATOM 9844 C CA . ALA B 1 553 ? 19.797 48.281 6.957 1 51.38 553 ALA B CA 1
ATOM 9845 C C . ALA B 1 553 ? 19.531 49.562 7.762 1 51.38 553 ALA B C 1
ATOM 9847 O O . ALA B 1 553 ? 20.188 49.812 8.766 1 51.38 553 ALA B O 1
ATOM 9848 N N . PRO B 1 554 ? 18.859 50.531 7.203 1 49.62 554 PRO B N 1
ATOM 9849 C CA . PRO B 1 554 ? 18.578 51.812 7.883 1 49.62 554 PRO B CA 1
ATOM 9850 C C . PRO B 1 554 ? 17.891 51.625 9.234 1 49.62 554 PRO B C 1
ATOM 9852 O O . PRO B 1 554 ? 16.969 50.812 9.359 1 49.62 554 PRO B O 1
ATOM 9855 N N . ASN B 1 555 ? 18.578 51.812 10.328 1 56.56 555 ASN B N 1
ATOM 9856 C CA . ASN B 1 555 ? 17.906 51.969 11.617 1 56.56 555 ASN B CA 1
ATOM 9857 C C . ASN B 1 555 ? 16.828 53.062 11.547 1 56.56 555 ASN B C 1
ATOM 9859 O O . ASN B 1 555 ? 17.125 54.25 11.555 1 56.56 555 ASN B O 1
ATOM 9863 N N . ASN B 1 556 ? 15.75 52.75 10.938 1 60.31 556 ASN B N 1
ATOM 9864 C CA . ASN B 1 556 ? 14.711 53.75 10.742 1 60.31 556 ASN B CA 1
ATOM 9865 C C . ASN B 1 556 ? 14.078 54.188 12.062 1 60.31 556 ASN B C 1
ATOM 9867 O O . ASN B 1 556 ? 12.969 54.719 12.078 1 60.31 556 ASN B O 1
ATOM 9871 N N . GLY B 1 557 ? 14.852 53.844 13.219 1 72.94 557 GLY B N 1
ATOM 9872 C CA . GLY B 1 557 ? 14.375 54.344 14.5 1 72.94 557 GLY B CA 1
ATOM 9873 C C . GLY B 1 557 ? 13.172 53.562 15.023 1 72.94 557 GLY B C 1
ATOM 9874 O O . GLY B 1 557 ? 12.57 53.969 16.016 1 72.94 557 GLY B O 1
ATOM 9875 N N . ARG B 1 558 ? 12.852 52.469 14.477 1 86.5 558 ARG B N 1
ATOM 9876 C CA . ARG B 1 558 ? 11.68 51.719 14.93 1 86.5 558 ARG B CA 1
ATOM 9877 C C . ARG B 1 558 ? 12.008 50.875 16.141 1 86.5 558 ARG B C 1
ATOM 9879 O O . ARG B 1 558 ? 13.133 50.375 16.281 1 86.5 558 ARG B O 1
ATOM 9886 N N . GLU B 1 559 ? 11.062 50.781 17.031 1 92.62 559 GLU B N 1
ATOM 9887 C CA . GLU B 1 559 ? 11.219 49.906 18.188 1 92.62 559 GLU B CA 1
ATOM 9888 C C . GLU B 1 559 ? 11.25 48.438 17.797 1 92.62 559 GLU B C 1
ATOM 9890 O O . GLU B 1 559 ? 10.5 48.031 16.906 1 92.62 559 GLU B O 1
ATOM 9895 N N . LEU B 1 560 ? 12.219 47.719 18.312 1 95.44 560 LEU B N 1
ATOM 9896 C CA . LEU B 1 560 ? 12.375 46.312 17.984 1 95.44 560 LEU B CA 1
ATOM 9897 C C . LEU B 1 560 ? 12.781 45.531 19.219 1 95.44 560 LEU B C 1
ATOM 9899 O O . LEU B 1 560 ? 13.633 45.969 20 1 95.44 560 LEU B O 1
ATOM 9903 N N . LEU B 1 561 ? 12.031 44.5 19.484 1 96.38 561 LEU B N 1
ATOM 9904 C CA . LEU B 1 561 ? 12.469 43.5 20.438 1 96.38 561 LEU B CA 1
ATOM 9905 C C . LEU B 1 561 ? 13.016 42.281 19.703 1 96.38 561 LEU B C 1
ATOM 9907 O O . LEU B 1 561 ? 12.281 41.594 18.984 1 96.38 561 LEU B O 1
ATOM 9911 N N . ALA B 1 562 ? 14.281 42.031 19.781 1 96.31 562 ALA B N 1
ATOM 9912 C CA . ALA B 1 562 ? 14.938 40.875 19.188 1 96.31 562 ALA B CA 1
ATOM 9913 C C . ALA B 1 562 ? 15.398 39.906 20.25 1 96.31 562 ALA B C 1
ATOM 9915 O O . ALA B 1 562 ? 15.992 40.281 21.266 1 96.31 562 ALA B O 1
ATOM 9916 N N . MET B 1 563 ? 15.055 38.594 20.047 1 96.75 563 MET B N 1
ATOM 9917 C CA . MET B 1 563 ? 15.406 37.594 21.047 1 96.75 563 MET B CA 1
ATOM 9918 C C . MET B 1 563 ? 15.898 36.312 20.359 1 96.75 563 MET B C 1
ATOM 9920 O O . MET B 1 563 ? 15.641 36.094 19.188 1 96.75 563 MET B O 1
ATOM 9924 N N . THR B 1 564 ? 16.625 35.562 21.094 1 95.5 564 THR B N 1
ATOM 9925 C CA . THR B 1 564 ? 16.969 34.188 20.719 1 95.5 564 THR B CA 1
ATOM 9926 C C . THR B 1 564 ? 16.438 33.188 21.75 1 95.5 564 THR B C 1
ATOM 9928 O O . THR B 1 564 ? 16.438 33.469 22.953 1 95.5 564 THR B O 1
ATOM 9931 N N . LEU B 1 565 ? 15.922 32.094 21.281 1 97.44 565 LEU B N 1
ATOM 9932 C CA . LEU B 1 565 ? 15.438 31.031 22.141 1 97.44 565 LEU B CA 1
ATOM 9933 C C . LEU B 1 565 ? 16.281 29.766 21.984 1 97.44 565 LEU B C 1
ATOM 9935 O O . LEU B 1 565 ? 16.453 29.281 20.859 1 97.44 565 LEU B O 1
ATOM 9939 N N . VAL B 1 566 ? 16.844 29.281 23.062 1 95.94 566 VAL B N 1
ATOM 9940 C CA . VAL B 1 566 ? 17.547 28.016 23.109 1 95.94 566 VAL B CA 1
ATOM 9941 C C . VAL B 1 566 ? 16.844 27.062 24.062 1 95.94 566 VAL B C 1
ATOM 9943 O O . VAL B 1 566 ? 16.328 27.469 25.109 1 95.94 566 VAL B O 1
ATOM 9946 N N . THR B 1 567 ? 16.766 25.812 23.641 1 96.88 567 THR B N 1
ATOM 9947 C CA . THR B 1 567 ? 16.047 24.859 24.469 1 96.88 567 THR B CA 1
ATOM 9948 C C . THR B 1 567 ? 16.922 23.625 24.75 1 96.88 567 THR B C 1
ATOM 9950 O O . THR B 1 567 ? 17.828 23.312 23.969 1 96.88 567 THR B O 1
ATOM 9953 N N . LYS B 1 568 ? 16.688 23.031 25.891 1 96.5 568 LYS B N 1
ATOM 9954 C CA . LYS B 1 568 ? 17.234 21.75 26.281 1 96.5 568 LYS B CA 1
ATOM 9955 C C . LYS B 1 568 ? 16.141 20.766 26.656 1 96.5 568 LYS B C 1
ATOM 9957 O O . LYS B 1 568 ? 15.258 21.078 27.469 1 96.5 568 LYS B O 1
ATOM 9962 N N . ASN B 1 569 ? 16.219 19.625 26.078 1 97.56 569 ASN B N 1
ATOM 9963 C CA . ASN B 1 569 ? 15.172 18.625 26.297 1 97.56 569 ASN B CA 1
ATOM 9964 C C . ASN B 1 569 ? 15.578 17.641 27.375 1 97.56 569 ASN B C 1
ATOM 9966 O O . ASN B 1 569 ? 16.719 17.172 27.422 1 97.56 569 ASN B O 1
ATOM 9970 N N . PHE B 1 570 ? 14.664 17.344 28.266 1 97.62 570 PHE B N 1
ATOM 9971 C CA . PHE B 1 570 ? 14.828 16.344 29.312 1 97.62 570 PHE B CA 1
ATOM 9972 C C . PHE B 1 570 ? 13.719 15.305 29.25 1 97.62 570 PHE B C 1
ATOM 9974 O O . PHE B 1 570 ? 12.539 15.641 29.344 1 97.62 570 PHE B O 1
ATOM 9981 N N . VAL B 1 571 ? 14.102 14.031 29.078 1 98 571 VAL B N 1
ATOM 9982 C CA . VAL B 1 571 ? 13.133 12.945 29.125 1 98 571 VAL B CA 1
ATOM 9983 C C . VAL B 1 571 ? 13.375 12.086 30.359 1 98 571 VAL B C 1
ATOM 9985 O O . VAL B 1 571 ? 14.445 11.492 30.516 1 98 571 VAL B O 1
ATOM 9988 N N . ASN B 1 572 ? 12.422 12.016 31.172 1 96.94 572 ASN B N 1
ATOM 9989 C CA . ASN B 1 572 ? 12.547 11.289 32.438 1 96.94 572 ASN B CA 1
ATOM 9990 C C . ASN B 1 572 ? 13.812 11.688 33.188 1 96.94 572 ASN B C 1
ATOM 9992 O O . ASN B 1 572 ? 14.555 10.828 33.656 1 96.94 572 ASN B O 1
ATOM 9996 N N . GLY B 1 573 ? 14.156 12.93 33.125 1 94.31 573 GLY B N 1
ATOM 9997 C CA . GLY B 1 573 ? 15.25 13.484 33.906 1 94.31 573 GLY B CA 1
ATOM 9998 C C . GLY B 1 573 ? 16.578 13.461 33.156 1 94.31 573 GLY B C 1
ATOM 9999 O O . GLY B 1 573 ? 17.578 14.016 33.656 1 94.31 573 GLY B O 1
ATOM 10000 N N . ARG B 1 574 ? 16.562 12.875 32.031 1 97.06 574 ARG B N 1
ATOM 10001 C CA . ARG B 1 574 ? 17.812 12.781 31.281 1 97.06 574 ARG B CA 1
ATOM 10002 C C . ARG B 1 574 ? 17.812 13.742 30.094 1 97.06 574 ARG B C 1
ATOM 10004 O O . ARG B 1 574 ? 16.797 13.867 29.391 1 97.06 574 ARG B O 1
ATOM 10011 N N . ILE B 1 575 ? 18.953 14.398 29.875 1 96.38 575 ILE B N 1
ATOM 10012 C CA . ILE B 1 575 ? 19.094 15.328 28.766 1 96.38 575 ILE B CA 1
ATOM 10013 C C . ILE B 1 575 ? 19.188 14.562 27.453 1 96.38 575 ILE B C 1
ATOM 10015 O O . ILE B 1 575 ? 19.906 13.562 27.359 1 96.38 575 ILE B O 1
ATOM 10019 N N . VAL B 1 576 ? 18.422 14.93 26.516 1 96.62 576 VAL B N 1
ATOM 10020 C CA . VAL B 1 576 ? 18.469 14.32 25.188 1 96.62 576 VAL B CA 1
ATOM 10021 C C . VAL B 1 576 ? 18.438 15.406 24.125 1 96.62 576 VAL B C 1
ATOM 10023 O O . VAL B 1 576 ? 17.969 16.516 24.359 1 96.62 576 VAL B O 1
ATOM 10026 N N . ASP B 1 577 ? 19 15.164 22.969 1 94.44 577 ASP B N 1
ATOM 10027 C CA . ASP B 1 577 ? 18.922 16.109 21.844 1 94.44 577 ASP B CA 1
ATOM 10028 C C . ASP B 1 577 ? 17.484 16.312 21.391 1 94.44 577 ASP B C 1
ATOM 10030 O O . ASP B 1 577 ? 17.062 17.438 21.109 1 94.44 577 ASP B O 1
ATOM 10034 N N . ARG B 1 578 ? 16.781 15.219 21.281 1 96.31 578 ARG B N 1
ATOM 10035 C CA . ARG B 1 578 ? 15.367 15.164 20.953 1 96.31 578 ARG B CA 1
ATOM 10036 C C . ARG B 1 578 ? 14.734 13.875 21.469 1 96.31 578 ARG B C 1
ATOM 10038 O O . ARG B 1 578 ? 15.414 12.852 21.594 1 96.31 578 ARG B O 1
ATOM 10045 N N . PRO B 1 579 ? 13.5 13.922 21.766 1 97.12 579 PRO B N 1
ATOM 10046 C CA . PRO B 1 579 ? 12.852 12.68 22.203 1 97.12 579 PRO B CA 1
ATOM 10047 C C . PRO B 1 579 ? 12.656 11.68 21.062 1 97.12 579 PRO B C 1
ATOM 10049 O O . PRO B 1 579 ? 12.352 12.078 19.938 1 97.12 579 PRO B O 1
ATOM 10052 N N . ASN B 1 580 ? 12.844 10.422 21.344 1 96.12 580 ASN B N 1
ATOM 10053 C CA . ASN B 1 580 ? 12.555 9.297 20.469 1 96.12 580 ASN B CA 1
ATOM 10054 C C . ASN B 1 580 ? 11.75 8.219 21.188 1 96.12 580 ASN B C 1
ATOM 10056 O O . ASN B 1 580 ? 11.977 7.949 22.359 1 96.12 580 ASN B O 1
ATOM 10060 N N . ASP B 1 581 ? 10.781 7.691 20.516 1 95.94 581 ASP B N 1
ATOM 10061 C CA . ASP B 1 581 ? 9.961 6.602 21.031 1 95.94 581 ASP B CA 1
ATOM 10062 C C . ASP B 1 581 ? 9.383 6.957 22.391 1 95.94 581 ASP B C 1
ATOM 10064 O O . ASP B 1 581 ? 9.555 6.215 23.359 1 95.94 581 ASP B O 1
ATOM 10068 N N . LEU B 1 582 ? 8.859 8.188 22.391 1 97.94 582 LEU B N 1
ATOM 10069 C CA . LEU B 1 582 ? 8.25 8.695 23.609 1 97.94 582 LEU B CA 1
ATOM 10070 C C . LEU B 1 582 ? 6.918 8.008 23.891 1 97.94 582 LEU B C 1
ATOM 10072 O O . LEU B 1 582 ? 6.078 7.898 22.984 1 97.94 582 LEU B O 1
ATOM 10076 N N . LYS B 1 583 ? 6.758 7.516 25.078 1 96.5 583 LYS B N 1
ATOM 10077 C CA . LYS B 1 583 ? 5.512 6.879 25.484 1 96.5 583 LYS B CA 1
ATOM 10078 C C . LYS B 1 583 ? 4.656 7.828 26.312 1 96.5 583 LYS B C 1
ATOM 10080 O O . LYS B 1 583 ? 5.133 8.883 26.75 1 96.5 583 LYS B O 1
ATOM 10085 N N . THR B 1 584 ? 3.453 7.391 26.578 1 94.25 584 THR B N 1
ATOM 10086 C CA . THR B 1 584 ? 2.48 8.219 27.281 1 94.25 584 THR B CA 1
ATOM 10087 C C . THR B 1 584 ? 2.92 8.461 28.734 1 94.25 584 THR B C 1
ATOM 10089 O O . THR B 1 584 ? 2.617 9.5 29.312 1 94.25 584 THR B O 1
ATOM 10092 N N . TYR B 1 585 ? 3.643 7.535 29.266 1 93.81 585 TYR B N 1
ATOM 10093 C CA . TYR B 1 585 ? 4.02 7.652 30.672 1 93.81 585 TYR B CA 1
ATOM 10094 C C . TYR B 1 585 ? 5.359 8.359 30.812 1 93.81 585 TYR B C 1
ATOM 10096 O O . TYR B 1 585 ? 5.793 8.656 31.938 1 93.81 585 TYR B O 1
ATOM 10104 N N . ASP B 1 586 ? 5.988 8.633 29.734 1 95.94 586 ASP B N 1
ATOM 10105 C CA . ASP B 1 586 ? 7.25 9.367 29.781 1 95.94 586 ASP B CA 1
ATOM 10106 C C . ASP B 1 586 ? 7.012 10.852 30.047 1 95.94 586 ASP B C 1
ATOM 10108 O O . ASP B 1 586 ? 5.996 11.406 29.625 1 95.94 586 ASP B O 1
ATOM 10112 N N . GLU B 1 587 ? 7.949 11.43 30.797 1 96.38 587 GLU B N 1
ATOM 10113 C CA . GLU B 1 587 ? 7.891 12.867 31.062 1 96.38 587 GLU B CA 1
ATOM 10114 C C . GLU B 1 587 ? 8.891 13.625 30.188 1 96.38 587 GLU B C 1
ATOM 10116 O O . GLU B 1 587 ? 10.086 13.32 30.203 1 96.38 587 GLU B O 1
ATOM 10121 N N . TRP B 1 588 ? 8.422 14.516 29.422 1 98.19 588 TRP B N 1
ATOM 10122 C CA . TRP B 1 588 ? 9.258 15.375 28.578 1 98.19 588 TRP B CA 1
ATOM 10123 C C . TRP B 1 588 ? 9.219 16.828 29.078 1 98.19 588 TRP B C 1
ATOM 10125 O O . TRP B 1 588 ? 8.18 17.484 29 1 98.19 588 TRP B O 1
ATOM 10135 N N . ASN B 1 589 ? 10.312 17.297 29.625 1 97.44 589 ASN B N 1
ATOM 10136 C CA . ASN B 1 589 ? 10.453 18.672 30.094 1 97.44 589 ASN B CA 1
ATOM 10137 C C . ASN B 1 589 ? 11.461 19.453 29.25 1 97.44 589 ASN B C 1
ATOM 10139 O O . ASN B 1 589 ? 12.414 18.875 28.734 1 97.44 589 ASN B O 1
ATOM 10143 N N . VAL B 1 590 ? 11.188 20.719 29.156 1 98.06 590 VAL B N 1
ATOM 10144 C CA . VAL B 1 590 ? 12.055 21.562 28.328 1 98.06 590 VAL B CA 1
ATOM 10145 C C . VAL B 1 590 ? 12.547 22.75 29.156 1 98.06 590 VAL B C 1
ATOM 10147 O O . VAL B 1 590 ? 11.75 23.484 29.75 1 98.06 590 VAL B O 1
ATOM 10150 N N . GLU B 1 591 ? 13.828 22.875 29.266 1 97.56 591 GLU B N 1
ATOM 10151 C CA . GLU B 1 591 ? 14.43 24.109 29.766 1 97.56 591 GLU B CA 1
ATOM 10152 C C . GLU B 1 591 ? 14.703 25.078 28.625 1 97.56 591 GLU B C 1
ATOM 10154 O O . GLU B 1 591 ? 15.133 24.688 27.531 1 97.56 591 GLU B O 1
ATOM 10159 N N . TYR B 1 592 ? 14.328 26.312 28.859 1 97.12 592 TYR B N 1
ATOM 10160 C CA . TYR B 1 592 ? 14.516 27.281 27.797 1 97.12 592 TYR B CA 1
ATOM 10161 C C . TYR B 1 592 ? 15.258 28.516 28.297 1 97.12 592 TYR B C 1
ATOM 10163 O O . TYR B 1 592 ? 15.258 28.812 29.5 1 97.12 592 TYR B O 1
ATOM 10171 N N . GLU B 1 593 ? 15.984 29.125 27.438 1 95.62 593 GLU B N 1
ATOM 10172 C CA . GLU B 1 593 ? 16.656 30.391 27.656 1 95.62 593 GLU B CA 1
ATOM 10173 C C . GLU B 1 593 ? 16.297 31.406 26.578 1 95.62 593 GLU B C 1
ATOM 10175 O O . GLU B 1 593 ? 16.484 31.156 25.391 1 95.62 593 GLU B O 1
ATOM 10180 N N . LEU B 1 594 ? 15.664 32.438 27.016 1 95.44 594 LEU B N 1
ATOM 10181 C CA . LEU B 1 594 ? 15.312 33.562 26.156 1 95.44 594 LEU B CA 1
ATOM 10182 C C . LEU B 1 594 ? 16.266 34.719 26.359 1 95.44 594 LEU B C 1
ATOM 10184 O O . LEU B 1 594 ? 16.312 35.312 27.438 1 95.44 594 LEU B O 1
ATOM 10188 N N . SER B 1 595 ? 17.016 35.031 25.297 1 94.12 595 SER B N 1
ATOM 10189 C CA . SER B 1 595 ? 18.016 36.094 25.391 1 94.12 595 SER B CA 1
ATOM 10190 C C . SER B 1 595 ? 17.672 37.281 24.484 1 94.12 595 SER B C 1
ATOM 10192 O O . SER B 1 595 ? 17.391 37.094 23.297 1 94.12 595 SER B O 1
ATOM 10194 N N . GLU B 1 596 ? 17.75 38.406 25.031 1 93.94 596 GLU B N 1
ATOM 10195 C CA . GLU B 1 596 ? 17.469 39.625 24.266 1 93.94 596 GLU B CA 1
ATOM 10196 C C . GLU B 1 596 ? 18.703 40.125 23.547 1 93.94 596 GLU B C 1
ATOM 10198 O O . GLU B 1 596 ? 19.812 40.094 24.094 1 93.94 596 GLU B O 1
ATOM 10203 N N . LEU B 1 597 ? 18.453 40.469 22.328 1 91.12 597 LEU B N 1
ATOM 10204 C CA . LEU B 1 597 ? 19.5 41.094 21.516 1 91.12 597 LEU B CA 1
ATOM 10205 C C . LEU B 1 597 ? 19.281 42.594 21.359 1 91.12 597 LEU B C 1
ATOM 10207 O O . LEU B 1 597 ? 18.141 43.031 21.125 1 91.12 597 LEU B O 1
ATOM 10211 N N . LYS B 1 598 ? 20.312 43.375 21.625 1 84.75 598 LYS B N 1
ATOM 10212 C CA . LYS B 1 598 ? 20.172 44.812 21.531 1 84.75 598 LYS B CA 1
ATOM 10213 C C . LYS B 1 598 ? 21.188 45.406 20.562 1 84.75 598 LYS B C 1
ATOM 10215 O O . LYS B 1 598 ? 22.156 44.75 20.203 1 84.75 598 LYS B O 1
ATOM 10220 N N . GLY B 1 599 ? 20.812 46.656 20.094 1 79.31 599 GLY B N 1
ATOM 10221 C CA . GLY B 1 599 ? 21.75 47.438 19.297 1 79.31 599 GLY B CA 1
ATOM 10222 C C . GLY B 1 599 ? 21.531 47.312 17.812 1 79.31 599 GLY B C 1
ATOM 10223 O O . GLY B 1 599 ? 20.469 46.844 17.375 1 79.31 599 GLY B O 1
ATOM 10224 N N . GLU B 1 600 ? 22.375 47.781 17.047 1 82.44 600 GLU B N 1
ATOM 10225 C CA . GLU B 1 600 ? 22.328 47.844 15.586 1 82.44 600 GLU B CA 1
ATOM 10226 C C . GLU B 1 600 ? 22.359 46.438 14.977 1 82.44 600 GLU B C 1
ATOM 10228 O O . GLU B 1 600 ? 21.75 46.188 13.93 1 82.44 600 GLU B O 1
ATOM 10233 N N . LYS B 1 601 ? 22.875 45.688 15.656 1 83.81 601 LYS B N 1
ATOM 10234 C CA . LYS B 1 601 ? 23 44.312 15.156 1 83.81 601 LYS B CA 1
ATOM 10235 C C . LYS B 1 601 ? 21.656 43.594 15.164 1 83.81 601 LYS B C 1
ATOM 10237 O O . LYS B 1 601 ? 21.391 42.75 14.305 1 83.81 601 LYS B O 1
ATOM 10242 N N . ALA B 1 602 ? 20.891 43.875 16.188 1 90.75 602 ALA B N 1
ATOM 10243 C CA . ALA B 1 602 ? 19.547 43.312 16.234 1 90.75 602 ALA B CA 1
ATOM 10244 C C . ALA B 1 602 ? 18.75 43.656 14.992 1 90.75 602 ALA B C 1
ATOM 10246 O O . ALA B 1 602 ? 18.062 42.812 14.422 1 90.75 602 ALA B O 1
ATOM 10247 N N . HIS B 1 603 ? 18.922 44.875 14.586 1 91.88 603 HIS B N 1
ATOM 10248 C CA . HIS B 1 603 ? 18.219 45.312 13.398 1 91.88 603 HIS B CA 1
ATOM 10249 C C . HIS B 1 603 ? 18.766 44.656 12.133 1 91.88 603 HIS B C 1
ATOM 10251 O O . HIS B 1 603 ? 18.016 44.375 11.195 1 91.88 603 HIS B O 1
ATOM 10257 N N . ALA B 1 604 ? 20.031 44.438 12.117 1 90.69 604 ALA B N 1
ATOM 10258 C CA . ALA B 1 604 ? 20.656 43.75 10.977 1 90.69 604 ALA B CA 1
ATOM 10259 C C . ALA B 1 604 ? 20.172 42.312 10.859 1 90.69 604 ALA B C 1
ATOM 10261 O O . ALA B 1 604 ? 19.906 41.844 9.75 1 90.69 604 ALA B O 1
ATOM 10262 N N . LEU B 1 605 ? 20.109 41.688 11.984 1 92.75 605 LEU B N 1
ATOM 10263 C CA . LEU B 1 605 ? 19.641 40.312 12.008 1 92.75 605 LEU B CA 1
ATOM 10264 C C . LEU B 1 605 ? 18.188 40.219 11.555 1 92.75 605 LEU B C 1
ATOM 10266 O O . LEU B 1 605 ? 17.797 39.281 10.852 1 92.75 605 LEU B O 1
ATOM 10270 N N . TYR B 1 606 ? 17.438 41.156 12.008 1 95.69 606 TYR B N 1
ATOM 10271 C CA . TYR B 1 606 ? 16.031 41.219 11.617 1 95.69 606 TYR B CA 1
ATOM 10272 C C . TYR B 1 606 ? 15.891 41.438 10.109 1 95.69 606 TYR B C 1
ATOM 10274 O O . TYR B 1 606 ? 15.094 40.75 9.461 1 95.69 606 TYR B O 1
ATOM 10282 N N . ALA B 1 607 ? 16.641 42.281 9.562 1 94.19 607 ALA B N 1
ATOM 10283 C CA . ALA B 1 607 ? 16.609 42.562 8.125 1 94.19 607 ALA B CA 1
ATOM 10284 C C . ALA B 1 607 ? 17.016 41.312 7.344 1 94.19 607 ALA B C 1
ATOM 10286 O O . ALA B 1 607 ? 16.469 41.031 6.281 1 94.19 607 ALA B O 1
ATOM 10287 N N . ALA B 1 608 ? 17.969 40.625 7.875 1 94.06 608 ALA B N 1
ATOM 10288 C CA . ALA B 1 608 ? 18.406 39.406 7.238 1 94.06 608 ALA B CA 1
ATOM 10289 C C . ALA B 1 608 ? 17.297 38.344 7.246 1 94.06 608 ALA B C 1
ATOM 10291 O O . ALA B 1 608 ? 17.109 37.625 6.262 1 94.06 608 ALA B O 1
ATOM 10292 N N . CYS B 1 609 ? 16.641 38.281 8.359 1 95.94 609 CYS B N 1
ATOM 10293 C CA . CYS B 1 609 ? 15.523 37.344 8.484 1 95.94 609 CYS B CA 1
ATOM 10294 C C . CYS B 1 609 ? 14.438 37.656 7.465 1 95.94 609 CYS B C 1
ATOM 10296 O O . CYS B 1 609 ? 13.93 36.75 6.797 1 95.94 609 CYS B O 1
ATOM 10298 N N . GLN B 1 610 ? 14.078 38.875 7.352 1 95.62 610 GLN B N 1
ATOM 10299 C CA . GLN B 1 610 ? 13.062 39.312 6.402 1 95.62 610 GLN B CA 1
ATOM 10300 C C . GLN B 1 610 ? 13.484 39.031 4.969 1 95.62 610 GLN B C 1
ATOM 10302 O O . GLN B 1 610 ? 12.664 38.656 4.137 1 95.62 610 GLN B O 1
ATOM 10307 N N . LYS B 1 611 ? 14.719 39.188 4.68 1 93.94 611 LYS B N 1
ATOM 10308 C CA . LYS B 1 611 ? 15.227 38.906 3.338 1 93.94 611 LYS B CA 1
ATOM 10309 C C . LYS B 1 611 ? 15.172 37.438 3.004 1 93.94 611 LYS B C 1
ATOM 10311 O O . LYS B 1 611 ? 14.852 37.062 1.871 1 93.94 611 LYS B O 1
ATOM 10316 N N . ARG B 1 612 ? 15.555 36.625 3.959 1 93.62 612 ARG B N 1
ATOM 10317 C CA . ARG B 1 612 ? 15.461 35.188 3.742 1 93.62 612 ARG B CA 1
ATOM 10318 C C . ARG B 1 612 ? 14.023 34.75 3.494 1 93.62 612 ARG B C 1
ATOM 10320 O O . ARG B 1 612 ? 13.758 33.875 2.654 1 93.62 612 ARG B O 1
ATOM 10327 N N . ARG B 1 613 ? 13.148 35.344 4.219 1 94.94 613 ARG B N 1
ATOM 10328 C CA . ARG B 1 613 ? 11.727 35.062 4.016 1 94.94 613 ARG B CA 1
ATOM 10329 C C . ARG B 1 613 ? 11.281 35.469 2.617 1 94.94 613 ARG B C 1
ATOM 10331 O O . ARG B 1 613 ? 10.602 34.719 1.926 1 94.94 613 ARG B O 1
ATOM 10338 N N . GLU B 1 614 ? 11.648 36.656 2.246 1 92.5 614 GLU B N 1
ATOM 10339 C CA . GLU B 1 614 ? 11.297 37.188 0.924 1 92.5 614 GLU B CA 1
ATOM 10340 C C . GLU B 1 614 ? 11.836 36.281 -0.18 1 92.5 614 GLU B C 1
ATOM 10342 O O . GLU B 1 614 ? 11.109 35.938 -1.111 1 92.5 614 GLU B O 1
ATOM 10347 N N . LYS B 1 615 ? 13.023 35.844 -0.059 1 87.94 615 LYS B N 1
ATOM 10348 C CA . LYS B 1 615 ? 13.664 35 -1.061 1 87.94 615 LYS B CA 1
ATOM 10349 C C . LYS B 1 615 ? 12.969 33.656 -1.146 1 87.94 615 LYS B C 1
ATOM 10351 O O . LYS B 1 615 ? 12.789 33.094 -2.238 1 87.94 615 LYS B O 1
ATOM 10356 N N . ALA B 1 616 ? 12.664 33.156 -0.027 1 88.69 616 ALA B N 1
ATOM 10357 C CA . ALA B 1 616 ? 12.039 31.844 0.027 1 88.69 616 ALA B CA 1
ATOM 10358 C C . ALA B 1 616 ? 10.633 31.875 -0.581 1 88.69 616 ALA B C 1
ATOM 10360 O O . ALA B 1 616 ? 10.211 30.906 -1.229 1 88.69 616 ALA B O 1
ATOM 10361 N N . LEU B 1 617 ? 9.93 32.938 -0.433 1 87.5 617 LEU B N 1
ATOM 10362 C CA . LEU B 1 617 ? 8.516 32.969 -0.802 1 87.5 617 LEU B CA 1
ATOM 10363 C C . LEU B 1 617 ? 8.336 33.531 -2.205 1 87.5 617 LEU B C 1
ATOM 10365 O O . LEU B 1 617 ? 7.297 33.344 -2.83 1 87.5 617 LEU B O 1
ATOM 10369 N N . THR B 1 618 ? 9.203 34.344 -2.738 1 76.5 618 THR B N 1
ATOM 10370 C CA . THR B 1 618 ? 9.086 34.969 -4.059 1 76.5 618 THR B CA 1
ATOM 10371 C C . THR B 1 618 ? 9.703 34.062 -5.125 1 76.5 618 THR B C 1
ATOM 10373 O O . THR B 1 618 ? 9.359 34.156 -6.305 1 76.5 618 THR B O 1
ATOM 10376 N N . GLY B 1 619 ? 10.617 33.094 -5.031 1 59.22 619 GLY B N 1
ATOM 10377 C CA . GLY B 1 619 ? 11.398 32.375 -6.012 1 59.22 619 GLY B CA 1
ATOM 10378 C C . GLY B 1 619 ? 10.625 31.266 -6.691 1 59.22 619 GLY B C 1
ATOM 10379 O O . GLY B 1 619 ? 11.164 30.547 -7.531 1 59.22 619 GLY B O 1
ATOM 10380 N N . ARG B 1 620 ? 9.57 30.766 -6.504 1 54.16 620 ARG B N 1
ATOM 10381 C CA . ARG B 1 620 ? 9.07 29.453 -6.91 1 54.16 620 ARG B CA 1
ATOM 10382 C C . ARG B 1 620 ? 8.625 29.469 -8.367 1 54.16 620 ARG B C 1
ATOM 10384 O O . ARG B 1 620 ? 8.172 28.438 -8.898 1 54.16 620 ARG B O 1
ATOM 10391 N N . GLY B 1 621 ? 8.586 30.562 -9.094 1 44.81 621 GLY B N 1
ATOM 10392 C CA . GLY B 1 621 ? 8.055 30.391 -10.438 1 44.81 621 GLY B CA 1
ATOM 10393 C C . GLY B 1 621 ? 9.102 29.938 -11.438 1 44.81 621 GLY B C 1
ATOM 10394 O O . GLY B 1 621 ? 10.211 29.562 -11.055 1 44.81 621 GLY B O 1
ATOM 10395 N N . GLU B 1 622 ? 8.719 29.734 -12.781 1 40.91 622 GLU B N 1
ATOM 10396 C CA . GLU B 1 622 ? 9.523 29.516 -13.984 1 40.91 622 GLU B CA 1
ATOM 10397 C C . GLU B 1 622 ? 10.812 30.328 -13.945 1 40.91 622 GLU B C 1
ATOM 10399 O O . GLU B 1 622 ? 11.781 29.984 -14.625 1 40.91 622 GLU B O 1
ATOM 10404 N N . ASP B 1 623 ? 10.641 31.297 -13.391 1 38.94 623 ASP B N 1
ATOM 10405 C CA . ASP B 1 623 ? 11.727 32.25 -13.578 1 38.94 623 ASP B CA 1
ATOM 10406 C C . ASP B 1 623 ? 12.906 31.938 -12.672 1 38.94 623 ASP B C 1
ATOM 10408 O O . ASP B 1 623 ? 13.781 32.781 -12.453 1 38.94 623 ASP B O 1
ATOM 10412 N N . GLU B 1 624 ? 12.641 31.078 -11.75 1 45.84 624 GLU B N 1
ATOM 10413 C CA . GLU B 1 624 ? 13.898 30.875 -11.047 1 45.84 624 GLU B CA 1
ATOM 10414 C C . GLU B 1 624 ? 15.008 30.438 -12 1 45.84 624 GLU B C 1
ATOM 10416 O O . GLU B 1 624 ? 14.773 29.672 -12.93 1 45.84 624 GLU B O 1
ATOM 10421 N N . GLN B 1 625 ? 16.016 31.156 -12.078 1 46.56 625 GLN B N 1
ATOM 10422 C CA . GLN B 1 625 ? 17.297 31.031 -12.766 1 46.56 625 GLN B CA 1
ATOM 10423 C C . GLN B 1 625 ? 17.891 29.641 -12.562 1 46.56 625 GLN B C 1
ATOM 10425 O O . GLN B 1 625 ? 18.922 29.312 -13.148 1 46.56 625 GLN B O 1
ATOM 10430 N N . ASP B 1 626 ? 17.078 28.875 -11.711 1 54.5 626 ASP B N 1
ATOM 10431 C CA . ASP B 1 626 ? 17.812 27.641 -11.438 1 54.5 626 ASP B CA 1
ATOM 10432 C C . ASP B 1 626 ? 17.562 26.594 -12.516 1 54.5 626 ASP B C 1
ATOM 10434 O O . ASP B 1 626 ? 16.406 26.234 -12.781 1 54.5 626 ASP B O 1
ATOM 10438 N N . VAL B 1 627 ? 18.453 26.281 -13.211 1 51.44 627 VAL B N 1
ATOM 10439 C CA . VAL B 1 627 ? 18.531 25.344 -14.328 1 51.44 627 VAL B CA 1
ATOM 10440 C C . VAL B 1 627 ? 17.859 24.031 -13.953 1 51.44 627 VAL B C 1
ATOM 10442 O O . VAL B 1 627 ? 17.109 23.453 -14.742 1 51.44 627 VAL B O 1
ATOM 10445 N N . ALA B 1 628 ? 18.031 23.625 -12.758 1 52.34 628 ALA B N 1
ATOM 10446 C CA . ALA B 1 628 ? 17.516 22.328 -12.352 1 52.34 628 ALA B CA 1
ATOM 10447 C C . ALA B 1 628 ? 15.992 22.344 -12.25 1 52.34 628 ALA B C 1
ATOM 10449 O O . ALA B 1 628 ? 15.32 21.406 -12.672 1 52.34 628 ALA B O 1
ATOM 10450 N N . ASN B 1 629 ? 15.523 23.391 -11.75 1 66.19 629 ASN B N 1
ATOM 10451 C CA . ASN B 1 629 ? 14.07 23.531 -11.672 1 66.19 629 ASN B CA 1
ATOM 10452 C C . ASN B 1 629 ? 13.438 23.625 -13.055 1 66.19 629 ASN B C 1
ATOM 10454 O O . ASN B 1 629 ? 12.359 23.078 -13.289 1 66.19 629 ASN B O 1
ATOM 10458 N N . ASN B 1 630 ? 14.203 24.047 -13.805 1 71.81 630 ASN B N 1
ATOM 10459 C CA . ASN B 1 630 ? 13.688 24.188 -15.164 1 71.81 630 ASN B CA 1
ATOM 10460 C C . ASN B 1 630 ? 13.594 22.828 -15.859 1 71.81 630 ASN B C 1
ATOM 10462 O O . ASN B 1 630 ? 12.602 22.531 -16.531 1 71.81 630 ASN B O 1
ATOM 10466 N N . VAL B 1 631 ? 14.602 22.031 -15.609 1 80.19 631 VAL B N 1
ATOM 10467 C CA . VAL B 1 631 ? 14.578 20.703 -16.203 1 80.19 631 VAL B CA 1
ATOM 10468 C C . VAL B 1 631 ? 13.43 19.891 -15.609 1 80.19 631 VAL B C 1
ATOM 10470 O O . VAL B 1 631 ? 12.727 19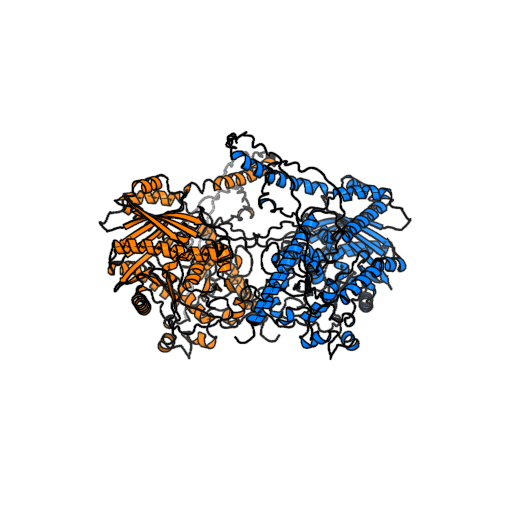.172 -16.328 1 80.19 631 VAL B O 1
ATOM 10473 N N . TYR B 1 632 ? 13.234 20.109 -14.445 1 87.62 632 TYR B N 1
ATOM 10474 C CA . TYR B 1 632 ? 12.172 19.406 -13.742 1 87.62 632 TYR B CA 1
ATOM 10475 C C . TYR B 1 632 ? 10.805 19.828 -14.258 1 87.62 632 TYR B C 1
ATOM 10477 O O . TYR B 1 632 ? 9.945 18.984 -14.523 1 87.62 632 TYR B O 1
ATOM 10485 N N . ILE B 1 633 ? 10.633 21 -14.477 1 89.06 633 ILE B N 1
ATOM 10486 C CA . ILE B 1 633 ? 9.352 21.547 -14.93 1 89.06 633 ILE B CA 1
ATOM 10487 C C . ILE B 1 633 ? 9.094 21.094 -16.375 1 89.06 633 ILE B C 1
ATOM 10489 O O . ILE B 1 633 ? 7.965 20.766 -16.734 1 89.06 633 ILE B O 1
ATOM 10493 N N . ARG B 1 634 ? 10.109 21.078 -17.109 1 90 634 ARG B N 1
ATOM 10494 C CA . ARG B 1 634 ? 9.969 20.609 -18.484 1 90 634 ARG B CA 1
ATOM 10495 C C . ARG B 1 634 ? 9.539 19.141 -18.531 1 90 634 ARG B C 1
ATOM 10497 O O . ARG B 1 634 ? 8.711 18.766 -19.344 1 90 634 ARG B O 1
ATOM 10504 N N . ARG B 1 635 ? 10.109 18.469 -17.641 1 92.81 635 ARG B N 1
ATOM 10505 C CA . ARG B 1 635 ? 9.727 17.062 -17.562 1 92.81 635 ARG B CA 1
ATOM 10506 C C . ARG B 1 635 ? 8.258 16.922 -17.188 1 92.81 635 ARG B C 1
ATOM 10508 O O . ARG B 1 635 ? 7.535 16.109 -17.766 1 92.81 635 ARG B O 1
ATOM 10515 N N . LEU B 1 636 ? 7.867 17.641 -16.281 1 94.81 636 LEU B N 1
ATOM 10516 C CA . LEU B 1 636 ? 6.477 17.609 -15.844 1 94.81 636 LEU B CA 1
ATOM 10517 C C . LEU B 1 636 ? 5.543 18 -16.984 1 94.81 636 LEU B C 1
ATOM 10519 O O . LEU B 1 636 ? 4.457 17.438 -17.125 1 94.81 636 LEU B O 1
ATOM 10523 N N . ARG B 1 637 ? 5.988 18.922 -17.766 1 93.94 637 ARG B N 1
ATOM 10524 C CA . ARG B 1 637 ? 5.188 19.344 -18.906 1 93.94 637 ARG B CA 1
ATOM 10525 C C . ARG B 1 637 ? 5.094 18.25 -19.953 1 93.94 637 ARG B C 1
ATOM 10527 O O . ARG B 1 637 ? 4.043 18.062 -20.578 1 93.94 637 ARG B O 1
ATOM 10534 N N . GLU B 1 638 ? 6.195 17.594 -20.141 1 95.62 638 GLU B N 1
ATOM 10535 C CA . GLU B 1 638 ? 6.184 16.469 -21.062 1 95.62 638 GLU B CA 1
ATOM 10536 C C . GLU B 1 638 ? 5.242 15.359 -20.578 1 95.62 638 GLU B C 1
ATOM 10538 O O . GLU B 1 638 ? 4.488 14.789 -21.375 1 95.62 638 GLU B O 1
ATOM 10543 N N . ILE B 1 639 ? 5.285 15.086 -19.344 1 97.31 639 ILE B N 1
ATOM 10544 C CA . ILE B 1 639 ? 4.418 14.055 -18.766 1 97.31 639 ILE B CA 1
ATOM 10545 C C . ILE B 1 639 ? 2.959 14.492 -18.875 1 97.31 639 ILE B C 1
ATOM 10547 O O . ILE B 1 639 ? 2.08 13.672 -19.156 1 97.31 639 ILE B O 1
ATOM 10551 N N . SER B 1 640 ? 2.723 15.758 -18.688 1 96.81 640 SER B N 1
ATOM 10552 C CA . SER B 1 640 ? 1.37 16.297 -18.797 1 96.81 640 SER B CA 1
ATOM 10553 C C . SER B 1 640 ? 0.835 16.156 -20.219 1 96.81 640 SER B C 1
ATOM 10555 O O . SER B 1 640 ? -0.345 15.852 -20.422 1 96.81 640 SER B O 1
ATOM 10557 N N . LYS B 1 641 ? 1.708 16.422 -21.125 1 95.81 641 LYS B N 1
ATOM 10558 C CA . LYS B 1 641 ? 1.297 16.25 -22.516 1 95.81 641 LYS B CA 1
ATOM 10559 C C . LYS B 1 641 ? 0.922 14.797 -22.812 1 95.81 641 LYS B C 1
ATOM 10561 O O . LYS B 1 641 ? -0.093 14.523 -23.453 1 95.81 641 LYS B O 1
ATOM 10566 N N . LYS B 1 642 ? 1.721 13.93 -22.344 1 96.25 642 LYS B N 1
ATOM 10567 C CA . LYS B 1 642 ? 1.417 12.508 -22.5 1 96.25 642 LYS B CA 1
ATOM 10568 C C . LYS B 1 642 ? 0.115 12.148 -21.781 1 96.25 642 LYS B C 1
ATOM 10570 O O . LYS B 1 642 ? -0.625 11.273 -22.25 1 96.25 642 LYS B O 1
ATOM 10575 N N . GLY B 1 643 ? -0.092 12.781 -20.672 1 96.62 643 GLY B N 1
ATOM 10576 C CA . GLY B 1 643 ? -1.323 12.547 -19.938 1 96.62 643 GLY B CA 1
ATOM 10577 C C . GLY B 1 643 ? -2.566 12.953 -20.703 1 96.62 643 GLY B C 1
ATOM 10578 O O . GLY B 1 643 ? -3.604 12.297 -20.609 1 96.62 643 GLY B O 1
ATOM 10579 N N . ARG B 1 644 ? -2.463 13.953 -21.531 1 96.12 644 ARG B N 1
ATOM 10580 C CA . ARG B 1 644 ? -3.582 14.383 -22.359 1 96.12 644 ARG B CA 1
ATOM 10581 C C . ARG B 1 644 ? -3.908 13.336 -23.422 1 96.12 644 ARG B C 1
ATOM 10583 O O . ARG B 1 644 ? -5.082 13.07 -23.703 1 96.12 644 ARG B O 1
ATOM 10590 N N . ASP B 1 645 ? -2.869 12.797 -23.938 1 96.38 645 ASP B N 1
ATOM 10591 C CA . ASP B 1 645 ? -3.061 11.727 -24.906 1 96.38 645 ASP B CA 1
ATOM 10592 C C . ASP B 1 645 ? -3.697 10.5 -24.25 1 96.38 645 ASP B C 1
ATOM 10594 O O . ASP B 1 645 ? -4.59 9.875 -24.828 1 96.38 645 ASP B O 1
ATOM 10598 N N . TYR B 1 646 ? -3.232 10.242 -23.188 1 95.88 646 TYR B N 1
ATOM 10599 C CA . TYR B 1 646 ? -3.791 9.125 -22.438 1 95.88 646 TYR B CA 1
ATOM 10600 C C . TYR B 1 646 ? -5.281 9.328 -22.188 1 95.88 646 TYR B C 1
ATOM 10602 O O . TYR B 1 646 ? -6.082 8.414 -22.359 1 95.88 646 TYR B O 1
ATOM 10610 N N . ARG B 1 647 ? -5.621 10.5 -21.781 1 95.5 647 ARG B N 1
ATOM 10611 C CA . ARG B 1 647 ? -7.012 10.812 -21.469 1 95.5 647 ARG B CA 1
ATOM 10612 C C . ARG B 1 647 ? -7.879 10.727 -22.719 1 95.5 647 ARG B C 1
ATOM 10614 O O . ARG B 1 647 ? -9.016 10.242 -22.672 1 95.5 647 ARG B O 1
ATOM 10621 N N . ARG B 1 648 ? -7.398 11.211 -23.75 1 96.12 648 ARG B N 1
ATOM 10622 C CA . ARG B 1 648 ? -8.133 11.109 -25.016 1 96.12 648 ARG B CA 1
ATOM 10623 C C . ARG B 1 648 ? -8.43 9.656 -25.359 1 96.12 648 ARG B C 1
ATOM 10625 O O . ARG B 1 648 ? -9.539 9.336 -25.797 1 96.12 648 ARG B O 1
ATOM 10632 N N . ASN B 1 649 ? -7.441 8.867 -25.188 1 95.81 649 ASN B N 1
ATOM 10633 C CA . ASN B 1 649 ? -7.633 7.445 -25.438 1 95.81 649 ASN B CA 1
ATOM 10634 C C . ASN B 1 649 ? -8.664 6.844 -24.484 1 95.81 649 ASN B C 1
ATOM 10636 O O . ASN B 1 649 ? -9.5 6.035 -24.891 1 95.81 649 ASN B O 1
ATOM 10640 N N . GLU B 1 650 ? -8.578 7.207 -23.219 1 94.94 650 GLU B N 1
ATOM 10641 C CA . GLU B 1 650 ? -9.539 6.715 -22.234 1 94.94 650 GLU B CA 1
ATOM 10642 C C . GLU B 1 650 ? -10.961 7.137 -22.594 1 94.94 650 GLU B C 1
ATOM 10644 O O . GLU B 1 650 ? -11.898 6.348 -22.469 1 94.94 650 GLU B O 1
ATOM 10649 N N . ASN B 1 651 ? -11.094 8.32 -23.031 1 95.19 651 ASN B N 1
ATOM 10650 C CA . ASN B 1 651 ? -12.406 8.82 -23.422 1 95.19 651 ASN B CA 1
ATOM 10651 C C . ASN B 1 651 ? -12.945 8.07 -24.641 1 95.19 651 ASN B C 1
ATOM 10653 O O . ASN B 1 651 ? -14.141 7.789 -24.734 1 95.19 651 ASN B O 1
ATOM 10657 N N . ARG B 1 652 ? -12.078 7.82 -25.5 1 96.5 652 ARG B N 1
ATOM 10658 C CA . ARG B 1 652 ? -12.469 7.043 -26.672 1 96.5 652 ARG B CA 1
ATOM 10659 C C . ARG B 1 652 ? -12.961 5.656 -26.281 1 96.5 652 ARG B C 1
ATOM 10661 O O . ARG B 1 652 ? -13.969 5.172 -26.797 1 96.5 652 ARG B O 1
ATOM 10668 N N . LEU B 1 653 ? -12.281 5.078 -25.375 1 95.25 653 LEU B N 1
ATOM 10669 C CA . LEU B 1 653 ? -12.672 3.754 -24.906 1 95.25 653 LEU B CA 1
ATOM 10670 C C . LEU B 1 653 ? -14.016 3.807 -24.188 1 95.25 653 LEU B C 1
ATOM 10672 O O . LEU B 1 653 ? -14.828 2.889 -24.312 1 95.25 653 LEU B O 1
ATOM 10676 N N . ASP B 1 654 ? -14.227 4.789 -23.406 1 95.12 654 ASP B N 1
ATOM 10677 C CA . ASP B 1 654 ? -15.508 4.953 -22.719 1 95.12 654 ASP B CA 1
ATOM 10678 C C . ASP B 1 654 ? -16.656 5.074 -23.719 1 95.12 654 ASP B C 1
ATOM 10680 O O . ASP B 1 654 ? -17.734 4.527 -23.5 1 95.12 654 ASP B O 1
ATOM 10684 N N . LYS B 1 655 ? -16.422 5.84 -24.766 1 95.81 655 LYS B N 1
ATOM 10685 C CA . LYS B 1 655 ? -17.453 6.008 -25.781 1 95.81 655 LYS B CA 1
ATOM 10686 C C . LYS B 1 655 ? -17.719 4.691 -26.516 1 95.81 655 LYS B C 1
ATOM 10688 O O . LYS B 1 655 ? -18.875 4.367 -26.812 1 95.81 655 LYS B O 1
ATOM 10693 N N . ALA B 1 656 ? -16.719 3.959 -26.703 1 95.31 656 ALA B N 1
ATOM 10694 C CA . ALA B 1 656 ? -16.828 2.715 -27.453 1 95.31 656 ALA B CA 1
ATOM 10695 C C . ALA B 1 656 ? -17.422 1.603 -26.594 1 95.31 656 ALA B C 1
ATOM 10697 O O . ALA B 1 656 ? -18.25 0.819 -27.078 1 95.31 656 ALA B O 1
ATOM 10698 N N . ASN B 1 657 ? -17 1.491 -25.328 1 93.06 657 ASN B N 1
ATOM 10699 C CA . ASN B 1 657 ? -17.328 0.324 -24.516 1 93.06 657 ASN B CA 1
ATOM 10700 C C . ASN B 1 657 ? -18.344 0.667 -23.422 1 93.06 657 ASN B C 1
ATOM 10702 O O . ASN B 1 657 ? -18.906 -0.228 -22.781 1 93.06 657 ASN B O 1
ATOM 10706 N N . GLY B 1 658 ? -18.531 1.878 -23.188 1 93.38 658 GLY B N 1
ATOM 10707 C CA . GLY B 1 658 ? -19.406 2.289 -22.094 1 93.38 658 GLY B CA 1
ATOM 10708 C C . GLY B 1 658 ? -18.672 2.4 -20.766 1 93.38 658 GLY B C 1
ATOM 10709 O O . GLY B 1 658 ? -17.5 2.041 -20.672 1 93.38 658 GLY B O 1
ATOM 10710 N N . ILE B 1 659 ? -19.391 2.9 -19.734 1 94.38 659 ILE B N 1
ATOM 10711 C CA . ILE B 1 659 ? -18.828 3.111 -18.406 1 94.38 659 ILE B CA 1
ATOM 10712 C C . ILE B 1 659 ? -19.391 2.074 -17.438 1 94.38 659 ILE B C 1
ATOM 10714 O O . ILE B 1 659 ? -20.609 1.851 -17.391 1 94.38 659 ILE B O 1
ATOM 10718 N N . VAL B 1 660 ? -18.484 1.382 -16.703 1 95.06 660 VAL B N 1
ATOM 10719 C CA . VAL B 1 660 ? -18.906 0.366 -15.742 1 95.06 660 VAL B CA 1
ATOM 10720 C C . VAL B 1 660 ? -18.656 0.87 -14.32 1 95.06 660 VAL B C 1
ATOM 10722 O O . VAL B 1 660 ? -17.562 1.338 -13.992 1 95.06 660 VAL B O 1
ATOM 10725 N N . VAL B 1 661 ? -19.703 0.795 -13.469 1 95.81 661 VAL B N 1
ATOM 10726 C CA . VAL B 1 661 ? -19.609 1.226 -12.078 1 95.81 661 VAL B CA 1
ATOM 10727 C C . VAL B 1 661 ? -19.797 0.023 -11.148 1 95.81 661 VAL B C 1
ATOM 10729 O O . VAL B 1 661 ? -20.609 -0.86 -11.414 1 95.81 661 VAL B O 1
ATOM 10732 N N . LEU B 1 662 ? -19 -0.083 -10.117 1 93.81 662 LEU B N 1
ATOM 10733 C CA . LEU B 1 662 ? -18.938 -1.219 -9.203 1 93.81 662 LEU B CA 1
ATOM 10734 C C . LEU B 1 662 ? -20.328 -1.579 -8.695 1 93.81 662 LEU B C 1
ATOM 10736 O O . LEU B 1 662 ? -20.719 -2.748 -8.711 1 93.81 662 LEU B O 1
ATOM 10740 N N . ASP B 1 663 ? -21.094 -0.612 -8.305 1 85.12 663 ASP B N 1
ATOM 10741 C CA . ASP B 1 663 ? -22.375 -0.875 -7.648 1 85.12 663 ASP B CA 1
ATOM 10742 C C . ASP B 1 663 ? -23.484 -1.08 -8.672 1 85.12 663 ASP B C 1
ATOM 10744 O O . ASP B 1 663 ? -24.625 -1.4 -8.305 1 85.12 663 ASP B O 1
ATOM 10748 N N . ASP B 1 664 ? -23.125 -0.882 -10.016 1 78.5 664 ASP B N 1
ATOM 10749 C CA . ASP B 1 664 ? -24.156 -1.081 -11.031 1 78.5 664 ASP B CA 1
ATOM 10750 C C . ASP B 1 664 ? -24.328 -2.564 -11.352 1 78.5 664 ASP B C 1
ATOM 10752 O O . ASP B 1 664 ? -23.375 -3.342 -11.266 1 78.5 664 ASP B O 1
ATOM 10756 N N . SER B 1 665 ? -25.438 -3.271 -10.984 1 57.34 665 SER B N 1
ATOM 10757 C CA . SER B 1 665 ? -25.734 -4.68 -11.25 1 57.34 665 SER B CA 1
ATOM 10758 C C . SER B 1 665 ? -25.078 -5.137 -12.555 1 57.34 665 SER B C 1
ATOM 10760 O O . SER B 1 665 ? -25.188 -4.457 -13.578 1 57.34 665 SER B O 1
ATOM 10762 N N . ALA B 1 666 ? -23.953 -5.898 -12.508 1 47.72 666 ALA B N 1
ATOM 10763 C CA . ALA B 1 666 ? -23.375 -6.496 -13.703 1 47.72 666 ALA B CA 1
ATOM 10764 C C . ALA B 1 666 ? -24.406 -7.336 -14.453 1 47.72 666 ALA B C 1
ATOM 10766 O O . ALA B 1 666 ? -25.281 -7.938 -13.836 1 47.72 666 ALA B O 1
#

InterPro domains:
  IPR013943 Mitochondrial protein Pet127 [PF08634] (152-425)
  IPR013943 Mitochondrial protein Pet127 [PTHR31014] (11-663)

pLDDT: mean 77.91, std 28.38, range [13.7, 98.62]

Nearest PDB structures (foldseek):
  3njo-assembly1_A  TM=4.259E-01  e=4.609E+00  Arabidopsis thaliana